Protein AF-0000000073390560 (afdb_homodimer)

pLDDT: mean 81.16, std 13.27, range [24.42, 97.75]

Structure (mmCIF, N/CA/C/O backbone):
data_AF-0000000073390560-model_v1
#
loop_
_entity.id
_entity.type
_entity.pdbx_description
1 polymer 'Exopolysaccharide biosynthesis polyprenyl glycosylphosphotransferase'
#
loop_
_atom_site.group_PDB
_atom_site.id
_atom_site.type_symbol
_atom_site.label_atom_id
_atom_site.label_alt_id
_atom_site.label_comp_id
_atom_site.label_asym_id
_atom_site.label_entity_id
_atom_site.label_seq_id
_atom_site.pdbx_PDB_ins_code
_atom_site.Cartn_x
_atom_site.Cartn_y
_atom_site.Cartn_z
_atom_site.occupancy
_atom_site.B_iso_or_equiv
_atom_site.auth_seq_id
_atom_site.auth_comp_id
_atom_site.auth_asym_id
_atom_site.auth_atom_id
_atom_site.pdbx_PDB_model_num
ATOM 1 N N . MET A 1 1 ? 20.422 -30.891 12.398 1 24.52 1 MET A N 1
ATOM 2 C CA . MET A 1 1 ? 20.156 -29.578 11.789 1 24.52 1 MET A CA 1
ATOM 3 C C . MET A 1 1 ? 19.078 -28.828 12.555 1 24.52 1 MET A C 1
ATOM 5 O O . MET A 1 1 ? 17.938 -29.281 12.656 1 24.52 1 MET A O 1
ATOM 9 N N . ASN A 1 2 ? 19.438 -28.219 13.602 1 29.06 2 ASN A N 1
ATOM 10 C CA . ASN A 1 2 ? 18.625 -27.531 14.602 1 29.06 2 ASN A CA 1
ATOM 11 C C . ASN A 1 2 ? 17.578 -26.641 13.945 1 29.06 2 ASN A C 1
ATOM 13 O O . ASN A 1 2 ? 17.875 -25.891 13.016 1 29.06 2 ASN A O 1
ATOM 17 N N . SER A 1 3 ? 16.359 -27.047 13.992 1 33 3 SER A N 1
ATOM 18 C CA . SER A 1 3 ? 15.211 -26.328 13.453 1 33 3 SER A CA 1
ATOM 19 C C . SER A 1 3 ? 15.234 -24.859 13.852 1 33 3 SER A C 1
ATOM 21 O O . SER A 1 3 ? 15.289 -24.531 15.039 1 33 3 SER A O 1
ATOM 23 N N . ILE A 1 4 ? 15.992 -24.094 13.312 1 37.44 4 ILE A N 1
ATOM 24 C CA . ILE A 1 4 ? 15.906 -22.656 13.555 1 37.44 4 ILE A CA 1
ATOM 25 C C . ILE A 1 4 ? 14.461 -22.281 13.891 1 37.44 4 ILE A C 1
ATOM 27 O O . ILE A 1 4 ? 13.539 -22.609 13.141 1 37.44 4 ILE A O 1
ATOM 31 N N . PRO A 1 5 ? 14.188 -22.094 15.055 1 42.5 5 PRO A N 1
ATOM 32 C CA . PRO A 1 5 ? 12.812 -21.672 15.352 1 42.5 5 PRO A CA 1
ATOM 33 C C . PRO A 1 5 ? 12.195 -20.844 14.234 1 42.5 5 PRO A C 1
ATOM 35 O O . PRO A 1 5 ? 12.914 -20.141 13.508 1 42.5 5 PRO A O 1
ATOM 38 N N . GLN A 1 6 ? 11.086 -21.219 13.742 1 48.16 6 GLN A N 1
ATOM 39 C CA . GLN A 1 6 ? 10.289 -20.734 12.617 1 48.16 6 GLN A CA 1
ATOM 40 C C . GLN A 1 6 ? 10.258 -19.219 12.586 1 48.16 6 GLN A C 1
ATOM 42 O O . GLN A 1 6 ? 9.531 -18.578 13.359 1 48.16 6 GLN A O 1
ATOM 47 N N . ARG A 1 7 ? 11.461 -18.516 12.43 1 57.5 7 ARG A N 1
ATOM 48 C CA . ARG A 1 7 ? 11.633 -17.062 12.367 1 57.5 7 ARG A CA 1
ATOM 49 C C . ARG A 1 7 ? 11 -16.5 11.102 1 57.5 7 ARG A C 1
ATOM 51 O O . ARG A 1 7 ? 10.898 -17.172 10.086 1 57.5 7 ARG A O 1
ATOM 58 N N . GLU A 1 8 ? 10.117 -15.422 11.367 1 65.88 8 GLU A N 1
ATOM 59 C CA . GLU A 1 8 ? 9.273 -14.852 10.32 1 65.88 8 GLU A CA 1
ATOM 60 C C . GLU A 1 8 ? 10 -13.742 9.57 1 65.88 8 GLU A C 1
ATOM 62 O O . GLU A 1 8 ? 10.633 -12.883 10.18 1 65.88 8 GLU A O 1
ATOM 67 N N . LEU A 1 9 ? 10.164 -13.805 8.328 1 71.94 9 LEU A N 1
ATOM 68 C CA . LEU A 1 9 ? 10.758 -12.852 7.402 1 71.94 9 LEU A CA 1
ATOM 69 C C . LEU A 1 9 ? 9.961 -11.547 7.387 1 71.94 9 LEU A C 1
ATOM 71 O O . LEU A 1 9 ? 10.453 -10.523 6.898 1 71.94 9 LEU A O 1
ATOM 75 N N . GLY A 1 10 ? 8.938 -11.562 8.133 1 72.75 10 GLY A N 1
ATOM 76 C CA . GLY A 1 10 ? 8.109 -10.367 8.125 1 72.75 10 GLY A CA 1
ATOM 77 C C . GLY A 1 10 ? 8.648 -9.266 9.008 1 72.75 10 GLY A C 1
ATOM 78 O O . GLY A 1 10 ? 9.32 -9.531 10.008 1 72.75 10 GLY A O 1
ATOM 79 N N . SER A 1 11 ? 8.367 -8.031 8.633 1 79.56 11 SER A N 1
ATOM 80 C CA . SER A 1 11 ? 8.781 -6.863 9.406 1 79.56 11 SER A CA 1
ATOM 81 C C . SER A 1 11 ? 7.973 -6.734 10.695 1 79.56 11 SER A C 1
ATOM 83 O O . SER A 1 11 ? 7.004 -7.465 10.898 1 79.56 11 SER A O 1
ATOM 85 N N . SER A 1 12 ? 8.43 -5.84 11.547 1 78.38 12 SER A N 1
ATOM 86 C CA . SER A 1 12 ? 7.676 -5.539 12.766 1 78.38 12 SER A CA 1
ATOM 87 C C . SER A 1 12 ? 6.285 -5.012 12.43 1 78.38 12 SER A C 1
ATOM 89 O O . SER A 1 12 ? 5.316 -5.316 13.133 1 78.38 12 SER A O 1
ATOM 91 N N . THR A 1 13 ? 6.191 -4.281 11.375 1 81.75 13 THR A N 1
ATOM 92 C CA . THR A 1 13 ? 4.895 -3.77 10.938 1 81.75 13 THR A CA 1
ATOM 93 C C . THR A 1 13 ? 3.982 -4.91 10.5 1 81.75 13 THR A C 1
ATOM 95 O O . THR A 1 13 ? 2.803 -4.941 10.859 1 81.75 13 THR A O 1
ATOM 98 N N . ALA A 1 14 ? 4.57 -5.812 9.797 1 84.75 14 ALA A N 1
ATOM 99 C CA . ALA A 1 14 ? 3.781 -6.953 9.344 1 84.75 14 ALA A CA 1
ATOM 100 C C . ALA A 1 14 ? 3.311 -7.805 10.516 1 84.75 14 ALA A C 1
ATOM 102 O O . ALA A 1 14 ? 2.193 -8.328 10.508 1 84.75 14 ALA A O 1
ATOM 103 N N . HIS A 1 15 ? 4.117 -7.906 11.484 1 83.62 15 HIS A N 1
ATOM 104 C CA . HIS A 1 15 ? 3.732 -8.664 12.672 1 83.62 15 HIS A CA 1
ATOM 105 C C . HIS A 1 15 ? 2.605 -7.969 13.422 1 83.62 15 HIS A C 1
ATOM 107 O O . HIS A 1 15 ? 1.659 -8.617 13.875 1 83.62 15 HIS A O 1
ATOM 113 N N . ARG A 1 16 ? 2.701 -6.711 13.562 1 85.31 16 ARG A N 1
ATOM 114 C CA . ARG A 1 16 ? 1.648 -5.953 14.234 1 85.31 16 ARG A CA 1
ATOM 115 C C . ARG A 1 16 ? 0.344 -6.02 13.445 1 85.31 16 ARG A C 1
ATOM 117 O O . ARG A 1 16 ? -0.735 -6.129 14.031 1 85.31 16 ARG A O 1
ATOM 124 N N . GLN A 1 17 ? 0.486 -5.949 12.164 1 89.62 17 GLN A N 1
ATOM 125 C CA . GLN A 1 17 ? -0.692 -6.098 11.312 1 89.62 17 GLN A CA 1
ATOM 126 C C . GLN A 1 17 ? -1.35 -7.457 11.516 1 89.62 17 GLN A C 1
ATOM 128 O O . GLN A 1 17 ? -2.576 -7.559 11.586 1 89.62 17 GLN A O 1
ATOM 133 N N . GLY A 1 18 ? -0.482 -8.445 11.609 1 88.81 18 GLY A N 1
ATOM 134 C CA . GLY A 1 18 ? -1.007 -9.781 11.859 1 88.81 18 GLY A CA 1
ATOM 135 C C . GLY A 1 18 ? -1.713 -9.898 13.195 1 88.81 18 GLY A C 1
ATOM 136 O O . GLY A 1 18 ? -2.764 -10.531 13.297 1 88.81 18 GLY A O 1
ATOM 137 N N . SER A 1 19 ? -1.159 -9.281 14.156 1 88 19 SER A N 1
ATOM 138 C CA . SER A 1 19 ? -1.765 -9.297 15.477 1 88 19 SER A CA 1
ATOM 139 C C . SER A 1 19 ? -3.104 -8.57 15.484 1 88 19 SER A C 1
ATOM 141 O O . SER A 1 19 ? -4.094 -9.078 16.016 1 88 19 SER A O 1
ATOM 143 N N . VAL A 1 20 ? -3.137 -7.41 14.898 1 90.88 20 VAL A N 1
ATOM 144 C CA . VAL A 1 20 ? -4.371 -6.637 14.836 1 90.88 20 VAL A CA 1
ATOM 145 C C . VAL A 1 20 ? -5.441 -7.43 14.094 1 90.88 20 VAL A C 1
ATOM 147 O O . VAL A 1 20 ? -6.605 -7.453 14.5 1 90.88 20 VAL A O 1
ATOM 150 N N . LEU A 1 21 ? -5.012 -8.039 13.062 1 92.62 21 LEU A N 1
ATOM 151 C CA . LEU A 1 21 ? -5.945 -8.836 12.281 1 92.62 21 LEU A CA 1
ATOM 152 C C . LEU A 1 21 ? -6.508 -9.984 13.117 1 92.62 21 LEU A C 1
ATOM 154 O O . LEU A 1 21 ? -7.715 -10.234 13.109 1 92.62 21 LEU A O 1
ATOM 158 N N . ARG A 1 22 ? -5.668 -10.656 13.836 1 91.31 22 ARG A N 1
ATOM 159 C CA . ARG A 1 22 ? -6.105 -11.766 14.672 1 91.31 22 ARG A CA 1
ATOM 160 C C . ARG A 1 22 ? -7.078 -11.289 15.75 1 91.31 22 ARG A C 1
ATOM 162 O O . ARG A 1 22 ? -8.125 -11.906 15.969 1 91.31 22 ARG A O 1
ATOM 169 N N . TRP A 1 23 ? -6.73 -10.227 16.312 1 90.69 23 TRP A N 1
ATOM 170 C CA . TRP A 1 23 ? -7.602 -9.688 17.359 1 90.69 23 TRP A CA 1
ATOM 171 C C . TRP A 1 23 ? -8.914 -9.188 16.75 1 90.69 23 TRP A C 1
ATOM 173 O O . TRP A 1 23 ? -9.977 -9.328 17.359 1 90.69 23 TRP A O 1
ATOM 183 N N . SER A 1 24 ? -8.805 -8.594 15.578 1 92.94 24 SER A N 1
ATOM 184 C CA . SER A 1 24 ? -10.016 -8.109 14.922 1 92.94 24 SER A CA 1
ATOM 185 C C . SER A 1 24 ? -10.953 -9.258 14.562 1 92.94 24 SER A C 1
ATOM 187 O O . SER A 1 24 ? -12.164 -9.164 14.766 1 92.94 24 SER A O 1
ATOM 189 N N . LEU A 1 25 ? -10.414 -10.305 14.094 1 90.62 25 LEU A N 1
ATOM 190 C CA . LEU A 1 25 ? -11.227 -11.453 13.711 1 90.62 25 LEU A CA 1
ATOM 191 C C . LEU A 1 25 ? -11.805 -12.141 14.945 1 90.62 25 LEU A C 1
ATOM 193 O O . LEU A 1 25 ? -12.977 -12.539 14.945 1 90.62 25 LEU A O 1
ATOM 197 N N . ALA A 1 26 ? -11.031 -12.219 15.992 1 89.69 26 ALA A N 1
ATOM 198 C CA . ALA A 1 26 ? -11.516 -12.781 17.25 1 89.69 26 ALA A CA 1
ATOM 199 C C . ALA A 1 26 ? -12.594 -11.891 17.875 1 89.69 26 ALA A C 1
ATOM 201 O O . ALA A 1 26 ? -13.547 -12.391 18.469 1 89.69 26 ALA A O 1
ATOM 202 N N . GLY A 1 27 ? -12.406 -10.625 17.734 1 88.25 27 GLY A N 1
ATOM 203 C CA . GLY A 1 27 ? -13.406 -9.688 18.234 1 88.25 27 GLY A CA 1
ATOM 204 C C . GLY A 1 27 ? -14.719 -9.75 17.484 1 88.25 27 GLY A C 1
ATOM 205 O O . GLY A 1 27 ? -15.789 -9.586 18.078 1 88.25 27 GLY A O 1
ATOM 206 N N . ALA A 1 28 ? -14.656 -10.039 16.219 1 85.75 28 ALA A N 1
ATOM 207 C CA . ALA A 1 28 ? -15.875 -10.188 15.43 1 85.75 28 ALA A CA 1
ATOM 208 C C . ALA A 1 28 ? -16.719 -11.367 15.93 1 85.75 28 ALA A C 1
ATOM 210 O O . ALA A 1 28 ? -17.938 -11.297 15.945 1 85.75 28 ALA A O 1
ATOM 211 N N . VAL A 1 29 ? -16.078 -12.289 16.438 1 81.12 29 VAL A N 1
ATOM 212 C CA . VAL A 1 29 ? -16.781 -13.445 17.016 1 81.12 29 VAL A CA 1
ATOM 213 C C . VAL A 1 29 ? -17.469 -13.039 18.312 1 81.12 29 VAL A C 1
ATOM 215 O O . VAL A 1 29 ? -18.609 -13.453 18.578 1 81.12 29 VAL A O 1
ATOM 218 N N . THR A 1 30 ? -16.797 -12.164 18.953 1 77 30 THR A N 1
ATOM 219 C CA . THR A 1 30 ? -17.375 -11.688 20.203 1 77 30 THR A CA 1
ATOM 220 C C . THR A 1 30 ? -18.609 -10.82 19.938 1 77 30 THR A C 1
ATOM 222 O O . THR A 1 30 ? -19.594 -10.906 20.672 1 77 30 THR A O 1
ATOM 225 N N . LEU A 1 31 ? -18.5 -10.055 18.875 1 79.25 31 LEU A N 1
ATOM 226 C CA . LEU A 1 31 ? -19.656 -9.242 18.5 1 79.25 31 LEU A CA 1
ATOM 227 C C . LEU A 1 31 ? -20.812 -10.117 18.047 1 79.25 31 LEU A C 1
ATOM 229 O O . LEU A 1 31 ? -21.969 -9.82 18.344 1 79.25 31 LEU A O 1
ATOM 233 N N . LEU A 1 32 ? -20.484 -11.172 17.422 1 79.75 32 LEU A N 1
ATOM 234 C CA . LEU A 1 32 ? -21.516 -12.109 17.016 1 79.75 32 LEU A CA 1
ATOM 235 C C . LEU A 1 32 ? -22.156 -12.781 18.219 1 79.75 32 LEU A C 1
ATOM 237 O O . LEU A 1 32 ? -23.391 -12.938 18.266 1 79.75 32 LEU A O 1
ATOM 241 N N . ALA A 1 33 ? -21.328 -13.055 19.172 1 77.31 33 ALA A N 1
ATOM 242 C CA . ALA A 1 33 ? -21.859 -13.641 20.406 1 77.31 33 ALA A CA 1
ATOM 243 C C . ALA A 1 33 ? -22.75 -12.656 21.141 1 77.31 33 ALA A C 1
ATOM 245 O O . ALA A 1 33 ? -23.812 -13.039 21.656 1 77.31 33 ALA A O 1
ATOM 246 N N . ALA A 1 34 ? -22.312 -11.398 21.078 1 76.44 34 ALA A N 1
ATOM 247 C CA . ALA A 1 34 ? -23.109 -10.359 21.719 1 76.44 34 ALA A CA 1
ATOM 248 C C . ALA A 1 34 ? -24.453 -10.188 21.031 1 76.44 34 ALA A C 1
ATOM 250 O O . ALA A 1 34 ? -25.484 -9.953 21.688 1 76.44 34 ALA A O 1
ATOM 251 N N . TYR A 1 35 ? -24.453 -10.32 19.75 1 79.88 35 TYR A N 1
ATOM 252 C CA . TYR A 1 35 ? -25.703 -10.266 18.984 1 79.88 35 TYR A CA 1
ATOM 253 C C . TYR A 1 35 ? -26.625 -11.422 19.359 1 79.88 35 TYR A C 1
ATOM 255 O O . TYR A 1 35 ? -27.812 -11.219 19.594 1 79.88 35 TYR A O 1
ATOM 263 N N . LEU A 1 36 ? -26.016 -12.57 19.531 1 80.62 36 LEU A N 1
ATOM 264 C CA . LEU A 1 36 ? -26.812 -13.75 19.859 1 80.62 36 LEU A CA 1
ATOM 265 C C . LEU A 1 36 ? -27.375 -13.641 21.281 1 80.62 36 LEU A C 1
ATOM 267 O O . LEU A 1 36 ? -28.531 -14.016 21.516 1 80.62 36 LEU A O 1
ATOM 271 N N . ILE A 1 37 ? -26.547 -13.07 22.109 1 76.81 37 ILE A N 1
ATOM 272 C CA . ILE A 1 37 ? -27 -12.844 23.469 1 76.81 37 ILE A CA 1
ATOM 273 C C . ILE A 1 37 ? -28.109 -11.797 23.484 1 76.81 37 ILE A C 1
ATOM 275 O O . ILE A 1 37 ? -29.094 -11.938 24.203 1 76.81 37 ILE A O 1
ATOM 279 N N . GLY A 1 38 ? -27.969 -10.789 22.641 1 76.88 38 GLY A N 1
ATOM 280 C CA . GLY A 1 38 ? -29.016 -9.781 22.516 1 76.88 38 GLY A CA 1
ATOM 281 C C . GLY A 1 38 ? -30.328 -10.336 22.016 1 76.88 38 GLY A C 1
ATOM 282 O O . GLY A 1 38 ? -31.391 -9.938 22.5 1 76.88 38 GLY A O 1
ATOM 283 N N . LEU A 1 39 ? -30.203 -11.32 21.141 1 81.5 39 LEU A N 1
ATOM 284 C CA . LEU A 1 39 ? -31.406 -11.961 20.625 1 81.5 39 LEU A CA 1
ATOM 285 C C . LEU A 1 39 ? -32.094 -12.758 21.734 1 81.5 39 LEU A C 1
ATOM 287 O O . LEU A 1 39 ? -33.344 -12.75 21.812 1 81.5 39 LEU A O 1
ATOM 291 N N . GLU A 1 40 ? -31.25 -13.336 22.547 1 81.5 40 GLU A N 1
ATOM 292 C CA . GLU A 1 40 ? -31.828 -14.109 23.641 1 81.5 40 GLU A CA 1
ATOM 293 C C . GLU A 1 40 ? -32.469 -13.203 24.688 1 81.5 40 GLU A C 1
ATOM 295 O O . GLU A 1 40 ? -33.531 -13.516 25.219 1 81.5 40 GLU A O 1
ATOM 300 N N . LEU A 1 41 ? -31.828 -12.094 24.906 1 78.75 41 LEU A N 1
ATOM 301 C CA . LEU A 1 41 ? -32.375 -11.133 25.859 1 78.75 41 LEU A CA 1
ATOM 302 C C . LEU A 1 41 ? -33.688 -10.531 25.344 1 78.75 41 LEU A C 1
ATOM 304 O O . LEU A 1 41 ? -34.594 -10.266 26.125 1 78.75 41 LEU A O 1
ATOM 308 N N . GLN A 1 42 ? -33.781 -10.328 24.047 1 80.94 42 GLN A N 1
ATOM 309 C CA . GLN A 1 42 ? -35 -9.844 23.422 1 80.94 42 GLN A CA 1
ATOM 310 C C . GLN A 1 42 ? -36.125 -10.859 23.562 1 80.94 42 GLN A C 1
ATOM 312 O O . GLN A 1 42 ? -37.281 -10.5 23.859 1 80.94 42 GLN A O 1
ATOM 317 N N . ARG A 1 43 ? -35.719 -12.086 23.359 1 83.12 43 ARG A N 1
ATOM 318 C CA . ARG A 1 43 ? -36.719 -13.156 23.453 1 83.12 43 ARG A CA 1
ATOM 319 C C . ARG A 1 43 ? -37.25 -13.258 24.875 1 83.12 43 ARG A C 1
ATOM 321 O O . ARG A 1 43 ? -38.438 -13.539 25.062 1 83.12 43 ARG A O 1
ATOM 328 N N . ARG A 1 44 ? -36.438 -12.875 25.812 1 84.12 44 ARG A N 1
ATOM 329 C CA . ARG A 1 44 ? -36.844 -12.969 27.203 1 84.12 44 ARG A CA 1
ATOM 330 C C . ARG A 1 44 ? -37.5 -11.68 27.672 1 84.12 44 ARG A C 1
ATOM 332 O O . ARG A 1 44 ? -37.938 -11.578 28.828 1 84.12 44 ARG A O 1
ATOM 339 N N . GLY A 1 45 ? -37.531 -10.578 26.812 1 78.25 45 GLY A N 1
ATOM 340 C CA . GLY A 1 45 ? -38.219 -9.336 27.094 1 78.25 45 GLY A CA 1
ATOM 341 C C . GLY A 1 45 ? -37.344 -8.32 27.828 1 78.25 45 GLY A C 1
ATOM 342 O O . GLY A 1 45 ? -37.844 -7.312 28.328 1 78.25 45 GLY A O 1
ATOM 343 N N . TRP A 1 46 ? -36.094 -8.602 27.969 1 75.81 46 TRP A N 1
ATOM 344 C CA . TRP A 1 46 ? -35.219 -7.723 28.734 1 75.81 46 TRP A CA 1
ATOM 345 C C . TRP A 1 46 ? -34.625 -6.625 27.844 1 75.81 46 TRP A C 1
ATOM 347 O O . TRP A 1 46 ? -34.125 -5.617 28.344 1 75.81 46 TRP A O 1
ATOM 357 N N . ALA A 1 47 ? -34.688 -6.82 26.484 1 70.62 47 ALA A N 1
ATOM 358 C CA . ALA A 1 47 ? -34.156 -5.82 25.562 1 70.62 47 ALA A CA 1
ATOM 359 C C . ALA A 1 47 ? -35.125 -5.559 24.406 1 70.62 47 ALA A C 1
ATOM 361 O O . ALA A 1 47 ? -35.938 -6.422 24.062 1 70.62 47 ALA A O 1
ATOM 362 N N . THR A 1 48 ? -35.156 -4.312 24.062 1 78.06 48 THR A N 1
ATOM 363 C CA . THR A 1 48 ? -36 -3.959 22.938 1 78.06 48 THR A CA 1
ATOM 364 C C . THR A 1 48 ? -35.469 -4.52 21.625 1 78.06 48 THR A C 1
ATOM 366 O O . THR A 1 48 ? -34.312 -4.965 21.578 1 78.06 48 THR A O 1
ATOM 369 N N . TYR A 1 49 ? -36.281 -4.68 20.625 1 78.88 49 TYR A N 1
ATOM 370 C CA . TYR A 1 49 ? -35.906 -5.219 19.328 1 78.88 49 TYR A CA 1
ATOM 371 C C . TYR A 1 49 ? -34.812 -4.375 18.688 1 78.88 49 TYR A C 1
ATOM 373 O O . TYR A 1 49 ? -34.031 -4.867 17.844 1 78.88 49 TYR A O 1
ATOM 381 N N . GLN A 1 50 ? -34.625 -3.182 19.281 1 82.75 50 GLN A N 1
ATOM 382 C CA . GLN A 1 50 ? -33.656 -2.27 18.672 1 82.75 50 GLN A CA 1
ATOM 383 C C . GLN A 1 50 ? -32.219 -2.623 19.109 1 82.75 50 GLN A C 1
ATOM 385 O O . GLN A 1 50 ? -31.266 -2.338 18.391 1 82.75 50 GLN A O 1
ATOM 390 N N . PHE A 1 51 ? -32.156 -3.338 20.172 1 82.19 51 PHE A N 1
ATOM 391 C CA . PHE A 1 51 ? -30.844 -3.564 20.75 1 82.19 51 PHE A CA 1
ATOM 392 C C . PHE A 1 51 ? -30.031 -4.539 19.906 1 82.19 51 PHE A C 1
ATOM 394 O O . PHE A 1 51 ? -28.953 -4.199 19.438 1 82.19 51 PHE A O 1
ATOM 401 N N . PRO A 1 52 ? -30.578 -5.711 19.578 1 81.25 52 PRO A N 1
ATOM 402 C CA . PRO A 1 52 ? -29.781 -6.621 18.766 1 81.25 52 PRO A CA 1
ATOM 403 C C . PRO A 1 52 ? -29.531 -6.082 17.359 1 81.25 52 PRO A C 1
ATOM 405 O O . PRO A 1 52 ? -28.469 -6.312 16.766 1 81.25 52 PRO A O 1
ATOM 408 N N . ALA A 1 53 ? -30.422 -5.316 16.906 1 82.69 53 ALA A N 1
ATOM 409 C CA . ALA A 1 53 ? -30.25 -4.734 15.586 1 82.69 53 ALA A CA 1
ATOM 410 C C . ALA A 1 53 ? -29.125 -3.705 15.578 1 82.69 53 ALA A C 1
ATOM 412 O O . ALA A 1 53 ? -28.344 -3.643 14.625 1 82.69 53 ALA A O 1
ATOM 413 N N . THR A 1 54 ? -29.078 -2.971 16.625 1 85.38 54 THR A N 1
ATOM 414 C CA . THR A 1 54 ? -28.031 -1.964 16.734 1 85.38 54 THR A CA 1
ATOM 415 C C . THR A 1 54 ? -26.656 -2.623 16.859 1 85.38 54 THR A C 1
ATOM 417 O O . THR A 1 54 ? -25.672 -2.145 16.281 1 85.38 54 THR A O 1
ATOM 420 N N . VAL A 1 55 ? -26.609 -3.701 17.516 1 84.25 55 VAL A N 1
ATOM 421 C CA . VAL A 1 55 ? -25.359 -4.426 17.688 1 84.25 55 VAL A CA 1
ATOM 422 C C . VAL A 1 55 ? -24.891 -4.949 16.328 1 84.25 55 VAL A C 1
ATOM 424 O O . VAL A 1 55 ? -23.688 -4.898 16.016 1 84.25 55 VAL A O 1
ATOM 427 N N . LEU A 1 56 ? -25.812 -5.359 15.57 1 83.56 56 LEU A N 1
ATOM 428 C CA . LEU A 1 56 ? -25.469 -5.84 14.234 1 83.56 56 LEU A CA 1
ATOM 429 C C . LEU A 1 56 ? -24.938 -4.703 13.367 1 83.56 56 LEU A C 1
ATOM 431 O O . LEU A 1 56 ? -23.938 -4.875 12.648 1 83.56 56 LEU A O 1
ATOM 435 N N . TRP A 1 57 ? -25.516 -3.58 13.594 1 84.81 57 TRP A N 1
ATOM 436 C CA . TRP A 1 57 ? -25.094 -2.424 12.812 1 84.81 57 TRP A CA 1
ATOM 437 C C . TRP A 1 57 ? -23.719 -1.934 13.281 1 84.81 57 TRP A C 1
ATOM 439 O O . TRP A 1 57 ? -22.984 -1.318 12.516 1 84.81 57 TRP A O 1
ATOM 449 N N . CYS A 1 58 ? -23.406 -2.26 14.484 1 88.44 58 CYS A N 1
ATOM 450 C CA . CYS A 1 58 ? -22.125 -1.818 15.039 1 88.44 58 CYS A CA 1
ATOM 451 C C . CYS A 1 58 ? -20.969 -2.621 14.461 1 88.44 58 CYS A C 1
ATOM 453 O O . CYS A 1 58 ? -19.812 -2.293 14.688 1 88.44 58 CYS A O 1
ATOM 455 N N . THR A 1 59 ? -21.297 -3.58 13.578 1 89.25 59 THR A N 1
ATOM 456 C CA . THR A 1 59 ? -20.25 -4.297 12.867 1 89.25 59 THR A CA 1
ATOM 457 C C . THR A 1 59 ? -19.531 -3.375 11.883 1 89.25 59 THR A C 1
ATOM 459 O O . THR A 1 59 ? -18.344 -3.564 11.594 1 89.25 59 THR A O 1
ATOM 462 N N . ILE A 1 60 ? -20.234 -2.336 11.523 1 90 60 ILE A N 1
ATOM 463 C CA . ILE A 1 60 ? -19.672 -1.42 10.539 1 90 60 ILE A CA 1
ATOM 464 C C . ILE A 1 60 ? -18.594 -0.56 11.195 1 90 60 ILE A C 1
ATOM 466 O O . ILE A 1 60 ? -17.438 -0.555 10.758 1 90 60 ILE A O 1
ATOM 470 N N . PRO A 1 61 ? -18.969 0.075 12.336 1 92.12 61 PRO A N 1
ATOM 471 C CA . PRO A 1 61 ? -17.891 0.833 12.984 1 92.12 61 PRO A CA 1
ATOM 472 C C . PRO A 1 61 ? -16.766 -0.059 13.492 1 92.12 61 PRO A C 1
ATOM 474 O O . PRO A 1 61 ? -15.594 0.358 13.508 1 92.12 61 PRO A O 1
ATOM 477 N N . TYR A 1 62 ? -17.094 -1.264 13.906 1 93.38 62 TYR A N 1
ATOM 478 C CA . TYR A 1 62 ? -16.062 -2.199 14.32 1 93.38 62 TYR A CA 1
ATOM 479 C C . TYR A 1 62 ? -15.125 -2.523 13.164 1 93.38 62 TYR A C 1
ATOM 481 O O . TYR A 1 62 ? -13.906 -2.547 13.336 1 93.38 62 TYR A O 1
ATOM 489 N N . ALA A 1 63 ? -15.672 -2.746 12.008 1 93.56 63 ALA A N 1
ATOM 490 C CA . ALA A 1 63 ? -14.867 -3.059 10.828 1 93.56 63 ALA A CA 1
ATOM 491 C C . ALA A 1 63 ? -14 -1.873 10.422 1 93.56 63 ALA A C 1
ATOM 493 O O . ALA A 1 63 ? -12.844 -2.049 10.031 1 93.56 63 ALA A O 1
ATOM 494 N N . ILE A 1 64 ? -14.523 -0.717 10.523 1 93.62 64 ILE A N 1
ATOM 495 C CA . ILE A 1 64 ? -13.773 0.49 10.18 1 93.62 64 ILE A CA 1
ATOM 496 C C . ILE A 1 64 ? -12.617 0.675 11.164 1 93.62 64 ILE A C 1
ATOM 498 O O . ILE A 1 64 ? -11.484 0.94 10.75 1 93.62 64 ILE A O 1
ATOM 502 N N . ALA A 1 65 ? -12.953 0.506 12.445 1 94.44 65 ALA A N 1
ATOM 503 C CA . ALA A 1 65 ? -11.906 0.618 13.461 1 94.44 65 ALA A CA 1
ATOM 504 C C . ALA A 1 65 ? -10.805 -0.409 13.234 1 94.44 65 ALA A C 1
ATOM 506 O O . ALA A 1 65 ? -9.617 -0.083 13.312 1 94.44 65 ALA A O 1
ATOM 507 N N . SER A 1 66 ? -11.242 -1.618 12.953 1 94.19 66 SER A N 1
ATOM 508 C CA . SER A 1 66 ? -10.273 -2.682 12.695 1 94.19 66 SER A CA 1
ATOM 509 C C . SER A 1 66 ? -9.391 -2.348 11.5 1 94.19 66 SER A C 1
ATOM 511 O O . SER A 1 66 ? -8.172 -2.549 11.539 1 94.19 66 SER A O 1
ATOM 513 N N . TYR A 1 67 ? -9.992 -1.825 10.516 1 93.31 67 TYR A N 1
ATOM 514 C CA . TYR A 1 67 ? -9.242 -1.475 9.312 1 93.31 67 TYR A CA 1
ATOM 515 C C . TYR A 1 67 ? -8.258 -0.345 9.594 1 93.31 67 TYR A C 1
ATOM 517 O O . TYR A 1 67 ? -7.117 -0.386 9.133 1 93.31 67 TYR A O 1
ATOM 525 N N . TRP A 1 68 ? -8.664 0.671 10.281 1 93.81 68 TRP A N 1
ATOM 526 C CA . TRP A 1 68 ? -7.789 1.793 10.594 1 93.81 68 TRP A CA 1
ATOM 527 C C . TRP A 1 68 ? -6.621 1.342 11.469 1 93.81 68 TRP A C 1
ATOM 529 O O . TRP A 1 68 ? -5.48 1.766 11.258 1 93.81 68 TRP A O 1
ATOM 539 N N . LEU A 1 69 ? -6.957 0.495 12.43 1 93.81 69 LEU A N 1
ATOM 540 C CA . LEU A 1 69 ? -5.895 -0.024 13.289 1 93.81 69 LEU A CA 1
ATOM 541 C C . LEU A 1 69 ? -4.906 -0.856 12.477 1 93.81 69 LEU A C 1
ATOM 543 O O . LEU A 1 69 ? -3.697 -0.793 12.711 1 93.81 69 LEU A O 1
ATOM 547 N N . TYR A 1 70 ? -5.391 -1.594 11.523 1 93.31 70 TYR A N 1
ATOM 548 C CA . TYR A 1 70 ? -4.543 -2.391 10.641 1 93.31 70 TYR A CA 1
ATOM 549 C C . TYR A 1 70 ? -3.67 -1.495 9.766 1 93.31 70 TYR A C 1
ATOM 551 O O . TYR A 1 70 ? -2.461 -1.71 9.664 1 93.31 70 TYR A O 1
ATOM 559 N N . SER A 1 71 ? -4.266 -0.504 9.211 1 91 71 SER A N 1
ATOM 560 C CA . SER A 1 71 ? -3.553 0.388 8.305 1 91 71 SER A CA 1
ATOM 561 C C . SER A 1 71 ? -2.568 1.276 9.055 1 91 71 SER A C 1
ATOM 563 O O . SER A 1 71 ? -1.587 1.751 8.484 1 91 71 SER A O 1
ATOM 565 N N . GLY A 1 72 ? -2.832 1.535 10.336 1 90.25 72 GLY A N 1
ATOM 566 C CA . GLY A 1 72 ? -1.975 2.404 11.125 1 90.25 72 GLY A CA 1
ATOM 567 C C . GLY A 1 72 ? -0.897 1.652 11.883 1 90.25 72 GLY A C 1
ATOM 568 O O . GLY A 1 72 ? -0.239 2.215 12.766 1 90.25 72 GLY A O 1
ATOM 569 N N . ALA A 1 73 ? -0.687 0.404 11.547 1 88.31 73 ALA A N 1
ATOM 570 C CA . ALA A 1 73 ? 0.273 -0.432 12.266 1 88.31 73 ALA A CA 1
ATOM 571 C C . ALA A 1 73 ? 1.701 0.055 12.039 1 88.31 73 ALA A C 1
ATOM 573 O O . ALA A 1 73 ? 2.613 -0.306 12.789 1 88.31 73 ALA A O 1
ATOM 574 N N . HIS A 1 74 ? 1.919 0.881 11.055 1 84.12 74 HIS A N 1
ATOM 575 C CA . HIS A 1 74 ? 3.254 1.386 10.758 1 84.12 74 HIS A CA 1
ATOM 576 C C . HIS A 1 74 ? 3.613 2.566 11.648 1 84.12 74 HIS A C 1
ATOM 578 O O . HIS A 1 74 ? 4.777 2.967 11.719 1 84.12 74 HIS A O 1
ATOM 584 N N . LEU A 1 75 ? 2.629 3.15 12.312 1 86.75 75 LEU A N 1
ATOM 585 C CA . LEU A 1 75 ? 2.865 4.312 13.164 1 86.75 75 LEU A CA 1
ATOM 586 C C . LEU A 1 75 ? 3.787 3.953 14.328 1 86.75 75 LEU A C 1
ATOM 588 O O . LEU A 1 75 ? 3.838 2.799 14.758 1 86.75 75 LEU A O 1
ATOM 592 N N . PRO A 1 76 ? 4.523 4.926 14.727 1 82.38 76 PRO A N 1
ATOM 593 C CA . PRO A 1 76 ? 5.438 4.652 15.844 1 82.38 76 PRO A CA 1
ATOM 594 C C . PRO A 1 76 ? 4.711 4.148 17.094 1 82.38 76 PRO A C 1
ATOM 596 O O . PRO A 1 76 ? 3.566 4.535 17.344 1 82.38 76 PRO A O 1
ATOM 599 N N . ARG A 1 77 ? 5.379 3.432 17.891 1 77.5 77 ARG A N 1
ATOM 600 C CA . ARG A 1 77 ? 4.805 2.756 19.047 1 77.5 77 ARG A CA 1
ATOM 601 C C . ARG A 1 77 ? 4.336 3.764 20.094 1 77.5 77 ARG A C 1
ATOM 603 O O . ARG A 1 77 ? 3.363 3.518 20.812 1 77.5 77 ARG A O 1
ATOM 610 N N . PHE A 1 78 ? 4.988 4.902 20.156 1 79.44 78 PHE A N 1
ATOM 611 C CA . PHE A 1 78 ? 4.637 5.863 21.203 1 79.44 78 PHE A CA 1
ATOM 612 C C . PHE A 1 78 ? 3.283 6.5 20.906 1 79.44 78 PHE A C 1
ATOM 614 O O . PHE A 1 78 ? 2.652 7.066 21.812 1 79.44 78 PHE A O 1
ATOM 621 N N . GLU A 1 79 ? 2.777 6.344 19.703 1 85.19 79 GLU A N 1
ATOM 622 C CA . GLU A 1 79 ? 1.473 6.875 19.328 1 85.19 79 GLU A CA 1
ATOM 623 C C . GLU A 1 79 ? 0.396 5.797 19.391 1 85.19 79 GLU A C 1
ATOM 625 O O . GLU A 1 79 ? -0.773 6.059 19.109 1 85.19 79 GLU A O 1
ATOM 630 N N . GLY A 1 80 ? 0.766 4.594 19.781 1 83.38 80 GLY A N 1
ATOM 631 C CA . GLY A 1 80 ? -0.113 3.441 19.672 1 83.38 80 GLY A CA 1
ATOM 632 C C . GLY A 1 80 ? -1.392 3.588 20.469 1 83.38 80 GLY A C 1
ATOM 633 O O . GLY A 1 80 ? -2.486 3.344 19.953 1 83.38 80 GLY A O 1
ATOM 634 N N . ARG A 1 81 ? -1.277 4.059 21.641 1 84.69 81 ARG A N 1
ATOM 635 C CA . ARG A 1 81 ? -2.451 4.152 22.5 1 84.69 81 ARG A CA 1
ATOM 636 C C . ARG A 1 81 ? -3.381 5.27 22.047 1 84.69 81 ARG A C 1
ATOM 638 O O . ARG A 1 81 ? -4.598 5.082 21.969 1 84.69 81 ARG A O 1
ATOM 645 N N . SER A 1 82 ? -2.799 6.402 21.781 1 88.88 82 SER A N 1
ATOM 646 C CA . SER A 1 82 ? -3.604 7.52 21.297 1 88.88 82 SER A CA 1
ATOM 647 C C . SER A 1 82 ? -4.312 7.164 20 1 88.88 82 SER A C 1
ATOM 649 O O . SER A 1 82 ? -5.492 7.477 19.812 1 88.88 82 SER A O 1
ATOM 651 N N . PHE A 1 83 ? -3.602 6.512 19.25 1 91.12 83 PHE A N 1
ATOM 652 C CA . PHE A 1 83 ? -4.18 6.133 17.953 1 91.12 83 PHE A CA 1
ATOM 653 C C . PHE A 1 83 ? -5.305 5.121 18.156 1 91.12 83 PHE A C 1
ATOM 655 O O . PHE A 1 83 ? -6.34 5.207 17.484 1 91.12 83 PHE A O 1
ATOM 662 N N . LEU A 1 84 ? -5.055 4.156 19.016 1 93.38 84 LEU A N 1
ATOM 663 C CA . LEU A 1 84 ? -6.066 3.143 19.281 1 93.38 84 LEU A CA 1
ATOM 664 C C . LEU A 1 84 ? -7.359 3.785 19.766 1 93.38 84 LEU A C 1
ATOM 666 O O . LEU A 1 84 ? -8.453 3.422 19.312 1 93.38 84 LEU A O 1
ATOM 670 N N . PHE A 1 85 ? -7.23 4.762 20.547 1 92.25 85 PHE A N 1
ATOM 671 C CA . PHE A 1 85 ? -8.391 5.461 21.094 1 92.25 85 PHE A CA 1
ATOM 672 C C . PHE A 1 85 ? -9.141 6.199 20 1 92.25 85 PHE A C 1
ATOM 674 O O . PHE A 1 85 ? -10.359 6.059 19.875 1 92.25 85 PHE A O 1
ATOM 681 N N . VAL A 1 86 ? -8.445 6.867 19.188 1 93 86 VAL A N 1
ATOM 682 C CA . VAL A 1 86 ? -9.078 7.688 18.156 1 93 86 VAL A CA 1
ATOM 683 C C . VAL A 1 86 ? -9.68 6.789 17.078 1 93 86 VAL A C 1
ATOM 685 O O . VAL A 1 86 ? -10.797 7.027 16.625 1 93 86 VAL A O 1
ATOM 688 N N . ALA A 1 87 ? -8.953 5.758 16.703 1 94 87 ALA A N 1
ATOM 689 C CA . ALA A 1 87 ? -9.391 4.859 15.633 1 94 87 ALA A CA 1
ATOM 690 C C . ALA A 1 87 ? -10.672 4.121 16.031 1 94 87 ALA A C 1
ATOM 692 O O . ALA A 1 87 ? -11.492 3.779 15.18 1 94 87 ALA A O 1
ATOM 693 N N . THR A 1 88 ? -10.828 3.896 17.328 1 93.25 88 THR A N 1
ATOM 694 C CA . THR A 1 88 ? -12.016 3.184 17.797 1 93.25 88 THR A CA 1
ATOM 695 C C . THR A 1 88 ? -13.148 4.156 18.094 1 93.25 88 THR A C 1
ATOM 697 O O . THR A 1 88 ? -14.32 3.855 17.844 1 93.25 88 THR A O 1
ATOM 700 N N . ALA A 1 89 ? -12.82 5.371 18.469 1 93.31 89 ALA A N 1
ATOM 701 C CA . ALA A 1 89 ? -13.828 6.332 18.922 1 93.31 89 ALA A CA 1
ATOM 702 C C . ALA A 1 89 ? -14.547 6.961 17.719 1 93.31 89 ALA A C 1
ATOM 704 O O . ALA A 1 89 ? -15.773 7.07 17.719 1 93.31 89 ALA A O 1
ATOM 705 N N . VAL A 1 90 ? -13.883 7.262 16.703 1 92.44 90 VAL A N 1
ATOM 706 C CA . VAL A 1 90 ? -14.422 8.07 15.617 1 92.44 90 VAL A CA 1
ATOM 707 C C . VAL A 1 90 ? -15.508 7.285 14.891 1 92.44 90 VAL A C 1
ATOM 709 O O . VAL A 1 90 ? -16.609 7.801 14.664 1 92.44 90 VAL A O 1
ATOM 712 N N . PRO A 1 91 ? -15.258 6.023 14.531 1 92.56 91 PRO A N 1
ATOM 713 C CA . PRO A 1 91 ? -16.328 5.297 13.836 1 92.56 91 PRO A CA 1
ATOM 714 C C . PRO A 1 91 ? -17.578 5.145 14.688 1 92.56 91 PRO A C 1
ATOM 716 O O . PRO A 1 91 ? -18.703 5.215 14.172 1 92.56 91 PRO A O 1
ATOM 719 N N . TYR A 1 92 ? -17.469 4.988 15.984 1 92.12 92 TYR A N 1
ATOM 720 C CA . TYR A 1 92 ? -18.625 4.793 16.859 1 92.12 92 TYR A CA 1
ATOM 721 C C . TYR A 1 92 ? -19.312 6.117 17.141 1 92.12 92 TYR A C 1
ATOM 723 O O . TYR A 1 92 ? -20.531 6.156 17.328 1 92.12 92 TYR A O 1
ATOM 731 N N . LEU A 1 93 ? -18.547 7.199 17.094 1 89.94 93 LEU A N 1
ATOM 732 C CA . LEU A 1 93 ? -19.141 8.516 17.297 1 89.94 93 LEU A CA 1
ATOM 733 C C . LEU A 1 93 ? -19.922 8.953 16.062 1 89.94 93 LEU A C 1
ATOM 735 O O . LEU A 1 93 ? -20.875 9.727 16.172 1 89.94 93 LEU A O 1
ATOM 739 N N . THR A 1 94 ? -19.562 8.414 14.891 1 88.12 94 THR A N 1
ATOM 740 C CA . THR A 1 94 ? -20.234 8.789 13.656 1 88.12 94 THR A CA 1
ATOM 741 C C . THR A 1 94 ? -21.375 7.824 13.344 1 88.12 94 THR A C 1
ATOM 743 O O . THR A 1 94 ? -22.156 8.055 12.414 1 88.12 94 THR A O 1
ATOM 746 N N . ALA A 1 95 ? -21.453 6.789 14.102 1 88.12 95 ALA A N 1
ATOM 747 C CA . ALA A 1 95 ? -22.469 5.766 13.852 1 88.12 95 ALA A CA 1
ATOM 748 C C . ALA A 1 95 ? -23.875 6.34 13.992 1 88.12 95 ALA A C 1
ATOM 750 O O . ALA A 1 95 ? -24.75 6.086 13.156 1 88.12 95 ALA A O 1
ATOM 751 N N . PRO A 1 96 ? -24.125 7.227 15.07 1 84.94 96 PRO A N 1
ATOM 752 C CA . PRO A 1 96 ? -25.453 7.801 15.18 1 84.94 96 PRO A CA 1
ATOM 753 C C . PRO A 1 96 ? -25.859 8.617 13.961 1 84.94 96 PRO A C 1
ATOM 755 O O . PRO A 1 96 ? -27.031 8.633 13.578 1 84.94 96 PRO A O 1
ATOM 758 N N . LEU A 1 97 ? -24.859 9.219 13.367 1 81.94 97 LEU A N 1
ATOM 759 C CA . LEU A 1 97 ? -25.125 9.961 12.148 1 81.94 97 LEU A CA 1
ATOM 760 C C . LEU A 1 97 ? -25.578 9.031 11.023 1 81.94 97 LEU A C 1
ATOM 762 O O . LEU A 1 97 ? -26.453 9.367 10.242 1 81.94 97 LEU A O 1
ATOM 766 N N . GLY A 1 98 ? -25 7.883 10.984 1 83.06 98 GLY A N 1
ATOM 767 C CA . GLY A 1 98 ? -25.422 6.887 10.016 1 83.06 98 GLY A CA 1
ATOM 768 C C . GLY A 1 98 ? -26.844 6.406 10.234 1 83.06 98 GLY A C 1
ATOM 769 O O . GLY A 1 98 ? -27.609 6.266 9.273 1 83.06 98 GLY A O 1
ATOM 770 N N . PHE A 1 99 ? -27.203 6.301 11.484 1 82.56 99 PHE A N 1
ATOM 771 C CA . PHE A 1 99 ? -28.547 5.883 11.812 1 82.56 99 PHE A CA 1
ATOM 772 C C . PHE A 1 99 ? -29.562 6.98 11.469 1 82.56 99 PHE A C 1
ATOM 774 O O . PHE A 1 99 ? -30.656 6.691 10.977 1 82.56 99 PHE A O 1
ATOM 781 N N . ALA A 1 100 ? -29.094 8.18 11.664 1 83.19 100 ALA A N 1
ATOM 782 C CA . ALA A 1 100 ? -29.969 9.32 11.367 1 83.19 100 ALA A CA 1
ATOM 783 C C . ALA A 1 100 ? -30.203 9.453 9.867 1 83.19 100 ALA A C 1
ATOM 785 O O . ALA A 1 100 ? -31.328 9.695 9.422 1 83.19 100 ALA A O 1
ATOM 786 N N . LEU A 1 101 ? -29.188 9.234 9.109 1 79.19 101 LEU A N 1
ATOM 787 C CA . LEU A 1 101 ? -29.266 9.359 7.656 1 79.19 101 LEU A CA 1
ATOM 788 C C . LEU A 1 101 ? -30.141 8.25 7.07 1 79.19 101 LEU A C 1
ATOM 790 O O . LEU A 1 101 ? -30.891 8.484 6.113 1 79.19 101 LEU A O 1
ATOM 794 N N . LEU A 1 102 ? -30.094 7.086 7.684 1 80.12 102 LEU A N 1
ATOM 795 C CA . LEU A 1 102 ? -30.859 5.949 7.195 1 80.12 102 LEU A CA 1
ATOM 796 C C . LEU A 1 102 ? -32.25 5.91 7.84 1 80.12 102 LEU A C 1
ATOM 798 O O .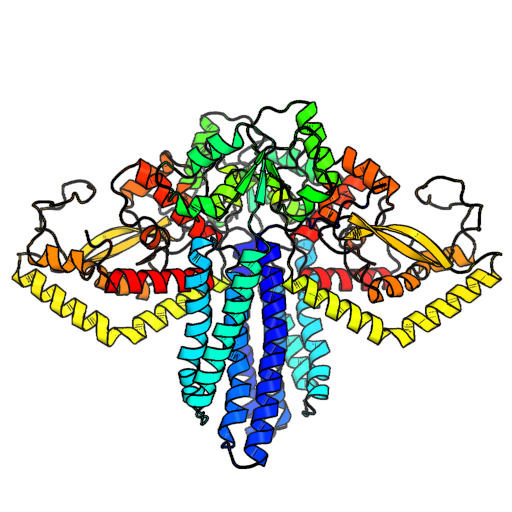 LEU A 1 102 ? -33.094 5.09 7.469 1 80.12 102 LEU A O 1
ATOM 802 N N . GLN A 1 103 ? -32.5 6.82 8.773 1 83.19 103 GLN A N 1
ATOM 803 C CA . GLN A 1 103 ? -33.781 6.938 9.477 1 83.19 103 GLN A CA 1
ATOM 804 C C . GLN A 1 103 ? -34.156 5.617 10.133 1 83.19 103 GLN A C 1
ATOM 806 O O . GLN A 1 103 ? -35.312 5.168 10.008 1 83.19 103 GLN A O 1
ATOM 811 N N . ARG A 1 104 ? -33.156 5.027 10.758 1 83.38 104 ARG A N 1
ATOM 812 C CA . ARG A 1 104 ? -33.406 3.787 11.492 1 83.38 104 ARG A CA 1
ATOM 813 C C . ARG A 1 104 ? -33.25 4 12.992 1 83.38 104 ARG A C 1
ATOM 815 O O . ARG A 1 104 ? -32.312 4.695 13.43 1 83.38 104 ARG A O 1
ATOM 822 N N . PRO A 1 105 ? -34.25 3.564 13.695 1 84.62 105 PRO A N 1
ATOM 823 C CA . PRO A 1 105 ? -34.094 3.682 15.148 1 84.62 105 PRO A CA 1
ATOM 824 C C . PRO A 1 105 ? -32.938 2.852 15.688 1 84.62 105 PRO A C 1
ATOM 826 O O . PRO A 1 105 ? -32.594 1.818 15.109 1 84.62 105 PRO A O 1
ATOM 829 N N . TYR A 1 106 ? -32.25 3.445 16.688 1 85.94 106 TYR A N 1
ATOM 830 C CA . TYR A 1 106 ? -31.125 2.717 17.266 1 85.94 106 TYR A CA 1
ATOM 831 C C . TYR A 1 106 ? -31.078 2.902 18.766 1 85.94 106 TYR A C 1
ATOM 833 O O . TYR A 1 106 ? -31.719 3.803 19.312 1 85.94 106 TYR A O 1
ATOM 841 N N . SER A 1 107 ? -30.5 1.988 19.469 1 85.06 107 SER A N 1
ATOM 842 C CA . SER A 1 107 ? -30.281 2.051 20.906 1 85.06 107 SER A CA 1
ATOM 843 C C . SER A 1 107 ? -28.953 2.711 21.234 1 85.06 107 SER A C 1
ATOM 845 O O . SER A 1 107 ? -27.891 2.195 20.875 1 85.06 107 SER A O 1
ATOM 847 N N . ARG A 1 108 ? -28.969 3.803 21.938 1 85.75 108 ARG A N 1
ATOM 848 C CA . ARG A 1 108 ? -27.75 4.508 22.328 1 85.75 108 ARG A CA 1
ATOM 849 C C . ARG A 1 108 ? -26.906 3.65 23.266 1 85.75 108 ARG A C 1
ATOM 851 O O . ARG A 1 108 ? -25.672 3.666 23.188 1 85.75 108 ARG A O 1
ATOM 858 N N . GLY A 1 109 ? -27.562 2.908 24.047 1 83.62 109 GLY A N 1
ATOM 859 C CA . GLY A 1 109 ? -26.859 2.039 24.969 1 83.62 109 GLY A CA 1
ATOM 860 C C . GLY A 1 109 ? -26.094 0.925 24.281 1 83.62 109 GLY A C 1
ATOM 861 O O . GLY A 1 109 ? -24.984 0.583 24.688 1 83.62 109 GLY A O 1
ATOM 862 N N . ALA A 1 110 ? -26.703 0.448 23.203 1 85.5 110 ALA A N 1
ATOM 863 C CA . ALA A 1 110 ? -26.047 -0.629 22.469 1 85.5 110 ALA A CA 1
ATOM 864 C C . ALA A 1 110 ? -24.797 -0.128 21.75 1 85.5 110 ALA A C 1
ATOM 866 O O . ALA A 1 110 ? -23.781 -0.832 21.703 1 85.5 110 ALA A O 1
ATOM 867 N N . VAL A 1 111 ? -24.875 1.08 21.281 1 87.75 111 VAL A N 1
ATOM 868 C CA . VAL A 1 111 ? -23.719 1.66 20.594 1 87.75 111 VAL A CA 1
ATOM 869 C C . VAL A 1 111 ? -22.594 1.908 21.594 1 87.75 111 VAL A C 1
ATOM 871 O O . VAL A 1 111 ? -21.438 1.583 21.344 1 87.75 111 VAL A O 1
ATOM 874 N N . LEU A 1 112 ? -22.969 2.445 22.734 1 88 112 LEU A N 1
ATOM 875 C CA . LEU A 1 112 ? -21.969 2.736 23.766 1 88 112 LEU A CA 1
ATOM 876 C C . LEU A 1 112 ? -21.344 1.451 24.297 1 88 112 LEU A C 1
ATOM 878 O O . LEU A 1 112 ? -20.125 1.382 24.469 1 88 112 LEU A O 1
ATOM 882 N N . LEU A 1 113 ? -22.156 0.486 24.469 1 84.62 113 LEU A N 1
ATOM 883 C CA . LEU A 1 113 ? -21.656 -0.79 24.953 1 84.62 113 LEU A CA 1
ATOM 884 C C . LEU A 1 113 ? -20.719 -1.43 23.938 1 84.62 113 LEU A C 1
ATOM 886 O O . LEU A 1 113 ? -19.656 -1.948 24.281 1 84.62 113 LEU A O 1
ATOM 890 N N . SER A 1 114 ? -21.203 -1.407 22.672 1 88.12 114 SER A N 1
ATOM 891 C CA . SER A 1 114 ? -20.359 -1.969 21.625 1 88.12 114 SER A CA 1
ATOM 892 C C . SER A 1 114 ? -19.031 -1.232 21.516 1 88.12 114 SER A C 1
ATOM 894 O O . SER A 1 114 ? -18 -1.848 21.266 1 88.12 114 SER A O 1
ATOM 896 N N . TYR A 1 115 ? -19.094 0.06 21.719 1 89.38 115 TYR A N 1
ATOM 897 C CA . TYR A 1 115 ? -17.891 0.861 21.656 1 89.38 115 TYR A CA 1
ATOM 898 C C . TYR A 1 115 ? -16.938 0.493 22.797 1 89.38 115 TYR A C 1
ATOM 900 O O . TYR A 1 115 ? -15.758 0.217 22.578 1 89.38 115 TYR A O 1
ATOM 908 N N . LEU A 1 116 ? -17.438 0.447 23.984 1 88.62 116 LEU A N 1
ATOM 909 C CA . LEU A 1 116 ? -16.609 0.183 25.156 1 88.62 116 LEU A CA 1
ATOM 910 C C . LEU A 1 116 ? -16.016 -1.219 25.094 1 88.62 116 LEU A C 1
ATOM 912 O O . LEU A 1 116 ? -14.852 -1.416 25.438 1 88.62 116 LEU A O 1
ATOM 916 N N . LEU A 1 117 ? -16.797 -2.119 24.625 1 87.5 117 LEU A N 1
ATOM 917 C CA . LEU A 1 117 ? -16.297 -3.484 24.5 1 87.5 117 LEU A CA 1
ATOM 918 C C . LEU A 1 117 ? -15.227 -3.584 23.422 1 87.5 117 LEU A C 1
ATOM 920 O O . LEU A 1 117 ? -14.227 -4.289 23.594 1 87.5 117 LEU A O 1
ATOM 924 N N . SER A 1 118 ? -15.523 -2.92 22.328 1 89.31 118 SER A N 1
ATOM 925 C CA . SER A 1 118 ? -14.516 -2.926 21.266 1 89.31 118 SER A CA 1
ATOM 926 C C . SER A 1 118 ? -13.227 -2.264 21.734 1 89.31 118 SER A C 1
ATOM 928 O O . SER A 1 118 ? -12.133 -2.758 21.453 1 89.31 118 SER A O 1
ATOM 930 N N . LEU A 1 119 ? -13.367 -1.186 22.438 1 90.31 119 LEU A N 1
ATOM 931 C CA . LEU A 1 119 ? -12.195 -0.48 22.953 1 90.31 119 LEU A CA 1
ATOM 932 C C . LEU A 1 119 ? -11.414 -1.362 23.922 1 90.31 119 LEU A C 1
ATOM 934 O O . LEU A 1 119 ? -10.195 -1.481 23.812 1 90.31 119 LEU A O 1
ATOM 938 N N . ALA A 1 120 ? -12.086 -1.956 24.766 1 89.88 120 ALA A N 1
ATOM 939 C CA . ALA A 1 120 ? -11.445 -2.836 25.75 1 89.88 120 ALA A CA 1
ATOM 940 C C . ALA A 1 120 ? -10.75 -4.008 25.047 1 89.88 120 ALA A C 1
ATOM 942 O O . ALA A 1 120 ? -9.648 -4.402 25.438 1 89.88 120 ALA A O 1
ATOM 943 N N . TRP A 1 121 ? -11.469 -4.508 24.078 1 90.75 121 TRP A N 1
ATOM 944 C CA . TRP A 1 121 ? -10.945 -5.648 23.328 1 90.75 121 TRP A CA 1
ATOM 945 C C . TRP A 1 121 ? -9.633 -5.293 22.641 1 90.75 121 TRP A C 1
ATOM 947 O O . TRP A 1 121 ? -8.633 -6 22.781 1 90.75 121 TRP A O 1
ATOM 957 N N . PHE A 1 122 ? -9.602 -4.188 21.969 1 92.25 122 PHE A N 1
ATOM 958 C CA . PHE A 1 122 ? -8.406 -3.789 21.219 1 92.25 122 PHE A CA 1
ATOM 959 C C . PHE A 1 122 ? -7.309 -3.336 22.172 1 92.25 122 PHE A C 1
ATOM 961 O O . PHE A 1 122 ? -6.121 -3.529 21.906 1 92.25 122 PHE A O 1
ATOM 968 N N . LEU A 1 123 ? -7.691 -2.766 23.312 1 91.38 123 LEU A N 1
ATOM 969 C CA . LEU A 1 123 ? -6.695 -2.395 24.312 1 91.38 123 LEU A CA 1
ATOM 970 C C . LEU A 1 123 ? -6.027 -3.635 24.891 1 91.38 123 LEU A C 1
ATOM 972 O O . LEU A 1 123 ? -4.812 -3.654 25.094 1 91.38 123 LEU A O 1
ATOM 976 N N . ALA A 1 124 ? -6.836 -4.582 25.141 1 90.69 124 ALA A N 1
ATOM 977 C CA . ALA A 1 124 ? -6.293 -5.84 25.641 1 90.69 124 ALA A CA 1
ATOM 978 C C . ALA A 1 124 ? -5.332 -6.465 24.641 1 90.69 124 ALA A C 1
ATOM 980 O O . ALA A 1 124 ? -4.262 -6.949 25 1 90.69 124 ALA A O 1
ATOM 981 N N . GLY A 1 125 ? -5.758 -6.453 23.422 1 89.06 125 GLY A N 1
ATOM 982 C CA . GLY A 1 125 ? -4.875 -6.961 22.391 1 89.06 125 GLY A CA 1
ATOM 983 C C . GLY A 1 125 ? -3.58 -6.18 22.281 1 89.06 125 GLY A C 1
ATOM 984 O O . GLY A 1 125 ? -2.508 -6.77 22.109 1 89.06 125 GLY A O 1
ATOM 985 N N . HIS A 1 126 ? -3.734 -4.918 22.344 1 87.25 126 HIS A N 1
ATOM 986 C CA . HIS A 1 126 ? -2.564 -4.055 22.266 1 87.25 126 HIS A CA 1
ATOM 987 C C . HIS A 1 126 ? -1.604 -4.32 23.422 1 87.25 126 HIS A C 1
ATOM 989 O O . HIS A 1 126 ? -0.393 -4.426 23.219 1 87.25 126 HIS A O 1
ATOM 995 N N . TRP A 1 127 ? -2.111 -4.473 24.594 1 86.19 127 TRP A N 1
ATOM 996 C CA . TRP A 1 127 ? -1.293 -4.719 25.766 1 86.19 127 TRP A CA 1
ATOM 997 C C . TRP A 1 127 ? -0.615 -6.082 25.688 1 86.19 127 TRP A C 1
ATOM 999 O O . TRP A 1 127 ? 0.555 -6.227 26.047 1 86.19 127 TRP A O 1
ATOM 1009 N N . ARG A 1 128 ? -1.284 -7.012 25.234 1 84.38 128 ARG A N 1
ATOM 1010 C CA . ARG A 1 128 ? -0.707 -8.344 25.078 1 84.38 128 ARG A CA 1
ATOM 1011 C C . ARG A 1 128 ? 0.426 -8.328 24.062 1 84.38 128 ARG A C 1
ATOM 1013 O O . ARG A 1 128 ? 1.45 -8.992 24.25 1 84.38 128 ARG A O 1
ATOM 1020 N N . ASP A 1 129 ? 0.228 -7.617 23.031 1 80.75 129 ASP A N 1
ATOM 1021 C CA . ASP A 1 129 ? 1.252 -7.531 22 1 80.75 129 ASP A CA 1
ATOM 1022 C C . ASP A 1 129 ? 2.484 -6.785 22.5 1 80.75 129 ASP A C 1
ATOM 1024 O O . ASP A 1 129 ? 3.615 -7.145 22.172 1 80.75 129 ASP A O 1
ATOM 1028 N N . LEU A 1 130 ? 2.271 -5.75 23.219 1 75.5 130 LEU A N 1
ATOM 1029 C CA . LEU A 1 130 ? 3.379 -4.98 23.766 1 75.5 130 LEU A CA 1
ATOM 1030 C C . LEU A 1 130 ? 4.215 -5.84 24.719 1 75.5 130 LEU A C 1
ATOM 1032 O O . LEU A 1 130 ? 5.441 -5.727 24.734 1 75.5 130 LEU A O 1
ATOM 1036 N N . ARG A 1 131 ? 3.602 -6.645 25.391 1 71.38 131 ARG A N 1
ATOM 1037 C CA . ARG A 1 131 ? 4.297 -7.488 26.359 1 71.38 131 ARG A CA 1
ATOM 1038 C C . ARG A 1 131 ? 5.07 -8.602 25.656 1 71.38 131 ARG A C 1
ATOM 1040 O O . ARG A 1 131 ? 6.176 -8.953 26.078 1 71.38 131 ARG A O 1
ATOM 1047 N N . ARG A 1 132 ? 4.52 -9.078 24.656 1 66.5 132 ARG A N 1
ATOM 1048 C CA . ARG A 1 132 ? 5.117 -10.219 23.984 1 66.5 132 ARG A CA 1
ATOM 1049 C C . ARG A 1 132 ? 6.207 -9.773 23.016 1 66.5 132 ARG A C 1
ATOM 1051 O O . ARG A 1 132 ? 7.199 -10.484 22.812 1 66.5 132 ARG A O 1
ATOM 1058 N N . HIS A 1 133 ? 5.883 -8.719 22.375 1 61.97 133 HIS A N 1
ATOM 1059 C CA . HIS A 1 133 ? 6.793 -8.383 21.297 1 61.97 133 HIS A CA 1
ATOM 1060 C C . HIS A 1 133 ? 7.516 -7.066 21.562 1 61.97 133 HIS A C 1
ATOM 1062 O O . HIS A 1 133 ? 7.578 -6.195 20.703 1 61.97 133 HIS A O 1
ATOM 1068 N N . GLY A 1 134 ? 8.07 -7 22.828 1 60.94 134 GLY A N 1
ATOM 1069 C CA . GLY A 1 134 ? 9.008 -5.895 22.938 1 60.94 134 GLY A CA 1
ATOM 1070 C C . GLY A 1 134 ? 10.039 -5.883 21.812 1 60.94 134 GLY A C 1
ATOM 1071 O O . GLY A 1 134 ? 10.414 -6.938 21.297 1 60.94 134 GLY A O 1
ATOM 1072 N N . LEU A 1 135 ? 10.148 -4.816 20.953 1 65.31 135 LEU A N 1
ATOM 1073 C CA . LEU A 1 135 ? 11.07 -4.766 19.828 1 65.31 135 LEU A CA 1
ATOM 1074 C C . LEU A 1 135 ? 12.508 -4.934 20.297 1 65.31 135 LEU A C 1
ATOM 1076 O O . LEU A 1 135 ? 13.141 -3.975 20.734 1 65.31 135 LEU A O 1
ATOM 1080 N N . CYS A 1 136 ? 12.844 -6.188 20.516 1 71.75 136 CYS A N 1
ATOM 1081 C CA . CYS A 1 136 ? 14.25 -6.492 20.766 1 71.75 136 CYS A CA 1
ATOM 1082 C C . CYS A 1 136 ? 15 -6.746 19.453 1 71.75 136 CYS A C 1
ATOM 1084 O O . CYS A 1 136 ? 14.656 -7.668 18.719 1 71.75 136 CYS A O 1
ATOM 1086 N N . LEU A 1 137 ? 15.938 -5.793 19.188 1 77.69 137 LEU A N 1
ATOM 1087 C CA . LEU A 1 137 ? 16.703 -5.895 17.953 1 77.69 137 LEU A CA 1
ATOM 1088 C C . LEU A 1 137 ? 18.188 -6.137 18.25 1 77.69 137 LEU A C 1
ATOM 1090 O O . LEU A 1 137 ? 18.719 -5.582 19.219 1 77.69 137 LEU A O 1
ATOM 1094 N N . ILE A 1 138 ? 18.734 -7.023 17.5 1 78.38 138 ILE A N 1
ATOM 1095 C CA . ILE A 1 138 ? 20.172 -7.312 17.625 1 78.38 138 ILE A CA 1
ATOM 1096 C C . ILE A 1 138 ? 20.938 -6.562 16.547 1 78.38 138 ILE A C 1
ATOM 1098 O O . ILE A 1 138 ? 20.5 -6.5 15.391 1 78.38 138 ILE A O 1
ATOM 1102 N N . TYR A 1 139 ? 21.969 -5.859 16.969 1 83.12 139 TYR A N 1
ATOM 1103 C CA . TYR A 1 139 ? 22.734 -5.16 15.953 1 83.12 139 TYR A CA 1
ATOM 1104 C C . TYR A 1 139 ? 24.047 -5.867 15.672 1 83.12 139 TYR A C 1
ATOM 1106 O O . TYR A 1 139 ? 24.688 -6.395 16.594 1 83.12 139 TYR A O 1
ATOM 1114 N N . LEU A 1 140 ? 24.406 -5.973 14.484 1 81.75 140 LEU A N 1
ATOM 1115 C CA . LEU A 1 140 ? 25.594 -6.664 14.023 1 81.75 140 LEU A CA 1
ATOM 1116 C C . LEU A 1 140 ? 26.797 -5.73 14.031 1 81.75 140 LEU A C 1
ATOM 1118 O O . LEU A 1 140 ? 27.906 -6.137 14.414 1 81.75 140 LEU A O 1
ATOM 1122 N N . ASP A 1 141 ? 26.531 -4.441 13.664 1 83.69 141 ASP A N 1
ATOM 1123 C CA . ASP A 1 141 ? 27.625 -3.473 13.539 1 83.69 141 ASP A CA 1
ATOM 1124 C C . ASP A 1 141 ? 27.734 -2.611 14.797 1 83.69 141 ASP A C 1
ATOM 1126 O O . ASP A 1 141 ? 26.734 -2.121 15.312 1 83.69 141 ASP A O 1
ATOM 1130 N N . ASP A 1 142 ? 28.891 -2.391 15.25 1 81.62 142 ASP A N 1
ATOM 1131 C CA . ASP A 1 142 ? 29.125 -1.622 16.469 1 81.62 142 ASP A CA 1
ATOM 1132 C C . ASP A 1 142 ? 28.766 -0.15 16.266 1 81.62 142 ASP A C 1
ATOM 1134 O O . ASP A 1 142 ? 28.578 0.584 17.234 1 81.62 142 ASP A O 1
ATOM 1138 N N . THR A 1 143 ? 28.672 0.201 15.078 1 84.94 143 THR A N 1
ATOM 1139 C CA . THR A 1 143 ? 28.391 1.603 14.797 1 84.94 143 THR A CA 1
ATOM 1140 C C . THR A 1 143 ? 26.906 1.889 14.922 1 84.94 143 THR A C 1
ATOM 1142 O O . THR A 1 143 ? 26.484 3.049 14.945 1 84.94 143 THR A O 1
ATOM 1145 N N . VAL A 1 144 ? 26.125 0.875 15.062 1 85.69 144 VAL A N 1
ATOM 1146 C CA . VAL A 1 144 ? 24.672 0.994 14.961 1 85.69 144 VAL A CA 1
ATOM 1147 C C . VAL A 1 144 ? 24.156 1.865 16.094 1 85.69 144 VAL A C 1
ATOM 1149 O O . VAL A 1 144 ? 23.406 2.814 15.867 1 85.69 144 VAL A O 1
ATOM 1152 N N . PRO A 1 145 ? 24.609 1.652 17.359 1 81.75 145 PRO A N 1
ATOM 1153 C CA . PRO A 1 145 ? 24.062 2.488 18.422 1 81.75 145 PRO A CA 1
ATOM 1154 C C . PRO A 1 145 ? 24.438 3.961 18.281 1 81.75 145 PRO A C 1
ATOM 1156 O O . PRO A 1 145 ? 23.609 4.844 18.516 1 81.75 145 PRO A O 1
ATOM 1159 N N . LYS A 1 146 ? 25.609 4.16 17.844 1 83.06 146 LYS A N 1
ATOM 1160 C CA . LYS A 1 146 ? 26.062 5.535 17.672 1 83.06 146 LYS A CA 1
ATOM 1161 C C . LYS A 1 146 ? 25.328 6.207 16.516 1 83.06 146 LYS A C 1
ATOM 1163 O O . LYS A 1 146 ? 24.906 7.359 16.625 1 83.06 146 LYS A O 1
ATOM 1168 N N . ARG A 1 147 ? 25.141 5.508 15.523 1 84.5 147 ARG A N 1
ATOM 1169 C CA . ARG A 1 147 ? 24.438 6.055 14.367 1 84.5 147 ARG A CA 1
ATOM 1170 C C . ARG A 1 147 ? 22.969 6.289 14.68 1 84.5 147 ARG A C 1
ATOM 1172 O O . ARG A 1 147 ? 22.375 7.285 14.242 1 84.5 147 ARG A O 1
ATOM 1179 N N . LEU A 1 148 ? 22.422 5.375 15.352 1 82.62 148 LEU A N 1
ATOM 1180 C CA . LEU A 1 148 ? 21.016 5.512 15.734 1 82.62 148 LEU A CA 1
ATOM 1181 C C . LEU A 1 148 ? 20.812 6.75 16.594 1 82.62 148 LEU A C 1
ATOM 1183 O O . LEU A 1 148 ? 19.859 7.504 16.391 1 82.62 148 LEU A O 1
ATOM 1187 N N . GLN A 1 149 ? 21.703 6.93 17.484 1 79.75 149 GLN A N 1
ATOM 1188 C CA . GLN A 1 149 ? 21.609 8.109 18.344 1 79.75 149 GLN A CA 1
ATOM 1189 C C . GLN A 1 149 ? 21.797 9.391 17.531 1 79.75 149 GLN A C 1
ATOM 1191 O O . GLN A 1 149 ? 21.109 10.391 17.781 1 79.75 149 GLN A O 1
ATOM 1196 N N . ALA A 1 150 ? 22.594 9.266 16.562 1 79.06 150 ALA A N 1
ATOM 1197 C CA . ALA A 1 150 ? 22.844 10.422 15.695 1 79.06 150 ALA A CA 1
ATOM 1198 C C . ALA A 1 150 ? 21.609 10.742 14.852 1 79.06 150 ALA A C 1
ATOM 1200 O O . ALA A 1 150 ? 21.297 11.914 14.609 1 79.06 150 ALA A O 1
ATOM 1201 N N . LEU A 1 151 ? 20.969 9.797 14.477 1 79.5 151 LEU A N 1
ATOM 1202 C CA . LEU A 1 151 ? 19.797 9.977 13.625 1 79.5 151 LEU A CA 1
ATOM 1203 C C . LEU A 1 151 ? 18.609 10.477 14.445 1 79.5 151 LEU A C 1
ATOM 1205 O O . LEU A 1 151 ? 17.781 11.25 13.945 1 79.5 151 LEU A O 1
ATOM 1209 N N . LEU A 1 152 ? 18.453 9.992 15.617 1 76.31 152 LEU A N 1
ATOM 1210 C CA . LEU A 1 152 ? 17.328 10.375 16.469 1 76.31 152 LEU A CA 1
ATOM 1211 C C . LEU A 1 152 ? 17.547 11.766 17.047 1 76.31 152 LEU A C 1
ATOM 1213 O O . LEU A 1 152 ? 16.578 12.492 17.312 1 76.31 152 LEU A O 1
ATOM 1217 N N . GLY A 1 153 ? 18.641 12.234 17.078 1 68.31 153 GLY A N 1
ATOM 1218 C CA . GLY A 1 153 ? 18.953 13.547 17.625 1 68.31 153 GLY A CA 1
ATOM 1219 C C . GLY A 1 153 ? 18.984 13.555 19.141 1 68.31 153 GLY A C 1
ATOM 1220 O O . GLY A 1 153 ? 18.594 12.578 19.781 1 68.31 153 GLY A O 1
ATOM 1221 N N . PRO A 1 154 ? 19.703 14.422 19.75 1 59.81 154 PRO A N 1
ATOM 1222 C CA . PRO A 1 154 ? 19.828 14.5 21.219 1 59.81 154 PRO A CA 1
ATOM 1223 C C . PRO A 1 154 ? 18.484 14.594 21.922 1 59.81 154 PRO A C 1
ATOM 1225 O O . PRO A 1 154 ? 18.375 14.172 23.078 1 59.81 154 PRO A O 1
ATOM 1228 N N . GLY A 1 155 ? 17.438 15.008 21.344 1 55.59 155 GLY A N 1
ATOM 1229 C CA . GLY A 1 155 ? 16.172 15.219 22.031 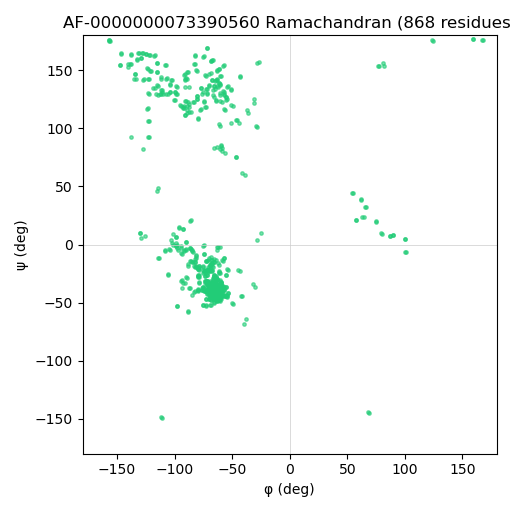1 55.59 155 GLY A CA 1
ATOM 1230 C C . GLY A 1 155 ? 15.227 14.039 21.891 1 55.59 155 GLY A C 1
ATOM 1231 O O . GLY A 1 155 ? 14.062 14.133 22.281 1 55.59 155 GLY A O 1
ATOM 1232 N N . ALA A 1 156 ? 15.633 13.117 21.141 1 56 156 ALA A N 1
ATOM 1233 C CA . ALA A 1 156 ? 14.688 12.008 21.094 1 56 156 ALA A CA 1
ATOM 1234 C C . ALA A 1 156 ? 14.484 11.398 22.484 1 56 156 ALA A C 1
ATOM 1236 O O . ALA A 1 156 ? 15.453 11.062 23.156 1 56 156 ALA A O 1
ATOM 1237 N N . ASP A 1 157 ? 13.391 11.75 23.062 1 55.22 157 ASP A N 1
ATOM 1238 C CA . ASP A 1 157 ? 13.016 11.414 24.438 1 55.22 157 ASP A CA 1
ATOM 1239 C C . ASP A 1 157 ? 13.484 10 24.797 1 55.22 157 ASP A C 1
ATOM 1241 O O . ASP A 1 157 ? 13.305 9.062 24.031 1 55.22 157 ASP A O 1
ATOM 1245 N N . GLU A 1 158 ? 14.359 9.938 25.734 1 56.44 158 GLU A N 1
ATOM 1246 C CA . GLU A 1 158 ? 14.758 8.703 26.391 1 56.44 158 GLU A CA 1
ATOM 1247 C C . GLU A 1 158 ? 13.602 7.715 26.469 1 56.44 158 GLU A C 1
ATOM 1249 O O . GLU A 1 158 ? 13.805 6.504 26.359 1 56.44 158 GLU A O 1
ATOM 1254 N N . ALA A 1 159 ? 12.555 8.305 26.609 1 52.59 159 ALA A N 1
ATOM 1255 C CA . ALA A 1 159 ? 11.367 7.477 26.781 1 52.59 159 ALA A CA 1
ATOM 1256 C C . ALA A 1 159 ? 11.008 6.742 25.5 1 52.59 159 ALA A C 1
ATOM 1258 O O . ALA A 1 159 ? 10.516 5.613 25.531 1 52.59 159 ALA A O 1
ATOM 1259 N N . ARG A 1 160 ? 11.32 7.406 24.391 1 58.84 160 ARG A N 1
ATOM 1260 C CA . ARG A 1 160 ? 11.016 6.785 23.109 1 58.84 160 ARG A CA 1
ATOM 1261 C C . ARG A 1 160 ? 11.969 5.629 22.812 1 58.84 160 ARG A C 1
ATOM 1263 O O . ARG A 1 160 ? 11.602 4.672 22.125 1 58.84 160 ARG A O 1
ATOM 1270 N N . ARG A 1 161 ? 13.148 5.715 23.5 1 59 161 ARG A N 1
ATOM 1271 C CA . ARG A 1 161 ? 14.188 4.711 23.281 1 59 161 ARG A CA 1
ATOM 1272 C C . ARG A 1 161 ? 13.867 3.43 24.047 1 59 161 ARG A C 1
ATOM 1274 O O . ARG A 1 161 ? 14.383 2.359 23.719 1 59 161 ARG A O 1
ATOM 1281 N N . LYS A 1 162 ? 12.992 3.586 25 1 59.88 162 LYS A N 1
ATOM 1282 C CA . LYS A 1 162 ? 12.766 2.404 25.828 1 59.88 162 LYS A CA 1
ATOM 1283 C C . LYS A 1 162 ? 11.945 1.361 25.078 1 59.88 162 LYS A C 1
ATOM 1285 O O . LYS A 1 162 ? 11.867 0.204 25.5 1 59.88 162 LYS A O 1
ATOM 1290 N N . ASP A 1 163 ? 11.477 1.776 23.938 1 64.12 163 ASP A N 1
ATOM 1291 C CA . ASP A 1 163 ? 10.586 0.841 23.25 1 64.12 163 ASP A CA 1
ATOM 1292 C C . ASP A 1 163 ? 11.383 -0.19 22.453 1 64.12 163 ASP A C 1
ATOM 1294 O O . ASP A 1 163 ? 10.859 -1.246 22.094 1 64.12 163 ASP A O 1
ATOM 1298 N N . ILE A 1 164 ? 12.703 0.189 22.203 1 68.31 164 ILE A N 1
ATOM 1299 C CA . ILE A 1 164 ? 13.516 -0.744 21.422 1 68.31 164 ILE A CA 1
ATOM 1300 C C . ILE A 1 164 ? 14.773 -1.112 22.219 1 68.31 164 ILE A C 1
ATOM 1302 O O . ILE A 1 164 ? 15.5 -0.234 22.688 1 68.31 164 ILE A O 1
ATOM 1306 N N . THR A 1 165 ? 14.867 -2.334 22.531 1 71.44 165 THR A N 1
ATOM 1307 C CA . THR A 1 165 ? 16.078 -2.834 23.172 1 71.44 165 THR A CA 1
ATOM 1308 C C . THR A 1 165 ? 17.078 -3.328 22.125 1 71.44 165 THR A C 1
ATOM 1310 O O . THR A 1 165 ? 16.766 -4.215 21.328 1 71.44 165 THR A O 1
ATOM 1313 N N . LEU A 1 166 ? 18.172 -2.586 22.016 1 77 166 LEU A N 1
ATOM 1314 C CA . LEU A 1 166 ? 19.234 -2.996 21.109 1 77 166 LEU A CA 1
ATOM 1315 C C . LEU A 1 166 ? 20.266 -3.857 21.828 1 77 166 LEU A C 1
ATOM 1317 O O . LEU A 1 166 ? 20.828 -3.441 22.844 1 77 166 LEU A O 1
ATOM 1321 N N . VAL A 1 167 ? 20.422 -5.07 21.359 1 76.25 167 VAL A N 1
ATOM 1322 C CA . VAL A 1 167 ? 21.391 -5.988 21.953 1 76.25 167 VAL A CA 1
ATOM 1323 C C . VAL A 1 167 ? 22.469 -6.32 20.922 1 76.25 167 VAL A C 1
ATOM 1325 O O . VAL A 1 167 ? 22.172 -6.535 19.75 1 76.25 167 VAL A O 1
ATOM 1328 N N . PRO A 1 168 ? 23.703 -6.16 21.359 1 78.19 168 PRO A N 1
ATOM 1329 C CA . PRO A 1 168 ? 24.781 -6.523 20.438 1 78.19 168 PRO A CA 1
ATOM 1330 C C . PRO A 1 168 ? 24.75 -8 20.047 1 78.19 168 PRO A C 1
ATOM 1332 O O . PRO A 1 168 ? 24.219 -8.82 20.797 1 78.19 168 PRO A O 1
ATOM 1335 N N . TRP A 1 169 ? 25.25 -8.211 18.844 1 76.25 169 TRP A N 1
ATOM 1336 C CA . TRP A 1 169 ? 25.359 -9.594 18.391 1 76.25 169 TRP A CA 1
ATOM 1337 C C . TRP A 1 169 ? 26.156 -10.43 19.375 1 76.25 169 TRP A C 1
ATOM 1339 O O . TRP A 1 169 ? 27.266 -10.062 19.766 1 76.25 169 TRP A O 1
ATOM 1349 N N . PRO A 1 170 ? 25.438 -11.508 19.781 1 68.62 170 PRO A N 1
ATOM 1350 C CA . PRO A 1 170 ? 26.125 -12.32 20.766 1 68.62 170 PRO A CA 1
ATOM 1351 C C . PRO A 1 170 ? 27.391 -12.977 20.219 1 68.62 170 PRO A C 1
ATOM 1353 O O . PRO A 1 170 ? 27.438 -13.359 19.047 1 68.62 170 PRO A O 1
ATOM 1356 N N . GLU A 1 171 ? 28.453 -12.922 20.938 1 63.25 171 GLU A N 1
ATOM 1357 C CA . GLU A 1 171 ? 29.75 -13.484 20.562 1 63.25 171 GLU A CA 1
ATOM 1358 C C . GLU A 1 171 ? 29.609 -14.961 20.188 1 63.25 171 GLU A C 1
ATOM 1360 O O . GLU A 1 171 ? 30.312 -15.453 19.297 1 63.25 171 GLU A O 1
ATOM 1365 N N . ARG A 1 172 ? 28.812 -15.703 20.969 1 59.75 172 ARG A N 1
ATOM 1366 C CA . ARG A 1 172 ? 28.734 -17.141 20.75 1 59.75 172 ARG A CA 1
ATOM 1367 C C . ARG A 1 172 ? 27.688 -17.484 19.703 1 59.75 172 ARG A C 1
ATOM 1369 O O . ARG A 1 172 ? 27.312 -18.641 19.531 1 59.75 172 ARG A O 1
ATOM 1376 N N . GLY A 1 173 ? 27.297 -16.609 18.875 1 61.62 173 GLY A N 1
ATOM 1377 C CA . GLY A 1 173 ? 26.312 -16.906 17.844 1 61.62 173 GLY A CA 1
ATOM 1378 C C . GLY A 1 173 ? 24.875 -16.844 18.344 1 61.62 173 GLY A C 1
ATOM 1379 O O . GLY A 1 173 ? 24.641 -16.734 19.547 1 61.62 173 GLY A O 1
ATOM 1380 N N . LEU A 1 174 ? 23.875 -16.578 17.578 1 57.44 174 LEU A N 1
ATOM 1381 C CA . LEU A 1 174 ? 22.469 -16.469 17.938 1 57.44 174 LEU A CA 1
ATOM 1382 C C . LEU A 1 174 ? 21.938 -17.812 18.453 1 57.44 174 LEU A C 1
ATOM 1384 O O . LEU A 1 174 ? 21.984 -18.812 17.734 1 57.44 174 LEU A O 1
ATOM 1388 N N . ASP A 1 175 ? 22.125 -18.156 19.75 1 54.69 175 ASP A N 1
ATOM 1389 C CA . ASP A 1 175 ? 21.516 -19.375 20.297 1 54.69 175 ASP A CA 1
ATOM 1390 C C . ASP A 1 175 ? 20 -19.328 20.203 1 54.69 175 ASP A C 1
ATOM 1392 O O . ASP A 1 175 ? 19.406 -18.25 20.109 1 54.69 175 ASP A O 1
ATOM 1396 N N . ASP A 1 176 ? 19.344 -20.469 19.969 1 52.78 176 ASP A N 1
ATOM 1397 C CA . ASP A 1 176 ? 17.906 -20.688 19.859 1 52.78 176 ASP A CA 1
ATOM 1398 C C . ASP A 1 176 ? 17.141 -19.891 20.922 1 52.78 176 ASP A C 1
ATOM 1400 O O . ASP A 1 176 ? 16.047 -19.391 20.672 1 52.78 176 ASP A O 1
ATOM 1404 N N . ALA A 1 177 ? 17.656 -19.922 22.141 1 49.78 177 ALA A N 1
ATOM 1405 C CA . ALA A 1 177 ? 16.984 -19.312 23.297 1 49.78 177 ALA A CA 1
ATOM 1406 C C . ALA A 1 177 ? 16.906 -17.797 23.141 1 49.78 177 ALA A C 1
ATOM 1408 O O . ALA A 1 177 ? 15.906 -17.172 23.516 1 49.78 177 ALA A O 1
ATOM 1409 N N . THR A 1 178 ? 17.875 -17.203 22.734 1 51.84 178 THR A N 1
ATOM 1410 C CA . THR A 1 178 ? 17.953 -15.75 22.594 1 51.84 178 THR A CA 1
ATOM 1411 C C . THR A 1 178 ? 17.141 -15.289 21.375 1 51.84 178 THR A C 1
ATOM 1413 O O . THR A 1 178 ? 16.766 -14.117 21.281 1 51.84 178 THR A O 1
ATOM 1416 N N . ALA A 1 179 ? 16.938 -16.172 20.484 1 53.03 179 ALA A N 1
ATOM 1417 C CA . ALA A 1 179 ? 16.281 -15.891 19.219 1 53.03 179 ALA A CA 1
ATOM 1418 C C . ALA A 1 179 ? 14.781 -15.688 19.406 1 53.03 179 ALA A C 1
ATOM 1420 O O . ALA A 1 179 ? 14.141 -14.977 18.625 1 53.03 179 ALA A O 1
ATOM 1421 N N . ARG A 1 180 ? 14.203 -16.406 20.438 1 55.03 180 ARG A N 1
ATOM 1422 C CA . ARG A 1 180 ? 12.75 -16.406 20.578 1 55.03 180 ARG A CA 1
ATOM 1423 C C . ARG A 1 180 ? 12.234 -15 20.875 1 55.03 180 ARG A C 1
ATOM 1425 O O . ARG A 1 180 ? 11.078 -14.68 20.578 1 55.03 180 ARG A O 1
ATOM 1432 N N . GLY A 1 181 ? 13.227 -14.117 21.047 1 60.5 181 GLY A N 1
ATOM 1433 C CA . GLY A 1 181 ? 12.664 -12.844 21.469 1 60.5 181 GLY A CA 1
ATOM 1434 C C . GLY A 1 181 ? 13.086 -11.68 20.594 1 60.5 181 GLY A C 1
ATOM 1435 O O . GLY A 1 181 ? 12.602 -10.562 20.766 1 60.5 181 GLY A O 1
ATOM 1436 N N . TRP A 1 182 ? 13.758 -12.117 19.531 1 69.31 182 TRP A N 1
ATOM 1437 C CA . TRP A 1 182 ? 14.227 -10.93 18.828 1 69.31 182 TRP A CA 1
ATOM 1438 C C . TRP A 1 182 ? 13.43 -10.719 17.531 1 69.31 182 TRP A C 1
ATOM 1440 O O . TRP A 1 182 ? 12.93 -11.672 16.938 1 69.31 182 TRP A O 1
ATOM 1450 N N . ALA A 1 183 ? 13.164 -9.445 17.234 1 70.62 183 ALA A N 1
ATOM 1451 C CA . ALA A 1 183 ? 12.328 -9.039 16.109 1 70.62 183 ALA A CA 1
ATOM 1452 C C . ALA A 1 183 ? 13.148 -8.938 14.828 1 70.62 183 ALA A C 1
ATOM 1454 O O . ALA A 1 183 ? 12.594 -8.938 13.727 1 70.62 183 ALA A O 1
ATOM 1455 N N . GLY A 1 184 ? 14.5 -8.922 14.938 1 77.56 184 GLY A N 1
ATOM 1456 C CA . GLY A 1 184 ? 15.312 -8.805 13.742 1 77.56 184 GLY A CA 1
ATOM 1457 C C . GLY A 1 184 ? 16.719 -8.312 14.023 1 77.56 184 GLY A C 1
ATOM 1458 O O . GLY A 1 184 ? 17.094 -8.125 15.188 1 77.56 184 GLY A O 1
ATOM 1459 N N . VAL A 1 185 ? 17.484 -8.258 12.977 1 82.44 185 VAL A N 1
ATOM 1460 C CA . VAL A 1 185 ? 18.875 -7.805 13.07 1 82.44 185 VAL A CA 1
ATOM 1461 C C . VAL A 1 185 ? 19.031 -6.457 12.367 1 82.44 185 VAL A C 1
ATOM 1463 O O . VAL A 1 185 ? 18.531 -6.27 11.258 1 82.44 185 VAL A O 1
ATOM 1466 N N . VAL A 1 186 ? 19.688 -5.551 13.047 1 85 186 VAL A N 1
ATOM 1467 C CA . VAL A 1 186 ? 19.891 -4.215 12.508 1 85 186 VAL A CA 1
ATOM 1468 C C . VAL A 1 186 ? 21.297 -4.105 11.906 1 85 186 VAL A C 1
ATOM 1470 O O . VAL A 1 186 ? 22.281 -4.508 12.531 1 85 186 VAL A O 1
ATOM 1473 N N . LEU A 1 187 ? 21.312 -3.594 10.719 1 84.69 187 LEU A N 1
ATOM 1474 C CA . LEU A 1 187 ? 22.578 -3.434 10.016 1 84.69 187 LEU A CA 1
ATOM 1475 C C . LEU A 1 187 ? 22.812 -1.969 9.664 1 84.69 187 LEU A C 1
ATOM 1477 O O . LEU A 1 187 ? 21.859 -1.203 9.484 1 84.69 187 LEU A O 1
ATOM 1481 N N . ASP A 1 188 ? 24.047 -1.619 9.625 1 81.69 188 ASP A N 1
ATOM 1482 C CA . ASP A 1 188 ? 24.453 -0.323 9.094 1 81.69 188 ASP A CA 1
ATOM 1483 C C . ASP A 1 188 ? 24.859 -0.435 7.625 1 81.69 188 ASP A C 1
ATOM 1485 O O . ASP A 1 188 ? 25.875 -1.055 7.297 1 81.69 188 ASP A O 1
ATOM 1489 N N . ARG A 1 189 ? 24.234 0.222 6.84 1 74.88 189 ARG A N 1
ATOM 1490 C CA . ARG A 1 189 ? 24.453 0.133 5.398 1 74.88 189 ARG A CA 1
ATOM 1491 C C . ARG A 1 189 ? 25.781 0.766 5.004 1 74.88 189 ARG A C 1
ATOM 1493 O O . ARG A 1 189 ? 26.328 0.466 3.941 1 74.88 189 ARG A O 1
ATOM 1500 N N . HIS A 1 190 ? 26.234 1.565 5.773 1 74.69 190 HIS A N 1
ATOM 1501 C CA . HIS A 1 190 ? 27.438 2.307 5.422 1 74.69 190 HIS A CA 1
ATOM 1502 C C . HIS A 1 190 ? 28.672 1.685 6.066 1 74.69 190 HIS A C 1
ATOM 1504 O O . HIS A 1 190 ? 29.781 2.164 5.867 1 74.69 190 HIS A O 1
ATOM 1510 N N . ALA A 1 191 ? 28.406 0.651 6.809 1 77.94 191 ALA A N 1
ATOM 1511 C CA . ALA A 1 191 ? 29.562 -0.014 7.398 1 77.94 191 ALA A CA 1
ATOM 1512 C C . ALA A 1 191 ? 30.438 -0.66 6.324 1 77.94 191 ALA A C 1
ATOM 1514 O O . ALA A 1 191 ? 29.922 -1.165 5.32 1 77.94 191 ALA A O 1
ATOM 1515 N N . PRO A 1 192 ? 31.656 -0.5 6.449 1 76.56 192 PRO A N 1
ATOM 1516 C CA . PRO A 1 192 ? 32.562 -1.083 5.441 1 76.56 192 PRO A CA 1
ATOM 1517 C C . PRO A 1 192 ? 32.312 -2.58 5.25 1 76.56 192 PRO A C 1
ATOM 1519 O O . PRO A 1 192 ? 32.031 -3.295 6.215 1 76.56 192 PRO A O 1
ATOM 1522 N N . SER A 1 193 ? 32.312 -2.914 3.971 1 74.44 193 SER A N 1
ATOM 1523 C CA . SER A 1 193 ? 32.125 -4.316 3.625 1 74.44 193 SER A CA 1
ATOM 1524 C C . SER A 1 193 ? 33.344 -5.141 3.926 1 74.44 193 SER A C 1
ATOM 1526 O O . SER A 1 193 ? 34.469 -4.703 3.643 1 74.44 193 SER A O 1
ATOM 1528 N N . HIS A 1 194 ? 33.219 -6.133 4.832 1 79 194 HIS A N 1
ATOM 1529 C CA . HIS A 1 194 ? 34.25 -7.125 5.066 1 79 194 HIS A CA 1
ATOM 1530 C C . HIS A 1 194 ? 33.719 -8.539 4.875 1 79 194 HIS A C 1
ATOM 1532 O O . HIS A 1 194 ? 32.5 -8.773 4.977 1 79 194 HIS A O 1
ATOM 1538 N N . ALA A 1 195 ? 34.594 -9.359 4.504 1 78.44 195 ALA A N 1
ATOM 1539 C CA . ALA A 1 195 ? 34.219 -10.727 4.141 1 78.44 195 ALA A CA 1
ATOM 1540 C C . ALA A 1 195 ? 33.438 -11.398 5.262 1 78.44 195 ALA A C 1
ATOM 1542 O O . ALA A 1 195 ? 32.438 -12.078 5.012 1 78.44 195 ALA A O 1
ATOM 1543 N N . VAL A 1 196 ? 33.938 -11.195 6.438 1 79.88 196 VAL A N 1
ATOM 1544 C CA . VAL A 1 196 ? 33.281 -11.852 7.578 1 79.88 196 VAL A CA 1
ATOM 1545 C C . VAL A 1 196 ? 31.875 -11.32 7.758 1 79.88 196 VAL A C 1
ATOM 1547 O O . VAL A 1 196 ? 30.938 -12.086 8 1 79.88 196 VAL A O 1
ATOM 1550 N N . ARG A 1 197 ? 31.703 -10.07 7.605 1 82.5 197 ARG A N 1
ATOM 1551 C CA . ARG A 1 197 ? 30.406 -9.438 7.742 1 82.5 197 ARG A CA 1
ATOM 1552 C C . ARG A 1 197 ? 29.453 -9.906 6.645 1 82.5 197 ARG A C 1
ATOM 1554 O O . ARG A 1 197 ? 28.297 -10.227 6.918 1 82.5 197 ARG A O 1
ATOM 1561 N N . ASP A 1 198 ? 29.953 -9.938 5.543 1 77.62 198 ASP A N 1
ATOM 1562 C CA . ASP A 1 198 ? 29.125 -10.328 4.406 1 77.62 198 ASP A CA 1
ATOM 1563 C C . ASP A 1 198 ? 28.672 -11.781 4.527 1 77.62 198 ASP A C 1
ATOM 1565 O O . ASP A 1 198 ? 27.547 -12.117 4.156 1 77.62 198 ASP A O 1
ATOM 1569 N N . ARG A 1 199 ? 29.562 -12.523 5.012 1 78.12 199 ARG A N 1
ATOM 1570 C CA . ARG A 1 199 ? 29.203 -13.922 5.23 1 78.12 199 ARG A CA 1
ATOM 1571 C C . ARG A 1 199 ? 28.109 -14.047 6.293 1 78.12 199 ARG A C 1
ATOM 1573 O O . ARG A 1 199 ? 27.188 -14.844 6.148 1 78.12 199 ARG A O 1
ATOM 1580 N N . LYS A 1 200 ? 28.25 -13.305 7.312 1 80.88 200 LYS A N 1
ATOM 1581 C CA . LYS A 1 200 ? 27.25 -13.336 8.375 1 80.88 200 LYS A CA 1
ATOM 1582 C C . LYS A 1 200 ? 25.891 -12.883 7.859 1 80.88 200 LYS A C 1
ATOM 1584 O O . LYS A 1 200 ? 24.859 -13.484 8.188 1 80.88 200 LYS A O 1
ATOM 1589 N N . ILE A 1 201 ? 25.922 -11.875 7.133 1 80.06 201 ILE A N 1
ATOM 1590 C CA . ILE A 1 201 ? 24.672 -11.352 6.566 1 80.06 201 ILE A CA 1
ATOM 1591 C C . ILE A 1 201 ? 24.047 -12.406 5.664 1 80.06 201 ILE A C 1
ATOM 1593 O O . ILE A 1 201 ? 22.828 -12.609 5.695 1 80.06 201 ILE A O 1
ATOM 1597 N N . SER A 1 202 ? 24.875 -13.016 4.953 1 76.75 202 SER A N 1
ATOM 1598 C CA . SER A 1 202 ? 24.375 -14.062 4.062 1 76.75 202 SER A CA 1
ATOM 1599 C C . SER A 1 202 ? 23.766 -15.211 4.848 1 76.75 202 SER A C 1
ATOM 1601 O O . SER A 1 202 ? 22.734 -15.758 4.449 1 76.75 202 SER A O 1
ATOM 1603 N N . GLU A 1 203 ? 24.344 -15.523 5.871 1 78.25 203 GLU A N 1
ATOM 1604 C CA . GLU A 1 203 ? 23.844 -16.594 6.719 1 78.25 203 GLU A CA 1
ATOM 1605 C C . GLU A 1 203 ? 22.5 -16.219 7.336 1 78.25 203 GLU A C 1
ATOM 1607 O O . GLU A 1 203 ? 21.594 -17.047 7.418 1 78.25 203 GLU A O 1
ATOM 1612 N N . LEU A 1 204 ? 22.406 -15.062 7.738 1 79.31 204 LEU A N 1
ATOM 1613 C CA . LEU A 1 204 ? 21.156 -14.594 8.328 1 79.31 204 LEU A CA 1
ATOM 1614 C C . LEU A 1 204 ? 20.031 -14.625 7.305 1 79.31 204 LEU A C 1
ATOM 1616 O O . LEU A 1 204 ? 18.906 -14.984 7.629 1 79.31 204 LEU A O 1
ATOM 1620 N N . ARG A 1 205 ? 20.406 -14.273 6.16 1 76.31 205 ARG A N 1
ATOM 1621 C CA . ARG A 1 205 ? 19.422 -14.312 5.082 1 76.31 205 ARG A CA 1
ATOM 1622 C C . ARG A 1 205 ? 18.953 -15.742 4.82 1 76.31 205 ARG A C 1
ATOM 1624 O O . ARG A 1 205 ? 17.766 -15.984 4.609 1 76.31 205 ARG A O 1
ATOM 1631 N N . LEU A 1 206 ? 19.891 -16.562 4.891 1 73.25 206 LEU A N 1
ATOM 1632 C CA . LEU A 1 206 ? 19.594 -17.969 4.648 1 73.25 206 LEU A CA 1
ATOM 1633 C C . LEU A 1 206 ? 18.688 -18.531 5.738 1 73.25 206 LEU A C 1
ATOM 1635 O O . LEU A 1 206 ? 17.859 -19.422 5.473 1 73.25 206 LEU A O 1
ATOM 1639 N N . GLN A 1 207 ? 18.797 -17.906 6.836 1 75.44 207 GLN A N 1
ATOM 1640 C CA . GLN A 1 207 ? 17.984 -18.344 7.957 1 75.44 207 GLN A CA 1
ATOM 1641 C C . GLN A 1 207 ? 16.641 -17.625 7.984 1 75.44 207 GLN A C 1
ATOM 1643 O O . GLN A 1 207 ? 15.828 -17.828 8.891 1 75.44 207 GLN A O 1
ATOM 1648 N N . HIS A 1 208 ? 16.422 -16.812 7.027 1 76.94 208 HIS A N 1
ATOM 1649 C CA . HIS A 1 208 ? 15.164 -16.109 6.863 1 76.94 208 HIS A CA 1
ATOM 1650 C C . HIS A 1 208 ? 14.883 -15.188 8.047 1 76.94 208 HIS A C 1
ATOM 1652 O O . HIS A 1 208 ? 13.758 -15.133 8.555 1 76.94 208 HIS A O 1
ATOM 1658 N N . ILE A 1 209 ? 15.938 -14.594 8.508 1 77.56 209 ILE A N 1
ATOM 1659 C CA . ILE A 1 209 ? 15.82 -13.594 9.562 1 77.56 209 ILE A CA 1
ATOM 1660 C C . ILE A 1 209 ? 15.656 -12.211 8.945 1 77.56 209 ILE A C 1
ATOM 1662 O O . ILE A 1 209 ? 16.312 -11.883 7.957 1 77.56 209 ILE A O 1
ATOM 1666 N N . ARG A 1 210 ? 14.805 -11.438 9.602 1 80.62 210 ARG A N 1
ATOM 1667 C CA . ARG A 1 210 ? 14.539 -10.094 9.078 1 80.62 210 ARG A CA 1
ATOM 1668 C C . ARG A 1 210 ? 15.711 -9.164 9.367 1 80.62 210 ARG A C 1
ATOM 1670 O O . ARG A 1 210 ? 16.203 -9.109 10.5 1 80.62 210 ARG A O 1
ATOM 1677 N N . LEU A 1 211 ? 16.094 -8.5 8.328 1 81.12 211 LEU A N 1
ATOM 1678 C CA . LEU A 1 211 ? 17.156 -7.516 8.453 1 81.12 211 LEU A CA 1
ATOM 1679 C C . LEU A 1 211 ? 16.609 -6.098 8.359 1 81.12 211 LEU A C 1
ATOM 1681 O O . LEU A 1 211 ? 15.805 -5.801 7.469 1 81.12 211 LEU A O 1
ATOM 1685 N N . TYR A 1 212 ? 17 -5.293 9.352 1 80.94 212 TYR A N 1
ATOM 1686 C CA . TYR A 1 212 ? 16.594 -3.893 9.352 1 80.94 212 TYR A CA 1
ATOM 1687 C C . TYR A 1 212 ? 17.797 -2.98 9.117 1 80.94 212 TYR A C 1
ATOM 1689 O O . TYR A 1 212 ? 18.906 -3.279 9.562 1 80.94 212 TYR A O 1
ATOM 1697 N N . SER A 1 213 ? 17.562 -1.941 8.414 1 82.12 213 SER A N 1
ATOM 1698 C CA . SER A 1 213 ? 18.562 -0.881 8.383 1 82.12 213 SER A CA 1
ATOM 1699 C C . SER A 1 213 ? 18.422 0.05 9.578 1 82.12 213 SER A C 1
ATOM 1701 O O . SER A 1 213 ? 17.344 0.149 10.172 1 82.12 213 SER A O 1
ATOM 1703 N N . VAL A 1 214 ? 19.484 0.695 9.938 1 83.12 214 VAL A N 1
ATOM 1704 C CA . VAL A 1 214 ? 19.469 1.627 11.062 1 83.12 214 VAL A CA 1
ATOM 1705 C C . VAL A 1 214 ? 18.453 2.746 10.781 1 83.12 214 VAL A C 1
ATOM 1707 O O . VAL A 1 214 ? 17.766 3.211 11.695 1 83.12 214 VAL A O 1
ATOM 1710 N N . GLU A 1 215 ? 18.297 3.113 9.555 1 81.62 215 GLU A N 1
ATOM 1711 C CA . GLU A 1 215 ? 17.359 4.172 9.18 1 81.62 215 GLU A CA 1
ATOM 1712 C C . GLU A 1 215 ? 15.914 3.736 9.383 1 81.62 215 GLU A C 1
ATOM 1714 O O . GLU A 1 215 ? 15.078 4.523 9.828 1 81.62 215 GLU A O 1
ATOM 1719 N N . ALA A 1 216 ? 15.703 2.523 9.039 1 81 216 ALA A N 1
ATOM 1720 C CA . ALA A 1 216 ? 14.352 1.997 9.203 1 81 216 ALA A CA 1
ATOM 1721 C C . ALA A 1 216 ? 13.953 1.95 10.672 1 81 216 ALA A C 1
ATOM 1723 O O . ALA A 1 216 ? 12.812 2.264 11.031 1 81 216 ALA A O 1
ATOM 1724 N N . VAL A 1 217 ? 14.914 1.562 11.484 1 81.75 217 VAL A N 1
ATOM 1725 C CA . VAL A 1 217 ? 14.656 1.499 12.914 1 81.75 217 VAL A CA 1
ATOM 1726 C C . VAL A 1 217 ? 14.438 2.908 13.469 1 81.75 217 VAL A C 1
ATOM 1728 O O . VAL A 1 217 ? 13.547 3.131 14.289 1 81.75 217 VAL A O 1
ATOM 1731 N N . ALA A 1 218 ? 15.211 3.824 13.008 1 82 218 ALA A N 1
ATOM 1732 C CA . ALA A 1 218 ? 15.055 5.215 13.43 1 82 218 ALA A CA 1
ATOM 1733 C C . ALA A 1 218 ? 13.68 5.754 13.047 1 82 218 ALA A C 1
ATOM 1735 O O . ALA A 1 218 ? 13.062 6.5 13.812 1 82 218 ALA A O 1
ATOM 1736 N N . GLU A 1 219 ? 13.242 5.391 11.93 1 81.62 219 GLU A N 1
ATOM 1737 C CA . GLU A 1 219 ? 11.93 5.832 11.469 1 81.62 219 GLU A CA 1
ATOM 1738 C C . GLU A 1 219 ? 10.82 5.254 12.344 1 81.62 219 GLU A C 1
ATOM 1740 O O . GLU A 1 219 ? 9.852 5.945 12.656 1 81.62 219 GLU A O 1
ATOM 1745 N N . LEU A 1 220 ? 11.008 4.027 12.68 1 78.19 220 LEU A N 1
ATOM 1746 C CA . LEU A 1 220 ? 10.016 3.369 13.516 1 78.19 220 LEU A CA 1
ATOM 1747 C C . LEU A 1 220 ? 9.938 4.027 14.891 1 78.19 220 LEU A C 1
ATOM 1749 O O . LEU A 1 220 ? 8.867 4.098 15.492 1 78.19 220 LEU A O 1
ATOM 1753 N N . LEU A 1 221 ? 11.023 4.602 15.281 1 78.38 221 LEU A N 1
ATOM 1754 C CA . LEU A 1 221 ? 11.094 5.145 16.641 1 78.38 221 LEU A CA 1
ATOM 1755 C C . LEU A 1 221 ? 10.727 6.625 16.641 1 78.38 221 LEU A C 1
ATOM 1757 O O . LEU A 1 221 ? 10.156 7.117 17.625 1 78.38 221 LEU A O 1
ATOM 1761 N N . SER A 1 222 ? 11 7.316 15.617 1 79.31 222 SER A N 1
ATOM 1762 C CA . SER A 1 222 ? 10.852 8.766 15.641 1 79.31 222 SER A CA 1
ATOM 1763 C C . SER A 1 222 ? 9.625 9.219 14.859 1 79.31 222 SER A C 1
ATOM 1765 O O . SER A 1 222 ? 9.094 10.305 15.094 1 79.31 222 SER A O 1
ATOM 1767 N N . GLY A 1 223 ? 9.227 8.406 13.906 1 79.75 223 GLY A N 1
ATOM 1768 C CA . GLY A 1 223 ? 8.172 8.859 13.016 1 79.75 223 GLY A CA 1
ATOM 1769 C C . GLY A 1 223 ? 8.641 9.883 12 1 79.75 223 GLY A C 1
ATOM 1770 O O . GLY A 1 223 ? 7.859 10.719 11.539 1 79.75 223 GLY A O 1
ATOM 1771 N N . ARG A 1 224 ? 9.914 9.945 11.773 1 85.06 224 ARG A N 1
ATOM 1772 C CA . ARG A 1 224 ? 10.516 10.805 10.758 1 85.06 224 ARG A CA 1
ATOM 1773 C C . ARG A 1 224 ? 11.18 9.977 9.656 1 85.06 224 ARG A C 1
ATOM 1775 O O . ARG A 1 224 ? 11.57 8.828 9.891 1 85.06 224 ARG A O 1
ATOM 1782 N N . MET A 1 225 ? 11.172 10.5 8.508 1 81.5 225 MET A N 1
ATOM 1783 C CA . MET A 1 225 ? 11.922 9.859 7.434 1 81.5 225 MET A CA 1
ATOM 1784 C C . MET A 1 225 ? 13.391 10.273 7.473 1 81.5 225 MET A C 1
ATOM 1786 O O . MET A 1 225 ? 13.695 11.469 7.531 1 81.5 225 MET A O 1
ATOM 1790 N N . VAL A 1 226 ? 14.273 9.266 7.574 1 73.06 226 VAL A N 1
ATOM 1791 C CA . VAL A 1 226 ? 15.703 9.57 7.641 1 73.06 226 VAL A CA 1
ATOM 1792 C C . VAL A 1 226 ? 16.219 9.914 6.246 1 73.06 226 VAL A C 1
ATOM 1794 O O . VAL A 1 226 ? 16.078 9.125 5.309 1 73.06 226 VAL A O 1
ATOM 1797 N N . LEU A 1 227 ? 16.656 11.102 6.082 1 70.12 227 LEU A N 1
ATOM 1798 C CA . LEU A 1 227 ? 17.188 11.562 4.801 1 70.12 227 LEU A CA 1
ATOM 1799 C C . LEU A 1 227 ? 18.625 11.094 4.605 1 70.12 227 LEU A C 1
ATOM 1801 O O . LEU A 1 227 ? 19.453 11.234 5.504 1 70.12 227 LEU A O 1
ATOM 1805 N N . PRO A 1 228 ? 18.797 10.141 3.672 1 59.53 228 PRO A N 1
ATOM 1806 C CA . PRO A 1 228 ? 20.188 9.703 3.475 1 59.53 228 PRO A CA 1
ATOM 1807 C C . PRO A 1 228 ? 21.125 10.859 3.143 1 59.53 228 PRO A C 1
ATOM 1809 O O . PRO A 1 228 ? 20.688 11.859 2.572 1 59.53 228 PRO A O 1
ATOM 1812 N N . ASP A 1 229 ? 22.328 11.086 3.887 1 55.94 229 ASP A N 1
ATOM 1813 C CA . ASP A 1 229 ? 23.344 12.102 3.596 1 55.94 229 ASP A CA 1
ATOM 1814 C C . ASP A 1 229 ? 23.578 12.234 2.092 1 55.94 229 ASP A C 1
ATOM 1816 O O . ASP A 1 229 ? 23.719 13.344 1.575 1 55.94 229 ASP A O 1
ATOM 1820 N N . ASP A 1 230 ? 24.094 11.352 1.435 1 53.31 230 ASP A N 1
ATOM 1821 C CA . ASP A 1 230 ? 24.578 11.555 0.074 1 53.31 230 ASP A CA 1
ATOM 1822 C C . ASP A 1 230 ? 23.453 11.391 -0.943 1 53.31 230 ASP A C 1
ATOM 1824 O O . ASP A 1 230 ? 23.5 11.961 -2.037 1 53.31 230 ASP A O 1
ATOM 1828 N N . HIS A 1 231 ? 22.375 10.305 -0.952 1 49.69 231 HIS A N 1
ATOM 1829 C CA . HIS A 1 231 ? 21.672 10.062 -2.205 1 49.69 231 HIS A CA 1
ATOM 1830 C C . HIS A 1 231 ? 20.188 9.867 -1.969 1 49.69 231 HIS A C 1
ATOM 1832 O O . HIS A 1 231 ? 19.781 9.055 -1.128 1 49.69 231 HIS A O 1
ATOM 1838 N N . ALA A 1 232 ? 19.469 11.062 -2.076 1 51.56 232 ALA A N 1
ATOM 1839 C CA . ALA A 1 232 ? 18.031 11.156 -2.307 1 51.56 232 ALA A CA 1
ATOM 1840 C C . ALA A 1 232 ? 17.5 9.914 -3.02 1 51.56 232 ALA A C 1
ATOM 1842 O O . ALA A 1 232 ? 16.422 9.93 -3.604 1 51.56 232 ALA A O 1
ATOM 1843 N N . GLN A 1 233 ? 18.344 8.867 -3.131 1 54.09 233 GLN A N 1
ATOM 1844 C CA . GLN A 1 233 ? 18.125 7.844 -4.152 1 54.09 233 GLN A CA 1
ATOM 1845 C C . GLN A 1 233 ? 16.844 7.066 -3.902 1 54.09 233 GLN A C 1
ATOM 1847 O O . GLN A 1 233 ? 16.141 6.691 -4.844 1 54.09 233 GLN A O 1
ATOM 1852 N N . ASP A 1 234 ? 16.406 6.977 -2.576 1 63.25 234 ASP A N 1
ATOM 1853 C CA . ASP A 1 234 ? 15.281 6.055 -2.465 1 63.25 234 ASP A CA 1
ATOM 1854 C C . ASP A 1 234 ? 13.961 6.812 -2.377 1 63.25 234 ASP A C 1
ATOM 1856 O O . ASP A 1 234 ? 12.891 6.203 -2.305 1 63.25 234 ASP A O 1
ATOM 1860 N N . LEU A 1 235 ? 14.109 8.18 -2.619 1 63.53 235 LEU A N 1
ATOM 1861 C CA . LEU A 1 235 ? 12.883 8.953 -2.422 1 63.53 235 LEU A CA 1
ATOM 1862 C C . LEU A 1 235 ? 12.008 8.922 -3.672 1 63.53 235 LEU A C 1
ATOM 1864 O O . LEU A 1 235 ? 10.836 9.289 -3.623 1 63.53 235 LEU A O 1
ATOM 1868 N N . TRP A 1 236 ? 12.617 8.305 -4.711 1 65.69 236 TRP A N 1
ATOM 1869 C CA . TRP A 1 236 ? 11.844 8.156 -5.938 1 65.69 236 TRP A CA 1
ATOM 1870 C C . TRP A 1 236 ? 10.703 7.168 -5.746 1 65.69 236 TRP A C 1
ATOM 1872 O O . TRP A 1 236 ? 9.773 7.117 -6.555 1 65.69 236 TRP A O 1
ATOM 1882 N N . ALA A 1 237 ? 10.82 6.504 -4.594 1 71.62 237 ALA A N 1
ATOM 1883 C CA . ALA A 1 237 ? 9.789 5.504 -4.348 1 71.62 237 ALA A CA 1
ATOM 1884 C C . ALA A 1 237 ? 8.523 6.152 -3.785 1 71.62 237 ALA A C 1
ATOM 1886 O O . ALA A 1 237 ? 7.445 5.555 -3.812 1 71.62 237 ALA A O 1
ATOM 1887 N N . LEU A 1 238 ? 8.664 7.438 -3.383 1 80.88 238 LEU A N 1
ATOM 1888 C CA . LEU A 1 238 ? 7.48 8.125 -2.875 1 80.88 238 LEU A CA 1
ATOM 1889 C C . LEU A 1 238 ? 6.504 8.438 -4.004 1 80.88 238 LEU A C 1
ATOM 1891 O O . LEU A 1 238 ? 6.922 8.828 -5.102 1 80.88 238 LEU A O 1
ATOM 1895 N N . ASP A 1 239 ? 5.352 8.094 -3.775 1 85.5 239 ASP A N 1
ATOM 1896 C CA . ASP A 1 239 ? 4.344 8.305 -4.812 1 85.5 239 ASP A CA 1
ATOM 1897 C C . ASP A 1 239 ? 3.041 8.828 -4.215 1 85.5 239 ASP A C 1
ATOM 1899 O O . ASP A 1 239 ? 2.887 8.867 -2.992 1 85.5 239 ASP A O 1
ATOM 1903 N N . GLY A 1 240 ? 2.236 9.344 -5.062 1 82.38 240 GLY A N 1
ATOM 1904 C CA . GLY A 1 240 ? 0.917 9.781 -4.645 1 82.38 240 GLY A CA 1
ATOM 1905 C C . GLY A 1 240 ? -0.095 8.656 -4.574 1 82.38 240 GLY A C 1
ATOM 1906 O O . GLY A 1 240 ? 0.196 7.527 -4.98 1 82.38 240 GLY A O 1
ATOM 1907 N N . ASN A 1 241 ? -1.111 8.883 -3.926 1 88.44 241 ASN A N 1
ATOM 1908 C CA . ASN A 1 241 ? -2.268 7.996 -3.818 1 88.44 241 ASN A CA 1
ATOM 1909 C C . ASN A 1 241 ? -3.545 8.688 -4.289 1 88.44 241 ASN A C 1
ATOM 1911 O O . ASN A 1 241 ? -4.273 9.273 -3.484 1 88.44 241 ASN A O 1
ATOM 1915 N N . PRO A 1 242 ? -3.83 8.5 -5.547 1 89.81 242 PRO A N 1
ATOM 1916 C CA . PRO A 1 242 ? -4.949 9.25 -6.129 1 89.81 242 PRO A CA 1
ATOM 1917 C C . PRO A 1 242 ? -6.277 8.945 -5.438 1 89.81 242 PRO A C 1
ATOM 1919 O O . PRO A 1 242 ? -7.113 9.844 -5.285 1 89.81 242 PRO A O 1
ATOM 1922 N N . ALA A 1 243 ? -6.492 7.758 -5.09 1 91.69 243 ALA A N 1
ATOM 1923 C CA . ALA A 1 243 ? -7.742 7.406 -4.426 1 91.69 243 ALA A CA 1
ATOM 1924 C C . ALA A 1 243 ? -7.891 8.148 -3.1 1 91.69 243 ALA A C 1
ATOM 1926 O O . ALA A 1 243 ? -8.938 8.742 -2.826 1 91.69 243 ALA A O 1
ATOM 1927 N N . TYR A 1 244 ? -6.867 8.117 -2.348 1 92.94 244 TYR A N 1
ATOM 1928 C CA . TYR A 1 244 ? -6.949 8.805 -1.061 1 92.94 244 TYR A CA 1
ATOM 1929 C C . TYR A 1 244 ? -6.992 10.312 -1.245 1 92.94 244 TYR A C 1
ATOM 1931 O O . TYR A 1 244 ? -7.66 11.016 -0.486 1 92.94 244 TYR A O 1
ATOM 1939 N N . ASP A 1 245 ? -6.258 10.766 -2.229 1 93.62 245 ASP A N 1
ATOM 1940 C CA . ASP A 1 245 ? -6.293 12.195 -2.512 1 93.62 245 ASP A CA 1
ATOM 1941 C C . ASP A 1 245 ? -7.719 12.656 -2.807 1 93.62 245 ASP A C 1
ATOM 1943 O O . ASP A 1 245 ? -8.117 13.75 -2.4 1 93.62 245 ASP A O 1
ATOM 1947 N N . THR A 1 246 ? -8.422 11.852 -3.449 1 92.81 246 THR A N 1
ATOM 1948 C CA . THR A 1 246 ? -9.805 12.188 -3.787 1 92.81 246 THR A CA 1
ATOM 1949 C C . THR A 1 246 ? -10.688 12.18 -2.539 1 92.81 246 THR A C 1
ATOM 1951 O O . THR A 1 246 ? -11.453 13.109 -2.311 1 92.81 246 THR A O 1
ATOM 1954 N N . VAL A 1 247 ? -10.555 11.148 -1.747 1 92.5 247 VAL A N 1
ATOM 1955 C CA . VAL A 1 247 ? -11.312 11.055 -0.506 1 92.5 247 VAL A CA 1
ATOM 1956 C C . VAL A 1 247 ? -10.961 12.227 0.407 1 92.5 247 VAL A C 1
ATOM 1958 O O . VAL A 1 247 ? -11.844 12.852 0.994 1 92.5 247 VAL A O 1
ATOM 1961 N N . LYS A 1 248 ? -9.719 12.438 0.478 1 95.12 248 LYS A N 1
ATOM 1962 C CA . LYS A 1 248 ? -9.227 13.531 1.314 1 95.12 248 LYS A CA 1
ATOM 1963 C C . LYS A 1 248 ? -9.812 14.867 0.867 1 95.12 248 LYS A C 1
ATOM 1965 O O . LYS A 1 248 ? -10.203 15.688 1.698 1 95.12 248 LYS A O 1
ATOM 1970 N N . ARG A 1 249 ? -9.906 15.094 -0.403 1 95.44 249 ARG A N 1
ATOM 1971 C CA . ARG A 1 249 ? -10.477 16.328 -0.938 1 95.44 249 ARG A CA 1
ATOM 1972 C C . ARG A 1 249 ? -11.953 16.453 -0.574 1 95.44 249 ARG A C 1
ATOM 1974 O O . ARG A 1 249 ? -12.414 17.531 -0.188 1 95.44 249 ARG A O 1
ATOM 1981 N N . ILE A 1 250 ? -12.609 15.367 -0.66 1 94.56 250 ILE A N 1
ATOM 1982 C CA . ILE A 1 250 ? -14.031 15.359 -0.33 1 94.56 250 ILE A CA 1
ATOM 1983 C C . ILE A 1 250 ? -14.219 15.656 1.155 1 94.56 250 ILE A C 1
ATOM 1985 O O . ILE A 1 250 ? -15.07 16.469 1.527 1 94.56 250 ILE A O 1
ATOM 1989 N N . VAL A 1 251 ? -13.438 15.078 1.948 1 94.06 251 VAL A N 1
ATOM 1990 C CA . VAL A 1 251 ? -13.523 15.281 3.391 1 94.06 251 VAL A CA 1
ATOM 1991 C C . VAL A 1 251 ? -13.156 16.719 3.738 1 94.06 251 VAL A C 1
ATOM 1993 O O . VAL A 1 251 ? -13.812 17.344 4.574 1 94.06 251 VAL A O 1
ATOM 1996 N N . ASP A 1 252 ? -12.102 17.203 3.078 1 96.75 252 ASP A N 1
ATOM 1997 C CA . ASP A 1 252 ? -11.688 18.594 3.283 1 96.75 252 ASP A CA 1
ATOM 1998 C C . ASP A 1 252 ? -12.836 19.547 2.984 1 96.75 252 ASP A C 1
ATOM 2000 O O . ASP A 1 252 ? -13.117 20.453 3.77 1 96.75 252 ASP A O 1
ATOM 2004 N N . LEU A 1 253 ? -13.531 19.297 1.902 1 96.88 253 LEU A N 1
ATOM 2005 C CA . LEU A 1 253 ? -14.625 20.156 1.479 1 96.88 253 LEU A CA 1
ATOM 2006 C C . LEU A 1 253 ? -15.812 20.047 2.436 1 96.88 253 LEU A C 1
ATOM 2008 O O . LEU A 1 253 ? -16.344 21.062 2.891 1 96.88 253 LEU A O 1
ATOM 2012 N N . ALA A 1 254 ? -16.125 18.828 2.768 1 94.62 254 ALA A N 1
ATOM 2013 C CA . ALA A 1 254 ? -17.266 18.578 3.646 1 94.62 254 ALA A CA 1
ATOM 2014 C C . ALA A 1 254 ? -17.031 19.172 5.031 1 94.62 254 ALA A C 1
ATOM 2016 O O . ALA A 1 254 ? -17.891 19.844 5.582 1 94.62 254 ALA A O 1
ATOM 2017 N N . ALA A 1 255 ? -15.906 18.922 5.57 1 94.44 255 ALA A N 1
ATOM 2018 C CA . ALA A 1 255 ? -15.586 19.406 6.91 1 94.44 255 ALA A CA 1
ATOM 2019 C C . ALA A 1 255 ? -15.539 20.938 6.949 1 94.44 255 ALA A C 1
ATOM 2021 O O . ALA A 1 255 ? -16.047 21.562 7.879 1 94.44 255 ALA A O 1
ATOM 2022 N N . THR A 1 256 ? -14.906 21.531 5.938 1 96.38 256 THR A N 1
ATOM 2023 C CA . THR A 1 256 ? -14.781 22.969 5.887 1 96.38 256 THR A CA 1
ATOM 2024 C C . THR A 1 256 ? -16.141 23.625 5.695 1 96.38 256 THR A C 1
ATOM 2026 O O . THR A 1 256 ? -16.453 24.641 6.332 1 96.38 256 THR A O 1
ATOM 2029 N N . LEU A 1 257 ? -17 23 4.898 1 96.25 257 LEU A N 1
ATOM 2030 C CA . LEU A 1 257 ? -18.328 23.547 4.656 1 96.25 257 LEU A CA 1
ATOM 2031 C C . LEU A 1 257 ? -19.219 23.359 5.879 1 96.25 257 LEU A C 1
ATOM 2033 O O . LEU A 1 257 ? -20 24.25 6.23 1 96.25 257 LEU A O 1
ATOM 2037 N N . ALA A 1 258 ? -19.109 22.25 6.484 1 92.88 258 ALA A N 1
ATOM 2038 C CA . ALA A 1 258 ? -19.906 21.953 7.668 1 92.88 258 ALA A CA 1
ATOM 2039 C C . ALA A 1 258 ? -19.578 22.906 8.812 1 92.88 258 ALA A C 1
ATOM 2041 O O . ALA A 1 258 ? -20.453 23.25 9.617 1 92.88 258 ALA A O 1
ATOM 2042 N N . THR A 1 259 ? -18.375 23.375 8.867 1 94.25 259 THR A N 1
ATOM 2043 C CA . THR A 1 259 ? -17.953 24.234 9.961 1 94.25 259 THR A CA 1
ATOM 2044 C C . THR A 1 259 ? -18 25.703 9.547 1 94.25 259 THR A C 1
ATOM 2046 O O . THR A 1 259 ? -17.562 26.578 10.289 1 94.25 259 THR A O 1
ATOM 2049 N N . LEU A 1 260 ? -18.484 25.938 8.453 1 94.75 260 LEU A N 1
ATOM 2050 C CA . LEU A 1 260 ? -18.547 27.281 7.887 1 94.75 260 LEU A CA 1
ATOM 2051 C C . LEU A 1 260 ? -19.25 28.234 8.844 1 94.75 260 LEU A C 1
ATOM 2053 O O . LEU A 1 260 ? -18.766 29.359 9.07 1 94.75 260 LEU A O 1
ATOM 2057 N N . PRO A 1 261 ? -20.391 27.844 9.461 1 94.81 261 PRO A N 1
ATOM 2058 C CA . PRO A 1 261 ? -21.078 28.766 10.367 1 94.81 261 PRO A CA 1
ATOM 2059 C C . PRO A 1 261 ? -20.266 29.094 11.617 1 94.81 261 PRO A C 1
ATOM 2061 O O . PRO A 1 261 ? -20.609 30.031 12.344 1 94.81 261 PRO A O 1
ATOM 2064 N N . LEU A 1 262 ? -19.25 28.344 11.797 1 93.5 262 LEU A N 1
ATOM 2065 C CA . LEU A 1 262 ? -18.422 28.578 12.977 1 93.5 262 LEU A CA 1
ATOM 2066 C C . LEU A 1 262 ? -17.203 29.422 12.625 1 93.5 262 LEU A C 1
ATOM 2068 O O . LEU A 1 262 ? -17 30.5 13.188 1 93.5 262 LEU A O 1
ATOM 2072 N N . TRP A 1 263 ? -16.453 29 11.633 1 93.5 263 TRP A N 1
ATOM 2073 C CA . TRP A 1 263 ? -15.172 29.656 11.414 1 93.5 263 TRP A CA 1
ATOM 2074 C C . TRP A 1 263 ? -15.352 30.969 10.68 1 93.5 263 TRP A C 1
ATOM 2076 O O . TRP A 1 263 ? -14.555 31.906 10.859 1 93.5 263 TRP A O 1
ATOM 2086 N N . LEU A 1 264 ? -16.406 31.125 9.906 1 94.25 264 LEU A N 1
ATOM 2087 C CA . LEU A 1 264 ? -16.578 32.375 9.156 1 94.25 264 LEU A CA 1
ATOM 2088 C C . LEU A 1 264 ? -16.891 33.531 10.102 1 94.25 264 LEU A C 1
ATOM 2090 O O . LEU A 1 264 ? -16.234 34.562 10.039 1 94.25 264 LEU A O 1
ATOM 2094 N N . PRO A 1 265 ? -17.922 33.375 11 1 95.38 265 PRO A N 1
ATOM 2095 C CA . PRO A 1 265 ? -18.156 34.469 11.953 1 95.38 265 PRO A CA 1
ATOM 2096 C C . PRO A 1 265 ? -16.953 34.75 12.844 1 95.38 265 PRO A C 1
ATOM 2098 O O . PRO A 1 265 ? -16.656 35.906 13.156 1 95.38 265 PRO A O 1
ATOM 2101 N N . LEU A 1 266 ? -16.297 33.75 13.188 1 94.25 266 LEU A N 1
ATOM 2102 C CA . LEU A 1 266 ? -15.117 33.938 14.023 1 94.25 266 LEU A CA 1
ATOM 2103 C C . LEU A 1 266 ? -14.047 34.719 13.281 1 94.25 266 LEU A C 1
ATOM 2105 O O . LEU A 1 266 ? -13.375 35.562 13.867 1 94.25 266 LEU A O 1
ATOM 2109 N N . CYS A 1 267 ? -13.875 34.406 12.062 1 93.94 267 CYS A N 1
ATOM 2110 C CA . CYS A 1 267 ? -12.922 35.125 11.219 1 93.94 267 CYS A CA 1
ATOM 2111 C C . CYS A 1 267 ? -13.305 36.594 11.086 1 93.94 267 CYS A C 1
ATOM 2113 O O . CYS A 1 267 ? -12.438 37.469 11.164 1 93.94 267 CYS A O 1
ATOM 2115 N N . LEU A 1 268 ? -14.539 36.844 10.992 1 94.19 268 LEU A N 1
ATOM 2116 C CA . LEU A 1 268 ? -15.023 38.219 10.836 1 94.19 268 LEU A CA 1
ATOM 2117 C C . LEU A 1 268 ? -14.82 39.031 12.117 1 94.19 268 LEU A C 1
ATOM 2119 O O . LEU A 1 268 ? -14.383 40.156 12.078 1 94.19 268 LEU A O 1
ATOM 2123 N N . VAL A 1 269 ? -15.133 38.375 13.188 1 94.5 269 VAL A N 1
ATOM 2124 C CA . VAL A 1 269 ? -14.969 39.062 14.477 1 94.5 269 VAL A CA 1
ATOM 2125 C C . VAL A 1 269 ? -13.492 39.344 14.727 1 94.5 269 VAL A C 1
ATOM 2127 O O . VAL A 1 269 ? -13.133 40.438 15.125 1 94.5 269 VAL A O 1
ATOM 2130 N N . ALA A 1 270 ? -12.688 38.344 14.445 1 93.44 270 ALA A N 1
ATOM 2131 C CA . ALA A 1 270 ? -11.242 38.531 14.617 1 93.44 270 ALA A CA 1
ATOM 2132 C C . ALA A 1 270 ? -10.703 39.562 13.656 1 93.44 270 ALA A C 1
ATOM 2134 O O . ALA A 1 270 ? -9.836 40.375 14.016 1 93.44 270 ALA A O 1
ATOM 2135 N N . GLY A 1 271 ? -11.211 39.531 12.5 1 92.69 271 GLY A N 1
ATOM 2136 C CA . GLY A 1 271 ? -10.805 40.531 11.516 1 92.69 271 GLY A CA 1
ATOM 2137 C C . GLY A 1 271 ? -11.164 41.938 11.922 1 92.69 271 GLY A C 1
ATOM 2138 O O . GLY A 1 271 ? -10.367 42.875 11.742 1 92.69 271 GLY A O 1
ATOM 2139 N N . LEU A 1 272 ? -12.297 42.094 12.492 1 92.5 272 LEU A N 1
ATOM 2140 C CA . LEU A 1 272 ? -12.727 43.406 12.969 1 92.5 272 LEU A CA 1
ATOM 2141 C C . LEU A 1 272 ? -11.836 43.875 14.117 1 92.5 272 LEU A C 1
ATOM 2143 O O . LEU A 1 272 ? -11.5 45.062 14.195 1 92.5 272 LEU A O 1
ATOM 2147 N N . ALA A 1 273 ? -11.523 42.969 14.914 1 93.12 273 ALA A N 1
ATOM 2148 C CA . ALA A 1 273 ? -10.633 43.312 16.031 1 93.12 273 ALA A CA 1
ATOM 2149 C C . ALA A 1 273 ? -9.281 43.781 15.516 1 93.12 273 ALA A C 1
ATOM 2151 O O . ALA A 1 273 ? -8.688 44.719 16.078 1 93.12 273 ALA A O 1
ATOM 2152 N N . VAL A 1 274 ? -8.789 43.188 14.484 1 91.44 274 VAL A N 1
ATOM 2153 C CA . VAL A 1 274 ? -7.512 43.562 13.891 1 91.44 274 VAL A CA 1
ATOM 2154 C C . VAL A 1 274 ? -7.609 44.938 13.273 1 91.44 274 VAL A C 1
ATOM 2156 O O . VAL A 1 274 ? -6.699 45.75 13.43 1 91.44 274 VAL A O 1
ATOM 2159 N N . LYS A 1 275 ? -8.711 45.156 12.648 1 90.44 275 LYS A N 1
ATOM 2160 C CA . LYS A 1 275 ? -8.914 46.469 12.008 1 90.44 275 LYS A CA 1
ATOM 2161 C C . LYS A 1 275 ? -9 47.594 13.047 1 90.44 275 LYS A C 1
ATOM 2163 O O . LYS A 1 275 ? -8.539 48.688 12.797 1 90.44 275 LYS A O 1
ATOM 2168 N N . LEU A 1 276 ? -9.516 47.281 14.164 1 90.81 276 LEU A N 1
ATOM 2169 C CA . LEU A 1 276 ? -9.672 48.281 15.219 1 90.81 276 LEU A CA 1
ATOM 2170 C C . LEU A 1 276 ? -8.359 48.5 15.961 1 90.81 276 LEU A C 1
ATOM 2172 O O . LEU A 1 276 ? -8.125 49.562 16.5 1 90.81 276 LEU A O 1
ATOM 2176 N N . ASP A 1 277 ? -7.574 47.469 15.938 1 88.75 277 ASP A N 1
ATOM 2177 C CA . ASP A 1 277 ? -6.328 47.5 16.703 1 88.75 277 ASP A CA 1
ATOM 2178 C C . ASP A 1 277 ? -5.254 48.281 15.945 1 88.75 277 ASP A C 1
ATOM 2180 O O . ASP A 1 277 ? -4.438 48.969 16.547 1 88.75 277 ASP A O 1
ATOM 2184 N N . SER A 1 278 ? -5.219 48.125 14.664 1 83.75 278 SER A N 1
ATOM 2185 C CA . SER A 1 278 ? -4.176 48.781 13.883 1 83.75 278 SER A CA 1
ATOM 2186 C C . SER A 1 278 ? -4.68 49.156 12.5 1 83.75 278 SER A C 1
ATOM 2188 O O . SER A 1 278 ? -5.594 48.531 11.969 1 83.75 278 SER A O 1
ATOM 2190 N N . PRO A 1 279 ? -4.008 50.188 11.953 1 83.75 279 PRO A N 1
ATOM 2191 C CA . PRO A 1 279 ? -4.406 50.594 10.609 1 83.75 279 PRO A CA 1
ATOM 2192 C C . PRO A 1 279 ? -3.949 49.594 9.531 1 83.75 279 PRO A C 1
ATOM 2194 O O . PRO A 1 279 ? -2.922 48.938 9.695 1 83.75 279 PRO A O 1
ATOM 2197 N N . GLY A 1 280 ? -4.77 49.469 8.531 1 82.25 280 GLY A N 1
ATOM 2198 C CA . GLY A 1 280 ? -4.426 48.562 7.434 1 82.25 280 GLY A CA 1
ATOM 2199 C C . GLY A 1 280 ? -5.48 47.5 7.168 1 82.25 280 GLY A C 1
ATOM 2200 O O . GLY A 1 280 ? -6.504 47.469 7.855 1 82.25 280 GLY A O 1
ATOM 2201 N N . PRO A 1 281 ? -5.25 46.75 6.172 1 87.88 281 PRO A N 1
ATOM 2202 C CA . PRO A 1 281 ? -6.211 45.688 5.859 1 87.88 281 PRO A CA 1
ATOM 2203 C C . PRO A 1 281 ? -6.203 44.562 6.891 1 87.88 281 PRO A C 1
ATOM 2205 O O . PRO A 1 281 ? -5.176 44.312 7.531 1 87.88 281 PRO A O 1
ATOM 2208 N N . MET A 1 282 ? -7.348 44.031 7.074 1 89.19 282 MET A N 1
ATOM 2209 C CA . MET A 1 282 ? -7.465 42.969 8.07 1 89.19 282 MET A CA 1
ATOM 2210 C C . MET A 1 282 ? -6.809 41.688 7.582 1 89.19 282 MET A C 1
ATOM 2212 O O . MET A 1 282 ? -6.293 40.906 8.383 1 89.19 282 MET A O 1
ATOM 2216 N N . LEU A 1 283 ? -6.887 41.5 6.246 1 90.88 283 LEU A N 1
ATOM 2217 C CA . LEU A 1 283 ? -6.348 40.281 5.656 1 90.88 283 LEU A CA 1
ATOM 2218 C C . LEU A 1 283 ? -5.004 40.562 4.984 1 90.88 283 LEU A C 1
ATOM 2220 O O . LEU A 1 283 ? -4.785 41.625 4.43 1 90.88 283 LEU A O 1
ATOM 2224 N N . PHE A 1 284 ? -4.137 39.594 5.141 1 87.75 284 PHE A N 1
ATOM 2225 C CA . PHE A 1 284 ? -2.846 39.594 4.465 1 87.75 284 PHE A CA 1
ATOM 2226 C C . PHE A 1 284 ? -2.625 38.312 3.697 1 87.75 284 PHE A C 1
ATOM 2228 O O . PHE A 1 284 ? -3.178 37.25 4.059 1 87.75 284 PHE A O 1
ATOM 2235 N N . SER A 1 285 ? -1.987 38.406 2.488 1 90.69 285 SER A N 1
ATOM 2236 C CA . SER A 1 285 ? -1.737 37.25 1.651 1 90.69 285 SER A CA 1
ATOM 2237 C C . SER A 1 285 ? -0.253 37.094 1.339 1 90.69 285 SER A C 1
ATOM 2239 O O . SER A 1 285 ? 0.464 38.094 1.218 1 90.69 285 SER A O 1
ATOM 2241 N N . GLN A 1 286 ? 0.192 35.938 1.306 1 89.31 286 GLN A N 1
ATOM 2242 C CA . GLN A 1 286 ? 1.579 35.594 0.997 1 89.31 286 GLN A CA 1
ATOM 2243 C C . GLN A 1 286 ? 1.66 34.438 0.002 1 89.31 286 GLN A C 1
ATOM 2245 O O . GLN A 1 286 ? 0.851 33.531 0.053 1 89.31 286 GLN A O 1
ATOM 2250 N N . LEU A 1 287 ? 2.693 34.5 -0.82 1 92.75 287 LEU A N 1
ATOM 2251 C CA . LEU A 1 287 ? 2.887 33.469 -1.823 1 92.75 287 LEU A CA 1
ATOM 2252 C C . LEU A 1 287 ? 3.533 32.219 -1.206 1 92.75 287 LEU A C 1
ATOM 2254 O O . LEU A 1 287 ? 4.543 32.344 -0.51 1 92.75 287 LEU A O 1
ATOM 2258 N N . ARG A 1 288 ? 2.867 31.078 -1.452 1 94.62 288 ARG A N 1
ATOM 2259 C CA . ARG A 1 288 ? 3.373 29.797 -0.966 1 94.62 288 ARG A CA 1
ATOM 2260 C C . ARG A 1 288 ? 3.391 28.75 -2.08 1 94.62 288 ARG A C 1
ATOM 2262 O O . ARG A 1 288 ? 2.85 28.984 -3.164 1 94.62 288 ARG A O 1
ATOM 2269 N N . VAL A 1 289 ? 4.09 27.703 -1.819 1 92.31 289 VAL A N 1
ATOM 2270 C CA . VAL A 1 289 ? 4.172 26.609 -2.795 1 92.31 289 VAL A CA 1
ATOM 2271 C C . VAL A 1 289 ? 3.289 25.453 -2.348 1 92.31 289 VAL A C 1
ATOM 2273 O O . VAL A 1 289 ? 3.326 25.047 -1.184 1 92.31 289 VAL A O 1
ATOM 2276 N N . GLY A 1 290 ? 2.496 24.984 -3.271 1 92.38 290 GLY A N 1
ATOM 2277 C CA . GLY A 1 290 ? 1.573 23.906 -2.963 1 92.38 290 GLY A CA 1
ATOM 2278 C C . GLY A 1 290 ? 1.928 22.594 -3.652 1 92.38 290 GLY A C 1
ATOM 2279 O O . GLY A 1 290 ? 3.107 22.297 -3.84 1 92.38 290 GLY A O 1
ATOM 2280 N N . ARG A 1 291 ? 0.916 21.844 -3.945 1 91.75 291 ARG A N 1
ATOM 2281 C CA . ARG A 1 291 ? 1.085 20.531 -4.547 1 91.75 291 ARG A CA 1
ATOM 2282 C C . ARG A 1 291 ? 1.745 20.625 -5.918 1 91.75 291 ARG A C 1
ATOM 2284 O O . ARG A 1 291 ? 1.371 21.469 -6.73 1 91.75 291 ARG A O 1
ATOM 2291 N N . ASN A 1 292 ? 2.707 19.734 -6.156 1 87.69 292 ASN A N 1
ATOM 2292 C CA . ASN A 1 292 ? 3.443 19.656 -7.41 1 87.69 292 ASN A CA 1
ATOM 2293 C C . ASN A 1 292 ? 4.145 20.969 -7.734 1 87.69 292 ASN A C 1
ATOM 2295 O O . ASN A 1 292 ? 4.281 21.344 -8.906 1 87.69 292 ASN A O 1
ATOM 2299 N N . GLY A 1 293 ? 4.363 21.781 -6.73 1 88 293 GLY A N 1
ATOM 2300 C CA . GLY A 1 293 ? 5.129 23 -6.902 1 88 293 GLY A CA 1
ATOM 2301 C C . GLY A 1 293 ? 4.281 24.188 -7.355 1 88 293 GLY A C 1
ATOM 2302 O O . GLY A 1 293 ? 4.809 25.25 -7.656 1 88 293 GLY A O 1
ATOM 2303 N N . ARG A 1 294 ? 3.076 24.047 -7.391 1 89.5 294 ARG A N 1
ATOM 2304 C CA . ARG A 1 294 ? 2.189 25.141 -7.801 1 89.5 294 ARG A CA 1
ATOM 2305 C C . ARG A 1 294 ? 2.119 26.219 -6.727 1 89.5 294 ARG A C 1
ATOM 2307 O O . ARG A 1 294 ? 1.885 25.922 -5.555 1 89.5 294 ARG A O 1
ATOM 2314 N N . GLU A 1 295 ? 2.232 27.391 -7.203 1 92.75 295 GLU A N 1
ATOM 2315 C CA . GLU A 1 295 ? 2.211 28.5 -6.262 1 92.75 295 GLU A CA 1
ATOM 2316 C C . GLU A 1 295 ? 0.787 29 -6.027 1 92.75 295 GLU A C 1
ATOM 2318 O O . GLU A 1 295 ? -0.036 29 -6.949 1 92.75 295 GLU A O 1
ATOM 2323 N N . PHE A 1 296 ? 0.514 29.359 -4.824 1 94.31 296 PHE A N 1
ATOM 2324 C CA . PHE A 1 296 ? -0.776 29.938 -4.449 1 94.31 296 PHE A CA 1
ATOM 2325 C C . PHE A 1 296 ? -0.614 30.969 -3.336 1 94.31 296 PHE A C 1
ATOM 2327 O O . PHE A 1 296 ? 0.453 31.062 -2.729 1 94.31 296 PHE A O 1
ATOM 2334 N N . CYS A 1 297 ? -1.638 31.75 -3.15 1 95.06 297 CYS A N 1
ATOM 2335 C CA . CYS A 1 297 ? -1.608 32.75 -2.102 1 95.06 297 CYS A CA 1
ATOM 2336 C C . CYS A 1 297 ? -2.369 32.281 -0.867 1 95.06 297 CYS A C 1
ATOM 2338 O O . CYS A 1 297 ? -3.527 31.891 -0.966 1 95.06 297 CYS A O 1
ATOM 2340 N N . ILE A 1 298 ? -1.657 32.312 0.19 1 94.62 298 ILE A N 1
ATOM 2341 C CA . ILE A 1 298 ? -2.303 31.953 1.445 1 94.62 298 ILE A CA 1
ATOM 2342 C C . ILE A 1 298 ? -2.922 33.188 2.09 1 94.62 298 ILE A C 1
ATOM 2344 O O . ILE A 1 298 ? -2.393 34.312 1.959 1 94.62 298 ILE A O 1
ATOM 2348 N N . TRP A 1 299 ? -4.043 33 2.816 1 92.81 299 TRP A N 1
ATOM 2349 C CA . TRP A 1 299 ? -4.727 34.125 3.488 1 92.81 299 TRP A CA 1
ATOM 2350 C C . TRP A 1 299 ? -4.582 34 5.004 1 92.81 299 TRP A C 1
ATOM 2352 O O . TRP A 1 299 ? -4.738 32.906 5.57 1 92.81 299 TRP A O 1
ATOM 2362 N N . LYS A 1 300 ? -4.188 35.094 5.617 1 92.06 300 LYS A N 1
ATOM 2363 C CA . LYS A 1 300 ? -4.086 35.156 7.07 1 92.06 300 LYS A CA 1
ATOM 2364 C C . LYS A 1 300 ? -4.613 36.5 7.594 1 92.06 300 LYS A C 1
ATOM 2366 O O . LYS A 1 300 ? -4.715 37.469 6.84 1 92.06 300 LYS A O 1
ATOM 2371 N N . LEU A 1 301 ? -5.047 36.5 8.875 1 92.75 301 LEU A N 1
ATOM 2372 C CA . LEU A 1 301 ? -5.348 37.781 9.539 1 92.75 301 LEU A CA 1
ATOM 2373 C C . LEU A 1 301 ? -4.066 38.469 9.961 1 92.75 301 LEU A C 1
ATOM 2375 O O . LEU A 1 301 ? -3.125 37.844 10.438 1 92.75 301 LEU A O 1
ATOM 2379 N N . ARG A 1 302 ? -4.07 39.688 9.664 1 88.44 302 ARG A N 1
ATOM 2380 C CA . ARG A 1 302 ? -2.879 40.438 9.984 1 88.44 302 ARG A CA 1
ATOM 2381 C C . ARG A 1 302 ? -2.637 40.5 11.492 1 88.44 302 ARG A C 1
ATOM 2383 O O . ARG A 1 302 ? -3.543 40.812 12.266 1 88.44 302 ARG A O 1
ATOM 2390 N N . SER A 1 303 ? -1.459 40.062 11.891 1 83.5 303 SER A N 1
ATOM 2391 C CA . SER A 1 303 ? -1.135 40.062 13.312 1 83.5 303 SER A CA 1
ATOM 2392 C C . SER A 1 303 ? -0.004 41.031 13.609 1 83.5 303 SER A C 1
ATOM 2394 O O . SER A 1 303 ? 0.323 41.281 14.773 1 83.5 303 SER A O 1
ATOM 2396 N N . MET A 1 304 ? 0.595 41.469 12.562 1 80.5 304 MET A N 1
ATOM 2397 C CA . MET A 1 304 ? 1.73 42.375 12.711 1 80.5 304 MET A CA 1
ATOM 2398 C C . MET A 1 304 ? 1.412 43.75 12.125 1 80.5 304 MET A C 1
ATOM 2400 O O . MET A 1 304 ? 0.501 43.875 11.305 1 80.5 304 MET A O 1
ATOM 2404 N N . ARG A 1 305 ? 2.158 44.688 12.656 1 78 305 ARG A N 1
ATOM 2405 C CA . ARG A 1 305 ? 1.954 46.062 12.156 1 78 305 ARG A CA 1
ATOM 2406 C C . ARG A 1 305 ? 2.25 46.125 10.664 1 78 305 ARG A C 1
ATOM 2408 O O . ARG A 1 305 ? 3.186 45.5 10.172 1 78 305 ARG A O 1
ATOM 2415 N N . HIS A 1 306 ? 1.341 46.688 9.984 1 67.81 306 HIS A N 1
ATOM 2416 C CA . HIS A 1 306 ? 1.445 46.781 8.539 1 67.81 306 HIS A CA 1
ATOM 2417 C C . HIS A 1 306 ? 2.695 47.562 8.125 1 67.81 306 HIS A C 1
ATOM 2419 O O . HIS A 1 306 ? 2.885 48.719 8.539 1 67.81 306 HIS A O 1
ATOM 2425 N N . ALA A 1 307 ? 3.922 47 8.055 1 58.44 307 ALA A N 1
ATOM 2426 C CA . ALA A 1 307 ? 5.035 47.75 7.457 1 58.44 307 ALA A CA 1
ATOM 2427 C C . ALA A 1 307 ? 5.129 47.469 5.961 1 58.44 307 ALA A C 1
ATOM 2429 O O . ALA A 1 307 ? 4.789 46.375 5.5 1 58.44 307 ALA A O 1
ATOM 2430 N N . PRO A 1 308 ? 5.336 48.562 5.074 1 51.47 308 PRO A N 1
ATOM 2431 C CA . PRO A 1 308 ? 5.453 48.406 3.623 1 51.47 308 PRO A CA 1
ATOM 2432 C C . PRO A 1 308 ? 6.328 47.219 3.24 1 51.47 308 PRO A C 1
ATOM 2434 O O . PRO A 1 308 ? 7.16 46.75 4.039 1 51.47 308 PRO A O 1
ATOM 2437 N N . SER A 1 309 ? 5.977 46.5 2.117 1 50 309 SER A N 1
ATOM 2438 C CA . SER A 1 309 ? 6.258 45.25 1.424 1 50 309 SER A CA 1
ATOM 2439 C C . SER A 1 309 ? 7.754 44.938 1.388 1 50 309 SER A C 1
ATOM 2441 O O . SER A 1 309 ? 8.18 43.938 0.849 1 50 309 SER A O 1
ATOM 2443 N N . GLU A 1 310 ? 8.633 45.969 1.52 1 46.41 310 GLU A N 1
ATOM 2444 C CA . GLU A 1 310 ? 9.953 45.75 0.935 1 46.41 310 GLU A CA 1
ATOM 2445 C C . GLU A 1 310 ? 10.727 44.656 1.693 1 46.41 310 GLU A C 1
ATOM 2447 O O . GLU A 1 310 ? 11.852 44.312 1.319 1 46.41 310 GLU A O 1
ATOM 2452 N N . GLN A 1 311 ? 10.406 44.375 2.902 1 48.81 311 GLN A N 1
ATOM 2453 C CA . GLN A 1 311 ? 11.453 43.562 3.525 1 48.81 311 GLN A CA 1
ATOM 2454 C C . GLN A 1 311 ? 11.25 42.094 3.232 1 48.81 311 GLN A C 1
ATOM 2456 O O . GLN A 1 311 ? 10.117 41.594 3.191 1 48.81 311 GLN A O 1
ATOM 2461 N N . GLY A 1 312 ? 12.148 41.5 2.5 1 52.09 312 GLY A N 1
ATOM 2462 C CA . GLY A 1 312 ? 12.344 40.094 2.121 1 52.09 312 GLY A CA 1
ATOM 2463 C C . GLY A 1 312 ? 11.766 39.125 3.127 1 52.09 312 GLY A C 1
ATOM 2464 O O . GLY A 1 312 ? 11.297 39.531 4.191 1 52.09 312 GLY A O 1
ATOM 2465 N N . ALA A 1 313 ? 11.43 37.906 2.859 1 56.06 313 ALA A N 1
ATOM 2466 C CA . ALA A 1 313 ? 10.891 36.844 3.668 1 56.06 313 ALA A CA 1
ATOM 2467 C C . ALA A 1 313 ? 11.703 36.625 4.945 1 56.06 313 ALA A C 1
ATOM 2469 O O . ALA A 1 313 ? 12.93 36.531 4.902 1 56.06 313 ALA A O 1
ATOM 2470 N N . ARG A 1 314 ? 11.25 37.062 6.242 1 57.94 314 ARG A N 1
ATOM 2471 C CA . ARG A 1 314 ? 11.961 36.812 7.492 1 57.94 314 ARG A CA 1
ATOM 2472 C C . ARG A 1 314 ? 11.133 35.938 8.43 1 57.94 314 ARG A C 1
ATOM 2474 O O . ARG A 1 314 ? 9.906 36.031 8.461 1 57.94 314 ARG A O 1
ATOM 2481 N N . PHE A 1 315 ? 11.828 34.875 9.055 1 57.66 315 PHE A N 1
ATOM 2482 C CA . PHE A 1 315 ? 11.188 34.062 10.07 1 57.66 315 PHE A CA 1
ATOM 2483 C C . PHE A 1 315 ? 10.711 34.906 11.242 1 57.66 315 PHE A C 1
ATOM 2485 O O . PHE A 1 315 ? 11.383 35.875 11.633 1 57.66 315 PHE A O 1
ATOM 2492 N N . ALA A 1 316 ? 9.477 34.719 11.68 1 57.03 316 ALA A N 1
ATOM 2493 C CA . ALA A 1 316 ? 8.977 35.406 12.875 1 57.03 316 ALA A CA 1
ATOM 2494 C C . ALA A 1 316 ? 9.805 35.031 14.102 1 57.03 316 ALA A C 1
ATOM 2496 O O . ALA A 1 316 ? 10.203 33.875 14.266 1 57.03 316 ALA A O 1
ATOM 2497 N N . GLN A 1 317 ? 10.375 36.062 14.773 1 57.94 317 GLN A N 1
ATOM 2498 C CA . GLN A 1 317 ? 11.125 35.844 16 1 57.94 317 GLN A CA 1
ATOM 2499 C C . GLN A 1 317 ? 10.227 35.969 17.234 1 57.94 317 GLN A C 1
ATOM 2501 O O . GLN A 1 317 ? 9.195 36.656 17.172 1 57.94 317 GLN A O 1
ATOM 2506 N N . PRO A 1 318 ? 10.531 35.156 18.266 1 61.09 318 PRO A N 1
ATOM 2507 C CA . PRO A 1 318 ? 9.805 35.344 19.516 1 61.09 318 PRO A CA 1
ATOM 2508 C C . PRO A 1 318 ? 9.828 36.812 19.969 1 61.09 318 PRO A C 1
ATOM 2510 O O . PRO A 1 318 ? 10.867 37.469 19.891 1 61.09 318 PRO A O 1
ATOM 2513 N N . ASN A 1 319 ? 8.664 37.344 20.375 1 61.88 319 ASN A N 1
ATOM 2514 C CA . ASN A 1 319 ? 8.547 38.719 20.891 1 61.88 319 ASN A CA 1
ATOM 2515 C C . ASN A 1 319 ? 8.867 39.75 19.812 1 61.88 319 ASN A C 1
ATOM 2517 O O . ASN A 1 319 ? 9.555 40.719 20.078 1 61.88 319 ASN A O 1
ATOM 2521 N N . ASP A 1 320 ? 8.555 39.375 18.719 1 65.5 320 ASP A N 1
ATOM 2522 C CA . ASP A 1 320 ? 8.727 40.281 17.594 1 65.5 320 ASP A CA 1
ATOM 2523 C C . ASP A 1 320 ? 7.988 41.594 17.828 1 65.5 320 ASP A C 1
ATOM 2525 O O . ASP A 1 320 ? 6.785 41.594 18.094 1 65.5 320 ASP A O 1
ATOM 2529 N N . ASP A 1 321 ? 8.602 42.75 17.938 1 68.31 321 ASP A N 1
ATOM 2530 C CA . ASP A 1 321 ? 8.078 44.062 18.219 1 68.31 321 ASP A CA 1
ATOM 2531 C C . ASP A 1 321 ? 7.012 44.469 17.203 1 68.31 321 ASP A C 1
ATOM 2533 O O . ASP A 1 321 ? 6.23 45.375 17.438 1 68.31 321 ASP A O 1
ATOM 2537 N N . ARG A 1 322 ? 6.879 43.75 16.156 1 74 322 ARG A N 1
ATOM 2538 C CA . ARG A 1 322 ? 5.926 44.062 15.102 1 74 322 ARG A CA 1
ATOM 2539 C C . ARG A 1 322 ? 4.543 43.5 15.422 1 74 322 ARG A C 1
ATOM 2541 O O . ARG A 1 322 ? 3.551 43.906 14.797 1 74 322 ARG A O 1
ATOM 2548 N N . ILE A 1 323 ? 4.406 42.75 16.516 1 79.44 323 ILE A N 1
ATOM 2549 C CA . ILE A 1 323 ? 3.148 42.062 16.828 1 79.44 323 ILE A CA 1
ATOM 2550 C C . ILE A 1 323 ? 2.264 42.969 17.672 1 79.44 323 ILE A C 1
ATOM 2552 O O . ILE A 1 323 ? 2.701 43.5 18.703 1 79.44 323 ILE A O 1
ATOM 2556 N N . THR A 1 324 ? 1.04 43.281 17.281 1 84.19 324 THR A N 1
ATOM 2557 C CA . THR A 1 324 ? 0.062 44.062 18.016 1 84.19 324 THR A CA 1
ATOM 2558 C C . THR A 1 324 ? -0.545 43.281 19.156 1 84.19 324 THR A C 1
ATOM 2560 O O . THR A 1 324 ? -0.398 42.062 19.219 1 84.19 324 THR A O 1
ATOM 2563 N N . PRO A 1 325 ? -1.169 43.969 20.125 1 84.44 325 PRO A N 1
ATOM 2564 C CA . PRO A 1 325 ? -1.793 43.25 21.234 1 84.44 325 PRO A CA 1
ATOM 2565 C C . PRO A 1 325 ? -2.834 42.219 20.75 1 84.44 325 PRO A C 1
ATOM 2567 O O . PRO A 1 325 ? -2.834 41.094 21.203 1 84.44 325 PRO A O 1
ATOM 2570 N N . VAL A 1 326 ? -3.65 42.656 19.812 1 87.31 326 VAL A N 1
ATOM 2571 C CA . VAL A 1 326 ? -4.625 41.719 19.234 1 87.31 326 VAL A CA 1
ATOM 2572 C C . VAL A 1 326 ? -3.904 40.656 18.438 1 87.31 326 VAL A C 1
ATOM 2574 O O . VAL A 1 326 ? -4.312 39.469 18.453 1 87.31 326 VAL A O 1
ATOM 2577 N N . GLY A 1 327 ? -2.932 41.062 17.781 1 84.62 327 GLY A N 1
ATOM 2578 C CA . GLY A 1 327 ? -2.123 40.156 17 1 84.62 327 GLY A CA 1
ATOM 2579 C C . GLY A 1 327 ? -1.539 39.031 17.844 1 84.62 327 GLY A C 1
ATOM 2580 O O . GLY A 1 327 ? -1.51 37.875 17.406 1 84.62 327 GLY A O 1
ATOM 2581 N N . ARG A 1 328 ? -1.188 39.344 19.047 1 84.62 328 ARG A N 1
ATOM 2582 C CA . ARG A 1 328 ? -0.622 38.344 19.953 1 84.62 328 ARG A CA 1
ATOM 2583 C C . ARG A 1 328 ? -1.66 37.312 20.328 1 84.62 328 ARG A C 1
ATOM 2585 O O . ARG A 1 328 ? -1.354 36.125 20.375 1 84.62 328 ARG A O 1
ATOM 2592 N N . PHE A 1 329 ? -2.812 37.875 20.562 1 85.38 329 PHE A N 1
ATOM 2593 C CA . PHE A 1 329 ? -3.895 36.969 20.938 1 85.38 329 PHE A CA 1
ATOM 2594 C C . PHE A 1 329 ? -4.266 36.031 19.797 1 85.38 329 PHE A C 1
ATOM 2596 O O . PHE A 1 329 ? -4.422 34.844 19.984 1 85.38 329 PHE A O 1
ATOM 2603 N N . ILE A 1 330 ? -4.336 36.562 18.609 1 86.56 330 ILE A N 1
ATOM 2604 C CA . ILE A 1 330 ? -4.801 35.781 17.469 1 86.56 330 ILE A CA 1
ATOM 2605 C C . ILE A 1 330 ? -3.736 34.75 17.078 1 86.56 330 ILE A C 1
ATOM 2607 O O . ILE A 1 330 ? -4.062 33.625 16.641 1 86.56 330 ILE A O 1
ATOM 2611 N N . ARG A 1 331 ? -2.539 35.062 17.266 1 82.38 331 ARG A N 1
ATOM 2612 C CA . ARG A 1 331 ? -1.463 34.125 16.969 1 82.38 331 ARG A CA 1
ATOM 2613 C C . ARG A 1 331 ? -1.434 32.969 17.969 1 82.38 331 ARG A C 1
ATOM 2615 O O . ARG A 1 331 ? -1.219 31.828 17.609 1 82.38 331 ARG A O 1
ATOM 2622 N N . ARG A 1 332 ? -1.723 33.375 19.219 1 79.19 332 ARG A N 1
ATOM 2623 C CA . ARG A 1 332 ? -1.713 32.375 20.281 1 79.19 332 ARG A CA 1
ATOM 2624 C C . ARG A 1 332 ? -2.842 31.375 20.094 1 79.19 332 ARG A C 1
ATOM 2626 O O . ARG A 1 332 ? -2.674 30.172 20.375 1 79.19 332 ARG A O 1
ATOM 2633 N N . THR A 1 333 ? -3.922 31.844 19.656 1 83.12 333 THR A N 1
ATOM 2634 C CA . THR A 1 333 ? -5.09 30.984 19.484 1 83.12 333 THR A CA 1
ATOM 2635 C C . THR A 1 333 ? -5.164 30.453 18.062 1 83.12 333 THR A C 1
ATOM 2637 O O . THR A 1 333 ? -6.086 29.703 17.719 1 83.12 333 THR A O 1
ATOM 2640 N N . ARG A 1 334 ? -4.262 30.844 17.188 1 84.06 334 ARG A N 1
ATOM 2641 C CA . ARG A 1 334 ? -4.156 30.422 15.789 1 84.06 334 ARG A CA 1
ATOM 2642 C C . ARG A 1 334 ? -5.371 30.875 14.992 1 84.06 334 ARG A C 1
ATOM 2644 O O . ARG A 1 334 ? -5.734 30.25 13.992 1 84.06 334 ARG A O 1
ATOM 2651 N N . LEU A 1 335 ? -5.965 31.891 15.516 1 88.62 335 LEU A N 1
ATOM 2652 C CA . LEU A 1 335 ? -7.109 32.438 14.805 1 88.62 335 LEU A CA 1
ATOM 2653 C C . LEU A 1 335 ? -6.664 33.156 13.523 1 88.62 335 LEU A C 1
ATOM 2655 O O . LEU A 1 335 ? -7.473 33.375 12.617 1 88.62 335 LEU A O 1
ATOM 2659 N N . ASP A 1 336 ? -5.395 33.531 13.531 1 89.44 336 ASP A N 1
ATOM 2660 C CA . ASP A 1 336 ? -4.867 34.25 12.367 1 89.44 336 ASP A CA 1
ATOM 2661 C C . ASP A 1 336 ? -4.867 33.344 11.133 1 89.44 336 ASP A C 1
ATOM 2663 O O . ASP A 1 336 ? -4.805 33.844 10.008 1 89.44 336 ASP A O 1
ATOM 2667 N N . GLU A 1 337 ? -5.023 32.062 11.352 1 91.5 337 GLU A N 1
ATOM 2668 C CA . GLU A 1 337 ? -4.918 31.109 10.25 1 91.5 337 GLU A CA 1
ATOM 2669 C C . GLU A 1 337 ? -6.297 30.656 9.773 1 91.5 337 GLU A C 1
ATOM 2671 O O . GLU A 1 337 ? -6.414 29.938 8.789 1 91.5 337 GLU A O 1
ATOM 2676 N N . LEU A 1 338 ? -7.324 31.109 10.336 1 93 338 LEU A N 1
ATOM 2677 C CA . LEU A 1 338 ? -8.688 30.688 10.039 1 93 338 LEU A CA 1
ATOM 2678 C C . LEU A 1 338 ? -9.047 30.984 8.586 1 93 338 LEU A C 1
ATOM 2680 O O . LEU A 1 338 ? -9.711 30.172 7.93 1 93 338 LEU A O 1
ATOM 2684 N N . PRO A 1 339 ? -8.578 32.156 8.039 1 94.69 339 PRO A N 1
ATOM 2685 C CA . PRO A 1 339 ? -8.922 32.438 6.648 1 94.69 339 PRO A CA 1
ATOM 2686 C C . PRO A 1 339 ? -8.375 31.406 5.68 1 94.69 339 PRO A C 1
ATOM 2688 O O . PRO A 1 339 ? -8.844 31.312 4.539 1 94.69 339 PRO A O 1
ATOM 2691 N N . GLN A 1 340 ? -7.453 30.609 6.094 1 96.12 340 GLN A N 1
ATOM 2692 C CA . GLN A 1 340 ? -6.859 29.594 5.238 1 96.12 340 GLN A CA 1
ATOM 2693 C C . GLN A 1 340 ? -7.879 28.516 4.891 1 96.12 340 GLN A C 1
ATOM 2695 O O . GLN A 1 340 ? -7.668 27.734 3.957 1 96.12 340 GLN A O 1
ATOM 2700 N N . LEU A 1 341 ? -8.922 28.422 5.633 1 97 341 LEU A N 1
ATOM 2701 C CA . LEU A 1 341 ? -9.992 27.484 5.305 1 97 341 LEU A CA 1
ATOM 2702 C C . LEU A 1 341 ? -10.602 27.828 3.947 1 97 341 LEU A C 1
ATOM 2704 O O . LEU A 1 341 ? -11.133 26.938 3.266 1 97 341 LEU A O 1
ATOM 2708 N N . TRP A 1 342 ? -10.461 29.094 3.572 1 95.5 342 TRP A N 1
ATOM 2709 C CA . TRP A 1 342 ? -10.859 29.469 2.219 1 95.5 342 TRP A CA 1
ATOM 2710 C C . TRP A 1 342 ? -9.953 28.812 1.184 1 95.5 342 TRP A C 1
ATOM 2712 O O . TRP A 1 342 ? -10.43 28.375 0.132 1 95.5 342 TRP A O 1
ATOM 2722 N N . ASN A 1 343 ? -8.656 28.766 1.452 1 97.06 343 ASN A N 1
ATOM 2723 C CA . ASN A 1 343 ? -7.723 28.078 0.574 1 97.06 343 ASN A CA 1
ATOM 2724 C C . ASN A 1 343 ? -8.055 26.594 0.451 1 97.06 343 ASN A C 1
ATOM 2726 O O . ASN A 1 343 ? -7.852 26 -0.604 1 97.06 343 ASN A O 1
ATOM 2730 N N . VAL A 1 344 ? -8.516 26.047 1.532 1 97.44 344 VAL A N 1
ATOM 2731 C CA . VAL A 1 344 ? -8.93 24.656 1.518 1 97.44 344 VAL A CA 1
ATOM 2732 C C . VAL A 1 344 ? -10.133 24.469 0.593 1 97.44 344 VAL A C 1
ATOM 2734 O O . VAL A 1 344 ? -10.18 23.531 -0.198 1 97.44 344 VAL A O 1
ATOM 2737 N N . LEU A 1 345 ? -11.094 25.406 0.63 1 96.56 345 LEU A N 1
ATOM 2738 C CA . LEU A 1 345 ? -12.273 25.344 -0.225 1 96.56 345 LEU A CA 1
ATOM 2739 C C . LEU A 1 345 ? -11.883 25.484 -1.694 1 96.56 345 LEU A C 1
ATOM 2741 O O . LEU A 1 345 ? -12.461 24.812 -2.555 1 96.56 345 LEU A O 1
ATOM 2745 N N . GLN A 1 346 ? -10.836 26.266 -1.943 1 95.75 346 GLN A N 1
ATOM 2746 C CA . GLN A 1 346 ? -10.391 26.5 -3.312 1 95.75 346 GLN A CA 1
ATOM 2747 C C . GLN A 1 346 ? -9.586 25.328 -3.84 1 95.75 346 GLN A C 1
ATOM 2749 O O . GLN A 1 346 ? -9.359 25.203 -5.047 1 95.75 346 GLN A O 1
ATOM 2754 N N . GLY A 1 347 ? -9.062 24.5 -2.932 1 95.19 347 GLY A N 1
ATOM 2755 C CA . GLY A 1 347 ? -8.32 23.328 -3.352 1 95.19 347 GLY A CA 1
ATOM 2756 C C . GLY A 1 347 ? -6.82 23.516 -3.293 1 95.19 347 GLY A C 1
ATOM 2757 O O . GLY A 1 347 ? -6.062 22.609 -3.646 1 95.19 347 GLY A O 1
ATOM 2758 N N . ASP A 1 348 ? -6.359 24.641 -2.787 1 95.81 348 ASP A N 1
ATOM 2759 C CA . ASP A 1 348 ? -4.93 24.922 -2.691 1 95.81 348 ASP A CA 1
ATOM 2760 C C . ASP A 1 348 ? -4.312 24.203 -1.491 1 95.81 348 ASP A C 1
ATOM 2762 O O . ASP A 1 348 ? -3.133 23.844 -1.514 1 95.81 348 ASP A O 1
ATOM 2766 N N . MET A 1 349 ? -5.082 24.078 -0.531 1 97.06 349 MET A N 1
ATOM 2767 C CA . MET A 1 349 ? -4.617 23.484 0.712 1 97.06 349 MET A CA 1
ATOM 2768 C C . MET A 1 349 ? -5.559 22.359 1.161 1 97.06 349 MET A C 1
ATOM 2770 O O . MET A 1 349 ? -6.641 22.188 0.594 1 97.06 349 MET A O 1
ATOM 2774 N N . SER A 1 350 ? -5.102 21.609 2.029 1 97.75 350 SER A N 1
ATOM 2775 C CA . SER A 1 350 ? -5.875 20.609 2.76 1 97.75 350 SER A CA 1
ATOM 2776 C C . SER A 1 350 ? -5.898 20.906 4.254 1 97.75 350 SER A C 1
ATOM 2778 O O . SER A 1 350 ? -5.137 21.75 4.734 1 97.75 350 SER A O 1
ATOM 2780 N N . LEU A 1 351 ? -6.82 20.312 4.969 1 97.25 351 LEU A N 1
ATOM 2781 C CA . LEU A 1 351 ? -6.836 20.5 6.418 1 97.25 351 LEU A CA 1
ATOM 2782 C C . LEU A 1 351 ? -5.574 19.922 7.051 1 97.25 351 LEU A C 1
ATOM 2784 O O . LEU A 1 351 ? -5.008 20.531 7.969 1 97.25 351 LEU A O 1
ATOM 2788 N N . ILE A 1 352 ? -5.195 18.781 6.5 1 97.25 352 ILE A N 1
ATOM 2789 C CA . ILE A 1 352 ? -4.035 18.109 7.062 1 97.25 352 ILE A CA 1
ATOM 2790 C C . ILE A 1 352 ? -2.982 17.906 5.973 1 97.25 352 ILE A C 1
ATOM 2792 O O . ILE A 1 352 ? -3.297 17.438 4.879 1 97.25 352 ILE A O 1
ATOM 2796 N N . GLY A 1 353 ? -1.799 18.234 6.172 1 96.25 353 GLY A N 1
ATOM 2797 C CA . GLY A 1 353 ? -0.655 18.109 5.285 1 96.25 353 GLY A CA 1
ATOM 2798 C C . GLY A 1 353 ? 0.553 18.891 5.746 1 96.25 353 GLY A C 1
ATOM 2799 O O . GLY A 1 353 ? 0.496 19.594 6.766 1 96.25 353 GLY A O 1
ATOM 2800 N N . PRO A 1 354 ? 1.658 18.75 5.016 1 94.88 354 PRO A N 1
ATOM 2801 C CA . PRO A 1 354 ? 2.807 19.594 5.355 1 94.88 354 PRO A CA 1
ATOM 2802 C C . PRO A 1 354 ? 2.506 21.094 5.227 1 94.88 354 PRO A C 1
ATOM 2804 O O . PRO A 1 354 ? 1.842 21.5 4.273 1 94.88 354 PRO A O 1
ATOM 2807 N N . ARG A 1 355 ? 2.945 21.812 6.137 1 92.69 355 ARG A N 1
ATOM 2808 C CA . ARG A 1 355 ? 2.668 23.25 6.094 1 92.69 355 ARG A CA 1
ATOM 2809 C C . ARG A 1 355 ? 3.27 23.891 4.844 1 92.69 355 ARG A C 1
ATOM 2811 O O . ARG A 1 355 ? 4.375 23.531 4.43 1 92.69 355 ARG A O 1
ATOM 2818 N N . PRO A 1 356 ? 2.504 24.781 4.266 1 94.12 356 PRO A N 1
ATOM 2819 C CA . PRO A 1 356 ? 3.047 25.438 3.078 1 94.12 356 PRO A CA 1
ATOM 2820 C C . PRO A 1 356 ? 4.191 26.391 3.406 1 94.12 356 PRO A C 1
ATOM 2822 O O . PRO A 1 356 ? 4.121 27.125 4.395 1 94.12 356 PRO A O 1
ATOM 2825 N N . GLU A 1 357 ? 5.156 26.344 2.629 1 90.12 357 GLU A N 1
ATOM 2826 C CA . GLU A 1 357 ? 6.324 27.203 2.824 1 90.12 357 GLU A CA 1
ATOM 2827 C C . GLU A 1 357 ? 6.383 28.297 1.771 1 90.12 357 GLU A C 1
ATOM 2829 O O . GLU A 1 357 ? 5.824 28.156 0.682 1 90.12 357 GLU A O 1
ATOM 2834 N N . GLN A 1 358 ? 7.059 29.375 2.197 1 89.69 358 GLN A N 1
ATOM 2835 C CA . GLN A 1 358 ? 7.23 30.484 1.265 1 89.69 358 GLN A CA 1
ATOM 2836 C C . GLN A 1 358 ? 8.07 30.062 0.062 1 89.69 358 GLN A C 1
ATOM 2838 O O . GLN A 1 358 ? 9.047 29.312 0.206 1 89.69 358 GLN A O 1
ATOM 2843 N N . ALA A 1 359 ? 7.695 30.547 -1.054 1 87.31 359 ALA A N 1
ATOM 2844 C CA . ALA A 1 359 ? 8.336 30.172 -2.309 1 87.31 359 ALA A CA 1
ATOM 2845 C C . ALA A 1 359 ? 9.844 30.422 -2.258 1 87.31 359 ALA A C 1
ATOM 2847 O O . ALA A 1 359 ? 10.633 29.625 -2.764 1 87.31 359 ALA A O 1
ATOM 2848 N N . GLU A 1 360 ? 10.266 31.5 -1.602 1 84.38 360 GLU A N 1
ATOM 2849 C CA . GLU A 1 360 ? 11.68 31.859 -1.513 1 84.38 360 GLU A CA 1
ATOM 2850 C C . GLU A 1 360 ? 12.453 30.812 -0.702 1 84.38 360 GLU A C 1
ATOM 2852 O O . GLU A 1 360 ? 13.562 30.422 -1.075 1 84.38 360 GLU A O 1
ATOM 2857 N N . PHE A 1 361 ? 11.859 30.422 0.335 1 84.06 361 PHE A N 1
ATOM 2858 C CA . PHE A 1 361 ? 12.5 29.422 1.185 1 84.06 361 PHE A CA 1
ATOM 2859 C C . PHE A 1 361 ? 12.555 28.062 0.485 1 84.06 361 PHE A C 1
ATOM 2861 O O . PHE A 1 361 ? 13.539 27.344 0.605 1 84.06 361 PHE A O 1
ATOM 2868 N N . VAL A 1 362 ? 11.523 27.734 -0.246 1 85.19 362 VAL A N 1
ATOM 2869 C CA . VAL A 1 362 ? 11.461 26.453 -0.95 1 85.19 362 VAL A CA 1
ATOM 2870 C C . VAL A 1 362 ? 12.617 26.344 -1.94 1 85.19 362 VAL A C 1
ATOM 2872 O O . VAL A 1 362 ? 13.273 25.312 -2.031 1 85.19 362 VAL A O 1
ATOM 2875 N N . ARG A 1 363 ? 12.875 27.406 -2.596 1 82.5 363 ARG A N 1
ATOM 2876 C CA . ARG A 1 363 ? 13.969 27.406 -3.566 1 82.5 363 ARG A CA 1
ATOM 2877 C C . ARG A 1 363 ? 15.312 27.234 -2.875 1 82.5 363 ARG A C 1
ATOM 2879 O O . ARG A 1 363 ? 16.141 26.422 -3.309 1 82.5 363 ARG A O 1
ATOM 2886 N N . SER A 1 364 ? 15.43 27.953 -1.788 1 83.81 364 SER A N 1
ATOM 2887 C CA . SER A 1 364 ? 16.688 27.891 -1.041 1 83.81 364 SER A CA 1
ATOM 2888 C C . SER A 1 364 ? 16.891 26.5 -0.439 1 83.81 364 SER A C 1
ATOM 2890 O O . SER A 1 364 ? 17.984 25.938 -0.522 1 83.81 364 SER A O 1
ATOM 2892 N N . PHE A 1 365 ? 15.875 25.984 0.062 1 82.75 365 PHE A N 1
ATOM 2893 C CA . PHE A 1 365 ? 15.969 24.688 0.723 1 82.75 365 PHE A CA 1
ATOM 2894 C C . PHE A 1 365 ? 16.141 23.562 -0.299 1 82.75 365 PHE A C 1
ATOM 2896 O O . PHE A 1 365 ? 16.859 22.594 -0.055 1 82.75 365 PHE A O 1
ATOM 2903 N N . ALA A 1 366 ? 15.484 23.625 -1.37 1 81.5 366 ALA A N 1
ATOM 2904 C CA . ALA A 1 366 ? 15.562 22.594 -2.41 1 81.5 366 ALA A CA 1
ATOM 2905 C C . ALA A 1 366 ? 16.984 22.484 -2.957 1 81.5 366 ALA A C 1
ATOM 2907 O O . ALA A 1 366 ? 17.406 21.406 -3.367 1 81.5 366 ALA A O 1
ATOM 2908 N N . GLU A 1 367 ? 17.656 23.562 -2.951 1 78.5 367 GLU A N 1
ATOM 2909 C CA . GLU A 1 367 ? 19.031 23.562 -3.418 1 78.5 367 GLU A CA 1
ATOM 2910 C C . GLU A 1 367 ? 19.953 22.859 -2.416 1 78.5 367 GLU A C 1
ATOM 2912 O O . GLU A 1 367 ? 20.891 22.172 -2.809 1 78.5 367 GLU A O 1
ATOM 2917 N N . ARG A 1 368 ? 19.547 23 -1.181 1 78.25 368 ARG A N 1
ATOM 2918 C CA . ARG A 1 368 ? 20.406 22.469 -0.126 1 78.25 368 ARG A CA 1
ATOM 2919 C C . ARG A 1 368 ? 20.031 21.031 0.213 1 78.25 368 ARG A C 1
ATOM 2921 O O . ARG A 1 368 ? 20.891 20.219 0.584 1 78.25 368 ARG A O 1
ATOM 2928 N N . ILE A 1 369 ? 18.812 20.75 0.109 1 81.31 369 ILE A N 1
ATOM 2929 C CA . ILE A 1 369 ? 18.297 19.438 0.464 1 81.31 369 ILE A CA 1
ATOM 2930 C C . ILE A 1 369 ? 17.578 18.812 -0.736 1 81.31 369 ILE A C 1
ATOM 2932 O O . ILE A 1 369 ? 16.422 19.125 -1.004 1 81.31 369 ILE A O 1
ATOM 2936 N N . PRO A 1 370 ? 18.172 17.859 -1.342 1 77.75 370 PRO A N 1
ATOM 2937 C CA . PRO A 1 370 ? 17.625 17.281 -2.57 1 77.75 370 PRO A CA 1
ATOM 2938 C C . PRO A 1 370 ? 16.25 16.656 -2.365 1 77.75 370 PRO A C 1
ATOM 2940 O O . PRO A 1 370 ? 15.453 16.562 -3.309 1 77.75 370 PRO A O 1
ATOM 2943 N N . ALA A 1 371 ? 15.953 16.297 -1.222 1 80.94 371 ALA A N 1
ATOM 2944 C CA . ALA A 1 371 ? 14.695 15.594 -0.952 1 80.94 371 ALA A CA 1
ATOM 2945 C C . ALA A 1 371 ? 13.555 16.578 -0.723 1 80.94 371 ALA A C 1
ATOM 2947 O O . ALA A 1 371 ? 12.383 16.188 -0.687 1 80.94 371 ALA A O 1
ATOM 2948 N N . TYR A 1 372 ? 13.805 17.812 -0.72 1 85.5 372 TYR A N 1
ATOM 2949 C CA . TYR A 1 372 ? 12.844 18.828 -0.272 1 85.5 372 TYR A CA 1
ATOM 2950 C C . TYR A 1 372 ? 11.625 18.875 -1.186 1 85.5 372 TYR A C 1
ATOM 2952 O O . TYR A 1 372 ? 10.492 18.922 -0.712 1 85.5 372 TYR A O 1
ATOM 2960 N N . PRO A 1 373 ? 11.805 18.688 -2.477 1 85.06 373 PRO A N 1
ATOM 2961 C CA . PRO A 1 373 ? 10.648 18.844 -3.367 1 85.06 373 PRO A CA 1
ATOM 2962 C C . PRO A 1 373 ? 9.609 17.75 -3.195 1 85.06 373 PRO A C 1
ATOM 2964 O O . PRO A 1 373 ? 8.445 17.922 -3.576 1 85.06 373 PRO A O 1
ATOM 2967 N N . TYR A 1 374 ? 9.938 16.688 -2.643 1 86.31 374 TYR A N 1
ATOM 2968 C CA . TYR A 1 374 ? 9.016 15.555 -2.527 1 86.31 374 TYR A CA 1
ATOM 2969 C C . TYR A 1 374 ? 7.934 15.836 -1.498 1 86.31 374 TYR A C 1
ATOM 2971 O O . TYR A 1 374 ? 6.918 15.133 -1.448 1 86.31 374 TYR A O 1
ATOM 2979 N N . ARG A 1 375 ? 8.188 16.891 -0.69 1 89.38 375 ARG A N 1
ATOM 2980 C CA . ARG A 1 375 ? 7.156 17.25 0.27 1 89.38 375 ARG A CA 1
ATOM 2981 C C . ARG A 1 375 ? 5.918 17.797 -0.44 1 89.38 375 ARG A C 1
ATOM 2983 O O . ARG A 1 375 ? 4.84 17.875 0.152 1 89.38 375 ARG A O 1
ATOM 2990 N N . HIS A 1 376 ? 6.035 18.125 -1.711 1 90.62 376 HIS A N 1
ATOM 2991 C CA . HIS A 1 376 ? 4.961 18.766 -2.467 1 90.62 376 HIS A CA 1
ATOM 2992 C C . HIS A 1 376 ? 4.152 17.734 -3.248 1 90.62 376 HIS A C 1
ATOM 2994 O O . HIS A 1 376 ? 3.367 18.094 -4.129 1 90.62 376 HIS A O 1
ATOM 3000 N N . LEU A 1 377 ? 4.301 16.453 -2.943 1 88.94 377 LEU A N 1
ATOM 3001 C CA . LEU A 1 377 ? 3.512 15.398 -3.557 1 88.94 377 LEU A CA 1
ATOM 3002 C C . LEU A 1 377 ? 2.062 15.453 -3.084 1 88.94 377 LEU A C 1
ATOM 3004 O O . LEU A 1 377 ? 1.167 14.93 -3.75 1 88.94 377 LEU A O 1
ATOM 3008 N N . VAL A 1 378 ? 1.922 16.078 -1.954 1 93.25 378 VAL A N 1
ATOM 3009 C CA . VAL A 1 378 ? 0.587 16.188 -1.377 1 93.25 378 VAL A CA 1
ATOM 3010 C C . VAL A 1 378 ? 0.232 17.656 -1.186 1 93.25 378 VAL A C 1
ATOM 3012 O O . VAL A 1 378 ? 1.11 18.531 -1.207 1 93.25 378 VAL A O 1
ATOM 3015 N N . ARG A 1 379 ? -0.973 17.922 -1.018 1 95.62 379 ARG A N 1
ATOM 3016 C CA . ARG A 1 379 ? -1.39 19.297 -0.743 1 95.62 379 ARG A CA 1
ATOM 3017 C C . ARG A 1 379 ? -0.896 19.75 0.625 1 95.62 379 ARG A C 1
ATOM 3019 O O . ARG A 1 379 ? -0.909 18.984 1.586 1 95.62 379 ARG A O 1
ATOM 3026 N N . PRO A 1 380 ? -0.509 20.969 0.64 1 96.56 380 PRO A N 1
ATOM 3027 C CA . PRO A 1 380 ? -0.148 21.484 1.96 1 96.56 380 PRO A CA 1
ATOM 3028 C C . PRO A 1 380 ? -1.345 21.594 2.902 1 96.56 380 PRO A C 1
ATOM 3030 O O . PRO A 1 380 ? -2.488 21.672 2.447 1 96.56 380 PRO A O 1
ATOM 3033 N N . GLY A 1 381 ? -1.036 21.625 4.219 1 96.44 381 GLY A N 1
ATOM 3034 C CA . GLY A 1 381 ? -2.131 21.562 5.176 1 96.44 381 GLY A CA 1
ATOM 3035 C C . GLY A 1 381 ? -2.133 22.719 6.152 1 96.44 381 GLY A C 1
ATOM 3036 O O . GLY A 1 381 ? -1.144 23.453 6.266 1 96.44 381 GLY A O 1
ATOM 3037 N N . LEU A 1 382 ? -3.268 22.906 6.816 1 94.69 382 LEU A N 1
ATOM 3038 C CA . LEU A 1 382 ? -3.387 23.828 7.941 1 94.69 382 LEU A CA 1
ATOM 3039 C C . LEU A 1 382 ? -2.643 23.297 9.164 1 94.69 382 LEU A C 1
ATOM 3041 O O . LEU A 1 382 ? -2.072 24.078 9.93 1 94.69 382 LEU A O 1
ATOM 3045 N N . THR A 1 383 ? -2.771 22.016 9.297 1 93.31 383 THR A N 1
ATOM 3046 C CA . THR A 1 383 ? -1.994 21.297 10.297 1 93.31 383 THR A CA 1
ATOM 3047 C C . THR A 1 383 ? -1.293 20.094 9.68 1 93.31 383 THR A C 1
ATOM 3049 O O . THR A 1 383 ? -1.613 19.688 8.555 1 93.31 383 THR A O 1
ATOM 3052 N N . GLY A 1 384 ? -0.307 19.641 10.352 1 94 384 GLY A N 1
ATOM 3053 C CA . GLY A 1 384 ? 0.452 18.531 9.797 1 94 384 GLY A CA 1
ATOM 3054 C C . GLY A 1 384 ? 1.192 17.734 10.844 1 94 384 GLY A C 1
ATOM 3055 O O . GLY A 1 384 ? 1.166 18.062 12.031 1 94 384 GLY A O 1
ATOM 3056 N N . TRP A 1 385 ? 1.807 16.672 10.352 1 92.94 385 TRP A N 1
ATOM 3057 C CA . TRP A 1 385 ? 2.523 15.742 11.219 1 92.94 385 TRP A CA 1
ATOM 3058 C C . TRP A 1 385 ? 3.693 16.438 11.914 1 92.94 385 TRP A C 1
ATOM 3060 O O . TRP A 1 385 ? 3.904 16.25 13.109 1 92.94 385 TRP A O 1
ATOM 3070 N N . ALA A 1 386 ? 4.457 17.234 11.219 1 90.5 386 ALA A N 1
ATOM 3071 C CA . ALA A 1 386 ? 5.605 17.938 11.789 1 90.5 386 ALA A CA 1
ATOM 3072 C C . ALA A 1 386 ? 5.172 18.875 12.906 1 90.5 386 ALA A C 1
ATOM 3074 O O . ALA A 1 386 ? 5.844 18.984 13.93 1 90.5 386 ALA A O 1
ATOM 3075 N N . GLN A 1 387 ? 4.074 19.5 12.719 1 86.69 387 GLN A N 1
ATOM 3076 C CA . GLN A 1 387 ? 3.57 20.469 13.68 1 86.69 387 GLN A CA 1
ATOM 3077 C C . GLN A 1 387 ? 3.174 19.797 14.992 1 86.69 387 GLN A C 1
ATOM 3079 O O . GLN A 1 387 ? 3.41 20.328 16.078 1 86.69 387 GLN A O 1
ATOM 3084 N N . VAL A 1 388 ? 2.535 18.641 14.859 1 88.69 388 VAL A N 1
ATOM 3085 C CA . VAL A 1 388 ? 2.031 17.984 16.062 1 88.69 388 VAL A CA 1
ATOM 3086 C C . VAL A 1 388 ? 3.17 17.266 16.781 1 88.69 388 VAL A C 1
ATOM 3088 O O . VAL A 1 388 ? 3.07 16.953 17.969 1 88.69 388 VAL A O 1
ATOM 3091 N N . GLN A 1 389 ? 4.219 16.953 16.078 1 84.25 389 GLN A N 1
ATOM 3092 C CA . GLN A 1 389 ? 5.344 16.25 16.688 1 84.25 389 GLN A CA 1
ATOM 3093 C C . GLN A 1 389 ? 6.352 17.234 17.281 1 84.25 389 GLN A C 1
ATOM 3095 O O . GLN A 1 389 ? 6.852 17.031 18.391 1 84.25 389 GLN A O 1
ATOM 3100 N N . GLN A 1 390 ? 6.918 18.156 16.547 1 73.69 390 GLN A N 1
ATOM 3101 C CA . GLN A 1 390 ? 8.008 19.016 17 1 73.69 390 GLN A CA 1
ATOM 3102 C C . GLN A 1 390 ? 7.512 20.422 17.297 1 73.69 390 GLN A C 1
ATOM 3104 O O . GLN A 1 390 ? 8.188 21.188 18 1 73.69 390 GLN A O 1
ATOM 3109 N N . GLY A 1 391 ? 6.387 20.594 17.047 1 62.84 391 GLY A N 1
ATOM 311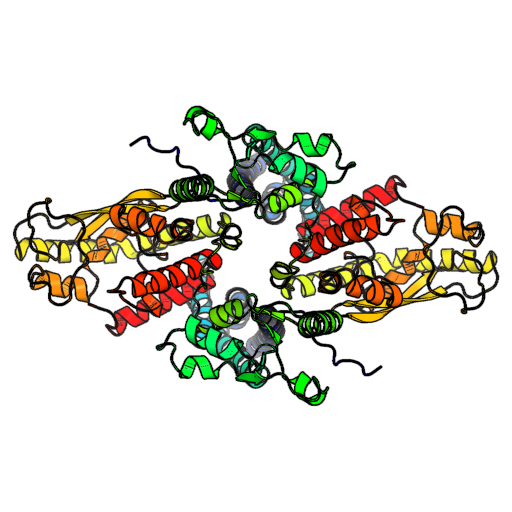0 C CA . GLY A 1 391 ? 5.953 21.969 17.219 1 62.84 391 GLY A CA 1
ATOM 3111 C C . GLY A 1 391 ? 6.574 22.922 16.219 1 62.84 391 GLY A C 1
ATOM 3112 O O . GLY A 1 391 ? 6.797 22.547 15.055 1 62.84 391 GLY A O 1
ATOM 3113 N N . TYR A 1 392 ? 6.922 24.234 16.609 1 51.44 392 TYR A N 1
ATOM 3114 C CA . TYR A 1 392 ? 7.395 25.25 15.68 1 51.44 392 TYR A CA 1
ATOM 3115 C C . TYR A 1 392 ? 8.922 25.25 15.594 1 51.44 392 TYR A C 1
ATOM 3117 O O . TYR A 1 392 ? 9.602 25.109 16.609 1 51.44 392 TYR A O 1
ATOM 3125 N N . ALA A 1 393 ? 9.531 24.953 14.398 1 53.69 393 ALA A N 1
ATOM 3126 C CA . ALA A 1 393 ? 10.977 24.906 14.164 1 53.69 393 ALA A CA 1
ATOM 3127 C C . ALA A 1 393 ? 11.547 26.297 13.953 1 53.69 393 ALA A C 1
ATOM 3129 O O . ALA A 1 393 ? 10.984 27.109 13.203 1 53.69 393 ALA A O 1
ATOM 3130 N N . ASP A 1 394 ? 12.594 26.797 14.711 1 54.03 394 ASP A N 1
ATOM 3131 C CA . ASP A 1 394 ? 13.164 28.141 14.602 1 54.03 394 ASP A CA 1
ATOM 3132 C C . ASP A 1 394 ? 14.547 28.094 13.969 1 54.03 394 ASP A C 1
ATOM 3134 O O . ASP A 1 394 ? 15.172 29.141 13.758 1 54.03 394 ASP A O 1
ATOM 3138 N N . SER A 1 395 ? 15.117 26.891 13.68 1 56.78 395 SER A N 1
ATOM 3139 C CA . SER A 1 395 ? 16.484 26.859 13.172 1 56.78 395 SER A CA 1
ATOM 3140 C C . SER A 1 395 ? 16.594 25.938 11.953 1 56.78 395 SER A C 1
ATOM 3142 O O . SER A 1 395 ? 15.656 25.188 11.656 1 56.78 395 SER A O 1
ATOM 3144 N N . GLU A 1 396 ? 17.672 26.172 11.133 1 59.78 396 GLU A N 1
ATOM 3145 C CA . GLU A 1 396 ? 17.953 25.344 9.961 1 59.78 396 GLU A CA 1
ATOM 3146 C C . GLU A 1 396 ? 17.906 23.859 10.312 1 59.78 396 GLU A C 1
ATOM 3148 O O . GLU A 1 396 ? 17.375 23.047 9.547 1 59.78 396 GLU A O 1
ATOM 3153 N N . GLU A 1 397 ? 18.625 23.562 11.336 1 64.5 397 GLU A N 1
ATOM 3154 C CA . GLU A 1 397 ? 18.609 22.172 11.797 1 64.5 397 GLU A CA 1
ATOM 3155 C C . GLU A 1 397 ? 17.172 21.703 12.078 1 64.5 397 GLU A C 1
ATOM 3157 O O . GLU A 1 397 ? 16.812 20.562 11.781 1 64.5 397 GLU A O 1
ATOM 3162 N N . GLN A 1 398 ? 16.5 22.719 12.367 1 74.56 398 GLN A N 1
ATOM 3163 C CA . GLN A 1 398 ? 15.109 22.406 12.672 1 74.56 398 GLN A CA 1
ATOM 3164 C C . GLN A 1 398 ? 14.297 22.203 11.398 1 74.56 398 GLN A C 1
ATOM 3166 O O . GLN A 1 398 ? 13.328 21.438 11.383 1 74.56 398 GLN A O 1
ATOM 3171 N N . THR A 1 399 ? 14.93 22.797 10.352 1 76.25 399 THR A N 1
ATOM 3172 C CA . THR A 1 399 ? 14.219 22.656 9.086 1 76.25 399 THR A CA 1
ATOM 3173 C C . THR A 1 399 ? 14.352 21.25 8.531 1 76.25 399 THR A C 1
ATOM 3175 O O . THR A 1 399 ? 13.398 20.688 7.988 1 76.25 399 THR A O 1
ATOM 3178 N N . ALA A 1 400 ? 15.539 20.703 8.688 1 79.06 400 ALA A N 1
ATOM 3179 C CA . ALA A 1 400 ? 15.766 19.344 8.211 1 79.06 400 ALA A CA 1
ATOM 3180 C C . ALA A 1 400 ? 14.906 18.328 8.984 1 79.06 400 ALA A C 1
ATOM 3182 O O . ALA A 1 400 ? 14.367 17.391 8.406 1 79.06 400 ALA A O 1
ATOM 3183 N N . VAL A 1 401 ? 14.844 18.609 10.211 1 82.12 401 VAL A N 1
ATOM 3184 C CA . VAL A 1 401 ? 14.039 17.719 11.055 1 82.12 401 VAL A CA 1
ATOM 3185 C C . VAL A 1 401 ? 12.562 17.859 10.688 1 82.12 401 VAL A C 1
ATOM 3187 O O . VAL A 1 401 ? 11.852 16.859 10.562 1 82.12 401 VAL A O 1
ATOM 3190 N N . LYS A 1 402 ? 12.227 19.094 10.508 1 86.38 402 LYS A N 1
ATOM 3191 C CA . LYS A 1 402 ? 10.852 19.344 10.094 1 86.38 402 LYS A CA 1
ATOM 3192 C C . LYS A 1 402 ? 10.539 18.656 8.766 1 86.38 402 LYS A C 1
ATOM 3194 O O . LYS A 1 402 ? 9.477 18.062 8.602 1 86.38 402 LYS A O 1
ATOM 3199 N N . LEU A 1 403 ? 11.453 18.766 7.875 1 87.75 403 LEU A N 1
ATOM 3200 C CA . LEU A 1 403 ? 11.273 18.141 6.57 1 87.75 403 LEU A CA 1
ATOM 3201 C C . LEU A 1 403 ? 11.156 16.625 6.707 1 87.75 403 LEU A C 1
ATOM 3203 O O . LEU A 1 403 ? 10.383 15.984 5.988 1 87.75 403 LEU A O 1
ATOM 3207 N N . SER A 1 404 ? 11.898 16.078 7.613 1 88.06 404 SER A N 1
ATOM 3208 C CA . SER A 1 404 ? 11.852 14.633 7.809 1 88.06 404 SER A CA 1
ATOM 3209 C C . SER A 1 404 ? 10.477 14.172 8.281 1 88.06 404 SER A C 1
ATOM 3211 O O . SER A 1 404 ? 10.008 13.102 7.898 1 88.06 404 SER A O 1
ATOM 3213 N N . TYR A 1 405 ? 9.836 15 9.086 1 89.88 405 TYR A N 1
ATOM 3214 C CA . TYR A 1 405 ? 8.477 14.695 9.5 1 89.88 405 TYR A CA 1
ATOM 3215 C C . TYR A 1 405 ? 7.5 14.859 8.344 1 89.88 405 TYR A C 1
ATOM 3217 O O . TYR A 1 405 ? 6.574 14.062 8.18 1 89.88 405 TYR A O 1
ATOM 3225 N N . ASP A 1 406 ? 7.73 15.852 7.57 1 91.62 406 ASP A N 1
ATOM 3226 C CA . ASP A 1 406 ? 6.875 16.078 6.41 1 91.62 406 ASP A CA 1
ATOM 3227 C C . ASP A 1 406 ? 6.969 14.914 5.426 1 91.62 406 ASP A C 1
ATOM 3229 O O . ASP A 1 406 ? 5.953 14.469 4.895 1 91.62 406 ASP A O 1
ATOM 3233 N N . LEU A 1 407 ? 8.164 14.445 5.23 1 89.5 407 LEU A N 1
ATOM 3234 C CA . LEU A 1 407 ? 8.367 13.359 4.285 1 89.5 407 LEU A CA 1
ATOM 3235 C C . LEU A 1 407 ? 7.789 12.055 4.828 1 89.5 407 LEU A C 1
ATOM 3237 O O . LEU A 1 407 ? 7.301 11.219 4.059 1 89.5 407 LEU A O 1
ATOM 3241 N N . TYR A 1 408 ? 7.844 11.914 6.129 1 89.44 408 TYR A N 1
ATOM 3242 C CA . TYR A 1 408 ? 7.18 10.766 6.73 1 89.44 408 TYR A CA 1
ATOM 3243 C C . TYR A 1 408 ? 5.688 10.773 6.422 1 89.44 408 TYR A C 1
ATOM 3245 O O . TYR A 1 408 ? 5.109 9.742 6.078 1 89.44 408 TYR A O 1
ATOM 3253 N N . TYR A 1 409 ? 5.148 11.93 6.566 1 93.5 409 TYR A N 1
ATOM 3254 C CA . TYR A 1 409 ? 3.73 12.07 6.258 1 93.5 409 TYR A CA 1
ATOM 3255 C C . TYR A 1 409 ? 3.451 11.719 4.801 1 93.5 409 TYR A C 1
ATOM 3257 O O . TYR A 1 409 ? 2.498 10.992 4.504 1 93.5 409 TYR A O 1
ATOM 3265 N N . VAL A 1 410 ? 4.25 12.227 3.918 1 91.12 410 VAL A N 1
ATOM 3266 C CA . VAL A 1 410 ? 4.055 11.992 2.492 1 91.12 410 VAL A CA 1
ATOM 3267 C C . VAL A 1 410 ? 4.148 10.5 2.195 1 91.12 410 VAL A C 1
ATOM 3269 O O . VAL A 1 410 ? 3.379 9.969 1.392 1 91.12 410 VAL A O 1
ATOM 3272 N N . ALA A 1 411 ? 4.965 9.852 2.854 1 87.94 411 ALA A N 1
ATOM 3273 C CA . ALA A 1 411 ? 5.215 8.438 2.607 1 87.94 411 ALA A CA 1
ATOM 3274 C C . ALA A 1 411 ? 4.059 7.578 3.115 1 87.94 411 ALA A C 1
ATOM 3276 O O . ALA A 1 411 ? 3.775 6.512 2.562 1 87.94 411 ALA A O 1
ATOM 3277 N N . HIS A 1 412 ? 3.352 8.133 4.168 1 89 412 HIS A N 1
ATOM 3278 C CA . HIS A 1 412 ? 2.428 7.227 4.84 1 89 412 HIS A CA 1
ATOM 3279 C C . HIS A 1 412 ? 1.044 7.852 4.98 1 89 412 HIS A C 1
ATOM 3281 O O . HIS A 1 412 ? 0.218 7.379 5.762 1 89 412 HIS A O 1
ATOM 3287 N N . TYR A 1 413 ? 0.835 8.945 4.336 1 91.62 413 TYR A N 1
ATOM 3288 C CA . TYR A 1 413 ? -0.44 9.617 4.562 1 91.62 413 TYR A CA 1
ATOM 3289 C C . TYR A 1 413 ? -1.608 8.688 4.25 1 91.62 413 TYR A C 1
ATOM 3291 O O . TYR A 1 413 ? -1.586 7.969 3.246 1 91.62 413 TYR A O 1
ATOM 3299 N N . SER A 1 414 ? -2.443 8.594 5.109 1 92.12 414 SER A N 1
ATOM 3300 C CA . SER A 1 414 ? -3.625 7.734 5.141 1 92.12 414 SER A CA 1
ATOM 3301 C C . SER A 1 414 ? -4.695 8.305 6.066 1 92.12 414 SER A C 1
ATOM 3303 O O . SER A 1 414 ? -4.457 9.289 6.766 1 92.12 414 SER A O 1
ATOM 3305 N N . VAL A 1 415 ? -5.812 7.664 6.074 1 91.75 415 VAL A N 1
ATOM 3306 C CA . VAL A 1 415 ? -6.887 8.094 6.961 1 91.75 415 VAL A CA 1
ATOM 3307 C C . VAL A 1 415 ? -6.449 7.941 8.414 1 91.75 415 VAL A C 1
ATOM 3309 O O . VAL A 1 415 ? -6.707 8.82 9.25 1 91.75 415 VAL A O 1
ATOM 3312 N N . ALA A 1 416 ? -5.715 6.906 8.641 1 90.75 416 ALA A N 1
ATOM 3313 C CA . ALA A 1 416 ? -5.25 6.621 10 1 90.75 416 ALA A CA 1
ATOM 3314 C C . ALA A 1 416 ? -4.332 7.727 10.508 1 90.75 416 ALA A C 1
ATOM 3316 O O . ALA A 1 416 ? -4.52 8.242 11.609 1 90.75 416 ALA A O 1
ATOM 3317 N N . LEU A 1 417 ? -3.42 8.055 9.695 1 92.88 417 LEU A N 1
ATOM 3318 C CA . LEU A 1 417 ? -2.461 9.078 10.102 1 92.88 417 LEU A CA 1
ATOM 3319 C C . LEU A 1 417 ? -3.135 10.438 10.227 1 92.88 417 LEU A C 1
ATOM 3321 O O . LEU A 1 417 ? -2.859 11.188 11.164 1 92.88 417 LEU A O 1
ATOM 3325 N N . ASP A 1 418 ? -4.039 10.719 9.305 1 95.56 418 ASP A N 1
ATOM 3326 C CA . ASP A 1 418 ? -4.746 12 9.344 1 95.56 418 ASP A CA 1
ATOM 3327 C C . ASP A 1 418 ? -5.621 12.102 10.594 1 95.56 418 ASP A C 1
ATOM 3329 O O . ASP A 1 418 ? -5.73 13.164 11.195 1 95.56 418 ASP A O 1
ATOM 3333 N N . LEU A 1 419 ? -6.211 11 10.992 1 93.44 419 LEU A N 1
ATOM 3334 C CA . LEU A 1 419 ? -7.035 10.984 12.195 1 93.44 419 LEU A CA 1
ATOM 3335 C C . LEU A 1 419 ? -6.191 11.258 13.43 1 93.44 419 LEU A C 1
ATOM 3337 O O . LEU A 1 419 ? -6.609 12.016 14.312 1 93.44 419 LEU A O 1
ATOM 3341 N N . LEU A 1 420 ? -5.086 10.633 13.461 1 93.75 420 LEU A N 1
ATOM 3342 C CA . LEU A 1 420 ? -4.184 10.844 14.586 1 93.75 420 LEU A CA 1
ATOM 3343 C C . LEU A 1 420 ? -3.738 12.305 14.656 1 93.75 420 LEU A C 1
ATOM 3345 O O . LEU A 1 420 ? -3.725 12.898 15.734 1 93.75 420 LEU A O 1
ATOM 3349 N N . ILE A 1 421 ? -3.412 12.844 13.523 1 94.88 421 ILE A N 1
ATOM 3350 C CA . ILE A 1 421 ? -2.969 14.234 13.461 1 94.88 421 ILE A CA 1
ATOM 3351 C C . ILE A 1 421 ? -4.102 15.156 13.906 1 94.88 421 ILE A C 1
ATOM 3353 O O . ILE A 1 421 ? -3.879 16.109 14.664 1 94.88 421 ILE A O 1
ATOM 3357 N N . ALA A 1 422 ? -5.273 14.906 13.438 1 94.12 422 ALA A N 1
ATOM 3358 C CA . ALA A 1 422 ? -6.43 15.703 13.82 1 94.12 422 ALA A CA 1
ATOM 3359 C C . ALA A 1 422 ? -6.641 15.672 15.336 1 94.12 422 ALA A C 1
ATOM 3361 O O . ALA A 1 422 ? -6.867 16.719 15.961 1 94.12 422 ALA A O 1
ATOM 3362 N N . TRP A 1 423 ? -6.535 14.531 15.867 1 92.75 423 TRP A N 1
ATOM 3363 C CA . TRP A 1 423 ? -6.719 14.359 17.312 1 92.75 423 TRP A CA 1
ATOM 3364 C C . TRP A 1 423 ? -5.656 15.117 18.094 1 92.75 423 TRP A C 1
ATOM 3366 O O . TRP A 1 423 ? -5.969 15.844 19.047 1 92.75 423 TRP A O 1
ATOM 3376 N N . LYS A 1 424 ? -4.477 14.977 17.703 1 91.81 424 LYS A N 1
ATOM 3377 C CA . LYS A 1 424 ? -3.381 15.656 18.391 1 91.81 424 LYS A CA 1
ATOM 3378 C C . LYS A 1 424 ? -3.502 17.172 18.266 1 91.81 424 LYS A C 1
ATOM 3380 O O . LYS A 1 424 ? -3.164 17.906 19.188 1 91.81 424 LYS A O 1
ATOM 3385 N N . THR A 1 425 ? -3.904 17.547 17.094 1 91 425 THR A N 1
ATOM 3386 C CA . THR A 1 425 ? -4.102 18.969 16.859 1 91 425 THR A CA 1
ATOM 3387 C C . THR A 1 425 ? -5.156 19.531 17.812 1 91 425 THR A C 1
ATOM 3389 O O . THR A 1 425 ? -4.949 20.578 18.438 1 91 425 THR A O 1
ATOM 3392 N N . LEU A 1 426 ? -6.262 18.859 17.969 1 89.06 426 LEU A N 1
ATOM 3393 C CA . LEU A 1 426 ? -7.32 19.281 18.875 1 89.06 426 LEU A CA 1
ATOM 3394 C C . LEU A 1 426 ? -6.82 19.328 20.312 1 89.06 426 LEU A C 1
ATOM 3396 O O . LEU A 1 426 ? -7.172 20.234 21.078 1 89.06 426 LEU A O 1
ATOM 3400 N N . ARG A 1 427 ? -6.043 18.438 20.625 1 87.81 427 ARG A N 1
ATOM 3401 C CA . ARG A 1 427 ? -5.492 18.391 21.984 1 87.81 427 ARG A CA 1
ATOM 3402 C C . ARG A 1 427 ? -4.555 19.578 22.234 1 87.81 427 ARG A C 1
ATOM 3404 O O . ARG A 1 427 ? -4.566 20.156 23.312 1 87.81 427 ARG A O 1
ATOM 3411 N N . ILE A 1 428 ? -3.748 19.828 21.234 1 84.19 428 ILE A N 1
ATOM 3412 C CA . ILE A 1 428 ? -2.805 20.938 21.344 1 84.19 428 ILE A CA 1
ATOM 3413 C C . ILE A 1 428 ? -3.566 22.266 21.422 1 84.19 428 ILE A C 1
ATOM 3415 O O . ILE A 1 428 ? -3.207 23.141 22.203 1 84.19 428 ILE A O 1
ATOM 3419 N N . LEU A 1 429 ? -4.613 22.406 20.672 1 81.5 429 LEU A N 1
ATOM 3420 C CA . LEU A 1 429 ? -5.426 23.625 20.688 1 81.5 429 LEU A CA 1
ATOM 3421 C C . LEU A 1 429 ? -6.133 23.781 22.031 1 81.5 429 LEU A C 1
ATOM 3423 O O . LEU A 1 429 ? -6.273 24.906 22.531 1 81.5 429 LEU A O 1
ATOM 3427 N N . ALA A 1 430 ? -6.52 22.672 22.578 1 83.38 430 ALA A N 1
ATOM 3428 C CA . ALA A 1 430 ? -7.219 22.719 23.859 1 83.38 430 ALA A CA 1
ATOM 3429 C C . ALA A 1 430 ? -6.25 22.984 25 1 83.38 430 ALA A C 1
ATOM 3431 O O . ALA A 1 430 ? -6.613 23.625 26 1 83.38 430 ALA A O 1
ATOM 3432 N N . SER A 1 431 ? -5.082 22.438 24.938 1 77.06 431 SER A N 1
ATOM 3433 C CA . SER A 1 431 ? -4.109 22.594 26 1 77.06 431 SER A CA 1
ATOM 3434 C C . SER A 1 431 ? -3.33 23.891 25.859 1 77.06 431 SER A C 1
ATOM 3436 O O . SER A 1 431 ? -2.717 24.359 26.812 1 77.06 431 SER A O 1
ATOM 3438 N N . GLY A 1 432 ? -3.373 24.5 24.766 1 61.91 432 GLY A N 1
ATOM 3439 C CA . GLY A 1 432 ? -2.615 25.719 24.516 1 61.91 432 GLY A CA 1
ATOM 3440 C C . GLY A 1 432 ? -1.158 25.453 24.188 1 61.91 432 GLY A C 1
ATOM 3441 O O . GLY A 1 432 ? -0.337 26.375 24.219 1 61.91 432 GLY A O 1
ATOM 3442 N N . PHE A 1 433 ? -0.807 24.25 23.984 1 53.88 433 PHE A N 1
ATOM 3443 C CA . PHE A 1 433 ? 0.574 23.844 23.734 1 53.88 433 PHE A CA 1
ATOM 3444 C C . PHE A 1 433 ? 1.002 24.219 22.328 1 53.88 433 PHE A C 1
ATOM 3446 O O . PHE A 1 433 ? 0.267 23.984 21.359 1 53.88 433 PHE A O 1
ATOM 3453 N N . GLY A 1 434 ? 2.154 25.062 22.094 1 52.62 434 GLY A N 1
ATOM 3454 C CA . GLY A 1 434 ? 2.816 25.406 20.844 1 52.62 434 GLY A CA 1
ATOM 3455 C C . GLY A 1 434 ? 2.434 26.781 20.312 1 52.62 434 GLY A C 1
ATOM 3456 O O . GLY A 1 434 ? 2.805 27.141 19.203 1 52.62 434 GLY A O 1
ATOM 3457 N N . ALA A 1 435 ? 1.445 27.438 20.969 1 46.28 435 ALA A N 1
ATOM 3458 C CA . ALA A 1 435 ? 1.063 28.812 20.625 1 46.28 435 ALA A CA 1
ATOM 3459 C C . ALA A 1 435 ? 2.24 29.766 20.797 1 46.28 435 ALA A C 1
ATOM 3461 O O . ALA A 1 435 ? 2.916 29.75 21.828 1 46.28 435 ALA A O 1
ATOM 3462 N N . ARG A 1 436 ? 3.121 29.906 19.766 1 46.5 436 ARG A N 1
ATOM 3463 C CA . ARG A 1 436 ? 4.074 31 19.906 1 46.5 436 ARG A CA 1
ATOM 3464 C C . ARG A 1 436 ? 3.592 32.25 19.156 1 46.5 436 ARG A C 1
ATOM 3466 O O . ARG A 1 436 ? 2.93 32.125 18.109 1 46.5 436 ARG A O 1
ATOM 3473 N N . MET B 1 1 ? 9.008 34.125 -15.789 1 24.42 1 MET B N 1
ATOM 3474 C CA . MET B 1 1 ? 9.219 32.844 -15.133 1 24.42 1 MET B CA 1
ATOM 3475 C C . MET B 1 1 ? 8.281 31.781 -15.703 1 24.42 1 MET B C 1
ATOM 3477 O O . MET B 1 1 ? 7.059 31.922 -15.625 1 24.42 1 MET B O 1
ATOM 3481 N N . ASN B 1 2 ? 8.594 31.25 -16.797 1 29.14 2 ASN B N 1
ATOM 3482 C CA . ASN B 1 2 ? 7.844 30.312 -17.625 1 29.14 2 ASN B CA 1
ATOM 3483 C C . ASN B 1 2 ? 7.199 29.219 -16.781 1 29.14 2 ASN B C 1
ATOM 3485 O O . ASN B 1 2 ? 7.859 28.609 -15.93 1 29.14 2 ASN B O 1
ATOM 3489 N N . SER B 1 3 ? 5.949 29.297 -16.578 1 32.97 3 SER B N 1
ATOM 3490 C CA . SER B 1 3 ? 5.145 28.328 -15.828 1 32.97 3 SER B CA 1
ATOM 3491 C C . SER B 1 3 ? 5.473 26.891 -16.25 1 32.97 3 SER B C 1
ATOM 3493 O O . SER B 1 3 ? 5.383 26.547 -17.422 1 32.97 3 SER B O 1
ATOM 3495 N N . ILE B 1 4 ? 6.496 26.375 -15.883 1 37.25 4 ILE B N 1
ATOM 3496 C CA . ILE B 1 4 ? 6.73 24.969 -16.125 1 37.25 4 ILE B CA 1
ATOM 3497 C C . ILE B 1 4 ? 5.395 24.219 -16.172 1 37.25 4 ILE B C 1
ATOM 3499 O O . ILE B 1 4 ? 4.59 24.328 -15.242 1 37.25 4 ILE B O 1
ATOM 3503 N N . PRO B 1 5 ? 4.949 23.938 -17.25 1 42.25 5 PRO B N 1
ATOM 3504 C CA . PRO B 1 5 ? 3.697 23.172 -17.281 1 42.25 5 PRO B CA 1
ATOM 3505 C C . PRO B 1 5 ? 3.557 22.25 -16.078 1 42.25 5 PRO B C 1
ATOM 3507 O O . PRO B 1 5 ? 4.559 21.766 -15.539 1 42.25 5 PRO B O 1
ATOM 3510 N N . GLN B 1 6 ? 2.539 22.391 -15.328 1 47.78 6 GLN B N 1
ATOM 3511 C CA . GLN B 1 6 ? 2.141 21.75 -14.078 1 47.78 6 GLN B CA 1
ATOM 3512 C C . GLN B 1 6 ? 2.473 20.266 -14.078 1 47.78 6 GLN B C 1
ATOM 3514 O O . GLN B 1 6 ? 1.75 19.469 -14.672 1 47.78 6 GLN B O 1
ATOM 3519 N N . ARG B 1 7 ? 3.812 19.875 -14.234 1 57.25 7 ARG B N 1
ATOM 3520 C CA . ARG B 1 7 ? 4.332 18.5 -14.266 1 57.25 7 ARG B CA 1
ATOM 3521 C C . ARG B 1 7 ? 4.141 17.812 -12.914 1 57.25 7 ARG B C 1
ATOM 3523 O O . ARG B 1 7 ? 4.117 18.484 -11.875 1 57.25 7 ARG B O 1
ATOM 3530 N N . GLU B 1 8 ? 3.49 16.578 -12.992 1 66 8 GLU B N 1
ATOM 3531 C CA . GLU B 1 8 ? 3.041 15.852 -11.812 1 66 8 GLU B CA 1
ATOM 3532 C C . GLU B 1 8 ? 4.148 14.961 -11.258 1 66 8 GLU B C 1
ATOM 3534 O O . GLU B 1 8 ? 4.816 14.25 -12.008 1 66 8 GLU B O 1
ATOM 3539 N N . LEU B 1 9 ? 4.57 15.094 -10.094 1 72.69 9 LEU B N 1
ATOM 3540 C CA . LEU B 1 9 ? 5.555 14.328 -9.336 1 72.69 9 LEU B CA 1
ATOM 3541 C C . LEU B 1 9 ? 5.117 12.875 -9.188 1 72.69 9 LEU B C 1
ATOM 3543 O O . LEU B 1 9 ? 5.922 12.016 -8.836 1 72.69 9 LEU B O 1
ATOM 3547 N N . GLY B 1 10 ? 3.98 12.641 -9.711 1 73.44 10 GLY B N 1
ATOM 3548 C CA . GLY B 1 10 ? 3.482 11.281 -9.562 1 73.44 10 GLY B CA 1
ATOM 3549 C C . GLY B 1 10 ? 4.082 10.32 -10.562 1 73.44 10 GLY B C 1
ATOM 3550 O O . GLY B 1 10 ? 4.441 10.711 -11.68 1 73.44 10 GLY B O 1
ATOM 3551 N N . SER B 1 11 ? 4.207 9.07 -10.172 1 80.25 11 SER B N 1
ATOM 3552 C CA . SER B 1 11 ? 4.727 8.023 -11.039 1 80.25 11 SER B CA 1
ATOM 3553 C C . SER B 1 11 ? 3.727 7.66 -12.133 1 80.25 11 SER B C 1
ATOM 3555 O O . SER B 1 11 ? 2.58 8.117 -12.102 1 80.25 11 SER B O 1
ATOM 3557 N N . SER B 1 12 ? 4.199 6.887 -13.086 1 78.38 12 SER B N 1
ATOM 3558 C CA . SER B 1 12 ? 3.312 6.375 -14.125 1 78.38 12 SER B CA 1
ATOM 3559 C C . SER B 1 12 ? 2.189 5.531 -13.523 1 78.38 12 SER B C 1
ATOM 3561 O O . SER B 1 12 ? 1.054 5.574 -14.008 1 78.38 12 SER B O 1
ATOM 3563 N N . THR B 1 13 ? 2.51 4.832 -12.484 1 82 13 THR B N 1
ATOM 3564 C CA . THR B 1 13 ? 1.499 4.031 -11.805 1 82 13 THR B CA 1
ATOM 3565 C C . THR B 1 13 ? 0.444 4.926 -11.156 1 82 13 THR B C 1
ATOM 3567 O O . THR B 1 13 ? -0.754 4.652 -11.266 1 82 13 THR B O 1
ATOM 3570 N N . ALA B 1 14 ? 0.919 5.957 -10.57 1 84.88 14 ALA B N 1
ATOM 3571 C CA . ALA B 1 14 ? -0.014 6.883 -9.93 1 84.88 14 ALA B CA 1
ATOM 3572 C C . ALA B 1 14 ? -0.911 7.559 -10.961 1 84.88 14 ALA B C 1
ATOM 3574 O O . ALA B 1 14 ? -2.096 7.785 -10.711 1 84.88 14 ALA B O 1
ATOM 3575 N N . HIS B 1 15 ? -0.372 7.84 -12.07 1 83.62 15 HIS B N 1
ATOM 3576 C CA . HIS B 1 15 ? -1.166 8.445 -13.133 1 83.62 15 HIS B CA 1
ATOM 3577 C C . HIS B 1 15 ? -2.219 7.473 -13.664 1 83.62 15 HIS B C 1
ATOM 3579 O O . HIS B 1 15 ? -3.365 7.859 -13.891 1 83.62 15 HIS B O 1
ATOM 3585 N N . ARG B 1 16 ? -1.84 6.277 -13.844 1 85.38 16 ARG B N 1
ATOM 3586 C CA . ARG B 1 16 ? -2.787 5.266 -14.297 1 85.38 16 ARG B CA 1
ATOM 3587 C C . ARG B 1 16 ? -3.879 5.031 -13.258 1 85.38 16 ARG B C 1
ATOM 3589 O O . ARG B 1 16 ? -5.047 4.855 -13.602 1 85.38 16 ARG B O 1
ATOM 3596 N N . GLN B 1 17 ? -3.471 5.027 -12.031 1 89.56 17 GLN B N 1
ATOM 3597 C CA . GLN B 1 17 ? -4.449 4.906 -10.953 1 89.56 17 GLN B CA 1
ATOM 3598 C C . GLN B 1 17 ? -5.445 6.059 -10.984 1 89.56 17 GLN B C 1
ATOM 3600 O O . GLN B 1 17 ? -6.648 5.852 -10.797 1 89.56 17 GLN B O 1
ATOM 3605 N N . GLY B 1 18 ? -4.887 7.227 -11.219 1 88.62 18 GLY B N 1
ATOM 3606 C CA . GLY B 1 18 ? -5.766 8.383 -11.328 1 88.62 18 GLY B CA 1
ATOM 3607 C C . GLY B 1 18 ? -6.738 8.289 -12.484 1 88.62 18 GLY B C 1
ATOM 3608 O O . GLY B 1 18 ? -7.91 8.641 -12.352 1 88.62 18 GLY B O 1
ATOM 3609 N N . SER B 1 19 ? -6.258 7.793 -13.555 1 87.94 19 SER B N 1
ATOM 3610 C CA . SER B 1 19 ? -7.109 7.629 -14.734 1 87.94 19 SER B CA 1
ATOM 3611 C C . SER B 1 19 ? -8.203 6.594 -14.477 1 87.94 19 SER B C 1
ATOM 3613 O O . SER B 1 19 ? -9.375 6.832 -14.773 1 87.94 19 SER B O 1
ATOM 3615 N N . VAL B 1 20 ? -7.824 5.484 -13.922 1 90.75 20 VAL B N 1
ATOM 3616 C CA . VAL B 1 20 ? -8.789 4.434 -13.625 1 90.75 20 VAL B CA 1
ATOM 3617 C C . VAL B 1 20 ? -9.844 4.961 -12.656 1 90.75 20 VAL B C 1
ATOM 3619 O O . VAL B 1 20 ? -11.039 4.688 -12.82 1 90.75 20 VAL B O 1
ATOM 3622 N N . LEU B 1 21 ? -9.375 5.688 -11.727 1 92.5 21 LEU B N 1
ATOM 3623 C CA . LEU B 1 21 ? -10.297 6.254 -10.742 1 92.5 21 LEU B CA 1
ATOM 3624 C C . LEU B 1 21 ? -11.281 7.207 -11.414 1 92.5 21 LEU B C 1
ATOM 3626 O O . LEU B 1 21 ? -12.484 7.152 -11.148 1 92.5 21 LEU B O 1
ATOM 3630 N N . ARG B 1 22 ? -10.812 8.039 -12.273 1 91 22 ARG B N 1
ATOM 3631 C CA . ARG B 1 22 ? -11.672 8.984 -12.984 1 91 22 ARG B CA 1
ATOM 3632 C C . ARG B 1 22 ? -12.695 8.25 -13.844 1 91 22 ARG B C 1
ATOM 3634 O O . ARG B 1 22 ? -13.883 8.586 -13.82 1 91 22 ARG B O 1
ATOM 3641 N N . TRP B 1 23 ? -12.211 7.297 -14.5 1 90.38 23 TRP B N 1
ATOM 3642 C CA . TRP B 1 23 ? -13.117 6.531 -15.352 1 90.38 23 TRP B CA 1
ATOM 3643 C C . TRP B 1 23 ? -14.109 5.734 -14.508 1 90.38 23 TRP B C 1
ATOM 3645 O O . TRP B 1 23 ? -15.281 5.594 -14.883 1 90.38 23 TRP B O 1
ATOM 3655 N N . SER B 1 24 ? -13.625 5.223 -13.391 1 92.81 24 SER B N 1
ATOM 3656 C CA . SER B 1 24 ? -14.516 4.469 -12.508 1 92.81 24 SER B CA 1
ATOM 3657 C C . SER B 1 24 ? -15.609 5.363 -11.938 1 92.81 24 SER B C 1
ATOM 3659 O O . SER B 1 24 ? -16.781 4.973 -11.883 1 92.81 24 SER B O 1
ATOM 3661 N N . LEU B 1 25 ? -15.258 6.523 -11.555 1 90.19 25 LEU B N 1
ATOM 3662 C CA . LEU B 1 25 ? -16.234 7.445 -10.992 1 90.19 25 LEU B CA 1
ATOM 3663 C C . LEU B 1 25 ? -17.203 7.934 -12.055 1 90.19 25 LEU B C 1
ATOM 3665 O O . LEU B 1 25 ? -18.406 8.039 -11.805 1 90.19 25 LEU B O 1
ATOM 3669 N N . ALA B 1 26 ? -16.719 8.172 -13.25 1 89.12 26 ALA B N 1
ATOM 3670 C CA . ALA B 1 26 ? -17.562 8.562 -14.359 1 89.12 26 ALA B CA 1
ATOM 3671 C C . ALA B 1 26 ? -18.5 7.422 -14.773 1 89.12 26 ALA B C 1
ATOM 3673 O O . ALA B 1 26 ? -19.656 7.652 -15.148 1 89.12 26 ALA B O 1
ATOM 3674 N N . GLY B 1 27 ? -17.984 6.238 -14.688 1 87.88 27 GLY B N 1
ATOM 3675 C CA . GLY B 1 27 ? -18.797 5.074 -15.008 1 87.88 27 GLY B CA 1
ATOM 3676 C C . GLY B 1 27 ? -19.906 4.84 -14 1 87.88 27 GLY B C 1
ATOM 3677 O O . GLY B 1 27 ? -21 4.387 -14.367 1 87.88 27 GLY B O 1
ATOM 3678 N N . ALA B 1 28 ? -19.672 5.176 -12.781 1 85.31 28 ALA B N 1
ATOM 3679 C CA . ALA B 1 28 ? -20.703 5.051 -11.758 1 85.31 28 ALA B CA 1
ATOM 3680 C C . ALA B 1 28 ? -21.891 5.965 -12.062 1 85.31 28 ALA B C 1
ATOM 3682 O O . ALA B 1 28 ? -23.047 5.594 -11.828 1 85.31 28 ALA B O 1
ATOM 3683 N N . VAL B 1 29 ? -21.641 6.996 -12.68 1 80.69 29 VAL B N 1
ATOM 3684 C CA . VAL B 1 29 ? -22.688 7.918 -13.086 1 80.69 29 VAL B CA 1
ATOM 3685 C C . VAL B 1 29 ? -23.5 7.305 -14.227 1 80.69 29 VAL B C 1
ATOM 3687 O O . VAL B 1 29 ? -24.734 7.414 -14.25 1 80.69 29 VAL B O 1
ATOM 3690 N N . THR B 1 30 ? -22.766 6.594 -15.008 1 76.19 30 THR B N 1
ATOM 3691 C CA . THR B 1 30 ? -23.453 5.938 -16.125 1 76.19 30 THR B CA 1
ATOM 3692 C C . THR B 1 30 ? -24.344 4.809 -15.617 1 76.19 30 THR B C 1
ATOM 3694 O O . THR B 1 30 ? -25.453 4.613 -16.141 1 76.19 30 THR B O 1
ATOM 3697 N N . LEU B 1 31 ? -23.859 4.125 -14.594 1 79.06 31 LEU B N 1
ATOM 3698 C CA . LEU B 1 31 ? -24.672 3.07 -14 1 79.06 31 LEU B CA 1
ATOM 3699 C C . LEU B 1 31 ? -25.891 3.658 -13.312 1 79.06 31 LEU B C 1
ATOM 3701 O O . LEU B 1 31 ? -26.984 3.078 -13.375 1 79.06 31 LEU B O 1
ATOM 3705 N N . LEU B 1 32 ? -25.719 4.789 -12.773 1 79.69 32 LEU B N 1
ATOM 3706 C CA . LEU B 1 32 ? -26.844 5.469 -12.148 1 79.69 32 LEU B CA 1
ATOM 3707 C C . LEU B 1 32 ? -27.859 5.906 -13.188 1 79.69 32 LEU B C 1
ATOM 3709 O O . LEU B 1 32 ? -29.062 5.754 -12.984 1 79.69 32 LEU B O 1
ATOM 3713 N N . ALA B 1 33 ? -27.328 6.336 -14.289 1 76.94 33 ALA B N 1
ATOM 3714 C CA . ALA B 1 33 ? -28.219 6.727 -15.383 1 76.94 33 ALA B CA 1
ATOM 3715 C C . ALA B 1 33 ? -28.969 5.52 -15.938 1 76.94 33 ALA B C 1
ATOM 3717 O O . ALA B 1 33 ? -30.172 5.609 -16.219 1 76.94 33 ALA B O 1
ATOM 3718 N N . ALA B 1 34 ? -28.234 4.414 -15.977 1 76.19 34 ALA B N 1
ATOM 3719 C CA . ALA B 1 34 ? -28.859 3.188 -16.453 1 76.19 34 ALA B CA 1
ATOM 3720 C C . ALA B 1 34 ? -29.953 2.719 -15.5 1 76.19 34 ALA B C 1
ATOM 3722 O O . ALA B 1 34 ? -31 2.221 -15.938 1 76.19 34 ALA B O 1
ATOM 3723 N N . TYR B 1 35 ? -29.734 2.91 -14.25 1 79.56 35 TYR B N 1
ATOM 3724 C CA . TYR B 1 35 ? -30.734 2.584 -13.25 1 79.56 35 TYR B CA 1
ATOM 3725 C C . TYR B 1 35 ? -31.969 3.463 -13.414 1 79.56 35 TYR B C 1
ATOM 3727 O O . TYR B 1 35 ? -33.094 2.967 -13.406 1 79.56 35 TYR B O 1
ATOM 3735 N N . LEU B 1 36 ? -31.719 4.715 -13.688 1 80.25 36 LEU B N 1
ATOM 3736 C CA . LEU B 1 36 ? -32.844 5.648 -13.844 1 80.25 36 LEU B CA 1
ATOM 3737 C C . LEU B 1 36 ? -33.625 5.348 -15.109 1 80.25 36 LEU B C 1
ATOM 3739 O O . LEU B 1 36 ? -34.844 5.418 -15.109 1 80.25 36 LEU B O 1
ATOM 3743 N N . ILE B 1 37 ? -32.844 4.961 -16.094 1 76.44 37 ILE B N 1
ATOM 3744 C CA . ILE B 1 37 ? -33.5 4.578 -17.344 1 76.44 37 ILE B CA 1
ATOM 3745 C C . ILE B 1 37 ? -34.281 3.291 -17.125 1 76.44 37 ILE B C 1
ATOM 3747 O O . ILE B 1 37 ? -35.406 3.152 -17.641 1 76.44 37 ILE B O 1
ATOM 3751 N N . GLY B 1 38 ? -33.75 2.391 -16.359 1 76.19 38 GLY B N 1
ATOM 3752 C CA . GLY B 1 38 ? -34.469 1.16 -16.031 1 76.19 38 GLY B CA 1
ATOM 3753 C C . GLY B 1 38 ? -35.75 1.396 -15.273 1 76.19 38 GLY B C 1
ATOM 3754 O O . GLY B 1 38 ? -36.75 0.727 -15.523 1 76.19 38 GLY B O 1
ATOM 3755 N N . LEU B 1 39 ? -35.688 2.41 -14.414 1 81.06 39 LEU B N 1
ATOM 3756 C CA . LEU B 1 39 ? -36.906 2.758 -13.664 1 81.06 39 LEU B CA 1
ATOM 3757 C C . LEU B 1 39 ? -37.969 3.307 -14.594 1 81.06 39 LEU B C 1
ATOM 3759 O O . LEU B 1 39 ? -39.156 2.998 -14.422 1 81.06 39 LEU B O 1
ATOM 3763 N N . GLU B 1 40 ? -37.469 4.047 -15.547 1 80.94 40 GLU B N 1
ATOM 3764 C CA . GLU B 1 40 ? -38.406 4.613 -16.5 1 80.94 40 GLU B CA 1
ATOM 3765 C C . GLU B 1 40 ? -39 3.533 -17.406 1 80.94 40 GLU B C 1
ATOM 3767 O O . GLU B 1 40 ? -40.219 3.553 -17.703 1 80.94 40 GLU B O 1
ATOM 3772 N N . LEU B 1 41 ? -38.188 2.6 -17.766 1 77.94 41 LEU B N 1
ATOM 3773 C CA . LEU B 1 41 ? -38.656 1.498 -18.594 1 77.94 41 LEU B CA 1
ATOM 3774 C C . LEU B 1 41 ? -39.625 0.615 -17.844 1 77.94 41 LEU B C 1
ATOM 3776 O O . LEU B 1 41 ? -40.594 0.102 -18.422 1 77.94 41 LEU B O 1
ATOM 3780 N N . GLN B 1 42 ? -39.438 0.447 -16.547 1 80.25 42 GLN B N 1
ATOM 3781 C CA . GLN B 1 42 ? -40.344 -0.299 -15.688 1 80.25 42 GLN B CA 1
ATOM 3782 C C . GLN B 1 42 ? -41.719 0.404 -15.586 1 80.25 42 GLN B C 1
ATOM 3784 O O . GLN B 1 42 ? -42.75 -0.241 -15.648 1 80.25 42 GLN B O 1
ATOM 3789 N N . ARG B 1 43 ? -41.562 1.704 -15.469 1 82.62 43 ARG B N 1
ATOM 3790 C CA . ARG B 1 43 ? -42.812 2.488 -15.352 1 82.62 43 ARG B CA 1
ATOM 3791 C C . ARG B 1 43 ? -43.625 2.4 -16.625 1 82.62 43 ARG B C 1
ATOM 3793 O O . ARG B 1 43 ? -44.875 2.369 -16.562 1 82.62 43 ARG B O 1
ATOM 3800 N N . ARG B 1 44 ? -42.938 2.195 -17.703 1 83.69 44 ARG B N 1
ATOM 3801 C CA . ARG B 1 44 ? -43.625 2.131 -18.984 1 83.69 44 ARG B CA 1
ATOM 3802 C C . ARG B 1 44 ? -44 0.699 -19.328 1 83.69 44 ARG B C 1
ATOM 3804 O O . ARG B 1 44 ? -44.625 0.449 -20.359 1 83.69 44 ARG B O 1
ATOM 3811 N N . GLY B 1 45 ? -43.594 -0.323 -18.516 1 77.81 45 GLY B N 1
ATOM 3812 C CA . GLY B 1 45 ? -44 -1.711 -18.672 1 77.81 45 GLY B CA 1
ATOM 3813 C C . GLY B 1 45 ? -43.062 -2.502 -19.578 1 77.81 45 GLY B C 1
ATOM 3814 O O . GLY B 1 45 ? -43.375 -3.625 -19.969 1 77.81 45 GLY B O 1
ATOM 3815 N N . TRP B 1 46 ? -41.969 -1.934 -19.953 1 75.19 46 TRP B N 1
ATOM 3816 C CA . TRP B 1 46 ? -41.062 -2.6 -20.891 1 75.19 46 TRP B CA 1
ATOM 3817 C C . TRP B 1 46 ? -40.062 -3.482 -20.156 1 75.19 46 TRP B C 1
ATOM 3819 O O . TRP B 1 46 ? -39.438 -4.359 -20.75 1 75.19 46 TRP B O 1
ATOM 3829 N N . ALA B 1 47 ? -39.875 -3.24 -18.812 1 70.06 47 ALA B N 1
ATOM 3830 C CA . ALA B 1 47 ? -38.938 -4.039 -18.031 1 70.06 47 ALA B CA 1
ATOM 3831 C C . ALA B 1 47 ? -39.562 -4.488 -16.703 1 70.06 47 ALA B C 1
ATOM 3833 O O . ALA B 1 47 ? -40.469 -3.842 -16.188 1 70.06 47 ALA B O 1
ATOM 3834 N N . THR B 1 48 ? -39.219 -5.703 -16.359 1 77.44 48 THR B N 1
ATOM 3835 C CA . THR B 1 48 ? -39.719 -6.219 -15.094 1 77.44 48 THR B CA 1
ATOM 3836 C C . THR B 1 48 ? -39.094 -5.492 -13.922 1 77.44 48 THR B C 1
ATOM 3838 O O . THR B 1 48 ? -38.094 -4.777 -14.094 1 77.44 48 THR B O 1
ATOM 3841 N N . TYR B 1 49 ? -39.719 -5.5 -12.766 1 78.12 49 TYR B N 1
ATOM 3842 C CA . TYR B 1 49 ? -39.219 -4.84 -11.562 1 78.12 49 TYR B CA 1
ATOM 3843 C C . TYR B 1 49 ? -37.844 -5.359 -11.172 1 78.12 49 TYR B C 1
ATOM 3845 O O . TYR B 1 49 ? -37.094 -4.668 -10.492 1 78.12 49 TYR B O 1
ATOM 3853 N N . GLN B 1 50 ? -37.5 -6.492 -11.805 1 82.31 50 GLN B N 1
ATOM 3854 C CA . GLN B 1 50 ? -36.25 -7.109 -11.43 1 82.31 50 GLN B CA 1
ATOM 3855 C C . GLN B 1 50 ? -35.062 -6.434 -12.133 1 82.31 50 GLN B C 1
ATOM 3857 O O . GLN B 1 50 ? -33.938 -6.453 -11.633 1 82.31 50 GLN B O 1
ATOM 3862 N N . PHE B 1 51 ? -35.375 -5.758 -13.172 1 81.5 51 PHE B N 1
ATOM 3863 C CA . PHE B 1 51 ? -34.312 -5.23 -14.016 1 81.5 51 PHE B CA 1
ATOM 3864 C C . PHE B 1 51 ? -33.625 -4.062 -13.328 1 81.5 51 PHE B C 1
ATOM 3866 O O . PHE B 1 51 ? -32.406 -4.109 -13.094 1 81.5 51 PHE B O 1
ATOM 3873 N N . PRO B 1 52 ? -34.375 -3.043 -12.875 1 80.75 52 PRO B N 1
ATOM 3874 C CA . PRO B 1 52 ? -33.656 -1.94 -12.211 1 80.75 52 PRO B CA 1
ATOM 3875 C C . PRO B 1 52 ? -33 -2.363 -10.898 1 80.75 52 PRO B C 1
ATOM 3877 O O . PRO B 1 52 ? -31.953 -1.856 -10.539 1 80.75 52 PRO B O 1
ATOM 3880 N N . ALA B 1 53 ? -33.562 -3.311 -10.297 1 82.31 53 ALA B N 1
ATOM 3881 C CA . ALA B 1 53 ? -33 -3.793 -9.047 1 82.31 53 ALA B CA 1
ATOM 3882 C C . ALA B 1 53 ? -31.672 -4.512 -9.297 1 82.31 53 ALA B C 1
ATOM 3884 O O . ALA B 1 53 ? -30.719 -4.352 -8.539 1 82.31 53 ALA B O 1
ATOM 3885 N N . THR B 1 54 ? -31.656 -5.238 -10.352 1 84.94 54 THR B N 1
ATOM 3886 C CA . THR B 1 54 ? -30.438 -5.961 -10.703 1 84.94 54 THR B CA 1
ATOM 3887 C C . THR B 1 54 ? -29.328 -4.984 -11.094 1 84.94 54 THR B C 1
ATOM 3889 O O . THR B 1 54 ? -28.172 -5.195 -10.742 1 84.94 54 THR B O 1
ATOM 3892 N N . VAL B 1 55 ? -29.688 -3.951 -11.711 1 83.69 55 VAL B N 1
ATOM 3893 C CA . VAL B 1 55 ? -28.719 -2.945 -12.109 1 83.69 55 VAL B CA 1
ATOM 3894 C C . VAL B 1 55 ? -28.109 -2.285 -10.867 1 83.69 55 VAL B C 1
ATOM 3896 O O . VAL B 1 55 ? -26.906 -2.029 -10.82 1 83.69 55 VAL B O 1
ATOM 3899 N N . LEU B 1 56 ? -28.922 -2.096 -9.922 1 83.06 56 LEU B N 1
ATOM 3900 C CA . LEU B 1 56 ? -28.438 -1.514 -8.672 1 83.06 56 LEU B CA 1
ATOM 3901 C C . LEU B 1 56 ? -27.484 -2.461 -7.973 1 83.06 56 LEU B C 1
ATOM 3903 O O . LEU B 1 56 ? -26.438 -2.031 -7.469 1 83.06 56 LEU B O 1
ATOM 3907 N N . TRP B 1 57 ? -27.812 -3.697 -8.102 1 84.31 57 TRP B N 1
ATOM 3908 C CA . TRP B 1 57 ? -26.953 -4.688 -7.465 1 84.31 57 TRP B CA 1
ATOM 3909 C C . TRP B 1 57 ? -25.641 -4.836 -8.227 1 84.31 57 TRP B C 1
ATOM 3911 O O . TRP B 1 57 ? -24.625 -5.227 -7.645 1 84.31 57 TRP B O 1
ATOM 3921 N N . CYS B 1 58 ? -25.656 -4.473 -9.445 1 87.94 58 CYS B N 1
ATOM 3922 C CA . CYS B 1 58 ? -24.469 -4.602 -10.273 1 87.94 58 CYS B CA 1
ATOM 3923 C C . CYS B 1 58 ? -23.453 -3.521 -9.922 1 87.94 58 CYS B C 1
ATOM 3925 O O . CYS B 1 58 ? -22.312 -3.559 -10.398 1 87.94 58 CYS B O 1
ATOM 3927 N N . THR B 1 59 ? -23.812 -2.646 -8.977 1 88.75 59 THR B N 1
ATOM 3928 C CA . THR B 1 59 ? -22.844 -1.671 -8.477 1 88.75 59 THR B CA 1
ATOM 3929 C C . THR B 1 59 ? -21.734 -2.359 -7.691 1 88.75 59 THR B C 1
ATOM 3931 O O . THR B 1 59 ? -20.594 -1.873 -7.652 1 88.75 59 THR B O 1
ATOM 3934 N N . ILE B 1 60 ? -22.062 -3.535 -7.215 1 89.62 60 ILE B N 1
ATOM 3935 C CA . ILE B 1 60 ? -21.094 -4.254 -6.398 1 89.62 60 ILE B CA 1
ATOM 3936 C C . ILE B 1 60 ? -20 -4.84 -7.285 1 89.62 60 ILE B C 1
ATOM 3938 O O . ILE B 1 60 ? -18.812 -4.547 -7.098 1 89.62 60 ILE B O 1
ATOM 3942 N N . PRO B 1 61 ? -20.422 -5.574 -8.336 1 91.88 61 PRO B N 1
ATOM 3943 C CA . PRO B 1 61 ? -19.359 -6.062 -9.211 1 91.88 61 PRO B CA 1
ATOM 3944 C C . PRO B 1 61 ? -18.609 -4.93 -9.922 1 91.88 61 PRO B C 1
ATOM 3946 O O . PRO B 1 61 ? -17.422 -5.047 -10.188 1 91.88 61 PRO B O 1
ATOM 3949 N N . TYR B 1 62 ? -19.328 -3.865 -10.234 1 93.12 62 TYR B N 1
ATOM 3950 C CA . TYR B 1 62 ? -18.672 -2.715 -10.828 1 93.12 62 TYR B CA 1
ATOM 3951 C C . TYR B 1 62 ? -17.625 -2.137 -9.883 1 93.12 62 TYR B C 1
ATOM 3953 O O . TYR B 1 62 ? -16.5 -1.816 -10.305 1 93.12 62 TYR B O 1
ATOM 3961 N N . ALA B 1 63 ? -17.953 -2.031 -8.625 1 93.38 63 ALA B N 1
ATOM 3962 C CA . ALA B 1 63 ? -17.031 -1.496 -7.629 1 93.38 63 ALA B CA 1
ATOM 3963 C C . ALA B 1 63 ? -15.828 -2.42 -7.441 1 93.38 63 ALA B C 1
ATOM 3965 O O . ALA B 1 63 ? -14.695 -1.955 -7.305 1 93.38 63 ALA B O 1
ATOM 3966 N N . ILE B 1 64 ? -16.062 -3.67 -7.461 1 93.44 64 ILE B N 1
ATOM 3967 C CA . ILE B 1 64 ? -14.984 -4.645 -7.312 1 93.44 64 ILE B CA 1
ATOM 3968 C C . ILE B 1 64 ? -14.039 -4.57 -8.516 1 93.44 64 ILE B C 1
ATOM 3970 O O . ILE B 1 64 ? -12.82 -4.535 -8.352 1 93.44 64 ILE B O 1
ATOM 3974 N N . ALA B 1 65 ? -14.656 -4.523 -9.695 1 94.19 65 ALA B N 1
ATOM 3975 C CA . ALA B 1 65 ? -13.859 -4.402 -10.906 1 94.19 65 ALA B CA 1
ATOM 3976 C C . ALA B 1 65 ? -13.016 -3.129 -10.891 1 94.19 65 ALA B C 1
ATOM 3978 O O . ALA B 1 65 ? -11.828 -3.154 -11.227 1 94.19 65 ALA B O 1
ATOM 3979 N N . SER B 1 66 ? -13.664 -2.055 -10.492 1 94 66 SER B N 1
ATOM 3980 C CA . SER B 1 66 ? -12.961 -0.78 -10.414 1 94 66 SER B CA 1
ATOM 3981 C C . SER B 1 66 ? -11.797 -0.854 -9.438 1 94 66 SER B C 1
ATOM 3983 O O . SER B 1 66 ? -10.703 -0.363 -9.727 1 94 66 SER B O 1
ATOM 3985 N N . TYR B 1 67 ? -12.031 -1.496 -8.367 1 93.19 67 TYR B N 1
ATOM 3986 C CA . TYR B 1 67 ? -10.992 -1.62 -7.355 1 93.19 67 TYR B CA 1
ATOM 3987 C C . TYR B 1 67 ? -9.836 -2.479 -7.859 1 93.19 67 TYR B C 1
ATOM 3989 O O . TYR B 1 67 ? -8.672 -2.146 -7.645 1 93.19 67 TYR B O 1
ATOM 3997 N N . TRP B 1 68 ? -10.125 -3.564 -8.469 1 93.75 68 TRP B N 1
ATOM 3998 C CA . TRP B 1 68 ? -9.086 -4.445 -8.992 1 93.75 68 TRP B CA 1
ATOM 3999 C C . TRP B 1 68 ? -8.266 -3.744 -10.07 1 93.75 68 TRP B C 1
ATOM 4001 O O . TRP B 1 68 ? -7.043 -3.869 -10.117 1 93.75 68 TRP B O 1
ATOM 4011 N N . LEU B 1 69 ? -8.984 -3.049 -10.938 1 93.81 69 LEU B N 1
ATOM 4012 C CA . LEU B 1 69 ? -8.289 -2.307 -11.977 1 93.81 69 LEU B CA 1
ATOM 4013 C C . LEU B 1 69 ? -7.383 -1.236 -11.367 1 93.81 69 LEU B C 1
ATOM 4015 O O . LEU B 1 69 ? -6.273 -1.01 -11.852 1 93.81 69 LEU B O 1
ATOM 4019 N N . TYR B 1 70 ? -7.828 -0.612 -10.312 1 93.19 70 TYR B N 1
ATOM 4020 C CA . TYR B 1 70 ? -7.035 0.39 -9.609 1 93.19 70 TYR B CA 1
ATOM 4021 C C . TYR B 1 70 ? -5.809 -0.241 -8.961 1 93.19 70 TYR B C 1
ATOM 4023 O O . TYR B 1 70 ? -4.691 0.267 -9.102 1 93.19 70 TYR B O 1
ATOM 4031 N N . SER B 1 71 ? -6.02 -1.335 -8.32 1 91.06 71 SER B N 1
ATOM 4032 C CA . SER B 1 71 ? -4.938 -2.002 -7.602 1 91.06 71 SER B CA 1
ATOM 4033 C C . SER B 1 71 ? -3.943 -2.639 -8.562 1 91.06 71 SER B C 1
ATOM 4035 O O . SER B 1 71 ? -2.775 -2.834 -8.227 1 91.06 71 SER B O 1
ATOM 4037 N N . GLY B 1 72 ? -4.398 -2.982 -9.758 1 90.31 72 GLY B N 1
ATOM 4038 C CA . GLY B 1 72 ? -3.539 -3.633 -10.734 1 90.31 72 GLY B CA 1
ATOM 4039 C C . GLY B 1 72 ? -2.859 -2.658 -11.68 1 90.31 72 GLY B C 1
ATOM 4040 O O . GLY B 1 72 ? -2.275 -3.062 -12.688 1 90.31 72 GLY B O 1
ATOM 4041 N N . ALA B 1 73 ? -2.898 -1.395 -11.359 1 88.25 73 ALA B N 1
ATOM 4042 C CA . ALA B 1 73 ? -2.342 -0.366 -12.234 1 88.25 73 ALA B CA 1
ATOM 4043 C C . ALA B 1 73 ? -0.823 -0.479 -12.32 1 88.25 73 ALA B C 1
ATOM 4045 O O . ALA B 1 73 ? -0.2 0.079 -13.227 1 88.25 73 ALA B O 1
ATOM 4046 N N . HIS B 1 74 ? -0.21 -1.202 -11.422 1 84.06 74 HIS B N 1
ATOM 4047 C CA . HIS B 1 74 ? 1.24 -1.354 -11.414 1 84.06 74 HIS B CA 1
ATOM 4048 C C . HIS B 1 74 ? 1.688 -2.43 -12.398 1 84.06 74 HIS B C 1
ATOM 4050 O O . HIS B 1 74 ? 2.875 -2.531 -12.719 1 84.06 74 HIS B O 1
ATOM 4056 N N . LEU B 1 75 ? 0.765 -3.25 -12.852 1 86.88 75 LEU B N 1
ATOM 4057 C CA . LEU B 1 75 ? 1.101 -4.336 -13.766 1 86.88 75 LEU B CA 1
ATOM 4058 C C . LEU B 1 75 ? 1.647 -3.795 -15.078 1 86.88 75 LEU B C 1
ATOM 4060 O O . LEU B 1 75 ? 1.322 -2.674 -15.477 1 86.88 75 LEU B O 1
ATOM 4064 N N . PRO B 1 76 ? 2.5 -4.574 -15.664 1 82.5 76 PRO B N 1
ATOM 4065 C CA . PRO B 1 76 ? 3.066 -4.113 -16.938 1 82.5 76 PRO B CA 1
ATOM 4066 C C . PRO B 1 76 ? 1.999 -3.832 -17.984 1 82.5 76 PRO B C 1
ATOM 4068 O O . PRO B 1 76 ? 0.957 -4.492 -18 1 82.5 76 PRO B O 1
ATOM 4071 N N . ARG B 1 77 ? 2.293 -2.994 -18.875 1 77.38 77 ARG B N 1
ATOM 4072 C CA . ARG B 1 77 ? 1.344 -2.506 -19.875 1 77.38 77 ARG B CA 1
ATOM 4073 C C . ARG B 1 77 ? 0.926 -3.621 -20.828 1 77.38 77 ARG B C 1
ATOM 4075 O O . ARG B 1 77 ? -0.207 -3.639 -21.312 1 77.38 77 ARG B O 1
ATOM 4082 N N . PHE B 1 78 ? 1.812 -4.562 -21.078 1 79.44 78 PHE B N 1
ATOM 4083 C CA . PHE B 1 78 ? 1.493 -5.602 -22.047 1 79.44 78 PHE B CA 1
ATOM 4084 C C . PHE B 1 78 ? 0.429 -6.547 -21.5 1 79.44 78 PHE B C 1
ATOM 4086 O O . PHE B 1 78 ? -0.219 -7.266 -22.25 1 79.44 78 PHE B O 1
ATOM 4093 N N . GLU B 1 79 ? 0.163 -6.484 -20.203 1 85.38 79 GLU B N 1
ATOM 4094 C CA . GLU B 1 79 ? -0.864 -7.309 -19.578 1 85.38 79 GLU B CA 1
ATOM 4095 C C . GLU B 1 79 ? -2.164 -6.531 -19.406 1 85.38 79 GLU B C 1
ATOM 4097 O O . GLU B 1 79 ? -3.146 -7.066 -18.891 1 85.38 79 GLU B O 1
ATOM 4102 N N . GLY B 1 80 ? -2.184 -5.289 -19.812 1 83.44 80 GLY B N 1
ATOM 4103 C CA . GLY B 1 80 ? -3.279 -4.387 -19.484 1 83.44 80 GLY B CA 1
ATOM 4104 C C . GLY B 1 80 ? -4.617 -4.863 -20.016 1 83.44 80 GLY B C 1
ATOM 4105 O O . GLY B 1 80 ? -5.609 -4.891 -19.281 1 83.44 80 GLY B O 1
ATOM 4106 N N . ARG B 1 81 ? -4.629 -5.32 -21.188 1 84.56 81 ARG B N 1
ATOM 4107 C CA . ARG B 1 81 ? -5.895 -5.723 -21.797 1 84.56 81 ARG B CA 1
ATOM 4108 C C . ARG B 1 81 ? -6.406 -7.023 -21.188 1 84.56 81 ARG B C 1
ATOM 4110 O O . ARG B 1 81 ? -7.59 -7.137 -20.859 1 84.56 81 ARG B O 1
ATOM 4117 N N . SER B 1 82 ? -5.531 -7.969 -21.078 1 88.81 82 SER B N 1
ATOM 4118 C CA . SER B 1 82 ? -5.918 -9.234 -20.469 1 88.81 82 SER B CA 1
ATOM 4119 C C . SER B 1 82 ? -6.41 -9.031 -19.047 1 88.81 82 SER B C 1
ATOM 4121 O O . SER B 1 82 ? -7.414 -9.625 -18.641 1 88.81 82 SER B O 1
ATOM 4123 N N . PHE B 1 83 ? -5.742 -8.203 -18.438 1 90.88 83 PHE B N 1
ATOM 4124 C CA . PHE B 1 83 ? -6.117 -7.941 -17.047 1 90.88 83 PHE B CA 1
ATOM 4125 C C . PHE B 1 83 ? -7.473 -7.246 -16.984 1 90.88 83 PHE B C 1
ATOM 4127 O O . PHE B 1 83 ? -8.297 -7.57 -16.125 1 90.88 83 PHE B O 1
ATOM 4134 N N . LEU B 1 84 ? -7.645 -6.281 -17.844 1 93.31 84 LEU B N 1
ATOM 4135 C CA . LEU B 1 84 ? -8.914 -5.559 -17.875 1 93.31 84 LEU B CA 1
ATOM 4136 C C . LEU B 1 84 ? -10.078 -6.516 -18.109 1 93.31 84 LEU B C 1
ATOM 4138 O O . LEU B 1 84 ? -11.102 -6.422 -17.438 1 93.31 84 LEU B O 1
ATOM 4142 N N . PHE B 1 85 ? -9.867 -7.441 -18.922 1 92.19 85 PHE B N 1
ATOM 4143 C CA . PHE B 1 85 ? -10.906 -8.422 -19.234 1 92.19 85 PHE B CA 1
ATOM 4144 C C . PHE B 1 85 ? -11.211 -9.289 -18.031 1 92.19 85 PHE B C 1
ATOM 4146 O O . PHE B 1 85 ? -12.375 -9.453 -17.641 1 92.19 85 PHE B O 1
ATOM 4153 N N . VAL B 1 86 ? -10.234 -9.75 -17.391 1 92.88 86 VAL B N 1
ATOM 4154 C CA . VAL B 1 86 ? -10.414 -10.672 -16.281 1 92.88 86 VAL B CA 1
ATOM 4155 C C . VAL B 1 86 ? -10.984 -9.922 -15.078 1 92.88 86 VAL B C 1
ATOM 4157 O O . VAL B 1 86 ? -11.891 -10.414 -14.398 1 92.88 86 VAL B O 1
ATOM 4160 N N . ALA B 1 87 ? -10.461 -8.734 -14.82 1 93.94 87 ALA B N 1
ATOM 4161 C CA . ALA B 1 87 ? -10.883 -7.945 -13.672 1 93.94 87 ALA B CA 1
ATOM 4162 C C . ALA B 1 87 ? -12.359 -7.555 -13.773 1 93.94 87 ALA B C 1
ATOM 4164 O O . ALA B 1 87 ? -13.039 -7.41 -12.758 1 93.94 87 ALA B O 1
ATOM 4165 N N . THR B 1 88 ? -12.836 -7.41 -15.008 1 93.06 88 THR B N 1
ATOM 4166 C CA . THR B 1 88 ? -14.227 -7.023 -15.188 1 93.06 88 THR B CA 1
ATOM 4167 C C . THR B 1 88 ? -15.125 -8.258 -15.281 1 93.06 88 THR B C 1
ATOM 4169 O O . THR B 1 88 ? -16.25 -8.242 -14.789 1 93.06 88 THR B O 1
ATOM 4172 N N . ALA B 1 89 ? -14.586 -9.367 -15.742 1 93.19 89 ALA B N 1
ATOM 4173 C CA . ALA B 1 89 ? -15.398 -10.555 -15.992 1 93.19 89 ALA B CA 1
ATOM 4174 C C . ALA B 1 89 ? -15.672 -11.312 -14.695 1 93.19 89 ALA B C 1
ATOM 4176 O O . ALA B 1 89 ? -16.812 -11.719 -14.438 1 93.19 89 ALA B O 1
ATOM 4177 N N . VAL B 1 90 ? -14.766 -11.406 -13.844 1 92.38 90 VAL B N 1
ATOM 4178 C CA . VAL B 1 90 ? -14.852 -12.289 -12.688 1 92.38 90 VAL B CA 1
ATOM 4179 C C . VAL B 1 90 ? -15.922 -11.781 -11.727 1 92.38 90 VAL B C 1
ATOM 4181 O O . VAL B 1 90 ? -16.781 -12.547 -11.297 1 92.38 90 VAL B O 1
ATOM 4184 N N . PRO B 1 91 ? -15.922 -10.484 -11.398 1 92.44 91 PRO B N 1
ATOM 4185 C CA . PRO B 1 91 ? -16.969 -10.023 -10.484 1 92.44 91 PRO B CA 1
ATOM 4186 C C . PRO B 1 91 ? -18.375 -10.211 -11.047 1 92.44 91 PRO B C 1
ATOM 4188 O O . PRO B 1 91 ? -19.297 -10.539 -10.312 1 92.44 91 PRO B O 1
ATOM 4191 N N . TYR B 1 92 ? -18.578 -10.078 -12.336 1 91.88 92 TYR B N 1
ATOM 4192 C CA . TYR B 1 92 ? -19.891 -10.195 -12.945 1 91.88 92 TYR B CA 1
ATOM 4193 C C . TYR B 1 92 ? -20.281 -11.664 -13.109 1 91.88 92 TYR B C 1
ATOM 4195 O O . TYR B 1 92 ? -21.469 -12.008 -13.039 1 91.88 92 TYR B O 1
ATOM 4203 N N . LEU B 1 93 ? -19.266 -12.508 -13.25 1 89.81 93 LEU B N 1
ATOM 4204 C CA . LEU B 1 93 ? -19.547 -13.938 -13.352 1 89.81 93 LEU B CA 1
ATOM 4205 C C . LEU B 1 93 ? -19.922 -14.523 -11.992 1 89.81 93 LEU B C 1
ATOM 4207 O O . LEU B 1 93 ? -20.656 -15.508 -11.914 1 89.81 93 L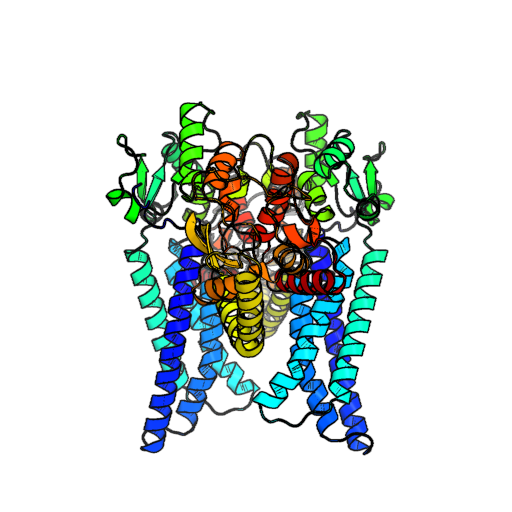EU B O 1
ATOM 4211 N N . THR B 1 94 ? -19.484 -13.875 -10.906 1 87.94 94 THR B N 1
ATOM 4212 C CA . THR B 1 94 ? -19.766 -14.375 -9.57 1 87.94 94 THR B CA 1
ATOM 4213 C C . THR B 1 94 ? -21.016 -13.711 -9 1 87.94 94 THR B C 1
ATOM 4215 O O . THR B 1 94 ? -21.516 -14.109 -7.945 1 87.94 94 THR B O 1
ATOM 4218 N N . ALA B 1 95 ? -21.516 -12.75 -9.703 1 87.94 95 ALA B N 1
ATOM 4219 C CA . ALA B 1 95 ? -22.672 -12.008 -9.219 1 87.94 95 ALA B CA 1
ATOM 4220 C C . ALA B 1 95 ? -23.891 -12.922 -9.086 1 87.94 95 ALA B C 1
ATOM 4222 O O . ALA B 1 95 ? -24.609 -12.867 -8.086 1 87.94 95 ALA B O 1
ATOM 4223 N N . PRO B 1 96 ? -24.125 -13.867 -10.117 1 84.88 96 PRO B N 1
ATOM 4224 C CA . PRO B 1 96 ? -25.281 -14.766 -9.969 1 84.88 96 PRO B CA 1
ATOM 4225 C C . PRO B 1 96 ? -25.188 -15.625 -8.711 1 84.88 96 PRO B C 1
ATOM 4227 O O . PRO B 1 96 ? -26.219 -15.922 -8.094 1 84.88 96 PRO B O 1
ATOM 4230 N N . LEU B 1 97 ? -23.969 -15.938 -8.359 1 81.69 97 LEU B N 1
ATOM 4231 C CA . LEU B 1 97 ? -23.797 -16.688 -7.121 1 81.69 97 LEU B CA 1
ATOM 4232 C C . LEU B 1 97 ? -24.219 -15.867 -5.91 1 81.69 97 LEU B C 1
ATOM 4234 O O . LEU B 1 97 ? -24.797 -16.391 -4.965 1 81.69 97 LEU B O 1
ATOM 4238 N N . GLY B 1 98 ? -23.938 -14.609 -5.961 1 82.56 98 GLY B N 1
ATOM 4239 C CA . GLY B 1 98 ? -24.391 -13.727 -4.895 1 82.56 98 GLY B CA 1
ATOM 4240 C C . GLY B 1 98 ? -25.891 -13.617 -4.797 1 82.56 98 GLY B C 1
ATOM 4241 O O . GLY B 1 98 ? -26.453 -13.641 -3.701 1 82.56 98 GLY B O 1
ATOM 4242 N N . PHE B 1 99 ? -26.516 -13.641 -5.957 1 82.44 99 PHE B N 1
ATOM 4243 C CA . PHE B 1 99 ? -27.969 -13.578 -5.984 1 82.44 99 PHE B CA 1
ATOM 4244 C C . PHE B 1 99 ? -28.578 -14.875 -5.465 1 82.44 99 PHE B C 1
ATOM 4246 O O . PHE B 1 99 ? -29.578 -14.859 -4.75 1 82.44 99 PHE B O 1
ATOM 4253 N N . ALA B 1 100 ? -27.891 -15.938 -5.781 1 82.81 100 ALA B N 1
ATOM 4254 C CA . ALA B 1 100 ? -28.359 -17.25 -5.34 1 82.81 100 ALA B CA 1
ATOM 4255 C C . ALA B 1 100 ? -28.234 -17.391 -3.826 1 82.81 100 ALA B C 1
ATOM 4257 O O . ALA B 1 100 ? -29.156 -17.891 -3.168 1 82.81 100 ALA B O 1
ATOM 4258 N N . LEU B 1 101 ? -27.188 -16.906 -3.289 1 78.75 101 LEU B N 1
ATOM 4259 C CA . LEU B 1 101 ? -26.938 -17 -1.854 1 78.75 101 LEU B CA 1
ATOM 4260 C C . LEU B 1 101 ? -27.906 -16.141 -1.074 1 78.75 101 LEU B C 1
ATOM 4262 O O . LEU B 1 101 ? -28.359 -16.516 0.009 1 78.75 101 LEU B O 1
ATOM 4266 N N . LEU B 1 102 ? -28.281 -15.008 -1.653 1 79.69 102 LEU B N 1
ATOM 4267 C CA . LEU B 1 102 ? -29.188 -14.086 -0.987 1 79.69 102 LEU B CA 1
ATOM 4268 C C . LEU B 1 102 ? -30.641 -14.414 -1.332 1 79.69 102 LEU B C 1
ATOM 4270 O O . LEU B 1 102 ? -31.562 -13.812 -0.774 1 79.69 102 LEU B O 1
ATOM 4274 N N . GLN B 1 103 ? -30.844 -15.383 -2.205 1 82.81 103 GLN B N 1
ATOM 4275 C CA . GLN B 1 103 ? -32.156 -15.836 -2.631 1 82.81 103 GLN B CA 1
ATOM 4276 C C . GLN B 1 103 ? -33 -14.672 -3.156 1 82.81 103 GLN B C 1
ATOM 4278 O O . GLN B 1 103 ? -34.156 -14.523 -2.783 1 82.81 103 GLN B O 1
ATOM 4283 N N . ARG B 1 104 ? -32.344 -13.867 -3.961 1 83.12 104 ARG B N 1
ATOM 4284 C CA . ARG B 1 104 ? -33.031 -12.75 -4.598 1 83.12 104 ARG B CA 1
ATOM 4285 C C . ARG B 1 104 ? -33.125 -12.953 -6.105 1 83.12 104 ARG B C 1
ATOM 4287 O O . ARG B 1 104 ? -32.188 -13.43 -6.738 1 83.12 104 ARG B O 1
ATOM 4294 N N . PRO B 1 105 ? -34.344 -12.781 -6.578 1 84.38 105 PRO B N 1
ATOM 4295 C CA . PRO B 1 105 ? -34.469 -12.891 -8.031 1 84.38 105 PRO B CA 1
ATOM 4296 C C . PRO B 1 105 ? -33.688 -11.82 -8.781 1 84.38 105 PRO B C 1
ATOM 4298 O O . PRO B 1 105 ? -33.469 -10.719 -8.258 1 84.38 105 PRO B O 1
ATOM 4301 N N . TYR B 1 106 ? -33.094 -12.258 -9.922 1 85.56 106 TYR B N 1
ATOM 4302 C CA . TYR B 1 106 ? -32.312 -11.297 -10.695 1 85.56 106 TYR B CA 1
ATOM 4303 C C . TYR B 1 106 ? -32.531 -11.5 -12.195 1 85.56 106 TYR B C 1
ATOM 4305 O O . TYR B 1 106 ? -33.031 -12.547 -12.617 1 85.56 106 TYR B O 1
ATOM 4313 N N . SER B 1 107 ? -32.375 -10.484 -12.961 1 84.56 107 SER B N 1
ATOM 4314 C CA . SER B 1 107 ? -32.438 -10.531 -14.422 1 84.56 107 SER B CA 1
ATOM 4315 C C . SER B 1 107 ? -31.094 -10.852 -15.039 1 84.56 107 SER B C 1
ATOM 4317 O O . SER B 1 107 ? -30.141 -10.07 -14.891 1 84.56 107 SER B O 1
ATOM 4319 N N . ARG B 1 108 ? -30.969 -11.93 -15.742 1 85.38 108 ARG B N 1
ATOM 4320 C CA . ARG B 1 108 ? -29.734 -12.32 -16.406 1 85.38 108 ARG B CA 1
ATOM 4321 C C . ARG B 1 108 ? -29.344 -11.305 -17.469 1 85.38 108 ARG B C 1
ATOM 4323 O O . ARG B 1 108 ? -28.156 -11.016 -17.641 1 85.38 108 ARG B O 1
ATOM 4330 N N . GLY B 1 109 ? -30.312 -10.766 -18.094 1 83.25 109 GLY B N 1
ATOM 4331 C CA . GLY B 1 109 ? -30.047 -9.766 -19.109 1 83.25 109 GLY B CA 1
ATOM 4332 C C . GLY B 1 109 ? -29.453 -8.484 -18.562 1 83.25 109 GLY B C 1
ATOM 4333 O O . GLY B 1 109 ? -28.562 -7.891 -19.172 1 83.25 109 GLY B O 1
ATOM 4334 N N . ALA B 1 110 ? -29.906 -8.141 -17.375 1 85.12 110 ALA B N 1
ATOM 4335 C CA . ALA B 1 110 ? -29.406 -6.918 -16.75 1 85.12 110 ALA B CA 1
ATOM 4336 C C . ALA B 1 110 ? -27.953 -7.074 -16.328 1 85.12 110 ALA B C 1
ATOM 4338 O O . ALA B 1 110 ? -27.156 -6.145 -16.469 1 85.12 110 ALA B O 1
ATOM 4339 N N . VAL B 1 111 ?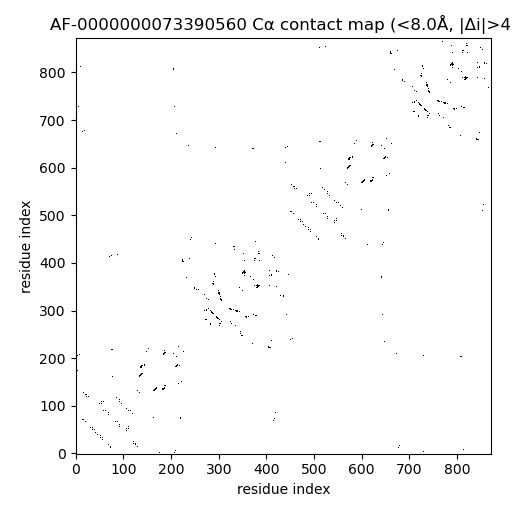 -27.641 -8.258 -15.867 1 87.5 111 VAL B N 1
ATOM 4340 C CA . VAL B 1 111 ? -26.266 -8.516 -15.453 1 87.5 111 VAL B CA 1
ATOM 4341 C C . VAL B 1 111 ? -25.344 -8.508 -16.672 1 87.5 111 VAL B C 1
ATOM 4343 O O . VAL B 1 111 ? -24.266 -7.898 -16.656 1 87.5 111 VAL B O 1
ATOM 4346 N N . LEU B 1 112 ? -25.797 -9.148 -17.734 1 87.62 112 LEU B N 1
ATOM 4347 C CA . LEU B 1 112 ? -24.984 -9.219 -18.953 1 87.62 112 LEU B CA 1
ATOM 4348 C C . LEU B 1 112 ? -24.812 -7.832 -19.562 1 87.62 112 LEU B C 1
ATOM 4350 O O . LEU B 1 112 ? -23.719 -7.469 -20 1 87.62 112 LEU B O 1
ATOM 4354 N N . LEU B 1 113 ? -25.875 -7.105 -19.547 1 84.06 113 LEU B N 1
ATOM 4355 C CA . LEU B 1 113 ? -25.812 -5.754 -20.094 1 84.06 113 LEU B CA 1
ATOM 4356 C C . LEU B 1 113 ? -24.875 -4.875 -19.266 1 84.06 113 LEU B C 1
ATOM 4358 O O . LEU B 1 113 ? -24.078 -4.121 -19.828 1 84.06 113 LEU B O 1
ATOM 4362 N N . SER B 1 114 ? -25.062 -4.988 -17.953 1 87.81 114 SER B N 1
ATOM 4363 C CA . SER B 1 114 ? -24.203 -4.207 -17.078 1 87.81 114 SER B CA 1
ATOM 4364 C C . SER B 1 114 ? -22.734 -4.59 -17.266 1 87.81 114 SER B C 1
ATOM 4366 O O . SER B 1 114 ? -21.844 -3.73 -17.219 1 87.81 114 SER B O 1
ATOM 4368 N N . TYR B 1 115 ? -22.516 -5.852 -17.484 1 88.75 115 TYR B N 1
ATOM 4369 C CA . TYR B 1 115 ? -21.156 -6.324 -17.703 1 88.75 115 TYR B CA 1
ATOM 4370 C C . TYR B 1 115 ? -20.594 -5.766 -19 1 88.75 115 TYR B C 1
ATOM 4372 O O . TYR B 1 115 ? -19.484 -5.199 -19.031 1 88.75 115 TYR B O 1
ATOM 4380 N N . LEU B 1 116 ? -21.312 -5.887 -20.047 1 88 116 LEU B N 1
ATOM 4381 C CA . LEU B 1 116 ? -20.844 -5.457 -21.359 1 88 116 LEU B CA 1
ATOM 4382 C C . LEU B 1 116 ? -20.609 -3.951 -21.391 1 88 116 LEU B C 1
ATOM 4384 O O . LEU B 1 116 ? -19.625 -3.484 -21.969 1 88 116 LEU B O 1
ATOM 4388 N N . LEU B 1 117 ? -21.469 -3.264 -20.734 1 87.06 117 LEU B N 1
ATOM 4389 C CA . LEU B 1 117 ? -21.312 -1.813 -20.703 1 87.06 117 LEU B CA 1
ATOM 4390 C C . LEU B 1 117 ? -20.094 -1.423 -19.859 1 87.06 117 LEU B C 1
ATOM 4392 O O . LEU B 1 117 ? -19.359 -0.502 -20.219 1 87.06 117 LEU B O 1
ATOM 4396 N N . SER B 1 118 ? -19.969 -2.105 -18.734 1 88.94 118 SER B N 1
ATOM 4397 C CA . SER B 1 118 ? -18.797 -1.824 -17.906 1 88.94 118 SER B CA 1
ATOM 4398 C C . SER B 1 118 ? -17.516 -2.16 -18.656 1 88.94 118 SER B C 1
ATOM 4400 O O . SER B 1 118 ? -16.547 -1.404 -18.594 1 88.94 118 SER B O 1
ATOM 4402 N N . LEU B 1 119 ? -17.531 -3.256 -19.328 1 89.88 119 LEU B N 1
ATOM 4403 C CA . LEU B 1 119 ? -16.359 -3.666 -20.109 1 89.88 119 LEU B CA 1
ATOM 4404 C C . LEU B 1 119 ? -16.047 -2.643 -21.188 1 89.88 119 LEU B C 1
ATOM 4406 O O . LEU B 1 119 ? -14.891 -2.223 -21.328 1 89.88 119 LEU B O 1
ATOM 4410 N N . ALA B 1 120 ? -17 -2.26 -21.875 1 89.44 120 ALA B N 1
ATOM 4411 C CA . ALA B 1 120 ? -16.812 -1.275 -22.938 1 89.44 120 ALA B CA 1
ATOM 4412 C C . ALA B 1 120 ? -16.297 0.049 -22.375 1 89.44 120 ALA B C 1
ATOM 4414 O O . ALA B 1 120 ? -15.43 0.69 -22.969 1 89.44 120 ALA B O 1
ATOM 4415 N N . TRP B 1 121 ? -16.891 0.395 -21.25 1 90.38 121 TRP B N 1
ATOM 4416 C CA . TRP B 1 121 ? -16.531 1.649 -20.609 1 90.38 121 TRP B CA 1
ATOM 4417 C C . TRP B 1 121 ? -15.055 1.644 -20.203 1 90.38 121 TRP B C 1
ATOM 4419 O O . TRP B 1 121 ? -14.312 2.574 -20.531 1 90.38 121 TRP B O 1
ATOM 4429 N N . PHE B 1 122 ? -14.617 0.589 -19.594 1 92 122 PHE B N 1
ATOM 4430 C CA . PHE B 1 122 ? -13.234 0.518 -19.125 1 92 122 PHE B CA 1
ATOM 4431 C C . PHE B 1 122 ? -12.281 0.325 -20.297 1 92 122 PHE B C 1
ATOM 4433 O O . PHE B 1 122 ? -11.148 0.813 -20.266 1 92 122 PHE B O 1
ATOM 4440 N N . LEU B 1 123 ? -12.734 -0.359 -21.328 1 91.12 123 LEU B N 1
ATOM 4441 C CA . LEU B 1 123 ? -11.906 -0.499 -22.531 1 91.12 123 LEU B CA 1
ATOM 4442 C C . LEU B 1 123 ? -11.703 0.85 -23.203 1 91.12 123 LEU B C 1
ATOM 4444 O O . LEU B 1 123 ? -10.602 1.164 -23.656 1 91.12 123 LEU B O 1
ATOM 4448 N N . ALA B 1 124 ? -12.758 1.562 -23.25 1 90.38 124 ALA B N 1
ATOM 4449 C CA . ALA B 1 124 ? -12.656 2.902 -23.828 1 90.38 124 ALA B CA 1
ATOM 4450 C C . ALA B 1 124 ? -11.695 3.773 -23.031 1 90.38 124 ALA B C 1
ATOM 4452 O O . ALA B 1 124 ? -10.883 4.5 -23.594 1 90.38 124 ALA B O 1
ATOM 4453 N N . GLY B 1 125 ? -11.844 3.686 -21.75 1 88.88 125 GLY B N 1
ATOM 4454 C CA . GLY B 1 125 ? -10.914 4.422 -20.906 1 88.88 125 GLY B CA 1
ATOM 4455 C C . GLY B 1 125 ? -9.469 3.994 -21.078 1 88.88 125 GLY B C 1
ATOM 4456 O O . GLY B 1 125 ? -8.57 4.836 -21.141 1 88.88 125 GLY B O 1
ATOM 4457 N N . HIS B 1 126 ? -9.328 2.736 -21.156 1 87.06 126 HIS B N 1
ATOM 4458 C CA . HIS B 1 126 ? -7.984 2.188 -21.344 1 87.06 126 HIS B CA 1
ATOM 4459 C C . HIS B 1 126 ? -7.387 2.65 -22.672 1 87.06 126 HIS B C 1
ATOM 4461 O O . HIS B 1 126 ? -6.223 3.055 -22.719 1 87.06 126 HIS B O 1
ATOM 4467 N N . TRP B 1 127 ? -8.141 2.641 -23.703 1 86 127 TRP B N 1
ATOM 4468 C CA . TRP B 1 127 ? -7.676 3.049 -25.016 1 86 127 TRP B CA 1
ATOM 4469 C C . TRP B 1 127 ? -7.352 4.539 -25.047 1 86 127 TRP B C 1
ATOM 4471 O O . TRP B 1 127 ? -6.359 4.953 -25.641 1 86 127 TRP B O 1
ATOM 4481 N N . ARG B 1 128 ? -8.117 5.285 -24.438 1 84.06 128 ARG B N 1
ATOM 4482 C CA . ARG B 1 128 ? -7.867 6.723 -24.375 1 84.06 128 ARG B CA 1
ATOM 4483 C C . ARG B 1 128 ? -6.582 7.023 -23.609 1 84.06 128 ARG B C 1
ATOM 4485 O O . ARG B 1 128 ? -5.82 7.91 -23.984 1 84.06 128 ARG B O 1
ATOM 4492 N N . ASP B 1 129 ? -6.379 6.301 -22.594 1 80.5 129 ASP B N 1
ATOM 4493 C CA . ASP B 1 129 ? -5.176 6.504 -21.797 1 80.5 129 ASP B CA 1
ATOM 4494 C C . ASP B 1 129 ? -3.928 6.066 -22.562 1 80.5 129 ASP B C 1
ATOM 4496 O O . ASP B 1 129 ? -2.877 6.703 -22.453 1 80.5 129 ASP B O 1
ATOM 4500 N N . LEU B 1 130 ? -4.012 4.992 -23.219 1 75.19 130 LEU B N 1
ATOM 4501 C CA . LEU B 1 130 ? -2.885 4.504 -24.016 1 75.19 130 LEU B CA 1
ATOM 4502 C C . LEU B 1 130 ? -2.5 5.512 -25.094 1 75.19 130 LEU B C 1
ATOM 4504 O O . LEU B 1 130 ? -1.314 5.707 -25.375 1 75.19 130 LEU B O 1
ATOM 4508 N N . ARG B 1 131 ? -3.418 6.121 -25.609 1 70.62 131 ARG B N 1
ATOM 4509 C CA . ARG B 1 131 ? -3.168 7.086 -26.672 1 70.62 131 ARG B CA 1
ATOM 4510 C C . ARG B 1 131 ? -2.559 8.367 -26.109 1 70.62 131 ARG B C 1
ATOM 4512 O O . ARG B 1 131 ? -1.683 8.969 -26.734 1 70.62 131 ARG B O 1
ATOM 4519 N N . ARG B 1 132 ? -2.996 8.727 -25.016 1 65.44 132 ARG B N 1
ATOM 4520 C CA . ARG B 1 132 ? -2.568 10 -24.438 1 65.44 132 ARG B CA 1
ATOM 4521 C C . ARG B 1 132 ? -1.22 9.859 -23.734 1 65.44 132 ARG B C 1
ATOM 4523 O O . ARG B 1 132 ? -0.411 10.789 -23.75 1 65.44 132 ARG B O 1
ATOM 4530 N N . HIS B 1 133 ? -1.139 8.75 -23.094 1 61.22 133 HIS B N 1
ATOM 4531 C CA . HIS B 1 133 ? 0.032 8.664 -22.219 1 61.22 133 HIS B CA 1
ATOM 4532 C C . HIS B 1 133 ? 0.986 7.57 -22.688 1 61.22 133 HIS B C 1
ATOM 4534 O O . HIS B 1 133 ? 1.465 6.777 -21.875 1 61.22 133 HIS B O 1
ATOM 4540 N N . GLY B 1 134 ? 1.228 7.582 -24.031 1 60.41 134 GLY B N 1
ATOM 4541 C CA . GLY B 1 134 ? 2.377 6.75 -24.359 1 60.41 134 GLY B CA 1
ATOM 4542 C C . GLY B 1 134 ? 3.584 7.039 -23.484 1 60.41 134 GLY B C 1
ATOM 4543 O O . GLY B 1 134 ? 3.777 8.172 -23.047 1 60.41 134 GLY B O 1
ATOM 4544 N N . LEU B 1 135 ? 4.133 6.07 -22.672 1 64.5 135 LEU B N 1
ATOM 4545 C CA . LEU B 1 135 ? 5.242 6.309 -21.766 1 64.5 135 LEU B CA 1
ATOM 4546 C C . LEU B 1 135 ? 6.469 6.816 -22.516 1 64.5 135 LEU B C 1
ATOM 4548 O O . LEU B 1 135 ? 7.184 6.031 -23.141 1 64.5 135 LEU B O 1
ATOM 4552 N N . CYS B 1 136 ? 6.441 8.117 -22.75 1 71.69 136 CYS B N 1
ATOM 4553 C CA . CYS B 1 136 ? 7.645 8.75 -23.281 1 71.69 136 CYS B CA 1
ATOM 4554 C C . CYS B 1 136 ? 8.562 9.211 -22.156 1 71.69 136 CYS B C 1
ATOM 4556 O O . CYS B 1 136 ? 8.172 10.031 -21.328 1 71.69 136 CYS B O 1
ATOM 4558 N N . LEU B 1 137 ? 9.734 8.516 -22.109 1 77.5 137 LEU B N 1
ATOM 4559 C CA . LEU B 1 137 ? 10.703 8.836 -21.062 1 77.5 137 LEU B CA 1
ATOM 4560 C C . LEU B 1 137 ? 11.977 9.422 -21.656 1 77.5 137 LEU B C 1
ATOM 4562 O O . LEU B 1 137 ? 12.422 8.992 -22.719 1 77.5 137 LEU B O 1
ATOM 4566 N N . ILE B 1 138 ? 12.445 10.445 -21.016 1 78.38 138 ILE B N 1
ATOM 4567 C CA . ILE B 1 138 ? 13.703 11.07 -21.422 1 78.38 138 ILE B CA 1
ATOM 4568 C C . ILE B 1 138 ? 14.836 10.555 -20.547 1 78.38 138 ILE B C 1
ATOM 4570 O O . ILE B 1 138 ? 14.68 10.406 -19.328 1 78.38 138 ILE B O 1
ATOM 4574 N N . TYR B 1 139 ? 15.898 10.109 -21.203 1 82.62 139 TYR B N 1
ATOM 4575 C CA . TYR B 1 139 ? 17.016 9.641 -20.375 1 82.62 139 TYR B CA 1
ATOM 4576 C C . TYR B 1 139 ? 18.141 10.656 -20.359 1 82.62 139 TYR B C 1
ATOM 4578 O O . TYR B 1 139 ? 18.422 11.297 -21.375 1 82.62 139 TYR B O 1
ATOM 4586 N N . LEU B 1 140 ? 18.688 10.875 -19.281 1 81.56 140 LEU B N 1
ATOM 4587 C CA . LEU B 1 140 ? 19.75 11.859 -19.047 1 81.56 140 LEU B CA 1
ATOM 4588 C C . LEU B 1 140 ? 21.109 11.25 -19.328 1 81.56 140 LEU B C 1
ATOM 4590 O O . LEU B 1 140 ? 21.984 11.898 -19.922 1 81.56 140 LEU B O 1
ATOM 4594 N N . ASP B 1 141 ? 21.25 9.938 -18.953 1 83.56 141 ASP B N 1
ATOM 4595 C CA . ASP B 1 141 ? 22.547 9.266 -19.078 1 83.56 141 ASP B CA 1
ATOM 4596 C C . ASP B 1 141 ? 22.609 8.43 -20.359 1 83.56 141 ASP B C 1
ATOM 4598 O O . ASP B 1 141 ? 21.672 7.691 -20.656 1 83.56 141 ASP B O 1
ATOM 4602 N N . ASP B 1 142 ? 23.641 8.492 -21.047 1 81.5 142 ASP B N 1
ATOM 4603 C CA . ASP B 1 142 ? 23.812 7.777 -22.312 1 81.5 142 ASP B CA 1
ATOM 4604 C C . ASP B 1 142 ? 23.891 6.27 -22.078 1 81.5 142 ASP B C 1
ATOM 4606 O O . ASP B 1 142 ? 23.672 5.484 -23 1 81.5 142 ASP B O 1
ATOM 4610 N N . THR B 1 143 ? 24.125 5.941 -20.906 1 84.75 143 THR B N 1
ATOM 4611 C CA . THR B 1 143 ? 24.266 4.52 -20.594 1 84.75 143 THR B CA 1
ATOM 4612 C C . THR B 1 143 ? 22.891 3.871 -20.422 1 84.75 143 THR B C 1
ATOM 4614 O O . THR B 1 143 ? 22.781 2.645 -20.391 1 84.75 143 THR B O 1
ATOM 4617 N N . VAL B 1 144 ? 21.891 4.66 -20.375 1 85.62 144 VAL B N 1
ATOM 4618 C CA . VAL B 1 144 ? 20.562 4.191 -19.969 1 85.62 144 VAL B CA 1
ATOM 4619 C C . VAL B 1 144 ? 20.047 3.186 -21 1 85.62 144 VAL B C 1
ATOM 4621 O O . VAL B 1 144 ? 19.609 2.088 -20.641 1 85.62 144 VAL B O 1
ATOM 4624 N N . PRO B 1 145 ? 20.156 3.471 -22.312 1 81.62 145 PRO B N 1
ATOM 4625 C CA . PRO B 1 145 ? 19.625 2.496 -23.266 1 81.62 145 PRO B CA 1
ATOM 4626 C C . PRO B 1 145 ? 20.375 1.167 -23.234 1 81.62 145 PRO B C 1
ATOM 4628 O O . PRO B 1 145 ? 19.75 0.103 -23.312 1 81.62 145 PRO B O 1
ATOM 4631 N N . LYS B 1 146 ? 21.625 1.277 -23.078 1 83.06 146 LYS B N 1
ATOM 4632 C CA . LYS B 1 146 ? 22.438 0.059 -23.031 1 83.06 146 LYS B 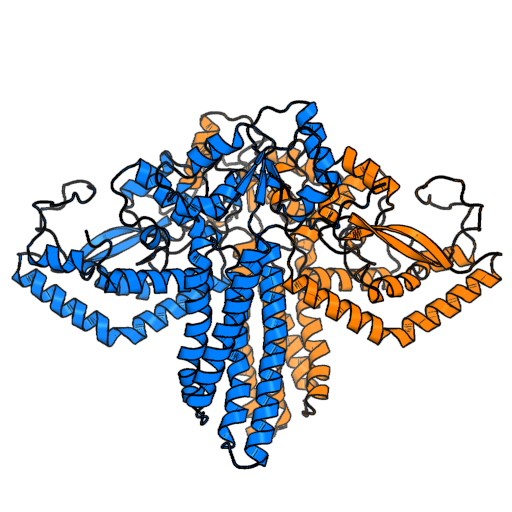CA 1
ATOM 4633 C C . LYS B 1 146 ? 22.141 -0.742 -21.766 1 83.06 146 LYS B C 1
ATOM 4635 O O . LYS B 1 146 ? 22 -1.966 -21.812 1 83.06 146 LYS B O 1
ATOM 4640 N N . ARG B 1 147 ? 22 -0.083 -20.734 1 84.38 147 ARG B N 1
ATOM 4641 C CA . ARG B 1 147 ? 21.703 -0.754 -19.469 1 84.38 147 ARG B CA 1
ATOM 4642 C C . ARG B 1 147 ? 20.312 -1.353 -19.484 1 84.38 147 ARG B C 1
ATOM 4644 O O . ARG B 1 147 ? 20.094 -2.447 -18.953 1 84.38 147 ARG B O 1
ATOM 4651 N N . LEU B 1 148 ? 19.438 -0.619 -20 1 82.62 148 LEU B N 1
ATOM 4652 C CA . LEU B 1 148 ? 18.062 -1.109 -20.078 1 82.62 148 LEU B CA 1
ATOM 4653 C C . LEU B 1 148 ? 17.984 -2.383 -20.922 1 82.62 148 LEU B C 1
ATOM 4655 O O . LEU B 1 148 ? 17.312 -3.34 -20.547 1 82.62 148 LEU B O 1
ATOM 4659 N N . GLN B 1 149 ? 18.688 -2.361 -21.969 1 79.56 149 GLN B N 1
ATOM 4660 C CA . GLN B 1 149 ? 18.719 -3.551 -22.812 1 79.56 149 GLN B CA 1
ATOM 4661 C C . GLN B 1 149 ? 19.359 -4.727 -22.094 1 79.56 149 GLN B C 1
ATOM 4663 O O . GLN B 1 149 ? 18.906 -5.867 -22.219 1 79.56 149 GLN B O 1
ATOM 4668 N N . ALA B 1 150 ? 20.297 -4.387 -21.312 1 79.12 150 ALA B N 1
ATOM 4669 C CA . ALA B 1 150 ? 21 -5.426 -20.547 1 79.12 150 ALA B CA 1
ATOM 4670 C C . ALA B 1 150 ? 20.078 -6.016 -19.469 1 79.12 150 ALA B C 1
ATOM 4672 O O . ALA B 1 150 ? 20.125 -7.219 -19.203 1 79.12 150 ALA B O 1
ATOM 4673 N N . LEU B 1 151 ? 19.328 -5.238 -18.953 1 79.44 151 LEU B N 1
ATOM 4674 C CA . LEU B 1 151 ? 18.438 -5.676 -17.875 1 79.44 151 LEU B CA 1
ATOM 4675 C C . LEU B 1 151 ? 17.266 -6.477 -18.453 1 79.44 151 LEU B C 1
ATOM 4677 O O . LEU B 1 151 ? 16.781 -7.414 -17.812 1 79.44 151 LEU B O 1
ATOM 4681 N N . LEU B 1 152 ? 16.766 -6.078 -19.547 1 76.38 152 LEU B N 1
ATOM 4682 C CA . LEU B 1 152 ? 15.617 -6.75 -20.156 1 76.38 152 LEU B CA 1
ATOM 4683 C C . LEU B 1 152 ? 16.031 -8.062 -20.812 1 76.38 152 LEU B C 1
ATOM 4685 O O . LEU B 1 152 ? 15.25 -9.008 -20.875 1 76.38 152 LEU B O 1
ATOM 4689 N N . GLY B 1 153 ? 17.188 -8.234 -21.062 1 68.62 153 GLY B N 1
ATOM 4690 C CA . GLY B 1 153 ? 17.688 -9.438 -21.703 1 68.62 153 GLY B CA 1
ATOM 4691 C C . GLY B 1 153 ? 17.422 -9.477 -23.203 1 68.62 153 GLY B C 1
ATOM 4692 O O . GLY B 1 153 ? 16.688 -8.633 -23.734 1 68.62 153 GLY B O 1
ATOM 4693 N N . PRO B 1 154 ? 18.188 -10.148 -23.984 1 59.94 154 PRO B N 1
ATOM 4694 C CA . PRO B 1 154 ? 18.047 -10.219 -25.438 1 59.94 154 PRO B CA 1
ATOM 4695 C C . PRO B 1 154 ? 16.656 -10.664 -25.875 1 59.94 154 PRO B C 1
ATOM 4697 O O . PRO B 1 154 ? 16.203 -10.305 -26.953 1 59.94 154 PRO B O 1
ATOM 4700 N N . GLY B 1 155 ? 15.875 -11.305 -25.094 1 55.75 155 GLY B N 1
ATOM 4701 C CA . GLY B 1 155 ? 14.594 -11.836 -25.516 1 55.75 155 GLY B CA 1
ATOM 4702 C C . GLY B 1 155 ? 13.422 -10.938 -25.156 1 55.75 155 GLY B C 1
ATOM 4703 O O . GLY B 1 155 ? 12.266 -11.336 -25.297 1 55.75 155 GLY B O 1
ATOM 4704 N N . ALA B 1 156 ? 13.758 -9.914 -24.5 1 56 156 ALA B N 1
ATOM 4705 C CA . ALA B 1 156 ? 12.594 -9.078 -24.219 1 56 156 ALA B CA 1
ATOM 4706 C C . ALA B 1 156 ? 11.945 -8.578 -25.5 1 56 156 ALA B C 1
ATOM 4708 O O . ALA B 1 156 ? 12.625 -8.055 -26.391 1 56 156 ALA B O 1
ATOM 4709 N N . ASP B 1 157 ? 10.828 -9.203 -25.844 1 55.41 157 ASP B N 1
ATOM 4710 C CA . ASP B 1 157 ? 10.086 -9 -27.078 1 55.41 157 ASP B CA 1
ATOM 4711 C C . ASP B 1 157 ? 10.117 -7.535 -27.516 1 55.41 157 ASP B C 1
ATOM 4713 O O . ASP B 1 157 ? 9.891 -6.641 -26.688 1 55.41 157 ASP B O 1
ATOM 4717 N N . GLU B 1 158 ? 10.75 -7.297 -28.594 1 56.41 158 GLU B N 1
ATOM 4718 C CA . GLU B 1 158 ? 10.703 -6.02 -29.297 1 56.41 158 GLU B CA 1
ATOM 4719 C C . GLU B 1 158 ? 9.359 -5.324 -29.094 1 56.41 158 GLU B C 1
ATOM 4721 O O . GLU B 1 158 ? 9.297 -4.098 -29 1 56.41 158 GLU B O 1
ATOM 4726 N N . ALA B 1 159 ? 8.469 -6.145 -29.062 1 52.72 159 ALA B N 1
ATOM 4727 C CA . ALA B 1 159 ? 7.113 -5.613 -28.953 1 52.72 159 ALA B CA 1
ATOM 4728 C C . ALA B 1 159 ? 6.887 -4.957 -27.594 1 52.72 159 ALA B C 1
ATOM 4730 O O . ALA B 1 159 ? 6.156 -3.969 -27.5 1 52.72 159 ALA B O 1
ATOM 4731 N N . ARG B 1 160 ? 7.543 -5.52 -26.578 1 59.06 160 ARG B N 1
ATOM 4732 C CA . ARG B 1 160 ? 7.387 -4.961 -25.234 1 59.06 160 ARG B CA 1
ATOM 4733 C C . ARG B 1 160 ? 8.078 -3.607 -25.125 1 59.06 160 ARG B C 1
ATOM 4735 O O . ARG B 1 160 ? 7.637 -2.742 -24.359 1 59.06 160 ARG B O 1
ATOM 4742 N N . ARG B 1 161 ? 9.078 -3.441 -26.031 1 58.84 161 ARG B N 1
ATOM 4743 C CA . ARG B 1 161 ? 9.875 -2.217 -26 1 58.84 161 ARG B CA 1
ATOM 4744 C C . ARG B 1 161 ? 9.117 -1.063 -26.656 1 58.84 161 ARG B C 1
ATOM 4746 O O . ARG B 1 161 ? 9.398 0.104 -26.391 1 58.84 161 ARG B O 1
ATOM 4753 N N . LYS B 1 162 ? 8.133 -1.455 -27.422 1 59.69 162 LYS B N 1
ATOM 4754 C CA . LYS B 1 162 ? 7.457 -0.384 -28.156 1 59.69 162 LYS B CA 1
ATOM 4755 C C . LYS B 1 162 ? 6.562 0.433 -27.219 1 59.69 162 LYS B C 1
ATOM 4757 O O . LYS B 1 162 ? 6.121 1.525 -27.578 1 59.69 162 LYS B O 1
ATOM 4762 N N . ASP B 1 163 ? 6.445 -0.072 -26.031 1 64.06 163 ASP B N 1
ATOM 4763 C CA . ASP B 1 163 ? 5.508 0.623 -25.156 1 64.06 163 ASP B CA 1
ATOM 4764 C C . ASP B 1 163 ? 6.152 1.85 -24.516 1 64.06 163 ASP B C 1
ATOM 4766 O O . ASP B 1 163 ? 5.457 2.742 -24.031 1 64.06 163 ASP B O 1
ATOM 4770 N N . ILE B 1 164 ? 7.566 1.828 -24.547 1 68.25 164 ILE B N 1
ATOM 4771 C CA . ILE B 1 164 ? 8.25 2.965 -23.938 1 68.25 164 ILE B CA 1
ATOM 4772 C C . ILE B 1 164 ? 9.18 3.615 -24.969 1 68.25 164 ILE B C 1
ATOM 4774 O O . ILE B 1 164 ? 9.992 2.934 -25.594 1 68.25 164 ILE B O 1
ATOM 4778 N N . THR B 1 165 ? 8.898 4.816 -25.266 1 71.19 165 THR B N 1
ATOM 4779 C CA . THR B 1 165 ? 9.789 5.586 -26.125 1 71.19 165 THR B CA 1
ATOM 4780 C C . THR B 1 165 ? 10.828 6.336 -25.297 1 71.19 165 THR B C 1
ATOM 4782 O O . THR B 1 165 ? 10.469 7.137 -24.422 1 71.19 165 THR B O 1
ATOM 4785 N N . LEU B 1 166 ? 12.078 5.883 -25.438 1 76.94 166 LEU B N 1
ATOM 4786 C CA . LEU B 1 166 ? 13.164 6.562 -24.734 1 76.94 166 LEU B CA 1
ATOM 4787 C C . LEU B 1 166 ? 13.789 7.633 -25.625 1 76.94 166 LEU B C 1
ATOM 4789 O O . LEU B 1 166 ? 14.227 7.344 -26.75 1 76.94 166 LEU B O 1
ATOM 4793 N N . VAL B 1 167 ? 13.719 8.867 -25.188 1 76.19 167 VAL B N 1
ATOM 4794 C CA . VAL B 1 167 ? 14.297 9.977 -25.938 1 76.19 167 VAL B CA 1
ATOM 4795 C C . VAL B 1 167 ? 15.445 10.594 -25.156 1 76.19 167 VAL B C 1
ATOM 4797 O O . VAL B 1 167 ? 15.359 10.766 -23.938 1 76.19 167 VAL B O 1
ATOM 4800 N N . PRO B 1 168 ? 16.578 10.727 -25.828 1 78.12 168 PRO B N 1
ATOM 4801 C CA . PRO B 1 168 ? 17.688 11.359 -25.141 1 78.12 168 PRO B CA 1
ATOM 4802 C C . PRO B 1 168 ? 17.391 12.797 -24.719 1 78.12 168 PRO B C 1
ATOM 4804 O O . PRO B 1 168 ? 16.516 13.445 -25.312 1 78.12 168 PRO B O 1
ATOM 4807 N N . TRP B 1 169 ? 18.062 13.156 -23.641 1 76.25 169 TRP B N 1
ATOM 4808 C CA . TRP B 1 169 ? 17.906 14.531 -23.188 1 76.25 169 TRP B CA 1
ATOM 4809 C C . TRP B 1 169 ? 18.25 15.516 -24.297 1 76.25 169 TRP B C 1
ATOM 4811 O O . TRP B 1 169 ? 19.312 15.422 -24.906 1 76.25 169 TRP B O 1
ATOM 4821 N N . PRO B 1 170 ? 17.234 16.391 -24.484 1 68.81 170 PRO B N 1
ATOM 4822 C CA . PRO B 1 170 ? 17.484 17.328 -25.578 1 68.81 170 PRO B CA 1
ATOM 4823 C C . PRO B 1 170 ? 18.625 18.281 -25.281 1 68.81 170 PRO B C 1
ATOM 4825 O O . PRO B 1 170 ? 18.797 18.719 -24.141 1 68.81 170 PRO B O 1
ATOM 4828 N N . GLU B 1 171 ? 19.5 18.438 -26.203 1 63.25 171 GLU B N 1
ATOM 4829 C CA . GLU B 1 171 ? 20.672 19.312 -26.078 1 63.25 171 GLU B CA 1
ATOM 4830 C C . GLU B 1 171 ? 20.25 20.719 -25.672 1 63.25 171 GLU B C 1
ATOM 4832 O O . GLU B 1 171 ? 20.969 21.391 -24.938 1 63.25 171 GLU B O 1
ATOM 4837 N N . ARG B 1 172 ? 19.156 21.203 -26.281 1 60.19 172 ARG B N 1
ATOM 4838 C CA . ARG B 1 172 ? 18.781 22.578 -26.016 1 60.19 172 ARG B CA 1
ATOM 4839 C C . ARG B 1 172 ? 17.922 22.688 -24.766 1 60.19 172 ARG B C 1
ATOM 4841 O O . ARG B 1 172 ? 17.312 23.734 -24.516 1 60.19 172 ARG B O 1
ATOM 4848 N N . GLY B 1 173 ? 17.922 21.781 -23.875 1 61.62 173 GLY B N 1
ATOM 4849 C CA . GLY B 1 173 ? 17.141 21.844 -22.656 1 61.62 173 GLY B CA 1
ATOM 4850 C C . GLY B 1 173 ? 15.695 21.438 -22.859 1 61.62 173 GLY B C 1
ATOM 4851 O O . GLY B 1 173 ? 15.25 21.219 -23.984 1 61.62 173 GLY B O 1
ATOM 4852 N N . LEU B 1 174 ? 14.953 21 -21.922 1 57.47 174 LEU B N 1
ATOM 4853 C CA . LEU B 1 174 ? 13.57 20.531 -21.984 1 57.47 174 LEU B CA 1
ATOM 4854 C C . LEU B 1 174 ? 12.633 21.672 -22.344 1 57.47 174 LEU B C 1
ATOM 4856 O O . LEU B 1 174 ? 12.586 22.703 -21.656 1 57.47 174 LEU B O 1
ATOM 4860 N N . ASP B 1 175 ? 12.453 22.031 -23.656 1 54.53 175 ASP B N 1
ATOM 4861 C CA . ASP B 1 175 ? 11.477 23.031 -24.047 1 54.53 175 ASP B CA 1
ATOM 4862 C C . ASP B 1 175 ? 10.07 22.625 -23.641 1 54.53 175 ASP B C 1
ATOM 4864 O O . ASP B 1 175 ? 9.797 21.438 -23.438 1 54.53 175 ASP B O 1
ATOM 4868 N N . ASP B 1 176 ? 9.219 23.594 -23.266 1 52.75 176 ASP B N 1
ATOM 4869 C CA . ASP B 1 176 ? 7.82 23.453 -22.859 1 52.75 176 ASP B CA 1
ATOM 4870 C C . ASP B 1 176 ? 7.078 22.469 -23.766 1 52.75 176 ASP B C 1
ATOM 4872 O O . ASP B 1 176 ? 6.203 21.734 -23.312 1 52.75 176 ASP B O 1
ATOM 4876 N N . ALA B 1 177 ? 7.305 22.609 -25.078 1 49.66 177 ALA B N 1
ATOM 4877 C CA . ALA B 1 177 ? 6.59 21.828 -26.078 1 49.66 177 ALA B CA 1
ATOM 4878 C C . ALA B 1 177 ? 6.922 20.344 -25.953 1 49.66 177 ALA B C 1
ATOM 4880 O O . ALA B 1 177 ? 6.047 19.484 -26.141 1 49.66 177 ALA B O 1
ATOM 4881 N N . THR B 1 178 ? 8.062 19.984 -25.75 1 51.53 178 THR B N 1
ATOM 4882 C CA . THR B 1 178 ? 8.523 18.609 -25.641 1 51.53 178 THR B CA 1
ATOM 4883 C C . THR B 1 178 ? 8.125 18.016 -24.297 1 51.53 178 THR B C 1
ATOM 4885 O O . THR B 1 178 ? 8.117 16.781 -24.125 1 51.53 178 THR B O 1
ATOM 4888 N N . ALA B 1 179 ? 7.879 18.828 -23.359 1 52.75 179 ALA B N 1
ATOM 4889 C CA . ALA B 1 179 ? 7.578 18.453 -21.984 1 52.75 179 ALA B CA 1
ATOM 4890 C C . ALA B 1 179 ? 6.176 17.859 -21.859 1 52.75 179 ALA B C 1
ATOM 4892 O O . ALA B 1 179 ? 5.91 17.047 -20.969 1 52.75 179 ALA B O 1
ATOM 4893 N N . ARG B 1 180 ? 5.238 18.391 -22.75 1 54.66 180 ARG B N 1
ATOM 4894 C CA . ARG B 1 180 ? 3.838 18.016 -22.609 1 54.66 180 ARG B CA 1
ATOM 4895 C C . ARG B 1 180 ? 3.65 16.516 -22.828 1 54.66 180 ARG B C 1
ATOM 4897 O O . ARG B 1 180 ? 2.664 15.93 -22.375 1 54.66 180 ARG B O 1
ATOM 4904 N N . GLY B 1 181 ? 4.785 15.898 -23.141 1 60.81 181 GLY B N 1
ATOM 4905 C CA . GLY B 1 181 ? 4.477 14.516 -23.484 1 60.81 181 GLY B CA 1
ATOM 4906 C C . GLY B 1 181 ? 5.336 13.508 -22.734 1 60.81 181 GLY B C 1
ATOM 4907 O O . GLY B 1 181 ? 5.129 12.305 -22.859 1 60.81 181 GLY B O 1
ATOM 4908 N N . TRP B 1 182 ? 6.109 14.094 -21.844 1 69.44 182 TRP B N 1
ATOM 4909 C CA . TRP B 1 182 ? 6.965 13.062 -21.281 1 69.44 182 TRP B CA 1
ATOM 4910 C C . TRP B 1 182 ? 6.527 12.703 -19.859 1 69.44 182 TRP B C 1
ATOM 4912 O O . TRP B 1 182 ? 5.949 13.531 -19.156 1 69.44 182 TRP B O 1
ATOM 4922 N N . ALA B 1 183 ? 6.637 11.414 -19.531 1 70.75 183 ALA B N 1
ATOM 4923 C CA . ALA B 1 183 ? 6.172 10.859 -18.266 1 70.75 183 ALA B CA 1
ATOM 4924 C C . ALA B 1 183 ? 7.238 10.992 -17.188 1 70.75 183 ALA B C 1
ATOM 4926 O O . ALA B 1 183 ? 6.934 10.906 -15.984 1 70.75 183 ALA B O 1
ATOM 4927 N N . GLY B 1 184 ? 8.492 11.297 -17.578 1 77.75 184 GLY B N 1
ATOM 4928 C CA . GLY B 1 184 ? 9.547 11.414 -16.578 1 77.75 184 GLY B CA 1
ATOM 4929 C C . GLY B 1 184 ? 10.938 11.266 -17.156 1 77.75 184 GLY B C 1
ATOM 4930 O O . GLY B 1 184 ? 11.102 11.148 -18.375 1 77.75 184 GLY B O 1
ATOM 4931 N N . VAL B 1 185 ? 11.891 11.43 -16.297 1 82.38 185 VAL B N 1
ATOM 4932 C CA . VAL B 1 185 ? 13.297 11.336 -16.688 1 82.38 185 VAL B CA 1
ATOM 4933 C C . VAL B 1 185 ? 13.922 10.086 -16.062 1 82.38 185 VAL B C 1
ATOM 4935 O O . VAL B 1 185 ? 13.727 9.812 -14.883 1 82.38 185 VAL B O 1
ATOM 4938 N N . VAL B 1 186 ? 14.633 9.344 -16.891 1 85 186 VAL B N 1
ATOM 4939 C CA . VAL B 1 186 ? 15.266 8.109 -16.438 1 85 186 VAL B CA 1
ATOM 4940 C C . VAL B 1 186 ? 16.75 8.367 -16.156 1 85 186 VAL B C 1
ATOM 4942 O O . VAL B 1 186 ? 17.438 8.984 -16.953 1 85 186 VAL B O 1
ATOM 4945 N N . LEU B 1 187 ? 17.125 7.91 -15.008 1 84.5 187 LEU B N 1
ATOM 4946 C CA . LEU B 1 187 ? 18.516 8.078 -14.578 1 84.5 187 LEU B CA 1
ATOM 4947 C C . LEU B 1 187 ? 19.172 6.73 -14.328 1 84.5 187 LEU B C 1
ATOM 4949 O O . LEU B 1 187 ? 18.5 5.758 -13.984 1 84.5 187 LEU B O 1
ATOM 4953 N N . ASP B 1 188 ? 20.438 6.691 -14.562 1 81.81 188 ASP B N 1
ATOM 4954 C CA . ASP B 1 188 ? 21.25 5.551 -14.156 1 81.81 188 ASP B CA 1
ATOM 4955 C C . ASP B 1 188 ? 21.906 5.797 -12.797 1 81.81 188 ASP B C 1
ATOM 4957 O O . ASP B 1 188 ? 22.781 6.652 -12.672 1 81.81 188 ASP B O 1
ATOM 4961 N N . ARG B 1 189 ? 21.625 5.039 -11.914 1 74.81 189 ARG B N 1
ATOM 4962 C CA . ARG B 1 189 ? 22.109 5.219 -10.547 1 74.81 189 ARG B CA 1
ATOM 4963 C C . ARG B 1 189 ? 23.609 4.941 -10.445 1 74.81 189 ARG B C 1
ATOM 4965 O O . ARG B 1 189 ? 24.266 5.398 -9.516 1 74.81 189 ARG B O 1
ATOM 4972 N N . HIS B 1 190 ? 24.062 4.254 -11.312 1 74.81 190 HIS B N 1
ATOM 4973 C CA . HIS B 1 190 ? 25.469 3.84 -11.234 1 74.81 190 HIS B CA 1
ATOM 4974 C C . HIS B 1 190 ? 26.344 4.727 -12.102 1 74.81 190 HIS B C 1
ATOM 4976 O O . HIS B 1 190 ? 27.562 4.543 -12.141 1 74.81 190 HIS B O 1
ATOM 4982 N N . ALA B 1 191 ? 25.688 5.641 -12.75 1 78 191 ALA B N 1
ATOM 4983 C CA . ALA B 1 191 ? 26.5 6.555 -13.547 1 78 191 ALA B CA 1
ATOM 4984 C C . ALA B 1 191 ? 27.391 7.422 -12.656 1 78 191 ALA B C 1
ATOM 4986 O O . ALA B 1 191 ? 26.984 7.812 -11.562 1 78 191 ALA B O 1
ATOM 4987 N N . PRO B 1 192 ? 28.562 7.562 -13.031 1 76.5 192 PRO B N 1
ATOM 4988 C CA . PRO B 1 192 ? 29.469 8.367 -12.219 1 76.5 192 PRO B CA 1
ATOM 4989 C C . PRO B 1 192 ? 28.938 9.773 -11.945 1 76.5 192 PRO B C 1
ATOM 4991 O O . PRO B 1 192 ? 28.297 10.367 -12.812 1 76.5 192 PRO B O 1
ATOM 4994 N N . SER B 1 193 ? 29.094 10.117 -10.688 1 74.56 193 SER B N 1
ATOM 4995 C CA . SER B 1 193 ? 28.641 11.438 -10.273 1 74.56 193 SER B CA 1
ATOM 4996 C C . SER B 1 193 ? 29.562 12.531 -10.805 1 74.56 193 SER B C 1
ATOM 4998 O O . SER B 1 193 ? 30.797 12.398 -10.766 1 74.56 193 SER B O 1
ATOM 5000 N N . HIS B 1 194 ? 29 13.445 -11.641 1 79 194 HIS B N 1
ATOM 5001 C CA . HIS B 1 194 ? 29.703 14.656 -12.055 1 79 194 HIS B CA 1
ATOM 5002 C C . HIS B 1 194 ? 28.891 15.898 -11.727 1 79 194 HIS B C 1
ATOM 5004 O O . HIS B 1 194 ? 27.656 15.828 -11.578 1 79 194 HIS B O 1
ATOM 5010 N N . ALA B 1 195 ? 29.594 16.922 -11.523 1 78.31 195 ALA B N 1
ATOM 5011 C CA . ALA B 1 195 ? 28.984 18.156 -11.055 1 78.31 195 ALA B CA 1
ATOM 5012 C C . ALA B 1 195 ? 27.844 18.578 -11.977 1 78.31 195 ALA B C 1
ATOM 5014 O O . ALA B 1 195 ? 26.781 19 -11.5 1 78.31 195 ALA B O 1
ATOM 5015 N N . VAL B 1 196 ? 28.094 18.484 -13.234 1 79.94 196 VAL B N 1
ATOM 5016 C CA . VAL B 1 196 ? 27.094 18.938 -14.203 1 79.94 196 VAL B CA 1
ATOM 5017 C C . VAL B 1 196 ? 25.844 18.062 -14.094 1 79.94 196 VAL B C 1
ATOM 5019 O O . VAL B 1 196 ? 24.719 18.578 -14.117 1 79.94 196 VAL B O 1
ATOM 5022 N N . ARG B 1 197 ? 26.031 16.812 -13.953 1 82.5 197 ARG B N 1
ATOM 5023 C CA . ARG B 1 197 ? 24.922 15.875 -13.836 1 82.5 197 ARG B CA 1
ATOM 5024 C C . ARG B 1 197 ? 24.125 16.125 -12.555 1 82.5 197 ARG B C 1
ATOM 5026 O O . ARG B 1 197 ? 22.906 16.141 -12.57 1 82.5 197 ARG B O 1
ATOM 5033 N N . ASP B 1 198 ? 24.844 16.297 -11.57 1 77.88 198 ASP B N 1
ATOM 5034 C CA . ASP B 1 198 ? 24.188 16.516 -10.273 1 77.88 198 ASP B CA 1
ATOM 5035 C C . ASP B 1 198 ? 23.391 17.797 -10.266 1 77.88 198 ASP B C 1
ATOM 5037 O O . ASP B 1 198 ? 22.312 17.875 -9.656 1 77.88 198 ASP B O 1
ATOM 5041 N N . ARG B 1 199 ? 23.922 18.75 -10.898 1 78.38 199 ARG B N 1
ATOM 5042 C CA . ARG B 1 199 ? 23.203 20 -11 1 78.38 199 ARG B CA 1
ATOM 5043 C C . ARG B 1 199 ? 21.922 19.828 -11.812 1 78.38 199 ARG B C 1
ATOM 5045 O O . ARG B 1 199 ? 20.875 20.375 -11.453 1 78.38 199 ARG B O 1
ATOM 5052 N N . LYS B 1 200 ? 22.016 19.109 -12.852 1 80.94 200 LYS B N 1
ATOM 5053 C CA . LYS B 1 200 ? 20.844 18.875 -13.68 1 80.94 200 LYS B CA 1
ATOM 5054 C C . LYS B 1 200 ? 19.766 18.109 -12.906 1 80.94 200 LYS B C 1
ATOM 5056 O O . LYS B 1 200 ? 18.578 18.438 -13 1 80.94 200 LYS B O 1
ATOM 5061 N N . ILE B 1 201 ? 20.203 17.156 -12.234 1 80.12 201 ILE B N 1
ATOM 5062 C CA . ILE B 1 201 ? 19.266 16.359 -11.438 1 80.12 201 ILE B CA 1
ATOM 5063 C C . ILE B 1 201 ? 18.594 17.25 -10.398 1 80.12 201 ILE B C 1
ATOM 5065 O O . ILE B 1 201 ? 17.391 17.141 -10.172 1 80.12 201 ILE B O 1
ATOM 5069 N N . SER B 1 202 ? 19.375 18.062 -9.852 1 76.88 202 SER B N 1
ATOM 5070 C CA . SER B 1 202 ? 18.844 18.969 -8.844 1 76.88 202 SER B CA 1
ATOM 5071 C C . SER B 1 202 ? 17.812 19.906 -9.453 1 76.88 202 SER B C 1
ATOM 5073 O O . SER B 1 202 ? 16.781 20.203 -8.836 1 76.88 202 SER B O 1
ATOM 5075 N N . GLU B 1 203 ? 18.078 20.344 -10.578 1 78.44 203 GLU B N 1
ATOM 5076 C CA . GLU B 1 203 ? 17.141 21.234 -11.273 1 78.44 203 GLU B CA 1
ATOM 5077 C C . GLU B 1 203 ? 15.836 20.516 -11.602 1 78.44 203 GLU B C 1
ATOM 5079 O O . GLU B 1 203 ? 14.758 21.094 -11.477 1 78.44 203 GLU B O 1
ATOM 5084 N N . LEU B 1 204 ? 15.961 19.359 -12.016 1 79.62 204 LEU B N 1
ATOM 5085 C CA . LEU B 1 204 ? 14.773 18.594 -12.344 1 79.62 204 LEU B CA 1
ATOM 5086 C C . LEU B 1 204 ? 13.906 18.359 -11.109 1 79.62 204 LEU B C 1
ATOM 5088 O O . LEU B 1 204 ? 12.68 18.438 -11.188 1 79.62 204 LEU B O 1
ATOM 5092 N N . ARG B 1 205 ? 14.586 18.141 -10.078 1 76.62 205 ARG B N 1
ATOM 5093 C CA . ARG B 1 205 ? 13.867 17.969 -8.82 1 76.62 205 ARG B CA 1
ATOM 5094 C C . ARG B 1 205 ? 13.133 19.25 -8.43 1 76.62 205 ARG B C 1
ATOM 5096 O O . ARG B 1 205 ? 11.992 19.203 -7.969 1 76.62 205 ARG B O 1
ATOM 5103 N N . LEU B 1 206 ? 13.805 20.281 -8.664 1 73.44 206 LEU B N 1
ATOM 5104 C CA . LEU B 1 206 ? 13.227 21.578 -8.32 1 73.44 206 LEU B CA 1
ATOM 5105 C C . LEU B 1 206 ? 12 21.859 -9.188 1 73.44 206 LEU B C 1
ATOM 5107 O O . LEU B 1 206 ? 11.062 22.531 -8.734 1 73.44 206 LEU B O 1
ATOM 5111 N N . GLN B 1 207 ? 12.031 21.266 -10.305 1 75.75 207 GLN B N 1
ATOM 5112 C CA . GLN B 1 207 ? 10.914 21.469 -11.219 1 75.75 207 GLN B CA 1
ATOM 5113 C C . GLN B 1 207 ? 9.812 20.438 -10.992 1 75.75 207 GLN B C 1
ATOM 5115 O O . GLN B 1 207 ? 8.812 20.422 -11.703 1 75.75 207 GLN B O 1
ATOM 5120 N N . HIS B 1 208 ? 10 19.625 -10.047 1 77.31 208 HIS B N 1
ATOM 5121 C CA . HIS B 1 208 ? 9.016 18.625 -9.641 1 77.31 208 HIS B CA 1
ATOM 5122 C C . HIS B 1 208 ? 8.734 17.641 -10.773 1 77.31 208 HIS B C 1
ATOM 5124 O O . HIS B 1 208 ? 7.578 17.312 -11.031 1 77.31 208 HIS B O 1
ATOM 5130 N N . ILE B 1 209 ? 9.781 17.312 -11.445 1 77.94 209 ILE B N 1
ATOM 5131 C CA . ILE B 1 209 ? 9.695 16.281 -12.477 1 77.94 209 ILE B CA 1
ATOM 5132 C C . ILE B 1 209 ? 10.008 14.914 -11.875 1 77.94 209 ILE B C 1
ATOM 5134 O O . ILE B 1 209 ? 10.906 14.781 -11.047 1 77.94 209 ILE B O 1
ATOM 5138 N N . ARG B 1 210 ? 9.266 13.922 -12.375 1 81.12 210 ARG B N 1
ATOM 5139 C CA . ARG B 1 210 ? 9.453 12.57 -11.852 1 81.12 210 ARG B CA 1
ATOM 5140 C C . ARG B 1 210 ? 10.727 11.945 -12.398 1 81.12 210 ARG B C 1
ATOM 5142 O O . ARG B 1 210 ? 10.977 11.984 -13.602 1 81.12 210 ARG B O 1
ATOM 5149 N N . LEU B 1 211 ? 11.469 11.445 -11.461 1 81.38 211 LEU B N 1
ATOM 5150 C CA . LEU B 1 211 ? 12.695 10.75 -11.82 1 81.38 211 LEU B CA 1
ATOM 5151 C C . LEU B 1 211 ? 12.539 9.242 -11.656 1 81.38 211 LEU B C 1
ATOM 5153 O O . LEU B 1 211 ? 12.031 8.773 -10.633 1 81.38 211 LEU B O 1
ATOM 5157 N N . TYR B 1 212 ? 12.914 8.531 -12.742 1 81.06 212 TYR B N 1
ATOM 5158 C CA . TYR B 1 212 ? 12.883 7.074 -12.703 1 81.06 212 TYR B CA 1
ATOM 5159 C C . TYR B 1 212 ? 14.289 6.492 -12.75 1 81.06 212 TYR B C 1
ATOM 5161 O O . TYR B 1 212 ? 15.18 7.047 -13.398 1 81.06 212 TYR B O 1
ATOM 5169 N N . SER B 1 213 ? 14.469 5.453 -12.016 1 82.06 213 SER B N 1
ATOM 5170 C CA . SER B 1 213 ? 15.688 4.672 -12.211 1 82.06 213 SER B CA 1
ATOM 5171 C C . SER B 1 213 ? 15.531 3.705 -13.383 1 82.06 213 SER B C 1
ATOM 5173 O O . SER B 1 213 ? 14.414 3.326 -13.742 1 82.06 213 SER B O 1
ATOM 5175 N N . VAL B 1 214 ? 16.609 3.326 -13.977 1 83.19 214 VAL B N 1
ATOM 5176 C CA . VAL B 1 214 ? 16.594 2.387 -15.094 1 83.19 214 VAL B CA 1
ATOM 5177 C C . VAL B 1 214 ? 15.977 1.065 -14.641 1 83.19 214 VAL B C 1
ATOM 5179 O O . VAL B 1 214 ? 15.242 0.422 -15.406 1 83.19 214 VAL B O 1
ATOM 5182 N N . GLU B 1 215 ? 16.172 0.695 -13.414 1 81.81 215 GLU B N 1
ATOM 5183 C CA . GLU B 1 215 ? 15.625 -0.549 -12.883 1 81.81 215 GLU B CA 1
ATOM 5184 C C . GLU B 1 215 ? 14.102 -0.485 -12.773 1 81.81 215 GLU B C 1
ATOM 5186 O O . GLU B 1 215 ? 13.414 -1.466 -13.055 1 81.81 215 GLU B O 1
ATOM 5191 N N . ALA B 1 216 ? 13.68 0.651 -12.359 1 81.06 216 ALA B N 1
ATOM 5192 C CA . ALA B 1 216 ? 12.234 0.826 -12.227 1 81.06 216 ALA B CA 1
ATOM 5193 C C . ALA B 1 216 ? 11.547 0.736 -13.586 1 81.06 216 ALA B C 1
ATOM 5195 O O . ALA B 1 216 ? 10.469 0.144 -13.703 1 81.06 216 ALA B O 1
ATOM 5196 N N . VAL B 1 217 ? 12.195 1.323 -14.562 1 81.69 217 VAL B N 1
ATOM 5197 C CA . VAL B 1 217 ? 11.633 1.284 -15.906 1 81.69 217 VAL B CA 1
ATOM 5198 C C . VAL B 1 217 ? 11.664 -0.148 -16.438 1 81.69 217 VAL B C 1
ATOM 5200 O O . VAL B 1 217 ? 10.703 -0.604 -17.062 1 81.69 217 VAL B O 1
ATOM 5203 N N . ALA B 1 218 ? 12.703 -0.834 -16.172 1 82 218 ALA B N 1
ATOM 5204 C CA . ALA B 1 218 ? 12.812 -2.229 -16.594 1 82 218 ALA B CA 1
ATOM 5205 C C . ALA B 1 218 ? 11.719 -3.08 -15.945 1 82 218 ALA B C 1
ATOM 5207 O O . ALA B 1 218 ? 11.156 -3.971 -16.594 1 82 218 ALA B O 1
ATOM 5208 N N . GLU B 1 219 ? 11.453 -2.795 -14.758 1 81.88 219 GLU B N 1
ATOM 5209 C CA . GLU B 1 219 ? 10.414 -3.531 -14.047 1 81.88 219 GLU B CA 1
ATOM 5210 C C . GLU B 1 219 ? 9.039 -3.268 -14.656 1 81.88 219 GLU B C 1
ATOM 5212 O O . GLU B 1 219 ? 8.227 -4.184 -14.789 1 81.88 219 GLU B O 1
ATOM 5217 N N . LEU B 1 220 ? 8.844 -2.051 -14.984 1 78.25 220 LEU B N 1
ATOM 5218 C CA . LEU B 1 220 ? 7.566 -1.676 -15.586 1 78.25 220 LEU B CA 1
ATOM 5219 C C . LEU B 1 220 ? 7.371 -2.369 -16.938 1 78.25 220 LEU B C 1
ATOM 5221 O O . LEU B 1 220 ? 6.246 -2.715 -17.297 1 78.25 220 LEU B O 1
ATOM 5225 N N . LEU B 1 221 ? 8.453 -2.664 -17.562 1 78.44 221 LEU B N 1
ATOM 5226 C CA . LEU B 1 221 ? 8.375 -3.207 -18.906 1 78.44 221 LEU B CA 1
ATOM 5227 C C . LEU B 1 221 ? 8.391 -4.73 -18.891 1 78.44 221 LEU B C 1
ATOM 5229 O O . LEU B 1 221 ? 7.762 -5.375 -19.734 1 78.44 221 LEU B O 1
ATOM 5233 N N . SER B 1 222 ? 9.031 -5.305 -17.953 1 79.25 222 SER B N 1
ATOM 5234 C CA . SER B 1 222 ? 9.25 -6.746 -17.984 1 79.25 222 SER B CA 1
ATOM 5235 C C . SER B 1 222 ? 8.359 -7.465 -16.984 1 79.25 222 SER B C 1
ATOM 5237 O O . SER B 1 222 ? 8.078 -8.656 -17.125 1 79.25 222 SER B O 1
ATOM 5239 N N . GLY B 1 223 ? 7.973 -6.758 -15.938 1 79.81 223 GLY B N 1
ATOM 5240 C CA . GLY B 1 223 ? 7.27 -7.434 -14.859 1 79.81 223 GLY B CA 1
ATOM 5241 C C . GLY B 1 223 ? 8.18 -8.289 -13.992 1 79.81 223 GLY B C 1
ATOM 5242 O O . GLY B 1 223 ? 7.734 -9.273 -13.398 1 79.81 223 GLY B O 1
ATOM 5243 N N . ARG B 1 224 ? 9.445 -8.023 -14.031 1 84.94 224 ARG B N 1
ATOM 5244 C CA . ARG B 1 224 ? 10.438 -8.68 -13.188 1 84.94 224 ARG B CA 1
ATOM 5245 C C . ARG B 1 224 ? 11.086 -7.688 -12.227 1 84.94 224 ARG B C 1
ATOM 5247 O O . ARG B 1 224 ? 11.133 -6.488 -12.5 1 84.94 224 ARG B O 1
ATOM 5254 N N . MET B 1 225 ? 11.438 -8.18 -11.109 1 81.5 225 MET B N 1
ATOM 5255 C CA . MET B 1 225 ? 12.211 -7.344 -10.195 1 81.5 225 MET B CA 1
ATOM 5256 C C . MET B 1 225 ? 13.695 -7.383 -10.547 1 81.5 225 MET B C 1
ATOM 5258 O O . MET B 1 225 ? 14.273 -8.461 -10.703 1 81.5 225 MET B O 1
ATOM 5262 N N . VAL B 1 226 ? 14.258 -6.184 -10.805 1 73.19 226 VAL B N 1
ATOM 5263 C CA . VAL B 1 226 ? 15.664 -6.125 -11.18 1 73.19 226 VAL B CA 1
ATOM 5264 C C . VAL B 1 226 ? 16.531 -6.289 -9.93 1 73.19 226 VAL B C 1
ATOM 5266 O O . VAL B 1 226 ? 16.391 -5.535 -8.969 1 73.19 226 VAL B O 1
ATOM 5269 N N . LEU B 1 227 ? 17.266 -7.332 -9.875 1 70.25 227 LEU B N 1
ATOM 5270 C CA . LEU B 1 227 ? 18.141 -7.613 -8.742 1 70.25 227 LEU B CA 1
ATOM 5271 C C . LEU B 1 227 ? 19.422 -6.801 -8.836 1 70.25 227 LEU B C 1
ATOM 5273 O O . LEU B 1 227 ? 20.078 -6.773 -9.883 1 70.25 227 LEU B O 1
ATOM 5277 N N . PRO B 1 228 ? 19.531 -5.785 -7.945 1 59.31 228 PRO B N 1
ATOM 5278 C CA . PRO B 1 228 ? 20.766 -5.02 -8.023 1 59.31 228 PRO B CA 1
ATOM 5279 C C . PRO B 1 228 ? 22.016 -5.895 -7.906 1 59.31 228 PRO B C 1
ATOM 5281 O O . PRO B 1 228 ? 21.969 -6.953 -7.27 1 59.31 228 PRO B O 1
ATOM 5284 N N . ASP B 1 229 ? 23.016 -5.859 -8.883 1 56.06 229 ASP B N 1
ATOM 5285 C CA . ASP B 1 229 ? 24.281 -6.59 -8.812 1 56.06 229 ASP B CA 1
ATOM 5286 C C . ASP B 1 229 ? 24.828 -6.617 -7.387 1 56.06 229 ASP B C 1
ATOM 5288 O O . ASP B 1 229 ? 25.312 -7.652 -6.926 1 56.06 229 ASP B O 1
ATOM 5292 N N . ASP B 1 230 ? 25.188 -5.551 -6.789 1 53.25 230 ASP B N 1
ATOM 5293 C CA . ASP B 1 230 ? 25.953 -5.574 -5.543 1 53.25 230 ASP B CA 1
ATOM 5294 C C . ASP B 1 230 ? 25.031 -5.504 -4.332 1 53.25 230 ASP B C 1
ATOM 5296 O O . ASP B 1 230 ? 25.406 -5.879 -3.225 1 53.25 230 ASP B O 1
ATOM 5300 N N . HIS B 1 231 ? 23.844 -4.719 -4.281 1 50.47 231 HIS B N 1
ATOM 5301 C CA . HIS B 1 231 ? 23.344 -4.402 -2.949 1 50.47 231 HIS B CA 1
ATOM 5302 C C . HIS B 1 231 ? 21.859 -4.781 -2.809 1 50.47 231 HIS B C 1
ATOM 5304 O O . HIS B 1 231 ? 21.016 -4.234 -3.506 1 50.47 231 HIS B O 1
ATOM 5310 N N . ALA B 1 232 ? 21.641 -6.141 -2.512 1 52 232 ALA B N 1
ATOM 5311 C CA . ALA B 1 232 ? 20.422 -6.699 -1.926 1 52 232 ALA B CA 1
ATOM 5312 C C . ALA B 1 232 ? 19.719 -5.668 -1.053 1 52 232 ALA B C 1
ATOM 5314 O O . ALA B 1 232 ? 18.734 -5.988 -0.373 1 52 232 ALA B O 1
ATOM 5315 N N . GLN B 1 233 ? 20.25 -4.43 -1.012 1 54.38 233 GLN B N 1
ATOM 5316 C CA . GLN B 1 233 ? 19.953 -3.502 0.076 1 54.38 233 GLN B CA 1
ATOM 5317 C C . GLN B 1 233 ? 18.516 -3.027 0.014 1 54.38 233 GLN B C 1
ATOM 5319 O O . GLN B 1 233 ? 17.891 -2.791 1.049 1 54.38 233 GLN B O 1
ATOM 5324 N N . ASP B 1 234 ? 17.844 -3.209 -1.18 1 63.59 234 ASP B N 1
ATOM 5325 C CA . ASP B 1 234 ? 16.516 -2.605 -1.165 1 63.59 234 ASP B CA 1
ATOM 5326 C C . ASP B 1 234 ? 15.438 -3.668 -0.98 1 63.59 234 ASP B C 1
ATOM 5328 O O . ASP B 1 234 ? 14.258 -3.342 -0.826 1 63.59 234 ASP B O 1
ATOM 5332 N N . LEU B 1 235 ? 15.961 -4.934 -0.782 1 64.12 235 LEU B N 1
ATOM 5333 C CA . LEU B 1 235 ? 14.961 -5.996 -0.736 1 64.12 235 LEU B CA 1
ATOM 5334 C C . LEU B 1 235 ? 14.375 -6.133 0.666 1 64.12 235 LEU B C 1
ATOM 5336 O O . LEU B 1 235 ? 13.344 -6.785 0.852 1 64.12 235 LEU B O 1
ATOM 5340 N N . TRP B 1 236 ? 15 -5.32 1.566 1 65.5 236 TRP B N 1
ATOM 5341 C CA . TRP B 1 236 ? 14.477 -5.328 2.93 1 65.5 236 TRP B CA 1
ATOM 5342 C C . TRP B 1 236 ? 13.102 -4.668 2.992 1 65.5 236 TRP B C 1
ATOM 5344 O O . TRP B 1 236 ? 12.375 -4.832 3.973 1 65.5 236 TRP B O 1
ATOM 5354 N N . ALA B 1 237 ? 12.805 -4.027 1.864 1 71.56 237 ALA B N 1
ATOM 5355 C CA . ALA B 1 237 ? 11.523 -3.332 1.852 1 71.56 237 ALA B CA 1
ATOM 5356 C C . ALA B 1 237 ? 10.383 -4.297 1.549 1 71.56 237 ALA B C 1
ATOM 5358 O O . ALA B 1 237 ? 9.211 -3.986 1.802 1 71.56 237 ALA B O 1
ATOM 5359 N N . LEU B 1 238 ? 10.766 -5.516 1.11 1 80.88 238 LEU B N 1
ATOM 5360 C CA . LEU B 1 238 ? 9.719 -6.5 0.845 1 80.88 238 LEU B CA 1
ATOM 5361 C C . LEU B 1 238 ? 9.109 -7.008 2.146 1 80.88 238 LEU B C 1
ATOM 5363 O O . LEU B 1 238 ? 9.82 -7.242 3.123 1 80.88 238 LEU B O 1
ATOM 5367 N N . ASP B 1 239 ? 7.883 -6.961 2.164 1 85.38 239 ASP B N 1
ATOM 5368 C CA . ASP B 1 239 ? 7.191 -7.375 3.383 1 85.38 239 ASP B CA 1
ATOM 5369 C C . ASP B 1 239 ? 5.965 -8.227 3.059 1 85.38 239 ASP B C 1
ATOM 5371 O O . ASP B 1 239 ? 5.582 -8.352 1.895 1 85.38 239 ASP B O 1
ATOM 5375 N N . GLY B 1 240 ? 5.508 -8.891 4.043 1 82.25 240 GLY B N 1
ATOM 5376 C CA . GLY B 1 240 ? 4.281 -9.656 3.898 1 82.25 240 GLY B CA 1
ATOM 5377 C C . GLY B 1 240 ? 3.029 -8.812 4.062 1 82.25 240 GLY B C 1
ATOM 5378 O O . GLY B 1 240 ? 3.109 -7.637 4.41 1 82.25 240 GLY B O 1
ATOM 5379 N N . ASN B 1 241 ? 1.982 -9.312 3.639 1 88.44 241 ASN B N 1
ATOM 5380 C CA . ASN B 1 241 ? 0.646 -8.742 3.789 1 88.44 241 ASN B CA 1
ATOM 5381 C C . ASN B 1 241 ? -0.299 -9.719 4.488 1 88.44 241 ASN B C 1
ATOM 5383 O O . ASN B 1 241 ? -1.006 -10.484 3.834 1 88.44 241 ASN B O 1
ATOM 5387 N N . PRO B 1 242 ? -0.361 -9.578 5.785 1 89.88 242 PRO B N 1
ATOM 5388 C CA . PRO B 1 242 ? -1.119 -10.562 6.559 1 89.88 242 PRO B CA 1
ATOM 5389 C C . PRO B 1 242 ? -2.594 -10.617 6.164 1 89.88 242 PRO B C 1
ATOM 5391 O O . PRO B 1 242 ? -3.195 -11.695 6.156 1 89.88 242 PRO B O 1
ATOM 5394 N N . ALA B 1 243 ? -3.164 -9.531 5.891 1 91.62 243 ALA B N 1
ATOM 5395 C CA . ALA B 1 243 ? -4.574 -9.516 5.508 1 91.62 243 ALA B CA 1
ATOM 5396 C C . ALA B 1 243 ? -4.801 -10.305 4.223 1 91.62 243 ALA B C 1
ATOM 5398 O O . ALA B 1 243 ? -5.699 -11.148 4.156 1 91.62 243 ALA B O 1
ATOM 5399 N N . TYR B 1 244 ? -3.986 -10.047 3.279 1 92.94 244 TYR B N 1
ATOM 5400 C CA . TYR B 1 244 ? -4.16 -10.758 2.02 1 92.94 244 TYR B CA 1
ATOM 5401 C C . TYR B 1 244 ? -3.793 -12.227 2.17 1 92.94 244 TYR B C 1
ATOM 5403 O O . TYR B 1 244 ? -4.406 -13.094 1.543 1 92.94 244 TYR B O 1
ATOM 5411 N N . ASP B 1 245 ? -2.789 -12.453 2.975 1 93.62 245 ASP B N 1
ATOM 5412 C CA . ASP B 1 245 ? -2.416 -13.844 3.221 1 93.62 245 ASP B CA 1
ATOM 5413 C C . ASP B 1 245 ? -3.59 -14.633 3.787 1 93.62 245 ASP B C 1
ATOM 5415 O O . ASP B 1 245 ? -3.783 -15.805 3.441 1 93.62 245 ASP B O 1
ATOM 5419 N N . THR B 1 246 ? -4.332 -14.008 4.582 1 92.88 246 THR B N 1
ATOM 5420 C CA . THR B 1 246 ? -5.488 -14.664 5.18 1 92.88 246 THR B CA 1
ATOM 5421 C C . THR B 1 246 ? -6.578 -14.906 4.137 1 92.88 246 THR B C 1
ATOM 5423 O O . THR B 1 246 ? -7.121 -16.016 4.043 1 92.88 246 THR B O 1
ATOM 5426 N N . VAL B 1 247 ? -6.867 -13.898 3.363 1 92.5 247 VAL B N 1
ATOM 5427 C CA . VAL B 1 247 ? -7.863 -14.023 2.303 1 92.5 247 VAL B CA 1
ATOM 5428 C C . VAL B 1 247 ? -7.422 -15.094 1.308 1 92.5 247 VAL B C 1
ATOM 5430 O O . VAL B 1 247 ? -8.227 -15.938 0.896 1 92.5 247 VAL B O 1
ATOM 5433 N N . LYS B 1 248 ? -6.203 -14.992 0.984 1 95.12 248 LYS B N 1
ATOM 5434 C CA . LYS B 1 248 ? -5.637 -15.953 0.038 1 95.12 248 LYS B CA 1
ATOM 5435 C C . LYS B 1 248 ? -5.766 -17.375 0.558 1 95.12 248 LYS B C 1
ATOM 5437 O O . LYS B 1 248 ? -6.109 -18.297 -0.197 1 95.12 248 LYS B O 1
ATOM 5442 N N . ARG B 1 249 ? -5.555 -17.594 1.808 1 95.44 249 ARG B N 1
ATOM 5443 C CA . ARG B 1 249 ? -5.684 -18.922 2.414 1 95.44 249 ARG B CA 1
ATOM 5444 C C . ARG B 1 249 ? -7.125 -19.406 2.354 1 95.44 249 ARG B C 1
ATOM 5446 O O . ARG B 1 249 ? -7.375 -20.578 2.039 1 95.44 249 ARG B O 1
ATOM 5453 N N . ILE B 1 250 ? -7.996 -18.516 2.598 1 94.56 250 ILE B N 1
ATOM 5454 C CA . ILE B 1 250 ? -9.414 -18.875 2.562 1 94.56 250 ILE B CA 1
ATOM 5455 C C . ILE B 1 250 ? -9.812 -19.25 1.138 1 94.56 250 ILE B C 1
ATOM 5457 O O . ILE B 1 250 ? -10.5 -20.25 0.924 1 94.56 250 ILE B O 1
ATOM 5461 N N . VAL B 1 251 ? -9.375 -18.516 0.218 1 94.06 251 VAL B N 1
ATOM 5462 C CA . VAL B 1 251 ? -9.703 -18.766 -1.183 1 94.06 251 VAL B CA 1
ATOM 5463 C C . VAL B 1 251 ? -9.07 -20.078 -1.637 1 94.06 251 VAL B C 1
ATOM 5465 O O . VAL B 1 251 ? -9.703 -20.859 -2.342 1 94.06 251 VAL B O 1
ATOM 5468 N N . ASP B 1 252 ? -7.82 -20.266 -1.216 1 96.81 252 ASP B N 1
ATOM 5469 C CA . ASP B 1 252 ? -7.133 -21.5 -1.54 1 96.81 252 ASP B CA 1
ATOM 5470 C C . ASP B 1 252 ? -7.922 -22.719 -1.04 1 96.81 252 ASP B C 1
ATOM 5472 O O . ASP B 1 252 ? -8.125 -23.688 -1.779 1 96.81 252 ASP B O 1
ATOM 5476 N N . LEU B 1 253 ? -8.414 -22.609 0.165 1 96.81 253 LEU B N 1
ATOM 5477 C CA . LEU B 1 253 ? -9.156 -23.703 0.777 1 96.81 253 LEU B CA 1
ATOM 5478 C C . LEU B 1 253 ? -10.5 -23.906 0.084 1 96.81 253 LEU B C 1
ATOM 5480 O O . LEU B 1 253 ? -10.852 -25.031 -0.28 1 96.81 253 LEU B O 1
ATOM 5484 N N . ALA B 1 254 ? -11.172 -22.812 -0.138 1 94.5 254 ALA B N 1
ATOM 5485 C CA . ALA B 1 254 ? -12.492 -22.875 -0.759 1 94.5 254 ALA B CA 1
ATOM 5486 C C . ALA B 1 254 ? -12.398 -23.422 -2.182 1 94.5 254 ALA B C 1
ATOM 5488 O O . ALA B 1 254 ? -13.172 -24.312 -2.562 1 94.5 254 ALA B O 1
ATOM 5489 N N . ALA B 1 255 ? -11.5 -22.938 -2.93 1 94.44 255 ALA B N 1
ATOM 5490 C CA . ALA B 1 255 ? -11.352 -23.359 -4.32 1 94.44 255 ALA B CA 1
ATOM 5491 C C . ALA B 1 255 ? -10.938 -24.828 -4.41 1 94.44 255 ALA B C 1
ATOM 5493 O O . ALA B 1 255 ? -11.461 -25.578 -5.23 1 94.44 255 ALA B O 1
ATOM 5494 N N . THR B 1 256 ? -9.984 -25.203 -3.562 1 96.31 256 THR B N 1
ATOM 5495 C CA . THR B 1 256 ? -9.5 -26.578 -3.58 1 96.31 256 THR B CA 1
ATOM 5496 C C . THR B 1 256 ? -10.594 -27.547 -3.133 1 96.31 256 THR B C 1
ATOM 5498 O O . THR B 1 256 ? -10.766 -28.625 -3.723 1 96.31 256 THR B O 1
ATOM 5501 N N . LEU B 1 257 ? -11.391 -27.141 -2.172 1 96.19 257 LEU B N 1
ATOM 5502 C CA . LEU B 1 257 ? -12.477 -27.984 -1.679 1 96.19 257 LEU B CA 1
ATOM 5503 C C . LEU B 1 257 ? -13.617 -28.047 -2.688 1 96.19 257 LEU B C 1
ATOM 5505 O O . LEU B 1 257 ? -14.203 -29.109 -2.898 1 96.19 257 LEU B O 1
ATOM 5509 N N . ALA B 1 258 ? -13.898 -26.953 -3.275 1 92.88 258 ALA B N 1
ATOM 5510 C CA . ALA B 1 258 ? -14.969 -26.906 -4.262 1 92.88 258 ALA B CA 1
ATOM 5511 C C . ALA B 1 258 ? -14.656 -27.766 -5.473 1 92.88 258 ALA B C 1
ATOM 5513 O O . ALA B 1 258 ? -15.562 -28.328 -6.094 1 92.88 258 ALA B O 1
ATOM 5514 N N . THR B 1 259 ? -13.406 -27.922 -5.781 1 94.25 259 THR B N 1
ATOM 5515 C CA . THR B 1 259 ? -13.016 -28.688 -6.965 1 94.25 259 THR B CA 1
ATOM 5516 C C . THR B 1 259 ? -12.617 -30.109 -6.586 1 94.25 259 THR B C 1
ATOM 5518 O O . THR B 1 259 ? -12.125 -30.859 -7.43 1 94.25 259 THR B O 1
ATOM 5521 N N . LEU B 1 260 ? -12.789 -30.438 -5.422 1 94.62 260 LEU B N 1
ATOM 5522 C CA . LEU B 1 260 ? -12.406 -31.734 -4.895 1 94.62 260 LEU B CA 1
ATOM 5523 C C . LEU B 1 260 ? -13.031 -32.844 -5.715 1 94.62 260 LEU B C 1
ATOM 5525 O O . LEU B 1 260 ? -12.352 -33.812 -6.07 1 94.62 260 LEU B O 1
ATOM 5529 N N . PRO B 1 261 ? -14.336 -32.781 -6.07 1 94.75 261 PRO B N 1
ATOM 5530 C CA . PRO B 1 261 ? -14.961 -33.844 -6.836 1 94.75 261 PRO B CA 1
ATOM 5531 C C . PRO B 1 261 ? -14.367 -34 -8.234 1 94.75 261 PRO B C 1
ATOM 5533 O O . PRO B 1 261 ? -14.602 -35 -8.898 1 94.75 261 PRO B O 1
ATOM 5536 N N . LEU B 1 262 ? -13.625 -33.031 -8.609 1 93.38 262 LEU B N 1
ATOM 5537 C CA . LEU B 1 262 ? -13.023 -33.094 -9.945 1 93.38 262 LEU B CA 1
ATOM 5538 C C . LEU B 1 262 ? -11.586 -33.594 -9.875 1 93.38 262 LEU B C 1
ATOM 5540 O O . LEU B 1 262 ? -11.258 -34.594 -10.492 1 93.38 262 LEU B O 1
ATOM 5544 N N . TRP B 1 263 ? -10.773 -32.969 -9.047 1 93.31 263 TRP B N 1
ATOM 5545 C CA . TRP B 1 263 ? -9.352 -33.281 -9.117 1 93.31 263 TRP B CA 1
ATOM 5546 C C . TRP B 1 263 ? -9.047 -34.594 -8.398 1 93.31 263 TRP B C 1
ATOM 5548 O O . TRP B 1 263 ? -8.102 -35.312 -8.758 1 93.31 263 TRP B O 1
ATOM 5558 N N . LEU B 1 264 ? -9.859 -34.969 -7.422 1 94.12 264 LEU B N 1
ATOM 5559 C CA . LEU B 1 264 ? -9.57 -36.219 -6.688 1 94.12 264 LEU B CA 1
ATOM 5560 C C . LEU B 1 264 ? -9.766 -37.438 -7.574 1 94.12 264 LEU B C 1
ATOM 5562 O O . LEU B 1 264 ? -8.875 -38.281 -7.688 1 94.12 264 LEU B O 1
ATOM 5566 N N . PRO B 1 265 ? -10.953 -37.562 -8.242 1 95.19 265 PRO B N 1
ATOM 5567 C CA . PRO B 1 265 ? -11.109 -38.719 -9.156 1 95.19 265 PRO B CA 1
ATOM 5568 C C . PRO B 1 265 ? -10.078 -38.719 -10.281 1 95.19 265 PRO B C 1
ATOM 5570 O O . PRO B 1 265 ? -9.586 -39.781 -10.68 1 95.19 265 PRO B O 1
ATOM 5573 N N . LEU B 1 266 ? -9.781 -37.562 -10.727 1 94.12 266 LEU B N 1
ATOM 5574 C CA . LEU B 1 266 ? -8.789 -37.469 -11.789 1 94.12 266 LEU B CA 1
ATOM 5575 C C . LEU B 1 266 ? -7.426 -37.969 -11.305 1 94.12 266 LEU B C 1
ATOM 5577 O O . LEU B 1 266 ? -6.707 -38.656 -12.039 1 94.12 266 LEU B O 1
ATOM 5581 N N . CYS B 1 267 ? -7.086 -37.594 -10.148 1 93.75 267 CYS B N 1
ATOM 5582 C CA . CYS B 1 267 ? -5.836 -38.031 -9.539 1 93.75 267 CYS B CA 1
ATOM 5583 C C . CYS B 1 267 ? -5.809 -39.531 -9.375 1 93.75 267 CYS B C 1
ATOM 5585 O O . CYS B 1 267 ? -4.793 -40.188 -9.648 1 93.75 267 CYS B O 1
ATOM 5587 N N . LEU B 1 268 ? -6.91 -40.094 -9.023 1 94.06 268 LEU B N 1
ATOM 5588 C CA . LEU B 1 268 ? -7.004 -41.531 -8.812 1 94.06 268 LEU B CA 1
ATOM 5589 C C . LEU B 1 268 ? -6.879 -42.281 -10.133 1 94.06 268 LEU B C 1
ATOM 5591 O O . LEU B 1 268 ? -6.172 -43.312 -10.219 1 94.06 268 LEU B O 1
ATOM 5595 N N . VAL B 1 269 ? -7.547 -41.781 -11.102 1 94.25 269 VAL B N 1
ATOM 5596 C CA . VAL B 1 269 ? -7.5 -42.406 -12.414 1 94.25 269 VAL B CA 1
ATOM 5597 C C . VAL B 1 269 ? -6.078 -42.344 -12.969 1 94.25 269 VAL B C 1
ATOM 5599 O O . VAL B 1 269 ? -5.547 -43.344 -13.461 1 94.25 269 VAL B O 1
ATOM 5602 N N . ALA B 1 270 ? -5.496 -41.156 -12.836 1 93.31 270 ALA B N 1
ATOM 5603 C CA . ALA B 1 270 ? -4.129 -41 -13.312 1 93.31 270 ALA B CA 1
ATOM 5604 C C . ALA B 1 270 ? -3.156 -41.844 -12.508 1 93.31 270 ALA B C 1
ATOM 5606 O O . ALA B 1 270 ? -2.215 -42.406 -13.062 1 93.31 270 ALA B O 1
ATOM 5607 N N . GLY B 1 271 ? -3.406 -41.906 -11.273 1 92.56 271 GLY B N 1
ATOM 5608 C CA . GLY B 1 271 ? -2.574 -42.75 -10.422 1 92.56 271 GLY B CA 1
ATOM 5609 C C . GLY B 1 271 ? -2.648 -44.219 -10.781 1 92.56 271 GLY B C 1
ATOM 5610 O O . GLY B 1 271 ? -1.629 -44.938 -10.805 1 92.56 271 GLY B O 1
ATOM 5611 N N . LEU B 1 272 ? -3.803 -44.656 -11.109 1 92.31 272 LEU B N 1
ATOM 5612 C CA . LEU B 1 272 ? -3.984 -46.031 -11.523 1 92.31 272 LEU B CA 1
ATOM 5613 C C . LEU B 1 272 ? -3.268 -46.312 -12.844 1 92.31 272 LEU B C 1
ATOM 5615 O O . LEU B 1 272 ? -2.672 -47.375 -13.023 1 92.31 272 LEU B O 1
ATOM 5619 N N . ALA B 1 273 ? -3.355 -45.406 -13.672 1 92.88 273 ALA B N 1
ATOM 5620 C CA . ALA B 1 273 ? -2.664 -45.531 -14.953 1 92.88 273 ALA B CA 1
ATOM 5621 C C . ALA B 1 273 ? -1.155 -45.656 -14.75 1 92.88 273 ALA B C 1
ATOM 5623 O O . ALA B 1 273 ? -0.487 -46.406 -15.453 1 92.88 273 ALA B O 1
ATOM 5624 N N . VAL B 1 274 ? -0.631 -44.906 -13.836 1 91.19 274 VAL B N 1
ATOM 5625 C CA . VAL B 1 274 ? 0.796 -44.938 -13.531 1 91.19 274 VAL B CA 1
ATOM 5626 C C . VAL B 1 274 ? 1.174 -46.281 -12.945 1 91.19 274 VAL B C 1
ATOM 5628 O O . VAL B 1 274 ? 2.203 -46.875 -13.312 1 91.19 274 VAL B O 1
ATOM 5631 N N . LYS B 1 275 ? 0.312 -46.75 -12.102 1 90.25 275 LYS B N 1
ATOM 5632 C CA . LYS B 1 275 ? 0.572 -48.062 -11.469 1 90.25 275 LYS B CA 1
ATOM 5633 C C . LYS B 1 275 ? 0.553 -49.188 -12.5 1 90.25 275 LYS B C 1
ATOM 5635 O O . LYS B 1 275 ? 1.316 -50.156 -12.383 1 90.25 275 LYS B O 1
ATOM 5640 N N . LEU B 1 276 ? -0.245 -49.062 -13.477 1 90.56 276 LEU B N 1
ATOM 5641 C CA . LEU B 1 276 ? -0.373 -50.094 -14.508 1 90.56 276 LEU B CA 1
ATOM 5642 C C . LEU B 1 276 ? 0.771 -50 -15.508 1 90.56 276 LEU B C 1
ATOM 5644 O O . LEU B 1 276 ? 1.147 -51 -16.125 1 90.56 276 LEU B O 1
ATOM 5648 N N . ASP B 1 277 ? 1.263 -48.812 -15.617 1 88.44 277 ASP B N 1
ATOM 5649 C CA . ASP B 1 277 ? 2.299 -48.562 -16.625 1 88.44 277 ASP B CA 1
ATOM 5650 C C . ASP B 1 277 ? 3.662 -49.031 -16.125 1 88.44 277 ASP B C 1
ATOM 5652 O O . ASP B 1 277 ? 4.477 -49.531 -16.906 1 88.44 277 ASP B O 1
ATOM 5656 N N . SER B 1 278 ? 3.916 -48.812 -14.883 1 83.38 278 SER B N 1
ATOM 5657 C CA . SER B 1 278 ? 5.223 -49.188 -14.352 1 83.38 278 SER B CA 1
ATOM 5658 C C . SER B 1 278 ? 5.121 -49.625 -12.898 1 83.38 278 SER B C 1
ATOM 5660 O O . SER B 1 278 ? 4.207 -49.219 -12.18 1 83.38 278 SER B O 1
ATOM 5662 N N . PRO B 1 279 ? 6.129 -50.469 -12.531 1 83.31 279 PRO B N 1
ATOM 5663 C CA . PRO B 1 279 ? 6.125 -50.906 -11.141 1 83.31 279 PRO B CA 1
ATOM 5664 C C . PRO B 1 279 ? 6.539 -49.812 -10.156 1 83.31 279 PRO B C 1
ATOM 5666 O O . PRO B 1 279 ? 7.312 -48.938 -10.508 1 83.31 279 PRO B O 1
ATOM 5669 N N . GLY B 1 280 ? 5.918 -49.844 -8.992 1 82 280 GLY B N 1
ATOM 5670 C CA . GLY B 1 280 ? 6.25 -48.875 -7.969 1 82 280 GLY B CA 1
ATOM 5671 C C . GLY B 1 280 ? 5.047 -48.094 -7.469 1 82 280 GLY B C 1
ATOM 5672 O O . GLY B 1 280 ? 3.926 -48.312 -7.93 1 82 280 GLY B O 1
ATOM 5673 N N . PRO B 1 281 ? 5.301 -47.312 -6.516 1 87.69 281 PRO B N 1
ATOM 5674 C CA . PRO B 1 281 ? 4.191 -46.5 -5.98 1 87.69 281 PRO B CA 1
ATOM 5675 C C . PRO B 1 281 ? 3.715 -45.438 -6.957 1 87.69 281 PRO B C 1
ATOM 5677 O O . PRO B 1 281 ? 4.492 -44.969 -7.793 1 87.69 281 PRO B O 1
ATOM 5680 N N . MET B 1 282 ? 2.469 -45.188 -6.883 1 89 282 MET B N 1
ATOM 5681 C CA . MET B 1 282 ? 1.893 -44.219 -7.805 1 89 282 MET B CA 1
ATOM 5682 C C . MET B 1 282 ? 2.301 -42.812 -7.422 1 89 282 MET B C 1
ATOM 5684 O O . MET B 1 282 ? 2.434 -41.938 -8.289 1 89 282 MET B O 1
ATOM 5688 N N . LEU B 1 283 ? 2.457 -42.594 -6.094 1 90.75 283 LEU B N 1
ATOM 5689 C CA . LEU B 1 283 ? 2.787 -41.281 -5.598 1 90.75 283 LEU B CA 1
ATOM 5690 C C . LEU B 1 283 ? 4.266 -41.188 -5.227 1 90.75 283 LEU B C 1
ATOM 5692 O O . LEU B 1 283 ? 4.852 -42.156 -4.762 1 90.75 283 LEU B O 1
ATOM 5696 N N . PHE B 1 284 ? 4.816 -40.031 -5.539 1 87.62 284 PHE B N 1
ATOM 5697 C CA . PHE B 1 284 ? 6.184 -39.719 -5.156 1 87.62 284 PHE B CA 1
ATOM 5698 C C . PHE B 1 284 ? 6.23 -38.375 -4.406 1 87.62 284 PHE B C 1
ATOM 5700 O O . PHE B 1 284 ? 5.375 -37.531 -4.609 1 87.62 284 PHE B O 1
ATOM 5707 N N . SER B 1 285 ? 7.113 -38.312 -3.346 1 90.62 285 SER B N 1
ATOM 5708 C CA . SER B 1 285 ? 7.234 -37.125 -2.543 1 90.62 285 SER B CA 1
ATOM 5709 C C . SER B 1 285 ? 8.664 -36.594 -2.535 1 90.62 285 SER B C 1
ATOM 5711 O O . SER B 1 285 ? 9.617 -37.375 -2.596 1 90.62 285 SER B O 1
ATOM 5713 N N . GLN B 1 286 ? 8.805 -35.344 -2.549 1 89.31 286 GLN B N 1
ATOM 5714 C CA . GLN B 1 286 ? 10.094 -34.656 -2.521 1 89.31 286 GLN B CA 1
ATOM 5715 C C . GLN B 1 286 ? 10.094 -33.5 -1.532 1 89.31 286 GLN B C 1
ATOM 5717 O O . GLN B 1 286 ? 9.086 -32.812 -1.387 1 89.31 286 GLN B O 1
ATOM 5722 N N . LEU B 1 287 ? 11.258 -33.281 -0.934 1 92.75 287 LEU B N 1
ATOM 5723 C CA . LEU B 1 287 ? 11.391 -32.219 0.038 1 92.75 287 LEU B CA 1
ATOM 5724 C C . LEU B 1 287 ? 11.578 -30.859 -0.661 1 92.75 287 LEU B C 1
ATOM 5726 O O . LEU B 1 287 ? 12.414 -30.734 -1.552 1 92.75 287 LEU B O 1
ATOM 5730 N N . ARG B 1 288 ? 10.719 -29.891 -0.25 1 94.56 288 ARG B N 1
ATOM 5731 C CA . ARG B 1 288 ? 10.781 -28.547 -0.792 1 94.56 288 ARG B CA 1
ATOM 5732 C C . ARG B 1 288 ? 10.766 -27.5 0.325 1 94.56 288 ARG B C 1
ATOM 5734 O O . ARG B 1 288 ? 10.523 -27.844 1.487 1 94.56 288 ARG B O 1
ATOM 5741 N N . VAL B 1 289 ? 11.117 -26.312 -0.043 1 92.19 289 VAL B N 1
ATOM 5742 C CA . VAL B 1 289 ? 11.125 -25.219 0.926 1 92.19 289 VAL B CA 1
ATOM 5743 C C . VAL B 1 289 ? 9.914 -24.328 0.705 1 92.19 289 VAL B C 1
ATOM 5745 O O . VAL B 1 289 ? 9.609 -23.938 -0.43 1 92.19 289 VAL B O 1
ATOM 5748 N N . GLY B 1 290 ? 9.242 -24.047 1.79 1 92.19 290 GLY B N 1
ATOM 5749 C CA . GLY B 1 290 ? 8.039 -23.234 1.707 1 92.19 290 GLY B CA 1
ATOM 5750 C C . GLY B 1 290 ? 8.195 -21.859 2.346 1 92.19 290 GLY B C 1
ATOM 5751 O O . GLY B 1 290 ? 9.273 -21.266 2.295 1 92.19 290 GLY B O 1
ATOM 5752 N N . ARG B 1 291 ? 7.105 -21.391 2.867 1 91.62 291 ARG B N 1
ATOM 5753 C CA . ARG B 1 291 ? 7.062 -20.047 3.455 1 91.62 291 ARG B CA 1
ATOM 5754 C C . ARG B 1 291 ? 7.992 -19.953 4.66 1 91.62 291 ARG B C 1
ATOM 5756 O O . ARG B 1 291 ? 8.016 -20.844 5.508 1 91.62 291 ARG B O 1
ATOM 5763 N N . ASN B 1 292 ? 8.727 -18.844 4.715 1 87.5 292 ASN B N 1
ATOM 5764 C CA . ASN B 1 292 ? 9.664 -18.547 5.797 1 87.5 292 ASN B CA 1
ATOM 5765 C C . ASN B 1 292 ? 10.719 -19.641 5.934 1 87.5 292 ASN B C 1
ATOM 5767 O O . ASN B 1 292 ? 11.18 -19.938 7.039 1 87.5 292 ASN B O 1
ATOM 5771 N N . GLY B 1 293 ? 10.922 -20.406 4.891 1 87.69 293 GLY B N 1
ATOM 5772 C CA . GLY B 1 293 ? 11.984 -21.391 4.867 1 87.69 293 GLY B CA 1
ATOM 5773 C C . GLY B 1 293 ? 11.562 -22.734 5.445 1 87.69 293 GLY B C 1
ATOM 5774 O O . GLY B 1 293 ? 12.391 -23.641 5.605 1 87.69 293 GLY B O 1
ATOM 5775 N N . ARG B 1 294 ? 10.391 -22.906 5.727 1 89.31 294 ARG B N 1
ATOM 5776 C CA . ARG B 1 294 ? 9.906 -24.172 6.273 1 89.31 294 ARG B CA 1
ATOM 5777 C C . ARG B 1 294 ? 9.883 -25.25 5.203 1 89.31 294 ARG B C 1
ATOM 5779 O O . ARG B 1 294 ? 9.359 -25.047 4.109 1 89.31 294 ARG B O 1
ATOM 5786 N N . GLU B 1 295 ? 10.391 -26.359 5.621 1 92.69 295 GLU B N 1
ATOM 5787 C CA . GLU B 1 295 ? 10.445 -27.453 4.668 1 92.69 295 GLU B CA 1
ATOM 5788 C C . GLU B 1 295 ? 9.18 -28.297 4.719 1 92.69 295 GLU B C 1
ATOM 5790 O O . GLU B 1 295 ? 8.594 -28.484 5.789 1 92.69 295 GLU B O 1
ATOM 5795 N N . PHE B 1 296 ? 8.758 -28.75 3.578 1 94.31 296 PHE B N 1
ATOM 5796 C CA . PHE B 1 296 ? 7.602 -29.625 3.461 1 94.31 296 PHE B CA 1
ATOM 5797 C C . PHE B 1 296 ? 7.781 -30.609 2.309 1 94.31 296 PHE B C 1
ATOM 5799 O O . PHE B 1 296 ? 8.688 -30.453 1.491 1 94.31 296 PHE B O 1
ATOM 5806 N N . CYS B 1 297 ? 6.973 -31.641 2.314 1 95 297 CYS B N 1
ATOM 5807 C CA . CYS B 1 297 ? 7.035 -32.625 1.253 1 95 297 CYS B CA 1
ATOM 5808 C C . CYS B 1 297 ? 5.941 -32.406 0.219 1 95 297 CYS B C 1
ATOM 5810 O O . CYS B 1 297 ? 4.766 -32.281 0.567 1 95 297 CYS B O 1
ATOM 5812 N N . ILE B 1 298 ? 6.398 -32.281 -0.97 1 94.56 298 ILE B N 1
ATOM 5813 C CA . ILE B 1 298 ? 5.438 -32.125 -2.053 1 94.56 298 ILE B CA 1
ATOM 5814 C C . ILE B 1 298 ? 5.023 -33.5 -2.592 1 94.56 298 ILE B C 1
ATOM 5816 O O . ILE B 1 298 ? 5.824 -34.438 -2.605 1 94.56 298 ILE B O 1
ATOM 5820 N N . TRP B 1 299 ? 3.768 -33.594 -3.072 1 92.69 299 TRP B N 1
ATOM 5821 C CA . TRP B 1 299 ? 3.25 -34.844 -3.623 1 92.69 299 TRP B CA 1
ATOM 5822 C C . TRP B 1 299 ? 3.055 -34.75 -5.133 1 92.69 299 TRP B C 1
ATOM 5824 O O . TRP B 1 299 ? 2.529 -33.75 -5.625 1 92.69 299 TRP B O 1
ATOM 5834 N N . LYS B 1 300 ? 3.576 -35.719 -5.844 1 91.88 300 LYS B N 1
ATOM 5835 C CA . LYS B 1 300 ? 3.393 -35.812 -7.289 1 91.88 300 LYS B CA 1
ATOM 5836 C C . LYS B 1 300 ? 3.113 -37.219 -7.73 1 91.88 300 LYS B C 1
ATOM 5838 O O . LYS B 1 300 ? 3.414 -38.188 -7.004 1 91.88 300 LYS B O 1
ATOM 5843 N N . LEU B 1 301 ? 2.43 -37.375 -8.906 1 92.62 301 LEU B N 1
ATOM 5844 C CA . LEU B 1 301 ? 2.316 -38.688 -9.523 1 92.62 301 LEU B CA 1
ATOM 5845 C C . LEU B 1 301 ? 3.617 -39.062 -10.219 1 92.62 301 LEU B C 1
ATOM 5847 O O . LEU B 1 301 ? 4.258 -38.25 -10.859 1 92.62 301 LEU B O 1
ATOM 5851 N N . ARG B 1 302 ? 3.967 -40.219 -9.977 1 88.31 302 ARG B N 1
ATOM 5852 C CA . ARG B 1 302 ? 5.219 -40.688 -10.555 1 88.31 302 ARG B CA 1
ATOM 5853 C C . ARG B 1 302 ? 5.145 -40.719 -12.078 1 88.31 302 ARG B C 1
ATOM 5855 O O . ARG B 1 302 ? 4.207 -41.25 -12.656 1 88.31 302 ARG B O 1
ATOM 5862 N N . SER B 1 303 ? 6.082 -40 -12.703 1 83.19 303 SER B N 1
ATOM 5863 C CA . SER B 1 303 ? 6.098 -39.969 -14.164 1 83.19 303 SER B CA 1
ATOM 5864 C C . SER B 1 303 ? 7.352 -40.656 -14.711 1 83.19 303 SER B C 1
ATOM 5866 O O . SER B 1 303 ? 7.484 -40.812 -15.93 1 83.19 303 SER B O 1
ATOM 5868 N N . MET B 1 304 ? 8.242 -40.906 -13.828 1 80.19 304 MET B N 1
ATOM 5869 C CA . MET B 1 304 ? 9.508 -41.5 -14.227 1 80.19 304 MET B CA 1
ATOM 5870 C C . MET B 1 304 ? 9.664 -42.875 -13.633 1 80.19 304 MET B C 1
ATOM 5872 O O . MET B 1 304 ? 9 -43.219 -12.648 1 80.19 304 MET B O 1
ATOM 5876 N N . ARG B 1 305 ? 10.5 -43.656 -14.328 1 77.5 305 ARG B N 1
ATOM 5877 C CA . ARG B 1 305 ? 10.742 -45 -13.844 1 77.5 305 ARG B CA 1
ATOM 5878 C C . ARG B 1 305 ? 11.352 -44.969 -12.445 1 77.5 305 ARG B C 1
ATOM 5880 O O . ARG B 1 305 ? 12.18 -44.094 -12.141 1 77.5 305 ARG B O 1
ATOM 5887 N N . HIS B 1 306 ? 10.766 -45.688 -11.602 1 67.69 306 HIS B N 1
ATOM 5888 C CA . HIS B 1 306 ? 11.18 -45.75 -10.203 1 67.69 306 HIS B CA 1
ATOM 5889 C C . HIS B 1 306 ? 12.641 -46.156 -10.078 1 67.69 306 HIS B C 1
ATOM 5891 O O . HIS B 1 306 ? 13.016 -47.25 -10.547 1 67.69 306 HIS B O 1
ATOM 5897 N N . ALA B 1 307 ? 13.695 -45.344 -10.266 1 58.59 307 ALA B N 1
ATOM 5898 C CA . ALA B 1 307 ? 15.055 -45.75 -9.93 1 58.59 307 ALA B CA 1
ATOM 5899 C C . ALA B 1 307 ? 15.391 -45.438 -8.477 1 58.59 307 ALA B C 1
ATOM 5901 O O . ALA B 1 307 ? 14.883 -44.469 -7.906 1 58.59 307 ALA B O 1
ATOM 5902 N N . PRO B 1 308 ? 16.047 -46.406 -7.699 1 51.41 308 PRO B N 1
ATOM 5903 C CA . PRO B 1 308 ? 16.422 -46.219 -6.301 1 51.41 308 PRO B CA 1
ATOM 5904 C C . PRO B 1 308 ? 17.031 -44.844 -6.055 1 51.41 308 PRO B C 1
ATOM 5906 O O . PRO B 1 308 ? 17.531 -44.188 -6.988 1 51.41 308 PRO B O 1
ATOM 5909 N N . SER B 1 309 ? 16.766 -44.219 -4.84 1 49.81 309 SER B N 1
ATOM 5910 C CA . SER B 1 309 ? 16.875 -42.906 -4.172 1 49.81 309 SER B CA 1
ATOM 5911 C C . SER B 1 309 ? 18.234 -42.281 -4.453 1 49.81 309 SER B C 1
ATOM 5913 O O . SER B 1 309 ? 18.5 -41.156 -3.988 1 49.81 309 SER B O 1
ATOM 5915 N N . GLU B 1 310 ? 19.281 -43 -4.809 1 46.16 310 GLU B N 1
ATOM 5916 C CA . GLU B 1 310 ? 20.609 -42.469 -4.504 1 46.16 310 GLU B CA 1
ATOM 5917 C C . GLU B 1 310 ? 20.922 -41.25 -5.363 1 46.16 310 GLU B C 1
ATOM 5919 O O . GLU B 1 310 ? 21.984 -40.625 -5.215 1 46.16 310 GLU B O 1
ATOM 5924 N N . GLN B 1 311 ? 20.297 -41.031 -6.469 1 48.62 311 GLN B N 1
ATOM 5925 C CA . GLN B 1 311 ? 20.984 -40.031 -7.262 1 48.62 311 GLN B CA 1
ATOM 5926 C C . GLN B 1 311 ? 20.469 -38.625 -6.898 1 48.62 311 GLN B C 1
ATOM 5928 O O . GLN B 1 311 ? 19.281 -38.438 -6.637 1 48.62 311 GLN B O 1
ATOM 5933 N N . GLY B 1 312 ? 21.328 -37.812 -6.359 1 51.72 312 GLY B N 1
ATOM 5934 C CA . GLY B 1 312 ? 21.219 -36.406 -5.98 1 51.72 312 GLY B CA 1
ATOM 5935 C C . GLY B 1 312 ? 20.234 -35.625 -6.828 1 51.72 312 GLY B C 1
ATOM 5936 O O . GLY B 1 312 ? 19.672 -36.156 -7.785 1 51.72 312 GLY B O 1
ATOM 5937 N N . ALA B 1 313 ? 19.656 -34.594 -6.473 1 56.09 313 ALA B N 1
ATOM 5938 C CA . ALA B 1 313 ? 18.703 -33.688 -7.133 1 56.09 313 ALA B CA 1
ATOM 5939 C C . ALA B 1 313 ? 19.156 -33.344 -8.539 1 56.09 313 ALA B C 1
ATOM 5941 O O . ALA B 1 313 ? 20.297 -32.906 -8.742 1 56.09 313 ALA B O 1
ATOM 5942 N N . ARG B 1 314 ? 18.562 -33.844 -9.734 1 57.59 314 ARG B N 1
ATOM 5943 C CA . ARG B 1 314 ? 18.922 -33.438 -11.094 1 57.59 314 ARG B CA 1
ATOM 5944 C C . ARG B 1 314 ? 17.734 -32.812 -11.82 1 57.59 314 ARG B C 1
ATOM 5946 O O . ARG B 1 314 ? 16.578 -33.219 -11.609 1 57.59 314 ARG B O 1
ATOM 5953 N N . PHE B 1 315 ? 17.953 -31.625 -12.539 1 57.62 315 PHE B N 1
ATOM 5954 C CA . PHE B 1 315 ? 16.938 -31.016 -13.375 1 57.62 315 PHE B CA 1
ATOM 5955 C C . PHE B 1 315 ? 16.453 -32 -14.445 1 57.62 315 PHE B C 1
ATOM 5957 O O . PHE B 1 315 ? 17.25 -32.75 -14.992 1 57.62 315 PHE B O 1
ATOM 5964 N N . ALA B 1 316 ? 15.156 -32.156 -14.594 1 56.91 316 ALA B N 1
ATOM 5965 C CA . ALA B 1 316 ? 14.602 -32.969 -15.688 1 56.91 316 ALA B CA 1
ATOM 5966 C C . ALA B 1 316 ? 15.047 -32.438 -17.047 1 56.91 316 ALA B C 1
ATOM 5968 O O . ALA B 1 316 ? 15.094 -31.219 -17.25 1 56.91 316 ALA B O 1
ATOM 5969 N N . GLN B 1 317 ? 15.711 -33.312 -17.844 1 57.34 317 GLN B N 1
ATOM 5970 C CA . GLN B 1 317 ? 16.125 -32.938 -19.203 1 57.34 317 GLN B CA 1
ATOM 5971 C C . GLN B 1 317 ? 15.047 -33.312 -20.219 1 57.34 317 GLN B C 1
ATOM 5973 O O . GLN B 1 317 ? 14.242 -34.219 -19.969 1 57.34 317 GLN B O 1
ATOM 5978 N N . PRO B 1 318 ? 14.922 -32.5 -21.266 1 60.97 318 PRO B N 1
ATOM 5979 C CA . PRO B 1 318 ? 14.031 -32.906 -22.359 1 60.97 318 PRO B CA 1
ATOM 5980 C C . PRO B 1 318 ? 14.312 -34.312 -22.859 1 60.97 318 PRO B C 1
ATOM 5982 O O . PRO B 1 318 ? 15.477 -34.688 -23.016 1 60.97 318 PRO B O 1
ATOM 5985 N N . ASN B 1 319 ? 13.258 -35.125 -23.016 1 61.78 319 ASN B N 1
ATOM 5986 C CA . ASN B 1 319 ? 13.367 -36.5 -23.547 1 61.78 319 ASN B CA 1
ATOM 5987 C C . ASN B 1 319 ? 14.148 -37.375 -22.578 1 61.78 319 ASN B C 1
ATOM 5989 O O . ASN B 1 319 ? 14.992 -38.188 -23.016 1 61.78 319 ASN B O 1
ATOM 5993 N N . ASP B 1 320 ? 13.984 -37.062 -21.438 1 65.06 320 ASP B N 1
ATOM 5994 C CA . ASP B 1 320 ? 14.617 -37.875 -20.406 1 65.06 320 ASP B CA 1
ATOM 5995 C C . ASP B 1 320 ? 14.188 -39.344 -20.516 1 65.06 320 ASP B C 1
ATOM 5997 O O . ASP B 1 320 ? 12.992 -39.625 -20.531 1 65.06 320 ASP B O 1
ATOM 6001 N N . ASP B 1 321 ? 15.023 -40.312 -20.781 1 67.88 321 ASP B N 1
ATOM 6002 C CA . ASP B 1 321 ? 14.797 -41.719 -20.984 1 67.88 321 ASP B CA 1
ATOM 6003 C C . ASP B 1 321 ? 14.094 -42.344 -19.781 1 67.88 321 ASP B C 1
ATOM 6005 O O . ASP B 1 321 ? 13.531 -43.438 -19.875 1 67.88 321 ASP B O 1
ATOM 6009 N N . ARG B 1 322 ? 14.008 -41.656 -18.719 1 73.88 322 ARG B N 1
ATOM 6010 C CA . ARG B 1 322 ? 13.398 -42.188 -17.5 1 73.88 322 ARG B CA 1
ATOM 6011 C C . ARG B 1 322 ? 11.891 -41.969 -17.5 1 73.88 322 ARG B C 1
ATOM 6013 O O . ARG B 1 322 ? 11.172 -42.594 -16.703 1 73.88 322 ARG B O 1
ATOM 6020 N N . ILE B 1 323 ? 11.344 -41.312 -18.516 1 79 323 ILE B N 1
ATOM 6021 C CA . ILE B 1 323 ? 9.922 -40.938 -18.531 1 79 323 ILE B CA 1
ATOM 6022 C C . ILE B 1 323 ? 9.125 -42.062 -19.203 1 79 323 ILE B C 1
ATOM 6024 O O . ILE B 1 323 ? 9.453 -42.5 -20.312 1 79 323 ILE B O 1
ATOM 6028 N N . THR B 1 324 ? 8.117 -42.656 -18.578 1 83.88 324 THR B N 1
ATOM 6029 C CA . THR B 1 324 ? 7.234 -43.688 -19.109 1 83.88 324 THR B CA 1
ATOM 6030 C C . THR B 1 324 ? 6.223 -43.062 -20.078 1 83.88 324 THR B C 1
ATOM 6032 O O . THR B 1 324 ? 6.051 -41.844 -20.125 1 83.88 324 THR B O 1
ATOM 6035 N N . PRO B 1 325 ? 5.617 -43.906 -20.922 1 84.12 325 PRO B N 1
ATOM 6036 C CA . PRO B 1 325 ? 4.621 -43.375 -21.859 1 84.12 325 PRO B CA 1
ATOM 6037 C C . PRO B 1 325 ? 3.486 -42.656 -21.141 1 84.12 325 PRO B C 1
ATOM 6039 O O . PRO B 1 325 ? 3.109 -41.531 -21.547 1 84.12 325 PRO B O 1
ATOM 6042 N N . VAL B 1 326 ? 3.004 -43.25 -20.062 1 87.06 326 VAL B N 1
ATOM 6043 C CA . VAL B 1 326 ? 1.973 -42.594 -19.266 1 87.06 326 VAL B CA 1
ATOM 6044 C C . VAL B 1 326 ? 2.555 -41.344 -18.609 1 87.06 326 VAL B C 1
ATOM 6046 O O . VAL B 1 326 ? 1.879 -40.312 -18.5 1 87.06 326 VAL B O 1
ATOM 6049 N N . GLY B 1 327 ? 3.713 -41.5 -18.203 1 84.31 327 GLY B N 1
ATOM 6050 C CA . GLY B 1 327 ? 4.414 -40.375 -17.578 1 84.31 327 GLY B CA 1
ATOM 6051 C C . GLY B 1 327 ? 4.52 -39.156 -18.484 1 84.31 327 GLY B C 1
ATOM 6052 O O . GLY B 1 327 ? 4.355 -38.031 -18.031 1 84.31 327 GLY B O 1
ATOM 6053 N N . ARG B 1 328 ? 4.684 -39.438 -19.734 1 84.31 328 ARG B N 1
ATOM 6054 C CA . ARG B 1 328 ? 4.785 -38.344 -20.719 1 84.31 328 ARG B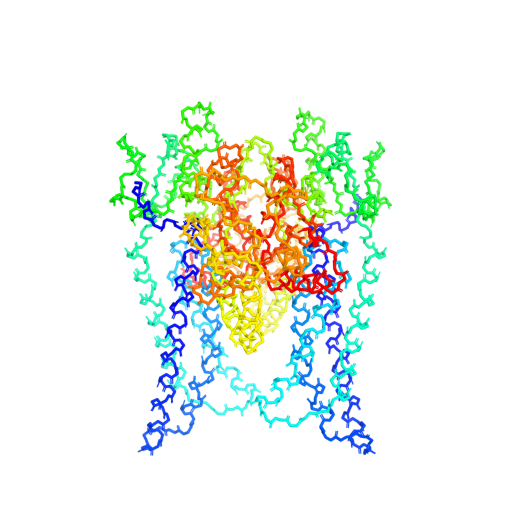 CA 1
ATOM 6055 C C . ARG B 1 328 ? 3.467 -37.594 -20.828 1 84.31 328 ARG B C 1
ATOM 6057 O O . ARG B 1 328 ? 3.457 -36.344 -20.906 1 84.31 328 ARG B O 1
ATOM 6064 N N . PHE B 1 329 ? 2.461 -38.406 -20.828 1 85.06 329 PHE B N 1
ATOM 6065 C CA . PHE B 1 329 ? 1.138 -37.812 -20.953 1 85.06 329 PHE B CA 1
ATOM 6066 C C . PHE B 1 329 ? 0.803 -37 -19.719 1 85.06 329 PHE B C 1
ATOM 6068 O O . PHE B 1 329 ? 0.321 -35.844 -19.844 1 85.06 329 PHE B O 1
ATOM 6075 N N . ILE B 1 330 ? 1.106 -37.469 -18.562 1 86.44 330 ILE B N 1
ATOM 6076 C CA . ILE B 1 330 ? 0.713 -36.812 -17.328 1 86.44 330 ILE B CA 1
ATOM 6077 C C . ILE B 1 330 ? 1.55 -35.531 -17.141 1 86.44 330 ILE B C 1
ATOM 6079 O O . ILE B 1 330 ? 1.058 -34.531 -16.625 1 86.44 330 ILE B O 1
ATOM 6083 N N . ARG B 1 331 ? 2.725 -35.562 -17.578 1 82.06 331 ARG B N 1
ATOM 6084 C CA . ARG B 1 331 ? 3.574 -34.375 -17.484 1 82.06 331 ARG B CA 1
ATOM 6085 C C . ARG B 1 331 ? 3.109 -33.281 -18.438 1 82.06 331 ARG B C 1
ATOM 6087 O O . ARG B 1 331 ? 3.105 -32.094 -18.094 1 82.06 331 ARG B O 1
ATOM 6094 N N . ARG B 1 332 ? 2.67 -33.75 -19.625 1 78.62 332 ARG B N 1
ATOM 6095 C CA . ARG B 1 332 ? 2.213 -32.812 -20.641 1 78.62 332 ARG B CA 1
ATOM 6096 C C . ARG B 1 332 ? 0.932 -32.125 -20.188 1 78.62 332 ARG B C 1
ATOM 6098 O O . ARG B 1 332 ? 0.743 -30.938 -20.469 1 78.62 332 ARG B O 1
ATOM 6105 N N . THR B 1 333 ? 0.116 -32.844 -19.547 1 82.94 333 THR B N 1
ATOM 6106 C CA . THR B 1 333 ? -1.165 -32.281 -19.109 1 82.94 333 THR B CA 1
ATOM 6107 C C . THR B 1 333 ? -1.072 -31.766 -17.688 1 82.94 333 THR B C 1
ATOM 6109 O O . THR B 1 333 ? -2.057 -31.25 -17.141 1 82.94 333 THR B O 1
ATOM 6112 N N . ARG B 1 334 ? 0.076 -31.891 -17.031 1 83.75 334 ARG B N 1
ATOM 6113 C CA . ARG B 1 334 ? 0.362 -31.438 -15.672 1 83.75 334 ARG B CA 1
ATOM 6114 C C . ARG B 1 334 ? -0.511 -32.156 -14.648 1 83.75 334 ARG B C 1
ATOM 6116 O O . ARG B 1 334 ? -0.795 -31.609 -13.578 1 83.75 334 ARG B O 1
ATOM 6123 N N . LEU B 1 335 ? -0.945 -33.312 -15.078 1 88.5 335 LEU B N 1
ATOM 6124 C CA . LEU B 1 335 ? -1.743 -34.094 -14.156 1 88.5 335 LEU B CA 1
ATOM 6125 C C . LEU B 1 335 ? -0.884 -34.656 -13.023 1 88.5 335 LEU B C 1
ATOM 6127 O O . LEU B 1 335 ? -1.407 -35.031 -11.977 1 88.5 335 LEU B O 1
ATOM 6131 N N . ASP B 1 336 ? 0.409 -34.688 -13.297 1 89.25 336 ASP B N 1
ATOM 6132 C CA . ASP B 1 336 ? 1.326 -35.219 -12.289 1 89.25 336 ASP B CA 1
ATOM 6133 C C . ASP B 1 336 ? 1.356 -34.312 -11.055 1 89.25 336 ASP B C 1
ATOM 6135 O O . ASP B 1 336 ? 1.769 -34.75 -9.977 1 89.25 336 ASP B O 1
ATOM 6139 N N . GLU B 1 337 ? 0.852 -33.125 -11.203 1 91.31 337 GLU B N 1
ATOM 6140 C CA . GLU B 1 337 ? 0.948 -32.156 -10.109 1 91.31 337 GLU B CA 1
ATOM 6141 C C . GLU B 1 337 ? -0.371 -32.031 -9.352 1 91.31 337 GLU B C 1
ATOM 6143 O O . GLU B 1 337 ? -0.459 -31.328 -8.352 1 91.31 337 GLU B O 1
ATOM 6148 N N . LEU B 1 338 ? -1.354 -32.75 -9.703 1 92.81 338 LEU B N 1
ATOM 6149 C CA . LEU B 1 338 ? -2.689 -32.656 -9.117 1 92.81 338 LEU B CA 1
ATOM 6150 C C . LEU B 1 338 ? -2.658 -33 -7.633 1 92.81 338 LEU B C 1
ATOM 6152 O O . LEU B 1 338 ? -3.344 -32.375 -6.832 1 92.81 338 LEU B O 1
ATOM 6156 N N . PRO B 1 339 ? -1.812 -34 -7.223 1 94.5 339 PRO B N 1
ATOM 6157 C CA . PRO B 1 339 ? -1.775 -34.344 -5.797 1 94.5 339 PRO B CA 1
ATOM 6158 C C . PRO B 1 339 ? -1.322 -33.156 -4.926 1 94.5 339 PRO B C 1
ATOM 6160 O O . PRO B 1 339 ? -1.551 -33.156 -3.715 1 94.5 339 PRO B O 1
ATOM 6163 N N . GLN B 1 340 ? -0.729 -32.188 -5.5 1 96 340 GLN B N 1
ATOM 6164 C CA . GLN B 1 340 ? -0.243 -31.031 -4.758 1 96 340 GLN B CA 1
ATOM 6165 C C . GLN B 1 340 ? -1.401 -30.234 -4.176 1 96 340 GLN B C 1
ATOM 6167 O O . GLN B 1 340 ? -1.202 -29.391 -3.287 1 96 340 GLN B O 1
ATOM 6172 N N . LEU B 1 341 ? -2.57 -30.406 -4.688 1 96.94 341 LEU B N 1
ATOM 6173 C CA . LEU B 1 341 ? -3.748 -29.766 -4.117 1 96.94 341 LEU B CA 1
ATOM 6174 C C . LEU B 1 341 ? -3.969 -30.203 -2.676 1 96.94 341 LEU B C 1
ATOM 6176 O O . LEU B 1 341 ? -4.543 -29.469 -1.876 1 96.94 341 LEU B O 1
ATOM 6180 N N . TRP B 1 342 ? -3.443 -31.391 -2.367 1 95.38 342 TRP B N 1
ATOM 6181 C CA . TRP B 1 342 ? -3.443 -31.828 -0.973 1 95.38 342 TRP B CA 1
ATOM 6182 C C . TRP B 1 342 ? -2.539 -30.938 -0.126 1 95.38 342 TRP B C 1
ATOM 6184 O O . TRP B 1 342 ? -2.879 -30.594 1.01 1 95.38 342 TRP B O 1
ATOM 6194 N N . ASN B 1 343 ? -1.377 -30.594 -0.653 1 96.94 343 ASN B N 1
ATOM 6195 C CA . ASN B 1 343 ? -0.475 -29.672 0.033 1 96.94 343 ASN B CA 1
ATOM 6196 C C . ASN B 1 343 ? -1.13 -28.312 0.264 1 96.94 343 ASN B C 1
ATOM 6198 O O . ASN B 1 343 ? -0.864 -27.656 1.271 1 96.94 343 ASN B O 1
ATOM 6202 N N . VAL B 1 344 ? -1.922 -27.922 -0.683 1 97.38 344 VAL B N 1
ATOM 6203 C CA . VAL B 1 344 ? -2.652 -26.672 -0.545 1 97.38 344 VAL B CA 1
ATOM 6204 C C . VAL B 1 344 ? -3.645 -26.766 0.611 1 97.38 344 VAL B C 1
ATOM 6206 O O . VAL B 1 344 ? -3.764 -25.844 1.421 1 97.38 344 VAL B O 1
ATOM 6209 N N . LEU B 1 345 ? -4.332 -27.906 0.745 1 96.56 345 LEU B N 1
ATOM 6210 C CA . LEU B 1 345 ? -5.285 -28.125 1.825 1 96.56 345 LEU B CA 1
ATOM 6211 C C . LEU B 1 345 ? -4.586 -28.125 3.18 1 96.56 345 LEU B C 1
ATOM 6213 O O . LEU B 1 345 ? -5.117 -27.594 4.156 1 96.56 345 LEU B O 1
ATOM 6217 N N . GLN B 1 346 ? -3.357 -28.609 3.182 1 95.69 346 GLN B N 1
ATOM 6218 C CA . GLN B 1 346 ? -2.598 -28.703 4.426 1 95.69 346 GLN B CA 1
ATOM 6219 C C . GLN B 1 346 ? -2.012 -27.344 4.809 1 95.69 346 GLN B C 1
ATOM 6221 O O . GLN B 1 346 ? -1.583 -27.141 5.945 1 95.69 346 GLN B O 1
ATOM 6226 N N . GLY B 1 347 ? -1.902 -26.453 3.836 1 95.12 347 GLY B N 1
ATOM 6227 C CA . GLY B 1 347 ? -1.405 -25.109 4.129 1 95.12 347 GLY B CA 1
ATOM 6228 C C . GLY B 1 347 ? 0.054 -24.922 3.762 1 95.12 347 GLY B C 1
ATOM 6229 O O . GLY B 1 347 ? 0.62 -23.844 3.973 1 95.12 347 GLY B O 1
ATOM 6230 N N . ASP B 1 348 ? 0.663 -25.922 3.146 1 95.75 348 ASP B N 1
ATOM 6231 C CA . ASP B 1 348 ? 2.066 -25.844 2.752 1 95.75 348 ASP B CA 1
ATOM 6232 C C . ASP B 1 348 ? 2.229 -25.016 1.474 1 95.75 348 ASP B C 1
ATOM 6234 O O . ASP B 1 348 ? 3.262 -24.375 1.267 1 95.75 348 ASP B O 1
ATOM 6238 N N . MET B 1 349 ? 1.274 -25.125 0.691 1 97.06 349 MET B N 1
ATOM 6239 C CA . MET B 1 349 ? 1.31 -24.453 -0.604 1 97.06 349 MET B CA 1
ATOM 6240 C C . MET B 1 349 ? 0.051 -23.609 -0.818 1 97.06 349 MET B C 1
ATOM 6242 O O . MET B 1 349 ? -0.894 -23.688 -0.032 1 97.06 349 MET B O 1
ATOM 6246 N N . SER B 1 350 ? 0.113 -22.781 -1.737 1 97.75 350 SER B N 1
ATOM 6247 C CA . SER B 1 350 ? -1.017 -22.031 -2.266 1 97.75 350 SER B CA 1
ATOM 6248 C C . SER B 1 350 ? -1.271 -22.359 -3.73 1 97.75 350 SER B C 1
ATOM 6250 O O . SER B 1 350 ? -0.443 -23 -4.379 1 97.75 350 SER B O 1
ATOM 6252 N N . LEU B 1 351 ? -2.438 -22.031 -4.219 1 97.25 351 LEU B N 1
ATOM 6253 C CA . LEU B 1 351 ? -2.707 -22.25 -5.633 1 97.25 351 LEU B CA 1
ATOM 6254 C C . LEU B 1 351 ? -1.784 -21.391 -6.5 1 97.25 351 LEU B C 1
ATOM 6256 O O . LEU B 1 351 ? -1.288 -21.859 -7.527 1 97.25 351 LEU B O 1
ATOM 6260 N N . ILE B 1 352 ? -1.597 -20.188 -6.012 1 97.25 352 ILE B N 1
ATOM 6261 C CA . ILE B 1 352 ? -0.78 -19.25 -6.777 1 97.25 352 ILE B CA 1
ATOM 6262 C C . ILE B 1 352 ? 0.39 -18.766 -5.926 1 97.25 352 ILE B C 1
ATOM 6264 O O . ILE B 1 352 ? 0.203 -18.359 -4.773 1 97.25 352 ILE B O 1
ATOM 6268 N N . GLY B 1 353 ? 1.558 -18.812 -6.371 1 96.19 353 GLY B N 1
ATOM 6269 C CA . GLY B 1 353 ? 2.793 -18.391 -5.734 1 96.19 353 GLY B CA 1
ATOM 6270 C C . GLY B 1 353 ? 4.035 -18.859 -6.461 1 96.19 353 GLY B C 1
ATOM 6271 O O . GLY B 1 353 ? 3.939 -19.578 -7.465 1 96.19 353 GLY B O 1
ATOM 6272 N N . PRO B 1 354 ? 5.199 -18.438 -5.977 1 94.81 354 PRO B N 1
ATOM 6273 C CA . PRO B 1 354 ? 6.422 -18.969 -6.57 1 94.81 354 PRO B CA 1
ATOM 6274 C C . PRO B 1 354 ? 6.531 -20.484 -6.422 1 94.81 354 PRO B C 1
ATOM 6276 O O . PRO B 1 354 ? 6.215 -21.031 -5.363 1 94.81 354 PRO B O 1
ATOM 6279 N N . ARG B 1 355 ? 6.938 -21.109 -7.418 1 92.5 355 ARG B N 1
ATOM 6280 C CA . ARG B 1 355 ? 7.039 -22.562 -7.359 1 92.5 355 ARG B CA 1
ATOM 6281 C C . ARG B 1 355 ? 8.023 -23 -6.281 1 92.5 355 ARG B C 1
ATOM 6283 O O . ARG B 1 355 ? 9.07 -22.375 -6.098 1 92.5 355 ARG B O 1
ATOM 6290 N N . PRO B 1 356 ? 7.641 -24.031 -5.586 1 94.06 356 PRO B N 1
ATOM 6291 C CA . PRO B 1 356 ? 8.562 -24.516 -4.555 1 94.06 356 PRO B CA 1
ATOM 6292 C C . PRO B 1 356 ? 9.812 -25.172 -5.137 1 94.06 356 PRO B C 1
ATOM 6294 O O . PRO B 1 356 ? 9.727 -25.922 -6.113 1 94.06 356 PRO B O 1
ATOM 6297 N N . GLU B 1 357 ? 10.875 -24.859 -4.574 1 90 357 GLU B N 1
ATOM 6298 C CA . GLU B 1 357 ? 12.156 -25.391 -5.027 1 90 357 GLU B CA 1
ATOM 6299 C C . GLU B 1 357 ? 12.703 -26.422 -4.043 1 90 357 GLU B C 1
ATOM 6301 O O . GLU B 1 357 ? 12.352 -26.406 -2.861 1 90 357 GLU B O 1
ATOM 6306 N N . GLN B 1 358 ? 13.523 -27.297 -4.629 1 89.62 358 GLN B N 1
ATOM 6307 C CA . GLN B 1 358 ? 14.148 -28.312 -3.789 1 89.62 358 GLN B CA 1
ATOM 6308 C C . GLN B 1 358 ? 15.094 -27.672 -2.771 1 89.62 358 GLN B C 1
ATOM 6310 O O . GLN B 1 358 ? 15.797 -26.719 -3.09 1 89.62 358 GLN B O 1
ATOM 6315 N N . ALA B 1 359 ? 15.078 -28.203 -1.62 1 87.19 359 ALA B N 1
ATOM 6316 C CA . ALA B 1 359 ? 15.852 -27.656 -0.513 1 87.19 359 ALA B CA 1
ATOM 6317 C C . ALA B 1 359 ? 17.328 -27.547 -0.882 1 87.19 359 ALA B C 1
ATOM 6319 O O . ALA B 1 359 ? 17.984 -26.562 -0.526 1 87.19 359 ALA B O 1
ATOM 6320 N N . GLU B 1 360 ? 17.859 -28.5 -1.639 1 84.31 360 GLU B N 1
ATOM 6321 C CA . GLU B 1 360 ? 19.266 -28.484 -2.029 1 84.31 360 GLU B CA 1
ATOM 6322 C C . GLU B 1 360 ? 19.578 -27.312 -2.951 1 84.31 360 GLU B C 1
ATOM 6324 O O . GLU B 1 360 ? 20.609 -26.656 -2.805 1 84.31 360 GLU B O 1
ATOM 6329 N N . PHE B 1 361 ? 18.703 -27.094 -3.836 1 84.06 361 PHE B N 1
ATOM 6330 C CA . PHE B 1 361 ? 18.891 -26 -4.77 1 84.06 361 PHE B CA 1
ATOM 6331 C C . PHE B 1 361 ? 18.75 -24.656 -4.055 1 84.06 361 PHE B C 1
ATOM 6333 O O . PHE B 1 361 ? 19.484 -23.703 -4.355 1 84.06 361 PHE B O 1
ATOM 6340 N N . VAL B 1 362 ? 17.844 -24.562 -3.113 1 85.06 362 VAL B N 1
ATOM 6341 C CA . VAL B 1 362 ? 17.609 -23.328 -2.373 1 85.06 362 VAL B CA 1
ATOM 6342 C C . VAL B 1 362 ? 18.891 -22.922 -1.64 1 85.06 362 VAL B C 1
ATOM 6344 O O . VAL B 1 362 ? 19.266 -21.75 -1.654 1 85.06 362 VAL B O 1
ATOM 6347 N N . ARG B 1 363 ? 19.531 -23.859 -1.082 1 82.5 363 ARG B N 1
ATOM 6348 C CA . ARG B 1 363 ? 20.766 -23.578 -0.358 1 82.5 363 ARG B CA 1
ATOM 6349 C C . ARG B 1 363 ? 21.859 -23.078 -1.304 1 82.5 363 ARG B C 1
ATOM 6351 O O . ARG B 1 363 ? 22.531 -22.094 -1.021 1 82.5 363 ARG B O 1
ATOM 6358 N N . SER B 1 364 ? 21.922 -23.766 -2.412 1 83.69 364 SER B N 1
ATOM 6359 C CA . SER B 1 364 ? 22.922 -23.406 -3.398 1 83.69 364 SER B CA 1
ATOM 6360 C C . SER B 1 364 ? 22.656 -22.031 -3.986 1 83.69 364 SER B C 1
ATOM 6362 O O . SER B 1 364 ? 23.578 -21.219 -4.113 1 83.69 364 SER B O 1
ATOM 6364 N N . PHE B 1 365 ? 21.469 -21.797 -4.258 1 82.69 365 PHE B N 1
ATOM 6365 C CA . PHE B 1 365 ? 21.094 -20.531 -4.887 1 82.69 365 PHE B CA 1
ATOM 6366 C C . PHE B 1 365 ? 21.203 -19.375 -3.887 1 82.69 365 PHE B C 1
ATOM 6368 O O . PHE B 1 365 ? 21.594 -18.266 -4.246 1 82.69 365 PHE B O 1
ATOM 6375 N N . ALA B 1 366 ? 20.812 -19.578 -2.699 1 81.44 366 ALA B N 1
ATOM 6376 C CA . ALA B 1 366 ? 20.859 -18.547 -1.668 1 81.44 366 ALA B CA 1
ATOM 6377 C C . ALA B 1 366 ? 22.281 -18.078 -1.423 1 81.44 366 ALA B C 1
ATOM 6379 O O . ALA B 1 366 ? 22.516 -16.906 -1.078 1 81.44 366 ALA B O 1
ATOM 6380 N N . GLU B 1 367 ? 23.188 -18.938 -1.605 1 78.44 367 GLU B N 1
ATOM 6381 C CA . GLU B 1 367 ? 24.594 -18.594 -1.433 1 78.44 367 GLU B CA 1
ATOM 6382 C C . GLU B 1 367 ? 25.078 -17.703 -2.58 1 78.44 367 GLU B C 1
ATOM 6384 O O . GLU B 1 367 ? 25.875 -16.797 -2.371 1 78.44 367 GLU B O 1
ATOM 6389 N N . ARG B 1 368 ? 24.469 -17.953 -3.709 1 78.12 368 ARG B N 1
ATOM 6390 C CA . ARG B 1 368 ? 24.938 -17.266 -4.902 1 78.12 368 ARG B CA 1
ATOM 6391 C C . ARG B 1 368 ? 24.156 -15.969 -5.121 1 78.12 368 ARG B C 1
ATOM 6393 O O . ARG B 1 368 ? 24.703 -14.992 -5.641 1 78.12 368 ARG B O 1
ATOM 6400 N N . ILE B 1 369 ? 22.953 -16 -4.75 1 81.12 369 ILE B N 1
ATOM 6401 C CA . ILE B 1 369 ? 22.062 -14.859 -4.961 1 81.12 369 ILE B CA 1
ATOM 6402 C C . ILE B 1 369 ? 21.484 -14.406 -3.623 1 81.12 369 ILE B C 1
ATOM 6404 O O . ILE B 1 369 ? 20.516 -14.992 -3.129 1 81.12 369 ILE B O 1
ATOM 6408 N N . PRO B 1 370 ? 21.938 -13.32 -3.135 1 77.56 370 PRO B N 1
ATOM 6409 C CA . PRO B 1 370 ? 21.531 -12.859 -1.806 1 77.56 370 PRO B CA 1
ATOM 6410 C C . PRO B 1 370 ? 20.016 -12.594 -1.706 1 77.56 370 PRO B C 1
ATOM 6412 O O . PRO B 1 370 ? 19.453 -12.688 -0.619 1 77.56 370 PRO B O 1
ATOM 6415 N N . ALA B 1 371 ? 19.406 -12.359 -2.756 1 80.81 371 ALA B N 1
ATOM 6416 C CA . ALA B 1 371 ? 18 -12 -2.744 1 80.81 371 ALA B CA 1
ATOM 6417 C C . ALA B 1 371 ? 17.109 -13.242 -2.756 1 80.81 371 ALA B C 1
ATOM 6419 O O . ALA B 1 371 ? 15.906 -13.156 -2.541 1 80.81 371 ALA B O 1
ATOM 6420 N N . TYR B 1 372 ? 17.656 -14.383 -2.83 1 85.31 372 TYR B N 1
ATOM 6421 C CA . TYR B 1 372 ? 16.906 -15.602 -3.098 1 85.31 372 TYR B CA 1
ATOM 6422 C C . TYR B 1 372 ? 15.961 -15.922 -1.952 1 85.31 372 TYR B C 1
ATOM 6424 O O . TYR B 1 372 ? 14.797 -16.266 -2.182 1 85.31 372 TYR B O 1
ATOM 6432 N N . PRO B 1 373 ? 16.344 -15.672 -0.728 1 84.94 373 PRO B N 1
ATOM 6433 C CA . PRO B 1 373 ? 15.477 -16.094 0.377 1 84.94 373 PRO B CA 1
ATOM 6434 C C . PRO B 1 373 ? 14.188 -15.281 0.455 1 84.94 373 PRO B C 1
ATOM 6436 O O . PRO B 1 373 ? 13.211 -15.727 1.068 1 84.94 373 PRO B O 1
ATOM 6439 N N . TYR B 1 374 ? 14.117 -14.18 -0.132 1 86.12 374 TYR B N 1
ATOM 6440 C CA . TYR B 1 374 ? 12.945 -13.312 -0.023 1 86.12 374 TYR B CA 1
ATOM 6441 C C . TYR B 1 374 ? 11.773 -13.883 -0.81 1 86.12 374 TYR B C 1
ATOM 6443 O O . TYR B 1 374 ? 10.633 -13.461 -0.627 1 86.12 374 TYR B O 1
ATOM 6451 N N . ARG B 1 375 ? 12.109 -14.859 -1.674 1 89.25 375 ARG B N 1
ATOM 6452 C CA . ARG B 1 375 ? 11.023 -15.5 -2.412 1 89.25 375 ARG B CA 1
ATOM 6453 C C . ARG B 1 375 ? 10.141 -16.312 -1.479 1 89.25 375 ARG B C 1
ATOM 6455 O O . ARG B 1 375 ? 9.008 -16.672 -1.838 1 89.25 375 ARG B O 1
ATOM 6462 N N . HIS B 1 376 ? 10.586 -16.562 -0.265 1 90.44 376 HIS B N 1
ATOM 6463 C CA . HIS B 1 376 ? 9.883 -17.422 0.675 1 90.44 376 HIS B CA 1
ATOM 6464 C C . HIS B 1 376 ? 9.023 -16.609 1.634 1 90.44 376 HIS B C 1
ATOM 6466 O O . HIS B 1 376 ? 8.547 -17.141 2.646 1 90.44 376 HIS B O 1
ATOM 6472 N N . LEU B 1 377 ? 8.781 -15.359 1.336 1 88.75 377 LEU B N 1
ATOM 6473 C CA . LEU B 1 377 ? 7.898 -14.508 2.125 1 88.75 377 LEU B CA 1
ATOM 6474 C C . LEU B 1 377 ? 6.445 -14.938 1.958 1 88.75 377 LEU B C 1
ATOM 6476 O O . LEU B 1 377 ? 5.602 -14.625 2.805 1 88.75 377 LEU B O 1
ATOM 6480 N N . VAL B 1 378 ? 6.223 -15.594 0.864 1 93.12 378 VAL B N 1
ATOM 6481 C CA . VAL B 1 378 ? 4.871 -16.047 0.57 1 93.12 378 VAL B CA 1
ATOM 6482 C C . VAL B 1 378 ? 4.859 -17.578 0.417 1 93.12 378 VAL B C 1
ATOM 6484 O O . VAL B 1 378 ? 5.906 -18.188 0.234 1 93.12 378 VAL B O 1
ATOM 6487 N N . ARG B 1 379 ? 3.75 -18.125 0.497 1 95.56 379 ARG B N 1
ATOM 6488 C CA . ARG B 1 379 ? 3.637 -19.562 0.277 1 95.56 379 ARG B CA 1
ATOM 6489 C C . ARG B 1 379 ? 3.934 -19.922 -1.176 1 95.56 379 ARG B C 1
ATOM 6491 O O . ARG B 1 379 ? 3.533 -19.203 -2.092 1 95.56 379 ARG B O 1
ATOM 6498 N N . PRO B 1 380 ? 4.59 -21 -1.306 1 96.44 380 PRO B N 1
ATOM 6499 C CA . PRO B 1 380 ? 4.789 -21.453 -2.686 1 96.44 380 PRO B CA 1
ATOM 6500 C C . PRO B 1 380 ? 3.486 -21.859 -3.365 1 96.44 380 PRO B C 1
ATOM 6502 O O . PRO B 1 380 ? 2.516 -22.203 -2.686 1 96.44 380 PRO B O 1
ATOM 6505 N N . GLY B 1 381 ? 3.527 -21.844 -4.711 1 96.38 381 GLY B N 1
ATOM 6506 C CA . GLY B 1 381 ? 2.279 -22.078 -5.422 1 96.38 381 GLY B CA 1
ATOM 6507 C C . GLY B 1 381 ? 2.361 -23.234 -6.414 1 96.38 381 GLY B C 1
ATOM 6508 O O . GLY B 1 381 ? 3.455 -23.688 -6.75 1 96.38 381 GLY B O 1
ATOM 6509 N N . LEU B 1 382 ? 1.189 -23.703 -6.836 1 94.62 382 LEU B N 1
ATOM 6510 C CA . LEU B 1 382 ? 1.073 -24.656 -7.938 1 94.62 382 LEU B CA 1
ATOM 6511 C C . LEU B 1 382 ? 1.396 -23.984 -9.266 1 94.62 382 LEU B C 1
ATOM 6513 O O . LEU B 1 382 ? 1.97 -24.609 -10.164 1 94.62 382 LEU B O 1
ATOM 6517 N N . THR B 1 383 ? 0.924 -22.781 -9.336 1 93.19 383 THR B N 1
ATOM 6518 C CA . THR B 1 383 ? 1.274 -21.922 -10.453 1 93.19 383 THR B CA 1
ATOM 6519 C C . THR B 1 383 ? 1.772 -20.562 -9.961 1 93.19 383 THR B C 1
ATOM 6521 O O . THR B 1 383 ? 1.603 -20.219 -8.781 1 93.19 383 THR B O 1
ATOM 6524 N N . GLY B 1 384 ? 2.461 -19.891 -10.805 1 93.94 384 GLY B N 1
ATOM 6525 C CA . GLY B 1 384 ? 3.021 -18.625 -10.383 1 93.94 384 GLY B CA 1
ATOM 6526 C C . GLY B 1 384 ? 3.307 -17.688 -11.539 1 93.94 384 GLY B C 1
ATOM 6527 O O . GLY B 1 384 ? 3.115 -18.047 -12.695 1 93.94 3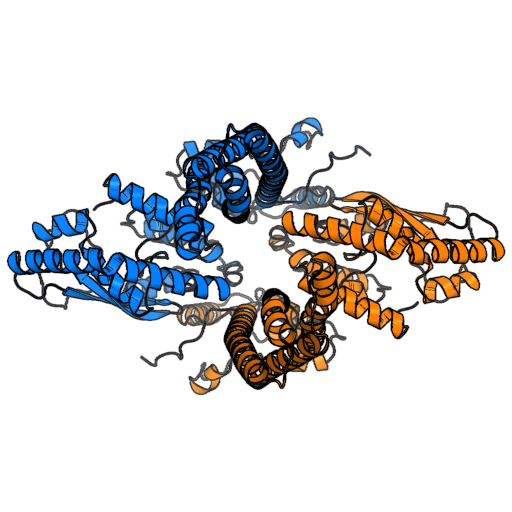84 GLY B O 1
ATOM 6528 N N . TRP B 1 385 ? 3.727 -16.516 -11.156 1 92.88 385 TRP B N 1
ATOM 6529 C CA . TRP B 1 385 ? 3.994 -15.445 -12.117 1 92.88 385 TRP B CA 1
ATOM 6530 C C . TRP B 1 385 ? 5.125 -15.844 -13.062 1 92.88 385 TRP B C 1
ATOM 6532 O O . TRP B 1 385 ? 5.027 -15.641 -14.273 1 92.88 385 TRP B O 1
ATOM 6542 N N . ALA B 1 386 ? 6.191 -16.406 -12.562 1 90.38 386 ALA B N 1
ATOM 6543 C CA . ALA B 1 386 ? 7.332 -16.812 -13.383 1 90.38 386 ALA B CA 1
ATOM 6544 C C . ALA B 1 386 ? 6.918 -17.859 -14.406 1 90.38 386 ALA B C 1
ATOM 6546 O O . ALA B 1 386 ? 7.367 -17.828 -15.555 1 90.38 386 ALA B O 1
ATOM 6547 N N . GLN B 1 387 ? 6.074 -18.734 -14.008 1 86.56 387 GLN B N 1
ATOM 6548 C CA . GLN B 1 387 ? 5.637 -19.828 -14.875 1 86.56 387 GLN B CA 1
ATOM 6549 C C . GLN B 1 387 ? 4.824 -19.297 -16.047 1 86.56 387 GLN B C 1
ATOM 6551 O O . GLN B 1 387 ? 4.953 -19.797 -17.172 1 86.56 387 GLN B O 1
ATOM 6556 N N . VAL B 1 388 ? 3.959 -18.344 -15.766 1 88.56 388 VAL B N 1
ATOM 6557 C CA . VAL B 1 388 ? 3.076 -17.875 -16.828 1 88.56 388 VAL B CA 1
ATOM 6558 C C . VAL B 1 388 ? 3.83 -16.906 -17.734 1 88.56 388 VAL B C 1
ATOM 6560 O O . VAL B 1 388 ? 3.416 -16.672 -18.875 1 88.56 388 VAL B O 1
ATOM 6563 N N . GLN B 1 389 ? 4.887 -16.328 -17.266 1 84.06 389 GLN B N 1
ATOM 6564 C CA . GLN B 1 389 ? 5.656 -15.383 -18.078 1 84.06 389 GLN B CA 1
ATOM 6565 C C . GLN B 1 389 ? 6.723 -16.109 -18.891 1 84.06 389 GLN B C 1
ATOM 6567 O O . GLN B 1 389 ? 6.91 -15.805 -20.078 1 84.06 389 GLN B O 1
ATOM 6572 N N . GLN B 1 390 ? 7.641 -16.828 -18.328 1 73.44 390 GLN B N 1
ATOM 6573 C CA . GLN B 1 390 ? 8.789 -17.406 -19.016 1 73.44 390 GLN B CA 1
ATOM 6574 C C . GLN B 1 390 ? 8.602 -18.906 -19.25 1 73.44 390 GLN B C 1
ATOM 6576 O O . GLN B 1 390 ? 9.281 -19.484 -20.094 1 73.44 390 GLN B O 1
ATOM 6581 N N . GLY B 1 391 ? 7.621 -19.344 -18.766 1 62.88 391 GLY B N 1
ATOM 6582 C CA . GLY B 1 391 ? 7.523 -20.781 -18.891 1 62.88 391 GLY B CA 1
ATOM 6583 C C . GLY B 1 391 ? 8.555 -21.531 -18.047 1 62.88 391 GLY B C 1
ATOM 6584 O O . GLY B 1 391 ? 8.914 -21.078 -16.953 1 62.88 391 GLY B O 1
ATOM 6585 N N . TYR B 1 392 ? 9.117 -22.719 -18.531 1 51.44 392 TYR B N 1
ATOM 6586 C CA . TYR B 1 392 ? 10.016 -23.562 -17.75 1 51.44 392 TYR B CA 1
ATOM 6587 C C . TYR B 1 392 ? 11.469 -23.188 -17.984 1 51.44 392 TYR B C 1
ATOM 6589 O O . TYR B 1 392 ? 11.867 -22.906 -19.109 1 51.44 392 TYR B O 1
ATOM 6597 N N . ALA B 1 393 ? 12.25 -22.719 -16.922 1 53.59 393 ALA B N 1
ATOM 6598 C CA . ALA B 1 393 ? 13.648 -22.312 -16.984 1 53.59 393 ALA B CA 1
ATOM 6599 C C . ALA B 1 393 ? 14.578 -23.531 -16.953 1 53.59 393 ALA B C 1
ATOM 6601 O O . ALA B 1 393 ? 14.398 -24.438 -16.141 1 53.59 393 ALA B O 1
ATOM 6602 N N . ASP B 1 394 ? 15.516 -23.75 -17.922 1 54 394 ASP B N 1
ATOM 6603 C CA . ASP B 1 394 ? 16.406 -24.906 -17.984 1 54 394 ASP B CA 1
ATOM 6604 C C . ASP B 1 394 ? 17.844 -24.516 -17.641 1 54 394 ASP B C 1
ATOM 6606 O O . ASP B 1 394 ? 18.734 -25.375 -17.609 1 54 394 ASP B O 1
ATOM 6610 N N . SER B 1 395 ? 18.156 -23.203 -17.438 1 56.91 395 SER B N 1
ATOM 6611 C CA . SER B 1 395 ? 19.531 -22.812 -17.203 1 56.91 395 SER B CA 1
ATOM 6612 C C . SER B 1 395 ? 19.672 -21.875 -16.016 1 56.91 395 SER B C 1
ATOM 6614 O O . SER B 1 395 ? 18.656 -21.375 -15.516 1 56.91 395 SER B O 1
ATOM 6616 N N . GLU B 1 396 ? 20.938 -21.797 -15.453 1 59.91 396 GLU B N 1
ATOM 6617 C CA . GLU B 1 396 ? 21.234 -20.906 -14.344 1 59.91 396 GLU B CA 1
ATOM 6618 C C . GLU B 1 396 ? 20.75 -19.484 -14.633 1 59.91 396 GLU B C 1
ATOM 6620 O O . GLU B 1 396 ? 20.203 -18.812 -13.75 1 59.91 396 GLU B O 1
ATOM 6625 N N . GLU B 1 397 ? 21.141 -19.047 -15.781 1 64.56 397 GLU B N 1
ATOM 6626 C CA . GLU B 1 397 ? 20.672 -17.719 -16.188 1 64.56 397 GLU B CA 1
ATOM 6627 C C . GLU B 1 397 ? 19.156 -17.641 -16.156 1 64.56 397 GLU B C 1
ATOM 6629 O O . GLU B 1 397 ? 18.594 -16.609 -15.758 1 64.56 397 GLU B O 1
ATOM 6634 N N . GLN B 1 398 ? 18.703 -18.781 -16.328 1 74.44 398 GLN B N 1
ATOM 6635 C CA . GLN B 1 398 ? 17.25 -18.828 -16.312 1 74.44 398 GLN B CA 1
ATOM 6636 C C . GLN B 1 398 ? 16.703 -18.812 -14.898 1 74.44 398 GLN B C 1
ATOM 6638 O O . GLN B 1 398 ? 15.594 -18.312 -14.664 1 74.44 398 GLN B O 1
ATOM 6643 N N . THR B 1 399 ? 17.656 -19.188 -14.031 1 76.25 399 THR B N 1
ATOM 6644 C CA . THR B 1 399 ? 17.219 -19.203 -12.641 1 76.25 399 THR B CA 1
ATOM 6645 C C . THR B 1 399 ? 17.109 -17.781 -12.086 1 76.25 399 THR B C 1
ATOM 6647 O O . THR B 1 399 ? 16.188 -17.469 -11.344 1 76.25 399 THR B O 1
ATOM 6650 N N . ALA B 1 400 ? 18.062 -16.969 -12.469 1 79 400 ALA B N 1
ATOM 6651 C CA . ALA B 1 400 ? 18.047 -15.578 -12.008 1 79 400 ALA B CA 1
ATOM 6652 C C . ALA B 1 400 ? 16.828 -14.844 -12.562 1 79 400 ALA B C 1
ATOM 6654 O O . ALA B 1 400 ? 16.203 -14.047 -11.859 1 79 400 ALA B O 1
ATOM 6655 N N . VAL B 1 401 ? 16.578 -15.156 -13.758 1 82.06 401 VAL B N 1
ATOM 6656 C CA . VAL B 1 401 ? 15.422 -14.523 -14.391 1 82.06 401 VAL B CA 1
ATOM 6657 C C . VAL B 1 401 ? 14.133 -15.016 -13.734 1 82.06 401 VAL B C 1
ATOM 6659 O O . VAL B 1 401 ? 13.242 -14.227 -13.43 1 82.06 401 VAL B O 1
ATOM 6662 N N . LYS B 1 402 ? 14.156 -16.281 -13.516 1 86.31 402 LYS B N 1
ATOM 6663 C CA . LYS B 1 402 ? 12.992 -16.859 -12.836 1 86.31 402 LYS B CA 1
ATOM 6664 C C . LYS B 1 402 ? 12.812 -16.234 -11.453 1 86.31 402 LYS B C 1
ATOM 6666 O O . LYS B 1 402 ? 11.688 -15.906 -11.055 1 86.31 402 LYS B O 1
ATOM 6671 N N . LEU B 1 403 ? 13.891 -16.094 -10.781 1 87.62 403 LEU B N 1
ATOM 6672 C CA . LEU B 1 403 ? 13.844 -15.484 -9.453 1 87.62 403 LEU B CA 1
ATOM 6673 C C . LEU B 1 403 ? 13.328 -14.055 -9.516 1 87.62 403 LEU B C 1
ATOM 6675 O O . LEU B 1 403 ? 12.586 -13.617 -8.641 1 87.62 403 LEU B O 1
ATOM 6679 N N . SER B 1 404 ? 13.695 -13.367 -10.547 1 88.06 404 SER B N 1
ATOM 6680 C CA . SER B 1 404 ? 13.258 -11.984 -10.688 1 88.06 404 SER B CA 1
ATOM 6681 C C . SER B 1 404 ? 11.742 -11.891 -10.852 1 88.06 404 SER B C 1
ATOM 6683 O O . SER B 1 404 ? 11.109 -10.961 -10.344 1 88.06 404 SER B O 1
ATOM 6685 N N . TYR B 1 405 ? 11.18 -12.875 -11.523 1 89.75 405 TYR B N 1
ATOM 6686 C CA . TYR B 1 405 ? 9.727 -12.922 -11.641 1 89.75 405 TYR B CA 1
ATOM 6687 C C . TYR B 1 405 ? 9.086 -13.297 -10.312 1 89.75 405 TYR B C 1
ATOM 6689 O O . TYR B 1 405 ? 8.039 -12.75 -9.945 1 89.75 405 TYR B O 1
ATOM 6697 N N . ASP B 1 406 ? 9.711 -14.18 -9.625 1 91.62 406 ASP B N 1
ATOM 6698 C CA . ASP B 1 406 ? 9.203 -14.578 -8.32 1 91.62 406 ASP B CA 1
ATOM 6699 C C . ASP B 1 406 ? 9.203 -13.406 -7.344 1 91.62 406 ASP B C 1
ATOM 6701 O O . ASP B 1 406 ? 8.242 -13.211 -6.598 1 91.62 406 ASP B O 1
ATOM 6705 N N . LEU B 1 407 ? 10.258 -12.656 -7.395 1 89.38 407 LEU B N 1
ATOM 6706 C CA . LEU B 1 407 ? 10.375 -11.523 -6.48 1 89.38 407 LEU B CA 1
ATOM 6707 C C . LEU B 1 407 ? 9.391 -10.422 -6.855 1 89.38 407 LEU B C 1
ATOM 6709 O O . LEU B 1 407 ? 8.883 -9.711 -5.98 1 89.38 407 LEU B O 1
ATOM 6713 N N . TYR B 1 408 ? 9.141 -10.297 -8.148 1 89.5 408 TYR B N 1
ATOM 6714 C CA . TYR B 1 408 ? 8.102 -9.367 -8.562 1 89.5 408 TYR B CA 1
ATOM 6715 C C . TYR B 1 408 ? 6.754 -9.734 -7.953 1 89.5 408 TYR B C 1
ATOM 6717 O O . TYR B 1 408 ? 6.023 -8.867 -7.469 1 89.5 408 TYR B O 1
ATOM 6725 N N . TYR B 1 409 ? 6.512 -11 -8.008 1 93.44 409 TYR B N 1
ATOM 6726 C CA . TYR B 1 409 ? 5.266 -11.477 -7.414 1 93.44 409 TYR B CA 1
ATOM 6727 C C . TYR B 1 409 ? 5.219 -11.164 -5.922 1 93.44 409 TYR B C 1
ATOM 6729 O O . TYR B 1 409 ? 4.199 -10.695 -5.41 1 93.44 409 TYR B O 1
ATOM 6737 N N . VAL B 1 410 ? 6.285 -11.438 -5.234 1 91 410 VAL B N 1
ATOM 6738 C CA . VAL B 1 410 ? 6.336 -11.219 -3.793 1 91 410 VAL B CA 1
ATOM 6739 C C . VAL B 1 410 ? 6.121 -9.742 -3.482 1 91 410 VAL B C 1
ATOM 6741 O O . VAL B 1 410 ? 5.426 -9.398 -2.523 1 91 410 VAL B O 1
ATOM 6744 N N . ALA B 1 411 ? 6.594 -8.93 -4.289 1 87.88 411 ALA B N 1
ATOM 6745 C CA . ALA B 1 411 ? 6.527 -7.484 -4.062 1 87.88 411 ALA B CA 1
ATOM 6746 C C . ALA B 1 411 ? 5.117 -6.957 -4.293 1 87.88 411 ALA B C 1
ATOM 6748 O O . ALA B 1 411 ? 4.699 -5.98 -3.664 1 87.88 411 ALA B O 1
ATOM 6749 N N . HIS B 1 412 ? 4.367 -7.691 -5.184 1 89.06 412 HIS B N 1
ATOM 6750 C CA . HIS B 1 412 ? 3.129 -7.059 -5.629 1 89.06 412 HIS B CA 1
ATOM 6751 C C . HIS B 1 412 ? 1.946 -8.016 -5.496 1 89.06 412 HIS B C 1
ATOM 6753 O O . HIS B 1 412 ? 0.882 -7.773 -6.07 1 89.06 412 HIS B O 1
ATOM 6759 N N . TYR B 1 413 ? 2.154 -9.102 -4.855 1 91.56 413 TYR B N 1
ATOM 6760 C CA . TYR B 1 413 ? 1.064 -10.07 -4.832 1 91.56 413 TYR B CA 1
ATOM 6761 C C . TYR B 1 413 ? -0.204 -9.453 -4.254 1 91.56 413 TYR B C 1
ATOM 6763 O O . TYR B 1 413 ? -0.151 -8.727 -3.258 1 91.56 413 TYR B O 1
ATOM 6771 N N . SER B 1 414 ? -1.204 -9.594 -4.918 1 92.12 414 SER B N 1
ATOM 6772 C CA . SER B 1 414 ? -2.539 -9.055 -4.68 1 92.12 414 SER B CA 1
ATOM 6773 C C . SER B 1 414 ? -3.605 -9.891 -5.383 1 92.12 414 SER B C 1
ATOM 6775 O O . SER B 1 414 ? -3.283 -10.805 -6.145 1 92.12 414 SER B O 1
ATOM 6777 N N . VAL B 1 415 ? -4.82 -9.539 -5.141 1 92 415 VAL B N 1
ATOM 6778 C CA . VAL B 1 415 ? -5.918 -10.242 -5.801 1 92 415 VAL B CA 1
ATOM 6779 C C . VAL B 1 415 ? -5.84 -10.023 -7.309 1 92 415 VAL B C 1
ATOM 6781 O O . VAL B 1 415 ? -6.039 -10.953 -8.094 1 92 415 VAL B O 1
ATOM 6784 N N . ALA B 1 416 ? -5.449 -8.844 -7.652 1 90.88 416 ALA B N 1
ATOM 6785 C CA . ALA B 1 416 ? -5.355 -8.484 -9.07 1 90.88 416 ALA B CA 1
ATOM 6786 C C . ALA B 1 416 ? -4.316 -9.344 -9.781 1 90.88 416 ALA B C 1
ATOM 6788 O O . ALA B 1 416 ? -4.598 -9.922 -10.836 1 90.88 416 ALA B O 1
ATOM 6789 N N . LEU B 1 417 ? -3.201 -9.422 -9.188 1 92.88 417 LEU B N 1
ATOM 6790 C CA . LEU B 1 417 ? -2.129 -10.18 -9.812 1 92.88 417 LEU B CA 1
ATOM 6791 C C . LEU B 1 417 ? -2.457 -11.672 -9.836 1 92.88 417 LEU B C 1
ATOM 6793 O O . LEU B 1 417 ? -2.207 -12.352 -10.828 1 92.88 417 LEU B O 1
ATOM 6797 N N . ASP B 1 418 ? -3.057 -12.141 -8.75 1 95.62 418 ASP B N 1
ATOM 6798 C CA . ASP B 1 418 ? -3.424 -13.547 -8.688 1 95.62 418 ASP B CA 1
ATOM 6799 C C . ASP B 1 418 ? -4.484 -13.891 -9.727 1 95.62 418 ASP B C 1
ATOM 6801 O O . ASP B 1 418 ? -4.453 -14.969 -10.32 1 95.62 418 ASP B O 1
ATOM 6805 N N . LEU B 1 419 ? -5.387 -12.984 -9.961 1 93.5 419 LEU B N 1
ATOM 6806 C CA . LEU B 1 419 ? -6.422 -13.195 -10.969 1 93.5 419 LEU B CA 1
ATOM 6807 C C . LEU B 1 419 ? -5.812 -13.289 -12.359 1 93.5 419 LEU B C 1
ATOM 6809 O O . LEU B 1 419 ? -6.207 -14.148 -13.156 1 93.5 419 LEU B O 1
ATOM 6813 N N . LEU B 1 420 ? -4.926 -12.414 -12.602 1 93.69 420 LEU B N 1
ATOM 6814 C CA . LEU B 1 420 ? -4.25 -12.43 -13.898 1 93.69 420 LEU B CA 1
ATOM 6815 C C . LEU B 1 420 ? -3.484 -13.734 -14.102 1 93.69 420 LEU B C 1
ATOM 6817 O O . LEU B 1 420 ? -3.549 -14.336 -15.172 1 93.69 420 LEU B O 1
ATOM 6821 N N . ILE B 1 421 ? -2.812 -14.148 -13.07 1 94.88 421 ILE B N 1
ATOM 6822 C CA . ILE B 1 421 ? -2.039 -15.383 -13.141 1 94.88 421 ILE B CA 1
ATOM 6823 C C . ILE B 1 421 ? -2.977 -16.562 -13.367 1 94.88 421 ILE B C 1
ATOM 6825 O O . ILE B 1 421 ? -2.689 -17.453 -14.18 1 94.88 421 ILE B O 1
ATOM 6829 N N . ALA B 1 422 ? -4.055 -16.594 -12.664 1 94.06 422 ALA B N 1
ATOM 6830 C CA . ALA B 1 422 ? -5.035 -17.672 -12.82 1 94.06 422 ALA B CA 1
ATOM 6831 C C . ALA B 1 422 ? -5.555 -17.734 -14.258 1 94.06 422 ALA B C 1
ATOM 6833 O O . ALA B 1 422 ? -5.645 -18.812 -14.844 1 94.06 422 ALA B O 1
ATOM 6834 N N . TRP B 1 423 ? -5.844 -16.609 -14.773 1 92.75 423 TRP B N 1
ATOM 6835 C CA . TRP B 1 423 ? -6.359 -16.516 -16.141 1 92.75 423 TRP B CA 1
ATOM 6836 C C . TRP B 1 423 ? -5.328 -17.016 -17.141 1 92.75 423 TRP B C 1
ATOM 6838 O O . TRP B 1 423 ? -5.645 -17.812 -18.031 1 92.75 423 TRP B O 1
ATOM 6848 N N . LYS B 1 424 ? -4.164 -16.578 -17 1 91.81 424 LYS B N 1
ATOM 6849 C CA . LYS B 1 424 ? -3.1 -16.984 -17.922 1 91.81 424 LYS B CA 1
ATOM 6850 C C . LYS B 1 424 ? -2.818 -18.484 -17.812 1 91.81 424 LYS B C 1
ATOM 6852 O O . LYS B 1 424 ? -2.512 -19.141 -18.812 1 91.81 424 LYS B O 1
ATOM 6857 N N . THR B 1 425 ? -2.863 -18.922 -16.594 1 90.88 425 THR B N 1
ATOM 6858 C CA . THR B 1 425 ? -2.656 -20.344 -16.375 1 90.88 425 THR B CA 1
ATOM 6859 C C . THR B 1 425 ? -3.713 -21.156 -17.109 1 90.88 425 THR B C 1
ATOM 6861 O O . THR B 1 425 ? -3.391 -22.141 -17.781 1 90.88 425 THR B O 1
ATOM 6864 N N . LEU B 1 426 ? -4.965 -20.781 -17 1 88.94 426 LEU B N 1
ATOM 6865 C CA . LEU B 1 426 ? -6.055 -21.484 -17.688 1 88.94 426 LEU B CA 1
ATOM 6866 C C . LEU B 1 426 ? -5.867 -21.438 -19.203 1 88.94 426 LEU B C 1
ATOM 6868 O O . LEU B 1 426 ? -6.125 -22.422 -19.891 1 88.94 426 LEU B O 1
ATOM 6872 N N . ARG B 1 427 ? -5.406 -20.391 -19.641 1 87.75 427 ARG B N 1
ATOM 6873 C CA . ARG B 1 427 ? -5.176 -20.234 -21.078 1 87.75 427 ARG B CA 1
ATOM 6874 C C . ARG B 1 427 ? -4.051 -21.156 -21.547 1 87.75 427 ARG B C 1
ATOM 6876 O O . ARG B 1 427 ? -4.141 -21.75 -22.625 1 87.75 427 ARG B O 1
ATOM 6883 N N . ILE B 1 428 ? -3.014 -21.188 -20.75 1 84.19 428 ILE B N 1
ATOM 6884 C CA . ILE B 1 428 ? -1.868 -22.031 -21.078 1 84.19 428 ILE B CA 1
ATOM 6885 C C . ILE B 1 428 ? -2.283 -23.5 -21.047 1 84.19 428 ILE B C 1
ATOM 6887 O O . ILE B 1 428 ? -1.893 -24.281 -21.906 1 84.19 428 ILE B O 1
ATOM 6891 N N . LEU B 1 429 ? -3.088 -23.875 -20.094 1 81.44 429 LEU B N 1
ATOM 6892 C CA . LEU B 1 429 ? -3.562 -25.25 -19.984 1 81.44 429 LEU B CA 1
ATOM 6893 C C . LEU B 1 429 ? -4.473 -25.609 -21.156 1 81.44 429 LEU B C 1
ATOM 6895 O O . LEU B 1 429 ? -4.434 -26.734 -21.656 1 81.44 429 LEU B O 1
ATOM 6899 N N . ALA B 1 430 ? -5.223 -24.656 -21.578 1 83.31 430 ALA B N 1
ATOM 6900 C CA . ALA B 1 430 ? -6.145 -24.891 -22.688 1 83.31 430 ALA B CA 1
ATOM 6901 C C . ALA B 1 430 ? -5.398 -24.938 -24.031 1 83.31 430 ALA B C 1
ATOM 6903 O O . ALA B 1 430 ? -5.785 -25.672 -24.938 1 83.31 430 ALA B O 1
ATOM 6904 N N . SER B 1 431 ? -4.402 -24.125 -24.172 1 77 431 SER B N 1
ATOM 6905 C CA . SER B 1 431 ? -3.666 -24.062 -25.438 1 77 431 SER B CA 1
ATOM 6906 C C . SER B 1 431 ? -2.58 -25.125 -25.484 1 77 431 SER B C 1
ATOM 6908 O O . SER B 1 431 ? -2.076 -25.453 -26.578 1 77 431 SER B O 1
ATOM 6910 N N . GLY B 1 432 ? -2.244 -25.703 -24.422 1 62.06 432 GLY B N 1
ATOM 6911 C CA . GLY B 1 432 ? -1.176 -26.688 -24.375 1 62.06 432 GLY B CA 1
ATOM 6912 C C . GLY B 1 432 ? 0.208 -26.062 -24.344 1 62.06 432 GLY B C 1
ATOM 6913 O O . GLY B 1 432 ? 1.207 -26.75 -24.578 1 62.06 432 GLY B O 1
ATOM 6914 N N . PHE B 1 433 ? 0.275 -24.797 -24.188 1 53.94 433 PHE B N 1
ATOM 6915 C CA . PHE B 1 433 ? 1.535 -24.078 -24.219 1 53.94 433 PHE B CA 1
ATOM 6916 C C . PHE B 1 433 ? 2.328 -24.297 -22.938 1 53.94 433 PHE B C 1
ATOM 6918 O O . PHE B 1 433 ? 1.774 -24.234 -21.844 1 53.94 433 PHE B O 1
ATOM 6925 N N . GLY B 1 434 ? 3.682 -24.828 -22.969 1 52.78 434 GLY B N 1
ATOM 6926 C CA . GLY B 1 434 ? 4.652 -24.953 -21.906 1 52.78 434 GLY B CA 1
ATOM 6927 C C . GLY B 1 434 ? 4.723 -26.375 -21.344 1 52.78 434 GLY B C 1
ATOM 6928 O O . GLY B 1 434 ? 5.398 -26.609 -20.344 1 52.78 434 GLY B O 1
ATOM 6929 N N . ALA B 1 435 ? 3.822 -27.266 -21.781 1 46.31 435 ALA B N 1
ATOM 6930 C CA . ALA B 1 435 ? 3.861 -28.688 -21.406 1 46.31 435 ALA B CA 1
ATOM 6931 C C . ALA B 1 435 ? 5.168 -29.328 -21.859 1 46.31 435 ALA B C 1
ATOM 6933 O O . ALA B 1 435 ? 5.578 -29.188 -23.016 1 46.31 435 ALA B O 1
ATOM 6934 N N . ARG B 1 436 ? 6.258 -29.219 -21.047 1 46.41 436 ARG B N 1
ATOM 6935 C CA . ARG B 1 436 ? 7.398 -30.047 -21.406 1 46.41 436 ARG B CA 1
ATOM 6936 C C . ARG B 1 436 ? 7.406 -31.359 -20.625 1 46.41 436 ARG B C 1
ATOM 6938 O O . ARG B 1 436 ? 6.992 -31.391 -19.469 1 46.41 436 ARG B O 1
#

Secondary structure (DSSP, 8-state):
-----------HHHHHHHHHHHHHHHHHHHHHHHHHHHHHHHHTTSS-THHHHHHHHTHHHHHHHHHHHHHTTTS-GGGHHHHHHHHHHHHHHHHHHHHHHHT----HHHHHHHHHHHHHHHHHHHHHHHHHT-EEEEESSTHHHHHHHHHH-TTS-HHHHTTEEEEEPPTT---HHHHTTEEEEEE-TTSPP-HHHHHHHHHHHHTT--EEEHHHHHHHHHSS----SS-GGGGGG----HHHHHHHHHHHHHHHHHTHHHHHHHHHHHHHHHHHHSSS-SEEEEEEE-GGG-EEEEEEE--B----TTS---PPPTT-TTB-HHHHHHHHHTGGGTTHHHHHHHTS-EEESSPPEEHHHHHHHHHH-TTGGGGGGS--EEE-HHHHHT----SHHHHHHHHHHHHHHHHH-SHHHHHHHHHHHHHHHHHTTT--/-----------HHHHHHHHHHHHHHHHHHHHHHHHHHHHHHHHTTSS-THHHHHHHHTHHHHHHHHHHHHHGGGS-GGGHHHHHHHHHHHHHHHHHHHHHHHT----HHHHHHHHHHHHHHHHHHHHHHHHHT-EEEEESSTHHHHHHHHHH-TTS-HHHHTTEEEEEPPTT---HHHHTT--EEEE-TTSPP-HHHHHHHHHHHHTT--EEEHHHHHHHHHSS----SS-GGGGGG----HHHHHHHHHHHHHHHHHTHHHHHHHHHHHHHHHHHHSSS-SEEEEEEE-GGG-EEEEEEE--B----TTS---PPPTT-TTB-HHHHHHHHHTGGGTTHHHHHHHTS-EEESSPPEEHHHHHHHHHH-TTGGGGGGS--EEE-HHHHHT----SHHHHHHHHHHHHHHHHH-SHHHHHHHHHHHHHHHHHTTT--

Organism: Paracidovorax avenae (strain ATCC 19860 / DSM 7227 / CCUG 15838 / JCM 20985 / LMG 2117 / NCPPB 1011) (NCBI:txid643561)

Sequence (872 aa):
MNSIPQRELGSSTAHRQGSVLRWSLAGAVTLLAAYLIGLELQRRGWATYQFPATVLWCTIPYAIASYWLYSGAHLPRFEGRSFLFVATAVPYLTAPLGFALLQRPYSRGAVLLSYLLSLAWFLAGHWRDLRRHGLCLIYLDDTVPKRLQALLGPGADEARRKDITLVPWPERGLDDATARGWAGVVLDRHAPSHAVRDRKISELRLQHIRLYSVEAVAELLSGRMVLPDDHAQDLWALDGNPAYDTVKRIVDLAATLATLPLWLPLCLVAGLAVKLDSPGPMLFSQLRVGRNGREFCIWKLRSMRHAPSEQGARFAQPNDDRITPVGRFIRRTRLDELPQLWNVLQGDMSLIGPRPEQAEFVRSFAERIPAYPYRHLVRPGLTGWAQVQQGYADSEEQTAVKLSYDLYYVAHYSVALDLLIAWKTLRILASGFGARMNSIPQRELGSSTAHRQGSVLRWSLAGAVTLLAAYLIGLELQRRGWATYQFPATVLWCTIPYAIASYWLYSGAHLPRFEGRSFLFVATAVPYLTAPLGFALLQRPYSRGAVLLSYLLSLAWFLAGHWRDLRRHGLCLIYLDDTVPKRLQALLGPGADEARRKDITLVPWPERGLDDATARGWAGVVLDRHAPSHAVRDRKISELRLQHIRLYSVEAVAELLSGRMVLPDDHAQDLWALDGNPAYDTVKRIVDLAATLATLPLWLPLCLVAGLAVKLDSPGPMLFSQLRVGRNGREFCIWKLRSMRHAPSEQGARFAQPNDDRITPVGRFIRRTRLDELPQLWNVLQGDMSLIGPRPEQAEFVRSFAERIPAYPYRHLVRPGLTGWAQVQQGYADSEEQTAVKLSYDLYYVAHYSVALDLLIAWKTLRILASGFGAR

Nearest PDB structures (foldseek):
  8g1n-assembly2_B  TM=8.091E-01  e=4.949E-12  Campylobacter concisus 13826
  8g1n-assembly1_A  TM=8.160E-01  e=6.725E-12  Campylobacter concisus 13826
  8e37-assembly3_C  TM=8.033E-01  e=6.072E-12  Campylobacter concisus 13826
  5way-assembly1_A  TM=2.658E-01  e=1.484E+00  Streptococcus pneumoniae
  8g1n-assembly1_A  TM=8.161E-01  e=2.256E-12  Campylobacter concisus 13826

Solvent-accessible surface area (backbone atoms only — not comparable to full-atom values): 46619 Å² total; per-residue (Å²): 131,80,75,66,70,87,39,60,46,37,44,72,42,34,50,45,28,38,49,46,48,52,48,43,56,54,46,50,50,49,53,51,48,50,30,53,48,33,48,52,34,32,72,71,66,79,38,58,78,40,37,32,53,33,44,57,56,44,49,52,33,48,50,52,19,45,48,34,52,39,72,39,36,70,54,27,69,91,47,45,64,64,37,53,51,50,39,47,45,51,39,54,68,47,42,60,54,52,31,58,75,68,70,45,87,67,34,69,64,35,51,52,50,52,43,52,50,50,48,51,50,53,48,49,48,50,53,52,45,54,70,71,56,50,41,25,30,31,29,75,43,84,58,41,67,60,49,43,46,60,70,53,39,91,73,52,50,68,71,56,49,68,58,47,46,77,39,70,58,56,88,88,48,88,48,73,78,67,49,77,55,47,63,31,35,33,37,50,87,80,55,79,89,42,72,69,56,52,50,51,52,48,50,39,37,72,60,27,48,25,60,36,44,48,53,58,54,44,23,42,59,68,49,30,41,70,75,58,88,87,54,63,68,70,56,60,71,53,53,54,53,50,70,56,53,51,52,49,50,50,49,41,43,50,54,52,58,72,40,35,84,54,53,52,57,49,41,50,54,51,32,49,50,32,40,73,69,40,77,64,70,32,65,40,72,46,63,23,36,20,42,40,64,39,73,45,69,45,42,27,42,46,34,48,61,74,65,82,82,77,69,70,97,71,83,87,54,90,85,44,86,50,50,40,79,64,22,49,53,29,41,45,70,49,54,27,49,50,53,33,55,54,36,32,69,74,61,57,29,31,62,64,22,42,66,60,44,44,49,70,55,50,54,56,42,36,72,73,35,76,60,51,52,62,53,20,65,43,43,15,14,80,39,28,58,28,47,69,70,69,38,81,68,90,44,72,74,33,45,56,53,39,47,17,18,29,41,30,40,57,69,54,67,43,71,44,53,51,50,44,43,50,51,48,44,54,49,29,66,71,69,56,59,74,48,104,129,79,74,66,70,86,39,60,47,37,42,71,43,34,50,44,27,39,50,47,48,52,49,43,57,55,45,51,50,49,52,50,48,49,30,53,49,33,48,51,34,32,75,72,66,77,38,58,79,40,36,32,54,31,43,57,55,45,50,54,32,50,49,50,20,45,48,34,51,39,72,39,35,68,54,28,70,91,47,45,64,64,38,52,50,50,39,48,44,51,38,55,67,47,41,61,55,52,31,58,76,66,71,46,88,66,36,70,65,36,53,51,50,52,44,53,50,50,48,50,51,51,49,50,48,50,52,52,44,54,68,72,54,49,41,25,32,30,28,75,43,84,57,42,66,60,48,42,48,62,70,55,38,92,74,51,49,67,71,56,50,67,57,49,48,78,38,71,58,54,89,88,49,89,47,75,79,67,49,79,53,47,63,32,37,33,38,51,86,80,54,80,89,42,72,70,56,52,49,51,53,50,49,38,38,72,60,25,50,24,61,36,44,48,55,56,52,45,22,43,60,68,50,30,40,69,73,57,89,86,54,63,69,68,59,61,72,52,54,54,54,50,68,56,52,50,52,48,50,51,50,41,42,50,54,52,58,71,40,36,84,54,54,51,58,50,42,50,53,52,32,49,49,33,41,73,70,39,77,64,70,32,66,42,74,45,64,24,35,21,41,41,65,41,71,46,72,45,43,28,44,46,34,49,62,76,64,82,83,77,69,71,96,71,82,86,56,89,86,46,86,52,49,39,77,63,20,50,52,29,41,44,69,49,53,26,49,50,53,34,54,54,37,31,68,73,63,56,30,30,62,64,22,43,64,62,43,45,50,72,55,49,56,56,43,36,71,74,34,75,61,51,53,61,52,21,65,44,42,15,14,78,40,26,59,29,48,69,70,69,37,83,66,92,46,70,74,32,46,56,52,40,47,16,19,29,41,29,39,55,70,56,66,43,71,42,51,50,49,43,43,52,51,49,44,53,50,29,65,72,70,56,60,74,49,103

Foldseek 3Di:
DPPLPPAALDAQLVVQLVLLVVLLVVVVVVLVVVLVVQVVCVVVVNDDPQQSVQSVLCVVLSVQLSVLLNLCSLAAPVCNLVLNVLSLPVSLVCSVVVCVVVVHDHDPVNSVVSSVVSSVSVVVSSVVCLVQQQAEEEEADPCLVVVLCVQLDPPLPPVLPVSYHYHYQDPVHCPSVNVSHHRAYEYEPPPDDDPVVVVVVVVCVVSSTHYHYSQSVSCNRQVFHRADVPDCPVVVVQADDVVVQVVQLVCLQVVLVVCCVPLVVLLVVLLVVLVVQAPDHQKDWAWWAWAPRDIDIAIFGDQFHDDDDPDPDDDDDVPRVRGTPSSLVCLLLVSRRSSRSVVSNVPQAGQEAAATDHPVVLVVVCVVGVNSSLLNNHTHHPFYQLCLRVNDQDDPVSVVRSSRNSSSCSRSPDPSRVSSRVVSVVVCSVVSPRRD/DPPLPPAALDAQLVVQLVLLVVLLVVVVVVLVVVLVVQVVCVVVVNDPPQQSVQSVLCVVLSVQLSVLLNLCSLAAPVCNLVLNVLSLPVSLVCVVVVCVVVVHDHDPVNSVVSSVVSSVSVVVSSVVCLVQQQAEEEEADPCLVVVLCVQLDPPLPPVLPRSYHYHYQDPVHCDSVNSSHHRAYEYEPPPDDDPVVVVVVVVCVVSSGHYHYSQSVSCNRQVFRRADPPPCPVLVVQADDVVQQVVQLVCLQVVLVVCCVPLVVLLVVLLVVLVVQAPDHQKDWAWWAWAPRDIDIAIFGDQFHDDDPPDPDDDDDPPRVRGTPSSLVCLLLVSRRSSRSVVSNVVQAGQEAAATDHPVVLVVVCVVRVNSSLLNNHTHHPFYQLCLRVNDQPDPVSVVRSSRNSSSCSRSPDPSRVSSRVVSVVVCSVVSPRRD

InterPro domains:
  IPR003362 Bacterial sugar transferase [PF02397] (248-428)

Radius of gyration: 29.95 Å; Cα contacts (8 Å, |Δi|>4): 1202; chains: 2; bounding box: 78×102×58 Å